Protein AF-A0A9Q5I0D0-F1 (afdb_monomer)

pLDDT: mean 75.19, std 29.39, range [21.3, 98.81]

Secondary structure (DSSP, 8-state):
---HHHHHGGGHHHHHHHHTTSEEEEPPHHHHHHHHHHHTSTTTT--EEPPHHHHHHHHHHSB-TTS-B--S---EEE-HHHHHHTT--TT-EEEEE-TTT--EEEEEEEEEEE---HHHHHHHHHSS--TTSHHHHHHHHTS-SEEEEEEEEE--PPP--SSGGGB--HHHHHHHHHHTT---EEEEEESS---HHHHHHHHHHHHHHT-EEEEEEB-SS--TTS--HHHHHHHHHTTGGGSPTTSEEE-BB-------HHHHHHHHHHHHHHTT-SEEEE-TTTT---B-TTS-BSS-SSHHHHHHHHTHHHHTSEEEE---EEEETTTTEEEETTTS-TT---B---HHHHHHHHHHTPPPPTTTS-HHHHHHHHHHS--TTTS-EEEEEEE-TTSSHHHHHHHHHHHHHHH-SS-EEEEEHHHHHHHT-SS--SSHHHHHHHHHHHHHHHHHHHHTTPEEEEE-----HHHHHHHHHHHHHHSGGG-EEEEEEE---HHHHHHT-TT-HHHHHHTTSSSS-BTTTB--PPPTT-SEEE-TTTS-HHHHHHHHS---TTSSS--S-------PPPP---------------------------------------------------------------------------------------------------------------------------------------------------------PPPP--------------------------------------PPPPP---------------------------------------------PPPPP--PPPGGGTTT-S---PPPS-------------SS-TTHHHHHHHHHHHHHHHHHHHTSS-SPBPTTS-B--SSPSPPGGGTTPPEEEE--BTTTEEEESSPPTT-SEEEEEEETTEEEEEEEEEPTTHHHHHHHHHHHSEEEEE-SS-HHHHHHHHHHH-TT--EEEEE-GGGSEEETTEEE--GGGGSS-GGGEEEEES-TTTTTT-GGGEEE-PPPSS-TT--HHHHHHHHHHHHTT-S-THHHH----

Solvent-accessible surface area (backbone atoms only — not comparable to full-atom values): 67623 Å² total; per-residue (Å²): 123,39,35,30,46,79,68,26,56,94,48,19,71,60,48,51,71,43,40,84,74,43,40,69,45,71,42,51,77,55,49,46,24,51,45,46,35,23,33,44,11,30,46,48,85,40,56,46,31,39,31,71,63,31,38,52,30,13,46,76,71,31,14,37,72,89,66,52,82,39,36,68,82,54,61,44,64,38,43,69,68,49,37,63,74,49,63,63,47,66,73,37,59,32,20,35,22,43,75,86,78,67,47,68,31,28,37,34,39,28,64,39,77,47,71,72,62,64,63,59,42,22,34,59,48,56,70,42,80,41,66,59,36,70,46,37,39,37,60,73,74,69,56,50,68,28,36,36,7,21,43,56,45,32,49,48,77,82,86,71,92,69,63,55,96,32,54,56,49,26,64,54,43,38,48,52,30,58,70,70,67,55,87,37,29,36,32,38,76,41,70,64,72,70,38,42,58,53,52,54,51,49,53,49,54,18,63,78,64,73,28,33,32,34,46,41,35,46,59,34,51,68,65,91,90,58,72,56,46,72,55,34,47,51,18,49,62,50,46,54,79,72,53,65,55,93,40,65,48,71,38,44,36,55,42,48,59,59,51,29,16,34,39,43,42,42,39,51,47,50,32,39,38,48,35,58,27,47,27,36,54,40,46,63,46,35,52,47,75,50,51,39,90,86,68,46,59,72,64,62,55,50,50,24,50,54,50,36,60,75,42,36,87,79,63,70,40,46,76,42,77,45,64,62,61,36,35,28,83,90,76,81,41,76,45,37,60,87,76,55,62,93,84,66,66,71,52,85,74,55,72,68,56,49,54,47,24,38,44,65,58,46,87,75,58,63,88,55,32,52,64,60,30,53,46,42,49,37,74,70,36,42,24,59,84,59,32,12,24,33,43,39,34,31,31,53,70,71,26,47,49,63,61,44,49,54,51,40,48,52,56,49,54,74,63,63,69,50,58,73,49,77,44,38,44,74,54,41,35,65,78,77,36,65,86,51,66,75,49,75,64,35,50,36,54,48,40,43,52,50,22,49,58,41,10,55,44,5,46,75,30,19,39,28,37,36,30,40,49,68,37,46,55,71,42,52,49,55,21,52,50,46,19,49,67,65,3,58,75,8,32,51,70,42,38,34,32,30,68,32,54,66,70,58,20,52,77,65,43,87,83,44,56,59,64,35,32,77,69,61,77,40,77,58,35,67,76,78,72,25,74,63,51,77,71,90,78,47,78,39,77,45,36,65,91,82,40,53,62,70,59,50,38,66,68,69,52,88,75,70,81,87,48,100,68,89,70,72,89,76,79,80,75,83,81,80,82,84,83,80,89,84,84,82,89,77,90,79,84,85,83,88,78,90,80,86,85,82,88,81,86,87,87,80,88,80,90,83,91,87,82,89,81,90,80,89,83,88,83,90,82,89,83,88,89,80,92,85,85,89,87,87,89,86,87,86,84,87,83,88,88,85,90,84,90,86,80,91,83,90,79,90,77,90,79,90,85,86,89,87,89,84,90,85,87,84,87,86,85,88,89,87,91,83,83,89,88,89,84,91,82,89,81,92,85,93,89,87,87,85,84,91,80,89,91,81,87,88,88,80,91,79,90,89,90,87,81,89,87,91,86,88,81,89,84,84,92,77,83,91,82,79,93,91,86,84,91,86,81,81,90,81,84,84,82,79,90,85,89,83,82,88,88,85,86,92,78,80,92,87,81,90,81,87,81,89,87,87,85,88,82,91,85,84,87,90,89,87,86,90,83,84,87,82,85,84,89,84,87,88,87,86,91,82,89,87,84,91,87,85,87,90,91,88,87,90,85,90,87,92,88,81,90,90,92,90,87,84,88,89,89,88,88,85,90,85,91,82,89,86,88,89,85,84,82,82,81,85,74,98,72,81,81,64,77,81,76,58,77,64,87,71,69,82,80,74,79,77,95,78,69,84,62,64,85,82,85,89,82,88,87,88,92,78,65,87,61,63,60,60,54,46,52,50,54,58,51,49,48,52,54,47,30,40,75,65,48,26,92,42,52,43,67,42,101,83,74,45,75,48,39,80,42,75,83,84,53,80,93,43,67,94,40,35,40,36,35,28,38,46,72,28,58,42,26,23,69,33,81,55,92,51,99,76,41,78,45,75,38,81,30,79,50,90,93,37,82,42,62,33,25,29,35,70,40,47,56,42,65,63,38,49,50,54,44,39,75,61,34,38,26,30,40,49,28,73,45,47,55,80,55,49,50,65,47,45,76,67,62,49,84,74,75,39,66,77,42,82,43,26,36,94,70,35,48,78,54,79,89,36,56,21,58,53,63,39,23,37,66,60,60,70,47,39,38,38,35,41,38,54,45,70,71,34,35,60,45,46,59,39,34,41,46,81,47,73,74,45,73,84,59,88,82,52,46,66,58,55,69,41,49,61,60,59,56,54,52,69,73,46,85,47,43,38,85,74,38,55,79,88,124

Nearest PDB structures (foldseek):
  1m8p-assembly1_A  TM=8.744E-01  e=9.575E-79  Penicillium chrysogenum
  2ght-assembly2_B  TM=9.875E-01  e=1.213E-23  Homo sapiens
  3pgl-assembly2_B  TM=9.900E-01  e=1.904E-23  Homo sapiens
  1t9z-assembly1_A  TM=9.852E-01  e=1.436E-23  Homo sapiens
  3l0y-assembly2_B  TM=9.892E-01  e=2.988E-23  Homo sapiens

Sequence (1081 aa):
MSDLLARDEPIRERLAAEAHKLKEIILTERQLCDLELTINGGFSPLEGFMNEKDYNSVVETLRLADGTLFPIPVTLDVSREDIERSAIAPGARLALRDPRDDEALAILTVEDIYQPDLVKEAIHVLGADDPAHPSVAYLRNRVKEFYIGGKFQAIQAPMYFDYVALRYTPAELRSHFKKLAWRKVVAFQTRNPMHRAHRELTVRAARQRQANVLIHPVVGLTKPGDVDHYTRVRVYEAIMPKYPNGMAHLALLPLAMRMAGPREAVWHAIIRKNYGATYFIIGRDHAGPGKNSQGKDFYGPYDAQELVKKYHDELNIEMVPFQQMTYLPSTDEYQPIDEVPKGVQTLDISGTELRRRLRTGAAIPEWFSYDTVVKALRESYPPRNKQGFVLFLTGLYNSGADRIAKALQVTLNQQGGRSVSLLLGETVRSELSAELGFSSEDRHKNVLRIAFVAGELARAGAAVIAAPIAPYEHSRQAAREHILHSAGSGGNTFTIHVATPLEHAEATDRKGRYAAARRGEIKGFTGIDDVYETPERADITVDITKQSVPEIVHTATPKDASSKRPLLFKGTARRLSKKGKEGANGLEQRAAVDAGVTSTDQGDSGAAAATPSTSEAGPGAWQDPSTSPSVNVHLASPPMREGDSGHSHSAEQATMTSDTHKEKSSLSTTLVSTTASKHRKEKTSETTHSVISEEKKPGTRAKTRKDRERSGGKRPKKKSIWSKLASVVFKCTWPTESTHPVDVDEGAKTGVSDPSSSRAGLKELPVSEKTKEVEPPKEPEAPVPAAPSVESVPKPTSTNGEVPPIKPAPDIVPSESEDANLVVPPSPTTHVLPEDETAGVTSGAVVPPGSTGVEGGEESEESSMLGEEEERKMEEEDEEERLILNGGAGIPIGPDGVPRPLLPPLAPQHAGRKCLVLDLDETLVHSSFKSIQHADYVVPVEIEYHWHNVYVIKRPGVDTFLKRMGEIYEVVVFTASLSKYADPVLDKLDIHNVVAHRLFRESCYNHKGNYVKDLSQLGRPIEDTIILDNSPASYIFHPNNAVPVSSWFNDPHDTELTDLCPFLSDLATVDDVRGILDGGL

Mean predicted aligned error: 20.76 Å

Radius of gyration: 44.14 Å; Cα contacts (8 Å, |Δi|>4): 1512; chains: 1; bounding box: 138×127×128 Å

InterPro domains:
  IPR002650 Sulphate adenylyltransferase [TIGR00339] (3-379)
  IPR002650 Sulphate adenylyltransferase [cd00517] (22-380)
  IPR002891 APS kinase [TIGR00455] (384-553)
  IPR004274 FCP1 homology domain [PF03031] (914-1074)
  IPR004274 FCP1 homology domain [PS50969] (909-1067)
  IPR004274 FCP1 homology domain [SM00577] (912-1055)
  IPR011948 Dullard phosphatase domain, eukaryotic [TIGR02251] (913-1077)
  IPR014729 Rossmann-like alpha/beta/alpha sandwich fold [G3DSA:3.40.50.620] (182-381)
  IPR015947 PUA-like superfamily [SSF88697] (3-161)
  IPR023214 HAD superfamily [G3DSA:3.40.50.1000] (899-1079)
  IPR024951 Sulphate adenylyltransferase catalytic domain [PF01747] (166-379)
  IPR025980 ATP-sulfurylase PUA-like domain [PF14306] (3-156)
  IPR027417 P-loop containing nucleoside triphosphate hydrolase [G3DSA:3.40.50.300] (382-559)
  IPR027417 P-loop containing nucleoside triphosphate hydrolase [SSF52540] (383-555)
  IPR027535 Sulfate adenylyltransferase [MF_03106] (1-566)
  IPR036412 HAD-like superfamily [SSF56784] (902-1077)
  IPR050512 Sulfate Adenylyltransferase/APS Kinase [PTHR42700] (9-555)
  IPR059117 APS kinase domain [PF01583] (387-543)

Foldseek 3Di:
DQQLCVVQVVPQVVQQVVQVVAAEDEADLQLLLLVQCQNLCLQPPHQWAADPQQQVCLLAPCGGNVRAHHNAHRWGFDAPCSCVVRVDDQQGKYFYAYPPPRDGWKIWHFHDKAFDPLQSSCCRQQVHCFCLQVLNVCSVPPGYGMTTTTGINGNHRDDDPPPPVQADRLVVLVVVCVLLVFPAEEEEEDQAQDFPQNQCQQLVVCVVVVGAYEDEYEQGADGPPGDHVVLRVLRVVLCPLVDFPSRYDGHYRNHRQSLRFQSVLLSVLSSVVSSPHQEYEDEFCRSHSAAGPVRDGSDHRCSNVVSCVVCVVSSNHHYDYAARWWAQPVVLDIDRPVPDPPPGDTDDQPPVNVLVCLQQVNDDDCSTGNVSSVVSSCVQQPHPLQAAEEEAEAEAAQLCLLVLQVVLQVVVVVVVSAAEAEAEQVNLCVPPLVPADLDPVSLLVSLLSVLVVSLCCRLVRYYYYHHDNSQDQVSVVVSLVSSCPRNRSSSHYFYEYSYEDPVVSCVPPPVCVVVCVVVVVDPCHDPRRPDRDGHPDGLHYHGVVVDPSVRVSVVSDDDRPPDPDDDPDDDDPDPDDDDDDDDDDDDDDDDDDDDDDDDDDDDDDDDDDDDDYDDDDDDYDDDDDDDDDDDDDDDDDDDDDDDDDDDDDDDDDDDDDDDDDDDDDDDDDDDDDDDDDDDDDDDDDDDDDDDDDDDDDDDDDDDDDDDDDDDDDDDDDDDDDDDDDDDDDDDDDDDDDDDDDDDDDDDDDDDDDDDDDDDDDDDDDDDDDDDDDDDDDDDDDDDDDDDDDDDDDDDDDDDDDDDDDDDDDDDDDDDDDDDDDDDDDDDDDDDDDDPVVQSAADAPDDDPPDHDDDDDDDDDDDDDCVPVVVVVVVVLVVVLVVCLVVQHPAFDADPVRHGDFPADPDDPVQPLWFEEEEEDDLGFKDKDLDDDPDFPDWFFFAGPNDTTIIGMDGDPCSQVLLVLCLVGHQYAYAYQHDPRNVVSVCVVSPPPPSHPYYHYNVQFDQDSNDRAPRPNRNPGDLLRYAYEDCDCSNHVSNQLRYDHDHRHHDDNPDCGSVVCSVVSVVCRPDRGSSVVSPPPD

Organism: Sanghuangporus baumii (NCBI:txid108892)

Structure (mmCIF, N/CA/C/O backbone):
data_AF-A0A9Q5I0D0-F1
#
_entry.id   AF-A0A9Q5I0D0-F1
#
loop_
_atom_site.group_PDB
_atom_site.id
_atom_site.type_symbol
_atom_site.label_atom_id
_atom_site.label_alt_id
_atom_site.label_comp_id
_atom_site.label_asym_id
_atom_site.label_entity_id
_atom_site.label_seq_id
_atom_site.pdbx_PDB_ins_code
_atom_site.Cartn_x
_atom_site.Cartn_y
_atom_site.Cartn_z
_atom_site.occupancy
_atom_site.B_iso_or_equiv
_atom_site.auth_seq_id
_atom_site.auth_comp_id
_atom_site.auth_asym_id
_atom_site.auth_atom_id
_atom_site.pdbx_PDB_model_num
ATOM 1 N N . MET A 1 1 ? -22.016 7.123 14.496 1.00 81.12 1 MET A N 1
ATOM 2 C CA . MET A 1 1 ? -20.965 6.649 13.576 1.00 81.12 1 MET A CA 1
ATOM 3 C C . MET A 1 1 ? -21.669 6.352 12.275 1.00 81.12 1 MET A C 1
ATOM 5 O O . MET A 1 1 ? -22.661 5.636 12.320 1.00 81.12 1 MET A O 1
ATOM 9 N N . SER A 1 2 ? -21.234 6.964 11.182 1.00 88.75 2 SER A N 1
ATOM 10 C CA . SER A 1 2 ? -21.874 6.845 9.871 1.00 88.75 2 SER A CA 1
ATOM 11 C C . SER A 1 2 ? -21.300 5.646 9.123 1.00 88.75 2 SER A C 1
ATOM 13 O O . SER A 1 2 ? -20.576 5.791 8.148 1.00 88.75 2 SER A O 1
ATOM 15 N N . ASP A 1 3 ? -21.567 4.451 9.647 1.00 96.25 3 ASP A N 1
ATOM 16 C CA . ASP A 1 3 ? -21.248 3.191 8.976 1.00 96.25 3 ASP A CA 1
ATOM 17 C C . ASP A 1 3 ? -22.293 2.961 7.875 1.00 96.25 3 ASP A C 1
ATOM 19 O O . ASP A 1 3 ? -23.427 2.556 8.141 1.00 96.25 3 ASP A O 1
ATOM 23 N N . LEU A 1 4 ? -21.944 3.340 6.645 1.00 98.19 4 LEU A N 1
ATOM 24 C CA . LEU A 1 4 ? -22.864 3.320 5.509 1.00 98.19 4 LEU A CA 1
ATOM 25 C C . LEU A 1 4 ? -23.057 1.897 4.980 1.00 98.19 4 LEU A C 1
ATOM 27 O O . LEU A 1 4 ? -24.140 1.575 4.504 1.00 98.19 4 LEU A O 1
ATOM 31 N N . LEU A 1 5 ? -22.045 1.036 5.124 1.00 96.19 5 LEU A N 1
ATOM 32 C CA . LEU A 1 5 ? -22.153 -0.395 4.841 1.00 96.19 5 LEU A CA 1
ATOM 33 C C . LEU A 1 5 ? -23.213 -1.036 5.749 1.00 96.19 5 LEU A C 1
ATOM 35 O O . LEU A 1 5 ? -24.155 -1.646 5.251 1.00 96.19 5 LEU A O 1
ATOM 39 N N . ALA A 1 6 ? -23.140 -0.813 7.066 1.00 95.94 6 ALA A N 1
ATOM 40 C CA . ALA A 1 6 ? -24.155 -1.300 8.001 1.00 95.94 6 ALA A CA 1
ATOM 41 C C . ALA A 1 6 ? -25.539 -0.644 7.798 1.00 95.94 6 ALA A C 1
ATOM 43 O O . ALA A 1 6 ? -26.563 -1.288 8.027 1.00 95.94 6 ALA A O 1
ATOM 44 N N . ARG A 1 7 ? -25.587 0.625 7.359 1.00 97.94 7 ARG A N 1
ATOM 45 C CA . ARG A 1 7 ? -26.835 1.348 7.043 1.00 97.94 7 ARG A CA 1
ATOM 46 C C . ARG A 1 7 ? -27.546 0.782 5.810 1.00 97.94 7 ARG A C 1
ATOM 48 O O . ARG A 1 7 ? -28.770 0.666 5.818 1.00 97.94 7 ARG A O 1
ATOM 55 N N . ASP A 1 8 ? -26.790 0.481 4.755 1.00 98.12 8 ASP A N 1
ATOM 56 C CA . ASP A 1 8 ? -27.325 0.183 3.424 1.00 98.12 8 ASP A CA 1
ATOM 57 C C . ASP A 1 8 ? -27.364 -1.321 3.091 1.00 98.12 8 ASP A C 1
ATOM 59 O O . ASP A 1 8 ? -28.007 -1.700 2.113 1.00 98.12 8 ASP A O 1
ATOM 63 N N . GLU A 1 9 ? -26.782 -2.196 3.921 1.00 97.25 9 GLU A N 1
ATOM 64 C CA . GLU A 1 9 ? -26.877 -3.663 3.795 1.00 97.25 9 GLU A CA 1
ATOM 65 C C . GLU A 1 9 ? -28.313 -4.173 3.498 1.00 97.25 9 GLU A C 1
ATOM 67 O O . GLU A 1 9 ?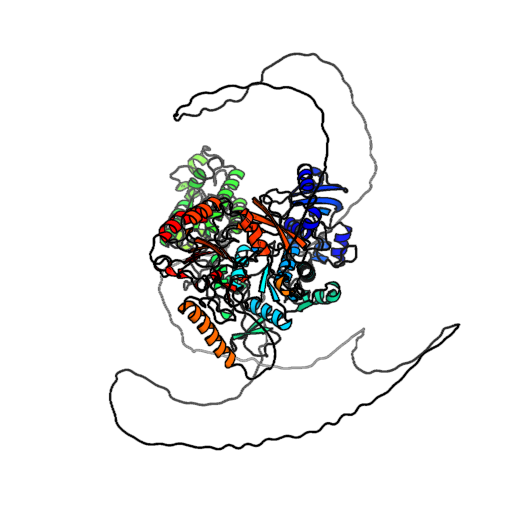 -28.473 -4.940 2.544 1.00 97.25 9 GLU A O 1
ATOM 72 N N . PRO A 1 10 ? -29.396 -3.699 4.165 1.00 98.06 10 PRO A N 1
ATOM 73 C CA . PRO A 1 10 ? -30.771 -4.133 3.866 1.00 98.06 10 PRO A CA 1
ATOM 74 C C . PRO A 1 10 ? -31.292 -3.745 2.471 1.00 98.06 10 PRO A C 1
ATOM 76 O O . PRO A 1 10 ? -32.384 -4.158 2.081 1.00 98.06 10 PRO A O 1
ATOM 79 N N . ILE A 1 11 ? -30.558 -2.913 1.726 1.00 97.69 11 ILE A N 1
ATOM 80 C CA . ILE A 1 11 ? -30.874 -2.490 0.356 1.00 97.69 11 ILE A CA 1
ATOM 81 C C . ILE A 1 11 ? -29.744 -2.794 -0.644 1.00 97.69 11 ILE A C 1
ATOM 83 O O . ILE A 1 11 ? -29.879 -2.423 -1.814 1.00 97.69 11 ILE A O 1
ATOM 87 N N . ARG A 1 12 ? -28.673 -3.493 -0.230 1.00 97.25 12 ARG A N 1
ATOM 88 C CA . ARG A 1 12 ? -27.465 -3.762 -1.032 1.00 97.25 12 ARG A CA 1
ATOM 89 C C . ARG A 1 12 ? -27.774 -4.336 -2.409 1.00 97.25 12 ARG A C 1
ATOM 91 O O . ARG A 1 12 ? -27.344 -3.783 -3.415 1.00 97.25 12 ARG A O 1
ATOM 98 N N . GLU A 1 13 ? -28.553 -5.415 -2.473 1.00 96.81 13 GLU A N 1
ATOM 99 C CA . GLU A 1 13 ? -28.880 -6.102 -3.735 1.00 96.81 13 GLU A CA 1
ATOM 100 C C . GLU A 1 13 ? -29.618 -5.184 -4.718 1.00 96.81 13 GLU A C 1
ATOM 102 O O . GLU A 1 13 ? -29.368 -5.211 -5.924 1.00 96.81 13 GLU A O 1
ATOM 107 N N . ARG A 1 14 ? -30.486 -4.306 -4.199 1.00 98.31 14 ARG A N 1
ATOM 108 C CA . ARG A 1 14 ? -31.180 -3.294 -5.000 1.00 98.31 14 ARG A CA 1
ATOM 109 C C . ARG A 1 14 ? -30.208 -2.234 -5.519 1.00 98.31 14 ARG A C 1
ATOM 111 O O . ARG A 1 14 ? -30.353 -1.827 -6.666 1.00 98.31 14 ARG A O 1
ATOM 118 N N . LEU A 1 15 ? -29.243 -1.797 -4.705 1.00 98.31 15 LEU A N 1
ATOM 119 C CA . LEU A 1 15 ? -28.219 -0.829 -5.114 1.00 98.31 15 LEU A CA 1
ATOM 120 C C . LEU A 1 15 ? -27.260 -1.432 -6.154 1.00 98.31 15 LEU A C 1
ATOM 122 O O . LEU A 1 15 ? -26.985 -0.781 -7.154 1.00 98.31 15 LEU A O 1
ATOM 126 N N . ALA A 1 16 ? -26.840 -2.692 -6.007 1.00 97.50 16 ALA A N 1
ATOM 127 C CA . ALA A 1 16 ? -26.062 -3.403 -7.026 1.00 97.50 16 ALA A CA 1
ATOM 128 C C . ALA A 1 16 ? -26.842 -3.526 -8.354 1.00 97.50 16 ALA A C 1
ATOM 130 O O . ALA A 1 16 ? -26.369 -3.113 -9.415 1.00 97.50 16 ALA A O 1
ATOM 131 N N . ALA A 1 17 ? -28.098 -3.988 -8.296 1.00 97.69 17 ALA A N 1
ATOM 132 C CA . ALA A 1 17 ? -28.981 -4.098 -9.460 1.00 97.69 17 ALA A CA 1
ATOM 133 C C . ALA A 1 17 ? -29.395 -2.740 -10.076 1.00 97.69 17 ALA A C 1
ATOM 135 O O . ALA A 1 17 ? -29.910 -2.702 -11.203 1.00 97.69 17 ALA A O 1
ATOM 136 N N . GLU A 1 18 ? -29.208 -1.633 -9.353 1.00 98.19 18 GLU A N 1
ATOM 137 C CA . GLU A 1 18 ? -29.317 -0.263 -9.859 1.00 98.19 18 GLU A CA 1
ATOM 138 C C . GLU A 1 18 ? -28.007 0.182 -10.525 1.00 98.19 18 GLU A C 1
ATOM 140 O O . GLU A 1 18 ? -28.049 0.670 -11.652 1.00 98.19 18 GLU A O 1
ATOM 145 N N . ALA A 1 19 ? -26.852 -0.046 -9.889 1.00 97.56 19 ALA A N 1
ATOM 146 C CA . ALA A 1 19 ? -25.536 0.392 -10.354 1.00 97.56 19 ALA A CA 1
ATOM 147 C C . ALA A 1 19 ? -25.203 -0.089 -11.776 1.00 97.56 19 ALA A C 1
ATOM 149 O O . ALA A 1 19 ? -24.719 0.705 -12.578 1.00 97.56 19 ALA A O 1
ATOM 150 N N . HIS A 1 20 ? -25.573 -1.324 -12.143 1.00 95.12 20 HIS A N 1
ATOM 151 C CA . HIS A 1 20 ? -25.445 -1.847 -13.518 1.00 95.12 20 HIS A CA 1
ATOM 152 C C . HIS A 1 20 ? -26.211 -1.048 -14.600 1.00 95.12 20 HIS A C 1
ATOM 154 O O . HIS A 1 20 ? -26.055 -1.327 -15.788 1.00 95.12 20 HIS A O 1
ATOM 160 N N . LYS A 1 21 ? -27.077 -0.100 -14.218 1.00 96.69 21 LYS A N 1
ATOM 161 C CA . LYS A 1 21 ? -27.898 0.735 -15.118 1.00 96.69 21 LYS A CA 1
ATOM 162 C C . LYS A 1 21 ? -27.549 2.224 -15.038 1.00 96.69 21 LYS A C 1
ATOM 164 O O . LYS A 1 21 ? -28.081 3.006 -15.826 1.00 96.69 21 LYS A O 1
ATOM 169 N N . LEU A 1 22 ? -26.721 2.627 -14.073 1.00 97.06 22 LEU A N 1
ATOM 170 C CA . LEU A 1 22 ? -26.313 4.017 -13.889 1.00 97.06 22 LEU A CA 1
ATOM 171 C C . LEU A 1 22 ? -25.158 4.386 -14.825 1.00 97.06 22 LEU A C 1
ATOM 173 O O . LEU A 1 22 ? -24.543 3.542 -15.473 1.00 97.06 22 LEU A O 1
ATOM 177 N N . LYS A 1 23 ? -24.855 5.684 -14.883 1.00 97.00 23 LYS A N 1
ATOM 178 C CA . LYS A 1 23 ? -23.566 6.158 -15.389 1.00 97.00 23 LYS A CA 1
ATOM 179 C C . LYS A 1 23 ? -22.505 5.947 -14.316 1.00 97.00 23 LYS A C 1
ATOM 181 O O . LYS A 1 23 ? -22.806 6.012 -13.127 1.00 97.00 23 LYS A O 1
ATOM 186 N N . GLU A 1 24 ? -21.278 5.690 -14.738 1.00 95.38 24 GLU A N 1
ATOM 187 C CA . GLU A 1 24 ? -20.200 5.250 -13.855 1.00 95.38 24 GLU A CA 1
ATOM 188 C C . GLU A 1 24 ? -19.010 6.214 -13.858 1.00 95.38 24 GLU A C 1
ATOM 190 O O . GLU A 1 24 ? -18.754 6.919 -14.840 1.00 95.38 24 GLU A O 1
ATOM 195 N N . ILE A 1 25 ? -18.297 6.234 -12.732 1.00 97.19 25 ILE A N 1
ATOM 196 C CA . ILE A 1 25 ? -16.998 6.879 -12.549 1.00 97.19 25 ILE A CA 1
ATOM 197 C C . ILE A 1 25 ? -16.062 5.837 -11.937 1.00 97.19 25 ILE A C 1
ATOM 199 O O . ILE A 1 25 ? -16.307 5.346 -10.834 1.00 97.19 25 ILE A O 1
ATOM 203 N N . ILE A 1 26 ? -14.996 5.501 -12.662 1.00 97.00 26 ILE A N 1
ATOM 204 C CA . ILE A 1 26 ? -13.898 4.678 -12.148 1.00 97.00 26 ILE A CA 1
ATOM 205 C C . ILE A 1 26 ? -13.030 5.581 -11.269 1.00 97.00 26 ILE A C 1
ATOM 207 O O . ILE A 1 26 ? -12.571 6.632 -11.722 1.00 97.00 26 ILE A O 1
ATOM 211 N N . LEU A 1 27 ? -12.847 5.198 -10.007 1.00 98.12 27 LEU A N 1
ATOM 212 C CA . LEU A 1 27 ? -12.152 6.016 -9.016 1.00 98.12 27 LEU A CA 1
ATOM 213 C C . LEU A 1 27 ? -10.633 6.024 -9.224 1.00 98.12 27 LEU A C 1
ATOM 215 O O . LEU A 1 27 ? -10.038 5.074 -9.725 1.00 98.12 27 LEU A O 1
ATOM 219 N N . THR A 1 28 ? -9.971 7.079 -8.752 1.00 97.81 28 THR A N 1
ATOM 220 C CA . THR A 1 28 ? -8.519 7.040 -8.513 1.00 97.81 28 THR A CA 1
ATOM 221 C C . THR A 1 28 ? -8.202 6.326 -7.196 1.00 97.81 28 THR A C 1
ATOM 223 O O . THR A 1 28 ? -9.009 6.327 -6.272 1.00 97.81 28 THR A O 1
ATOM 226 N N . GLU A 1 29 ? -6.987 5.792 -7.048 1.00 96.00 29 GLU A N 1
ATOM 227 C CA . GLU A 1 29 ? -6.505 5.146 -5.810 1.00 96.00 29 GLU A CA 1
ATOM 228 C C . GLU A 1 29 ? -6.687 6.021 -4.548 1.00 96.00 29 GLU A C 1
ATOM 230 O O . GLU A 1 29 ? -6.986 5.514 -3.467 1.00 96.00 29 GLU A O 1
ATOM 235 N N . ARG A 1 30 ? -6.577 7.354 -4.680 1.00 98.06 30 ARG A N 1
ATOM 236 C CA . ARG A 1 30 ? -6.873 8.302 -3.592 1.00 98.06 30 ARG A CA 1
ATOM 237 C C . ARG A 1 30 ? -8.364 8.323 -3.255 1.00 98.06 30 ARG A C 1
ATOM 239 O O . ARG A 1 30 ? -8.717 8.162 -2.092 1.00 98.06 30 ARG A O 1
ATOM 246 N N . GLN A 1 31 ? -9.214 8.500 -4.266 1.00 98.56 31 GLN A N 1
ATOM 247 C CA . GLN A 1 31 ? -10.670 8.533 -4.103 1.00 98.56 31 GLN A CA 1
ATOM 248 C C . GLN A 1 31 ? -11.216 7.191 -3.587 1.00 98.56 31 GLN A C 1
ATOM 250 O O . GLN A 1 31 ? -12.203 7.187 -2.864 1.00 98.56 31 GLN A O 1
ATOM 255 N N . LEU A 1 32 ? -10.561 6.070 -3.906 1.00 98.56 32 LEU A N 1
ATOM 256 C CA . LEU A 1 32 ? -10.881 4.740 -3.386 1.00 98.56 32 LEU A CA 1
ATOM 257 C C . LEU A 1 32 ? -10.638 4.645 -1.870 1.00 98.56 32 LEU A C 1
ATOM 259 O O . LEU A 1 32 ? -11.547 4.280 -1.127 1.00 98.56 32 LEU A O 1
ATOM 263 N N . CYS A 1 33 ? -9.447 5.047 -1.406 1.00 98.56 33 CYS A N 1
ATOM 264 C CA . CYS A 1 33 ? -9.122 5.139 0.026 1.00 98.56 33 CYS A CA 1
ATOM 265 C C . CYS A 1 33 ? -10.098 6.065 0.776 1.00 98.56 33 CYS A C 1
ATOM 267 O O . CYS A 1 33 ? -10.507 5.792 1.905 1.00 98.56 33 CYS A O 1
ATOM 269 N N . ASP A 1 34 ? -10.461 7.184 0.142 1.00 98.75 34 ASP A N 1
ATOM 270 C CA . ASP A 1 34 ? -11.376 8.167 0.714 1.00 98.75 34 ASP A CA 1
ATOM 271 C C . ASP A 1 34 ? -12.829 7.658 0.754 1.00 98.75 34 ASP A C 1
ATOM 273 O O . ASP A 1 34 ? -13.527 7.883 1.745 1.00 98.75 34 ASP A O 1
ATOM 277 N N . LEU A 1 35 ? -13.278 6.932 -0.279 1.00 98.69 35 LEU A N 1
ATOM 278 C CA . LEU A 1 35 ? -14.580 6.265 -0.302 1.00 98.69 35 LEU A CA 1
ATOM 279 C C . LEU A 1 35 ? -14.653 5.221 0.813 1.00 98.69 35 LEU A C 1
ATOM 281 O O . LEU A 1 35 ? -15.602 5.256 1.590 1.00 98.69 35 LEU A O 1
ATOM 285 N N . GLU A 1 36 ? -13.651 4.344 0.928 1.00 98.62 36 GLU A N 1
ATOM 286 C CA . GLU A 1 36 ? -13.600 3.272 1.929 1.00 98.62 36 GLU A CA 1
ATOM 287 C C . GLU A 1 36 ? -13.764 3.810 3.355 1.00 98.62 36 GLU A C 1
ATOM 289 O O . GLU A 1 36 ? -14.652 3.377 4.094 1.00 98.62 36 GLU A O 1
ATOM 294 N N . LEU A 1 37 ? -12.957 4.811 3.721 1.00 98.75 37 LEU A N 1
ATOM 295 C CA . LEU A 1 37 ? -13.027 5.450 5.034 1.00 98.75 37 LEU A CA 1
ATOM 296 C C . LEU A 1 37 ? -14.293 6.291 5.239 1.00 98.75 37 LEU A C 1
ATOM 298 O O . LEU A 1 37 ? -14.633 6.589 6.383 1.00 98.75 37 LEU A O 1
ATOM 302 N N . THR A 1 38 ? -15.026 6.641 4.182 1.00 98.69 38 THR A N 1
ATOM 303 C CA . THR A 1 38 ? -16.356 7.242 4.330 1.00 98.69 38 THR A CA 1
ATOM 304 C C . THR A 1 38 ? -17.422 6.167 4.551 1.00 98.69 38 THR A C 1
ATOM 306 O O . THR A 1 38 ? -18.166 6.248 5.524 1.00 98.69 38 THR A O 1
ATOM 309 N N . ILE A 1 39 ? -17.477 5.120 3.716 1.00 98.50 39 ILE A N 1
ATOM 310 C CA . ILE A 1 39 ? -18.527 4.088 3.792 1.00 98.50 39 ILE A CA 1
ATOM 311 C C . ILE A 1 39 ? -18.406 3.182 5.023 1.00 98.50 39 ILE A C 1
ATOM 313 O O . ILE A 1 39 ? -19.427 2.707 5.510 1.00 98.50 39 ILE A O 1
ATOM 317 N N . ASN A 1 40 ? -17.201 2.989 5.572 1.00 98.12 40 ASN A N 1
ATOM 318 C CA . ASN A 1 40 ? -17.000 2.282 6.845 1.00 98.12 40 ASN A CA 1
ATOM 319 C C . ASN A 1 40 ? -17.125 3.192 8.089 1.00 98.12 40 ASN A C 1
ATOM 321 O O . ASN A 1 40 ? -16.951 2.739 9.220 1.00 98.12 40 ASN A O 1
ATOM 325 N N . GLY A 1 41 ? -17.409 4.487 7.905 1.00 98.25 41 GLY A N 1
ATOM 326 C CA . GLY A 1 41 ? -17.576 5.456 8.988 1.00 98.25 41 GLY A CA 1
ATOM 327 C C . GLY A 1 41 ? -16.282 5.979 9.623 1.00 98.25 41 GLY A C 1
ATOM 328 O O . GLY A 1 41 ? -16.362 6.738 10.595 1.00 98.25 41 GLY A O 1
ATOM 329 N N . GLY A 1 42 ? -15.098 5.651 9.097 1.00 98.31 42 GLY A N 1
ATOM 330 C CA . GLY A 1 42 ? -13.807 6.184 9.552 1.00 98.31 42 GLY A CA 1
ATOM 331 C C . GLY A 1 42 ? -13.716 7.717 9.493 1.00 98.31 42 GLY A C 1
ATOM 332 O O . GLY A 1 42 ? -13.092 8.334 10.359 1.00 98.31 42 GLY A O 1
ATOM 333 N N . PHE A 1 43 ? -14.417 8.344 8.545 1.00 98.69 43 PHE A N 1
ATOM 334 C CA . PHE A 1 43 ? -14.583 9.794 8.394 1.00 98.69 43 PHE A CA 1
ATOM 335 C C . PHE A 1 43 ? -15.880 10.351 9.019 1.00 98.69 43 PHE A C 1
ATOM 337 O O . PHE A 1 43 ? -16.226 11.496 8.739 1.00 98.69 43 PHE A O 1
ATOM 344 N N . SER A 1 44 ? -16.582 9.610 9.895 1.00 98.12 44 SER A N 1
ATOM 345 C CA . SER A 1 44 ? -17.774 10.119 10.612 1.00 98.12 44 SER A CA 1
ATOM 346 C C . SER A 1 44 ? -17.544 11.548 11.151 1.00 98.12 44 SER A C 1
ATOM 348 O O . SER A 1 44 ? -16.535 11.760 11.835 1.00 98.12 44 SER A O 1
ATOM 350 N N . PRO A 1 45 ? -18.454 12.512 10.899 1.00 97.44 45 PRO A N 1
ATOM 351 C CA . PRO A 1 45 ? -19.818 12.342 10.374 1.00 97.44 45 PRO A CA 1
ATOM 352 C C . PRO A 1 45 ? -19.965 12.451 8.841 1.00 97.44 45 PRO A C 1
ATOM 354 O O . PRO A 1 45 ? -21.085 12.583 8.362 1.00 97.44 45 PRO A O 1
ATOM 357 N N . LEU A 1 46 ? -18.877 12.455 8.064 1.00 97.88 46 LEU A N 1
ATOM 358 C CA . LEU A 1 46 ? -18.957 12.557 6.603 1.00 97.88 46 LEU A CA 1
ATOM 359 C C . LEU A 1 46 ? -19.650 11.316 6.000 1.00 97.88 46 LEU A C 1
ATOM 361 O O . LEU A 1 46 ? -19.305 10.191 6.355 1.00 97.88 46 LEU A O 1
ATOM 365 N N . GLU A 1 47 ? -20.600 11.524 5.079 1.00 97.88 47 GLU A N 1
ATOM 366 C CA . GLU A 1 47 ? -21.397 10.456 4.430 1.00 97.88 47 GLU A CA 1
ATOM 367 C C . GLU A 1 47 ? -21.351 10.500 2.886 1.00 97.88 47 GLU A C 1
ATOM 369 O O . GLU A 1 47 ? -22.229 9.972 2.197 1.00 97.88 47 GLU A O 1
ATOM 374 N N . GLY A 1 48 ? -20.363 11.193 2.323 1.00 98.38 48 GLY A N 1
ATOM 375 C CA . GLY A 1 48 ? -20.264 11.495 0.898 1.00 98.38 48 GLY A CA 1
ATOM 376 C C . GLY A 1 48 ? -18.976 12.233 0.551 1.00 98.38 48 GLY A C 1
ATOM 377 O O . GLY A 1 48 ? -18.185 12.557 1.437 1.00 98.38 48 GLY A O 1
ATOM 378 N N . PHE A 1 49 ? -18.794 12.561 -0.725 1.00 98.81 49 PHE A N 1
ATOM 379 C CA . PHE A 1 49 ? -17.819 13.579 -1.117 1.00 98.81 49 PHE A CA 1
ATOM 380 C C . PHE A 1 49 ? -18.400 14.976 -0.858 1.00 98.81 49 PHE A C 1
ATOM 382 O O . PHE A 1 49 ? -19.598 15.204 -1.047 1.00 98.81 49 PHE A O 1
ATOM 389 N N . MET A 1 50 ? -17.560 15.900 -0.385 1.00 98.81 50 MET A N 1
ATOM 390 C CA . MET A 1 50 ? -17.989 17.234 0.045 1.00 98.81 50 MET A CA 1
ATOM 391 C C . MET A 1 50 ? -18.594 18.044 -1.105 1.00 98.81 50 MET A C 1
ATOM 393 O O . MET A 1 50 ? -17.985 18.169 -2.164 1.00 98.81 50 MET A O 1
ATOM 397 N N . ASN A 1 51 ? -19.760 18.637 -0.850 1.00 98.69 51 ASN A N 1
ATOM 398 C CA . ASN A 1 51 ? -20.336 19.709 -1.665 1.00 98.69 51 ASN A CA 1
ATOM 399 C C . ASN A 1 51 ? -19.545 21.021 -1.504 1.00 98.69 51 ASN A C 1
ATOM 401 O O . ASN A 1 51 ? -18.709 21.153 -0.603 1.00 98.69 51 ASN A O 1
ATOM 405 N N . GLU A 1 52 ? -19.813 22.013 -2.355 1.00 98.62 52 GLU A N 1
ATOM 406 C CA . GLU A 1 52 ? -19.083 23.287 -2.391 1.00 98.62 52 GLU A CA 1
ATOM 407 C C . GLU A 1 52 ? -19.116 24.019 -1.040 1.00 98.62 52 GLU A C 1
ATOM 409 O O . GLU A 1 52 ? -18.138 24.669 -0.645 1.00 98.62 52 GLU A O 1
ATOM 414 N N . LYS A 1 53 ? -20.233 23.899 -0.311 1.00 98.56 53 LYS A N 1
ATOM 415 C CA . LYS A 1 53 ? -20.456 24.548 0.985 1.00 98.56 53 LYS A CA 1
ATOM 416 C C . LYS A 1 53 ? -19.576 23.927 2.074 1.00 98.56 53 LYS A C 1
ATOM 418 O O . LYS A 1 53 ? -18.891 24.660 2.789 1.00 98.56 53 LYS A O 1
ATOM 423 N N . ASP A 1 54 ? -19.574 22.599 2.184 1.00 98.75 54 ASP A N 1
ATOM 424 C CA . ASP A 1 54 ? -18.722 21.856 3.116 1.00 98.75 54 ASP A CA 1
ATOM 425 C C . ASP A 1 54 ? -17.242 22.032 2.760 1.00 98.75 54 ASP A C 1
ATOM 427 O O . ASP A 1 54 ? -16.442 22.400 3.619 1.00 98.75 54 ASP A O 1
ATOM 431 N N . TYR A 1 55 ? -16.881 21.889 1.482 1.00 98.81 55 TYR A N 1
ATOM 432 C CA . TYR A 1 55 ? -15.514 22.076 0.995 1.00 98.81 55 TYR A CA 1
ATOM 433 C C . TYR A 1 55 ? -14.948 23.464 1.330 1.00 98.81 55 TYR A C 1
ATOM 435 O O . TYR A 1 55 ? -13.872 23.555 1.926 1.00 98.81 55 TYR A O 1
ATOM 443 N N . ASN A 1 56 ? -15.656 24.554 1.002 1.00 98.69 56 ASN A N 1
ATOM 444 C CA . ASN A 1 56 ? -15.163 25.901 1.304 1.00 98.69 56 ASN A CA 1
ATOM 445 C C . ASN A 1 56 ? -15.044 26.131 2.819 1.00 98.69 56 ASN A C 1
ATOM 447 O O . ASN A 1 56 ? -14.053 26.709 3.269 1.00 98.69 56 ASN A O 1
ATOM 451 N N . SER A 1 57 ? -15.995 25.626 3.614 1.00 98.62 57 SER A N 1
ATOM 452 C CA . SER A 1 57 ? -15.938 25.725 5.077 1.00 98.62 57 SER A CA 1
ATOM 453 C C . SER A 1 57 ? -14.739 24.963 5.663 1.00 98.62 57 SER A C 1
ATOM 455 O O . SER A 1 57 ? -14.051 25.485 6.549 1.00 98.62 57 SER A O 1
ATOM 457 N N . VAL A 1 58 ? -14.400 23.792 5.112 1.00 98.75 58 VAL A N 1
ATOM 458 C CA . VAL A 1 58 ? -13.236 22.986 5.513 1.00 98.75 58 VAL A CA 1
ATOM 459 C C . VAL A 1 58 ? -11.931 23.683 5.127 1.00 98.75 58 VAL A C 1
ATOM 461 O O . VAL A 1 58 ? -11.019 23.796 5.957 1.00 98.75 58 VAL A O 1
ATOM 464 N N . VAL A 1 59 ? -11.838 24.202 3.899 1.00 98.50 59 VAL A N 1
ATOM 465 C CA . VAL A 1 59 ? -10.671 24.952 3.408 1.00 98.50 59 VAL A CA 1
ATOM 466 C C . VAL A 1 59 ? -10.420 26.197 4.258 1.00 98.50 59 VAL A C 1
ATOM 468 O O . VAL A 1 59 ? -9.281 26.420 4.662 1.00 98.50 59 VAL A O 1
ATOM 471 N N . GLU A 1 60 ? -11.445 26.974 4.603 1.00 97.69 60 GLU A N 1
ATOM 472 C CA . GLU A 1 60 ? -11.274 28.230 5.347 1.00 97.69 60 GLU A CA 1
ATOM 473 C C . GLU A 1 60 ? -11.172 28.044 6.868 1.00 97.69 60 GLU A C 1
ATOM 475 O O . GLU A 1 60 ? -10.343 28.689 7.511 1.00 97.69 60 GLU A O 1
ATOM 480 N N . THR A 1 61 ? -11.992 27.169 7.462 1.00 97.44 61 THR A N 1
ATOM 481 C CA . THR A 1 61 ? -12.239 27.160 8.921 1.00 97.44 61 THR A CA 1
ATOM 482 C C . THR A 1 61 ? -11.905 25.852 9.645 1.00 97.44 61 THR A C 1
ATOM 484 O O . THR A 1 61 ? -11.929 25.830 10.878 1.00 97.44 61 THR A O 1
ATOM 487 N N . LEU A 1 62 ? -11.544 24.791 8.905 1.00 98.12 62 LEU A N 1
ATOM 488 C CA . LEU A 1 62 ? -11.367 23.416 9.402 1.00 98.12 62 LEU A CA 1
ATOM 489 C C . LEU A 1 62 ? -12.680 22.786 9.915 1.00 98.12 62 LEU A C 1
ATOM 491 O O . LEU A 1 62 ? -12.652 21.952 10.823 1.00 98.12 62 LEU A O 1
ATOM 495 N N . ARG A 1 63 ? -13.834 23.185 9.367 1.00 98.62 63 ARG A N 1
ATOM 496 C CA . ARG A 1 63 ? -15.158 22.675 9.755 1.00 98.62 63 ARG A CA 1
ATOM 497 C C . ARG A 1 63 ? -15.999 22.311 8.539 1.00 98.62 63 ARG A C 1
ATOM 499 O O . ARG A 1 63 ? -15.879 22.954 7.506 1.00 98.62 63 ARG A O 1
ATOM 506 N N . LEU A 1 64 ? -16.873 21.323 8.690 1.00 98.56 64 LEU A N 1
ATOM 507 C CA . LEU A 1 64 ? -18.031 21.136 7.819 1.00 98.56 64 LEU A CA 1
ATOM 508 C C . LEU A 1 64 ? -19.010 22.307 8.004 1.00 98.56 64 LEU A C 1
ATOM 510 O O . LEU A 1 64 ? -18.958 23.047 8.991 1.00 98.56 64 LEU A O 1
ATOM 514 N N . ALA A 1 65 ? -19.936 22.473 7.067 1.00 98.12 65 ALA A N 1
ATOM 515 C CA . ALA A 1 65 ? -20.839 23.615 7.016 1.00 98.12 65 ALA A CA 1
ATOM 516 C C . ALA A 1 65 ? -22.043 23.524 7.981 1.00 98.12 65 ALA A C 1
ATOM 518 O O . ALA A 1 65 ? -22.957 24.354 7.893 1.00 98.12 65 ALA A O 1
ATOM 519 N N . ASP A 1 66 ? -22.055 22.530 8.872 1.00 97.06 66 ASP A N 1
ATOM 520 C CA . ASP A 1 66 ? -22.856 22.441 10.102 1.00 97.06 66 ASP A CA 1
ATOM 521 C C . ASP A 1 66 ? -22.100 22.977 11.342 1.00 97.06 66 ASP A C 1
ATOM 523 O O . ASP A 1 66 ? -22.704 23.201 12.389 1.00 97.06 66 ASP A O 1
ATOM 527 N N . GLY A 1 67 ? -20.787 23.214 11.221 1.00 97.69 67 GLY A N 1
ATOM 528 C CA . GLY A 1 67 ? -19.878 23.612 12.294 1.00 97.69 67 GLY A CA 1
ATOM 529 C C . GLY A 1 67 ? -19.010 22.478 12.857 1.00 97.69 67 GLY A C 1
ATOM 530 O O . GLY A 1 67 ? -18.104 22.762 13.646 1.00 97.69 67 GLY A O 1
ATOM 531 N N . THR A 1 68 ? -19.213 21.219 12.463 1.00 98.06 68 THR A N 1
ATOM 532 C CA . THR A 1 68 ? -18.441 20.077 12.971 1.00 98.06 68 THR A CA 1
ATOM 533 C C . THR A 1 68 ? -16.985 20.140 12.505 1.00 98.06 68 THR A C 1
ATOM 535 O O . THR A 1 68 ? -16.705 20.348 11.329 1.00 98.06 68 THR A O 1
ATOM 538 N N . LEU A 1 69 ? -16.032 19.946 13.423 1.00 98.50 69 LEU A N 1
ATOM 539 C CA . LEU A 1 69 ? -14.596 19.974 13.132 1.00 98.50 69 LEU A CA 1
ATOM 540 C C . LEU A 1 69 ? -14.197 18.880 12.120 1.00 98.50 69 LEU A C 1
ATOM 542 O O . LEU A 1 69 ? -14.256 17.692 12.432 1.00 98.50 69 LEU A O 1
ATOM 546 N N . PHE A 1 70 ? -13.728 19.286 10.937 1.00 98.62 70 PHE A N 1
ATOM 547 C CA . PHE A 1 70 ? -13.177 18.404 9.907 1.00 98.62 70 PHE A CA 1
ATOM 548 C C . PHE A 1 70 ? -12.125 19.179 9.082 1.00 98.62 70 PHE A C 1
ATOM 550 O O . PHE A 1 70 ? -12.466 20.140 8.396 1.00 98.62 70 PHE A O 1
ATOM 557 N N . PRO A 1 71 ? -10.824 18.845 9.166 1.00 98.38 71 PRO A N 1
ATOM 558 C CA . PRO A 1 71 ? -9.756 19.771 8.763 1.00 98.38 71 PRO A CA 1
ATOM 559 C C . PRO A 1 71 ? -9.198 19.585 7.339 1.00 98.38 71 PRO A C 1
ATOM 561 O O . PRO A 1 71 ? -8.402 20.422 6.905 1.00 98.38 71 PRO A O 1
ATOM 564 N N . ILE A 1 72 ? -9.557 18.505 6.635 1.00 98.69 72 ILE A N 1
ATOM 565 C CA . ILE A 1 72 ? -9.001 18.095 5.331 1.00 98.69 72 ILE A CA 1
ATOM 566 C C . ILE A 1 72 ? -10.143 17.921 4.316 1.00 98.69 72 ILE A C 1
ATOM 568 O O . ILE A 1 72 ? -11.121 17.263 4.661 1.00 98.69 72 ILE A O 1
ATOM 572 N N . PRO A 1 73 ? -10.049 18.461 3.084 1.00 98.56 73 PRO A N 1
ATOM 573 C CA . PRO A 1 73 ? -11.062 18.249 2.056 1.00 98.56 73 PRO A CA 1
ATOM 574 C C . PRO A 1 73 ? -11.044 16.806 1.524 1.00 98.56 73 PRO A C 1
ATOM 576 O O . PRO A 1 73 ? -9.983 16.211 1.294 1.00 98.56 73 PRO A O 1
ATOM 579 N N . VAL A 1 74 ? -12.243 16.259 1.313 1.00 98.69 74 VAL A N 1
ATOM 580 C CA . VAL A 1 74 ? -12.496 14.923 0.757 1.00 98.69 74 VAL A CA 1
ATOM 581 C C . VAL A 1 74 ? -13.521 15.077 -0.368 1.00 98.69 74 VAL A C 1
ATOM 583 O O . VAL A 1 74 ? -14.703 15.306 -0.113 1.00 98.69 74 VAL A O 1
ATOM 586 N N . THR A 1 75 ? -13.054 15.018 -1.614 1.00 98.62 75 THR A N 1
ATOM 587 C CA . THR A 1 75 ? -13.803 15.414 -2.819 1.00 98.62 75 THR A CA 1
ATOM 588 C C . THR A 1 75 ? -13.604 14.411 -3.959 1.00 98.62 75 THR A C 1
ATOM 590 O O . THR A 1 75 ? -12.579 13.730 -4.023 1.00 98.62 75 THR A O 1
ATOM 593 N N . LEU A 1 76 ? -14.583 14.327 -4.867 1.00 98.62 76 LEU A N 1
ATOM 594 C CA . LEU A 1 76 ? -14.489 13.559 -6.111 1.00 98.62 76 LEU A CA 1
ATOM 595 C C . LEU A 1 76 ? -14.133 14.495 -7.258 1.00 98.62 76 LEU A C 1
ATOM 597 O O . LEU A 1 76 ? -14.966 15.303 -7.663 1.00 98.62 76 LEU A O 1
ATOM 601 N N . ASP A 1 77 ? -12.914 14.383 -7.778 1.00 98.44 77 ASP A N 1
ATOM 602 C CA . ASP A 1 77 ? -12.456 15.196 -8.899 1.00 98.44 77 ASP A CA 1
ATOM 603 C C . ASP A 1 77 ? -12.692 14.528 -10.263 1.00 98.44 77 ASP A C 1
ATOM 605 O O . ASP A 1 77 ? -12.366 13.357 -10.467 1.00 98.44 77 ASP A O 1
ATOM 609 N N . VAL A 1 78 ? -13.270 15.294 -11.197 1.00 98.00 78 VAL A N 1
ATOM 610 C CA . VAL A 1 78 ? -13.661 14.859 -12.549 1.00 98.00 78 VAL A CA 1
ATOM 611 C C . VAL A 1 78 ? -13.283 15.886 -13.620 1.00 98.00 78 VAL A C 1
ATOM 613 O O . VAL A 1 78 ? -13.195 17.090 -13.364 1.00 98.00 78 VAL A O 1
ATOM 616 N N . SER A 1 79 ? -13.035 15.416 -14.844 1.00 97.81 79 SER A N 1
ATOM 617 C CA . SER A 1 79 ? -12.804 16.284 -16.004 1.00 97.81 79 SER A CA 1
ATOM 618 C C . SER A 1 79 ? -14.114 16.768 -16.633 1.00 97.81 79 SER A C 1
ATOM 620 O O . SER A 1 79 ? -15.192 16.221 -16.381 1.00 97.81 79 SER A O 1
ATOM 622 N N . ARG A 1 80 ? -14.026 17.781 -17.500 1.00 96.56 80 ARG A N 1
ATOM 623 C CA . ARG A 1 80 ? -15.157 18.240 -18.317 1.00 96.56 80 ARG A CA 1
ATOM 624 C C . ARG A 1 80 ? -15.703 17.110 -19.192 1.00 96.56 80 ARG A C 1
ATOM 626 O O . ARG A 1 80 ? -16.912 16.925 -19.290 1.00 96.56 80 ARG A O 1
ATOM 633 N N . GLU A 1 81 ? -14.806 16.311 -19.754 1.00 96.00 81 GLU A N 1
ATOM 634 C CA . GLU A 1 81 ? -15.103 15.145 -20.576 1.00 96.00 81 GLU A CA 1
ATOM 635 C C . GLU A 1 81 ? -15.809 14.030 -19.787 1.00 96.00 81 GLU A C 1
ATOM 637 O O . GLU A 1 81 ? -16.554 13.247 -20.373 1.00 96.00 81 GLU A O 1
ATOM 642 N N . ASP A 1 82 ? -15.615 13.944 -18.467 1.00 95.25 82 ASP A N 1
ATOM 643 C CA . ASP A 1 82 ? -16.372 13.037 -17.590 1.00 95.25 82 ASP A CA 1
ATOM 644 C C . ASP A 1 82 ? -17.786 13.565 -17.325 1.00 95.25 82 ASP A C 1
ATOM 646 O O . ASP A 1 82 ? -18.752 12.808 -17.444 1.00 95.25 82 ASP A O 1
ATOM 650 N N . ILE A 1 83 ? -17.919 14.868 -17.045 1.00 96.19 83 ILE A N 1
ATOM 651 C CA . ILE A 1 83 ? -19.214 15.543 -16.857 1.00 96.19 83 ILE A CA 1
ATOM 652 C C . ILE A 1 83 ? -20.092 15.382 -18.104 1.00 96.19 83 ILE A C 1
ATOM 654 O O . ILE A 1 83 ? -21.252 14.983 -17.993 1.00 96.19 83 ILE A O 1
ATOM 658 N N . GLU A 1 84 ? -19.534 15.623 -19.291 1.00 94.50 84 GLU A N 1
ATOM 659 C CA . GLU A 1 84 ? -20.254 15.514 -20.563 1.00 94.50 84 GLU A CA 1
ATOM 660 C C . GLU A 1 84 ? -20.574 14.049 -20.928 1.00 94.50 84 GLU A C 1
ATOM 662 O O . GLU A 1 84 ? -21.709 13.739 -21.297 1.00 94.50 84 GLU A O 1
ATOM 667 N N . ARG A 1 85 ? -19.626 13.111 -20.764 1.00 93.06 85 ARG A N 1
ATOM 668 C CA . ARG A 1 85 ? -19.803 11.680 -21.110 1.00 93.06 85 ARG A CA 1
ATOM 669 C C . ARG A 1 85 ? -20.786 10.940 -20.196 1.00 93.06 85 ARG A C 1
ATOM 671 O O . ARG A 1 85 ? -21.547 10.080 -20.664 1.00 93.06 85 ARG A O 1
ATOM 678 N N . SER A 1 86 ? -20.768 11.259 -18.903 1.00 92.06 86 SER A N 1
ATOM 679 C CA . SER A 1 86 ? -21.659 10.672 -17.894 1.00 92.06 86 SER A CA 1
ATOM 680 C C . SER A 1 86 ? -22.896 11.531 -17.604 1.00 92.06 86 SER A C 1
ATOM 682 O O . SER A 1 86 ? -23.698 11.144 -16.759 1.00 92.06 86 SER A O 1
ATOM 684 N N . ALA A 1 87 ? -23.097 12.636 -18.338 1.00 92.25 87 ALA A N 1
ATOM 685 C CA . ALA A 1 87 ? -24.229 13.562 -18.202 1.00 92.25 87 ALA A CA 1
ATOM 686 C C . ALA A 1 87 ? -24.470 14.008 -16.745 1.00 92.25 87 ALA A C 1
ATOM 688 O O . ALA A 1 87 ? -25.591 13.970 -16.234 1.00 92.25 87 ALA A O 1
ATOM 689 N N . ILE A 1 88 ? -23.386 14.381 -16.061 1.00 95.69 88 ILE A N 1
ATOM 690 C CA . ILE A 1 88 ? -23.388 14.660 -14.624 1.00 95.69 88 ILE A CA 1
ATOM 691 C C . ILE A 1 88 ? -24.095 15.997 -14.361 1.00 95.69 88 ILE A C 1
ATOM 693 O O . ILE A 1 88 ? -23.731 17.028 -14.924 1.00 95.69 88 ILE A O 1
ATOM 697 N N . ALA A 1 89 ? -25.103 15.973 -13.490 1.00 96.38 89 ALA A N 1
ATOM 698 C CA . ALA A 1 89 ? -25.894 17.131 -13.074 1.00 96.38 89 ALA A CA 1
ATOM 699 C C . ALA A 1 89 ? -26.411 16.931 -11.633 1.00 96.38 89 ALA A C 1
ATOM 701 O O . ALA A 1 89 ? -26.517 15.783 -11.196 1.00 96.38 89 ALA A O 1
ATOM 702 N N . PRO A 1 90 ? -26.782 17.996 -10.897 1.00 97.88 90 PRO A N 1
ATOM 703 C CA . PRO A 1 90 ? -27.471 17.875 -9.610 1.00 97.88 90 PRO A CA 1
ATOM 704 C C . PRO A 1 90 ? -28.688 16.939 -9.675 1.00 97.88 90 PRO A C 1
ATOM 706 O O . PRO A 1 90 ? -29.506 17.023 -10.592 1.00 97.88 90 PRO A O 1
ATOM 709 N N . GLY A 1 91 ? -28.793 16.026 -8.709 1.00 97.19 91 GLY A N 1
ATOM 710 C CA . GLY A 1 91 ? -29.795 14.958 -8.671 1.00 97.19 91 GLY A CA 1
ATOM 711 C C . GLY A 1 91 ? -29.470 13.716 -9.515 1.00 97.19 91 GLY A C 1
ATOM 712 O O . GLY A 1 91 ? -30.186 12.719 -9.404 1.00 97.19 91 GLY A O 1
ATOM 713 N N . ALA A 1 92 ? -28.404 13.720 -10.326 1.00 97.25 92 ALA A N 1
ATOM 714 C CA . ALA A 1 92 ? -27.940 12.516 -11.014 1.00 97.25 92 ALA A CA 1
ATOM 715 C C . ALA A 1 92 ? -27.404 11.475 -10.015 1.00 97.25 92 ALA A C 1
ATOM 717 O O . ALA A 1 92 ? -26.895 11.813 -8.944 1.00 97.25 92 ALA A O 1
ATOM 718 N N . ARG A 1 93 ? -27.497 10.194 -10.387 1.00 98.25 93 ARG A N 1
ATOM 719 C CA . ARG A 1 93 ? -26.975 9.062 -9.612 1.00 98.25 93 ARG A CA 1
ATOM 720 C C . ARG A 1 93 ? -25.882 8.363 -10.407 1.00 98.25 93 ARG A C 1
ATOM 722 O O . ARG A 1 93 ? -26.096 8.013 -11.568 1.00 98.25 93 ARG A O 1
ATOM 729 N N . LEU A 1 94 ? -24.721 8.192 -9.783 1.00 98.25 94 LEU A N 1
ATOM 730 C CA . LEU A 1 94 ? -23.514 7.648 -10.397 1.00 98.25 94 LEU A CA 1
ATOM 731 C C . LEU A 1 94 ? -23.034 6.416 -9.633 1.00 98.25 94 LEU A C 1
ATOM 733 O O . LEU A 1 94 ? -22.898 6.472 -8.412 1.00 98.25 94 LEU A O 1
ATOM 737 N N . ALA A 1 95 ? -22.729 5.334 -10.344 1.00 98.25 95 ALA A N 1
ATOM 738 C CA . ALA A 1 95 ? -22.002 4.201 -9.784 1.00 98.25 95 ALA A CA 1
ATOM 739 C C . ALA A 1 95 ? -20.512 4.560 -9.647 1.00 98.25 95 ALA A C 1
ATOM 741 O O . ALA A 1 95 ? -19.881 4.995 -10.612 1.00 98.25 95 ALA A O 1
ATOM 742 N N . LEU A 1 96 ? -19.949 4.376 -8.456 1.00 98.50 96 LEU A N 1
ATOM 743 C CA . LEU A 1 96 ? -18.521 4.535 -8.198 1.00 98.50 96 LEU A CA 1
ATOM 744 C C . LEU A 1 96 ? -17.856 3.158 -8.263 1.00 98.50 96 LEU A C 1
ATOM 746 O O . LEU A 1 96 ? -18.224 2.265 -7.494 1.00 98.50 96 LEU A O 1
ATOM 750 N N . ARG A 1 97 ? -16.910 2.991 -9.193 1.00 97.94 97 ARG A N 1
ATOM 751 C CA . ARG A 1 97 ? -16.208 1.724 -9.436 1.00 97.94 97 ARG A CA 1
ATOM 752 C C . ARG A 1 97 ? -14.782 1.719 -8.918 1.00 97.94 97 ARG A C 1
ATOM 754 O O . ARG A 1 97 ? -14.080 2.731 -8.985 1.00 97.94 97 ARG A O 1
ATOM 761 N N . ASP A 1 98 ? -14.351 0.550 -8.474 1.00 97.56 98 ASP A N 1
ATOM 762 C CA . ASP A 1 98 ? -12.960 0.273 -8.155 1.00 97.56 98 ASP A CA 1
ATOM 763 C C . ASP A 1 98 ? -12.104 0.175 -9.440 1.00 97.56 98 ASP A C 1
ATOM 765 O O . ASP A 1 98 ? -12.477 -0.544 -10.365 1.00 97.56 98 ASP A O 1
ATOM 769 N N . PRO A 1 99 ? -10.947 0.857 -9.540 1.00 94.31 99 PRO A N 1
ATOM 770 C CA . PRO A 1 99 ? -10.046 0.752 -10.693 1.00 94.31 99 PRO A CA 1
ATOM 771 C C . PRO A 1 99 ? -9.270 -0.576 -10.802 1.00 94.31 99 PRO A C 1
ATOM 773 O O . PRO A 1 99 ? -8.417 -0.692 -11.685 1.00 94.31 99 PRO A O 1
ATOM 776 N N . ARG A 1 100 ? -9.462 -1.535 -9.884 1.00 91.50 100 ARG A N 1
ATOM 777 C CA . ARG A 1 100 ? -8.660 -2.774 -9.796 1.00 91.50 100 ARG A CA 1
ATOM 778 C C . ARG A 1 100 ? -9.373 -4.010 -10.345 1.00 91.50 100 ARG A C 1
ATOM 780 O O . ARG A 1 100 ? -8.705 -4.886 -10.889 1.00 91.50 100 ARG A O 1
ATOM 787 N N . ASP A 1 101 ? -10.691 -4.070 -10.194 1.00 92.81 101 ASP A N 1
ATOM 788 C CA . ASP A 1 101 ? -11.561 -5.198 -10.558 1.00 92.81 101 ASP A CA 1
ATOM 789 C C . ASP A 1 101 ? -12.889 -4.752 -11.219 1.00 92.81 101 ASP A C 1
ATOM 791 O O . ASP A 1 101 ? -13.739 -5.589 -11.516 1.00 92.81 101 ASP A O 1
ATOM 795 N N . ASP A 1 102 ? -13.047 -3.447 -11.491 1.00 93.06 102 ASP A N 1
ATOM 796 C CA . ASP A 1 102 ? -14.256 -2.791 -12.013 1.00 93.06 102 ASP A CA 1
ATOM 797 C C . ASP A 1 102 ? -15.518 -2.950 -11.128 1.00 93.06 102 ASP A C 1
ATOM 799 O O . ASP A 1 102 ? -16.622 -2.586 -11.553 1.00 93.06 102 ASP A O 1
ATOM 803 N N . GL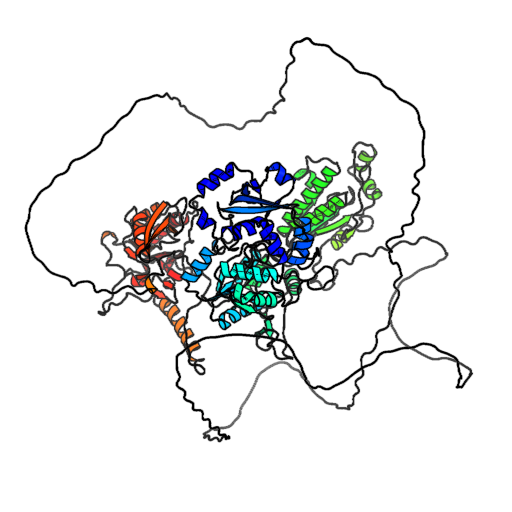U A 1 103 ? -15.407 -3.431 -9.883 1.00 96.06 103 GLU A N 1
ATOM 804 C CA . GLU A 1 103 ? -16.576 -3.661 -9.027 1.00 96.06 103 GLU A CA 1
ATOM 805 C C . GLU A 1 103 ? -17.273 -2.370 -8.578 1.00 96.06 103 GLU A C 1
ATOM 807 O O . GLU A 1 103 ? -16.659 -1.319 -8.377 1.00 96.06 103 GLU A O 1
ATOM 812 N N . ALA A 1 104 ? -18.598 -2.441 -8.417 1.00 97.62 104 ALA A N 1
ATOM 813 C CA . ALA A 1 104 ? -19.413 -1.295 -8.016 1.00 97.62 104 ALA A CA 1
ATOM 814 C C . ALA A 1 104 ? -19.453 -1.182 -6.485 1.00 97.62 104 ALA A C 1
ATOM 816 O O . ALA A 1 104 ? -20.059 -2.014 -5.812 1.00 97.62 104 ALA A O 1
ATOM 817 N N . LEU A 1 105 ? -18.826 -0.144 -5.927 1.00 98.50 105 LEU A N 1
ATOM 818 C CA . LEU A 1 105 ? -18.628 -0.003 -4.478 1.00 98.50 105 LEU A CA 1
ATOM 819 C C . LEU A 1 105 ? -19.723 0.827 -3.798 1.00 98.50 105 LEU A C 1
ATOM 821 O O . LEU A 1 105 ? -20.139 0.530 -2.677 1.00 98.50 105 LEU A O 1
ATOM 825 N N . ALA A 1 106 ? -20.201 1.874 -4.471 1.00 98.69 106 ALA A N 1
ATOM 826 C CA . ALA A 1 106 ? -21.225 2.780 -3.957 1.00 98.69 106 ALA A CA 1
ATOM 827 C C . ALA A 1 106 ? -21.987 3.480 -5.092 1.00 98.69 106 ALA A C 1
ATOM 829 O O . ALA A 1 106 ? -21.505 3.570 -6.221 1.00 98.69 106 ALA A O 1
ATOM 830 N N . ILE A 1 107 ? -23.154 4.042 -4.771 1.00 98.81 107 ILE A N 1
ATOM 831 C CA . ILE A 1 107 ? -23.857 5.013 -5.615 1.00 98.81 107 ILE A CA 1
ATOM 832 C C . ILE A 1 107 ? -23.743 6.394 -4.970 1.00 98.81 107 ILE A C 1
ATOM 834 O O . ILE A 1 107 ? -24.215 6.594 -3.852 1.00 98.81 107 ILE A O 1
ATOM 838 N N . LEU A 1 108 ? -23.161 7.361 -5.680 1.00 98.69 108 LEU A N 1
ATOM 839 C CA . LEU A 1 108 ? -23.209 8.775 -5.305 1.00 98.69 108 LEU A CA 1
ATOM 840 C C . LEU A 1 108 ? -24.458 9.426 -5.910 1.00 98.69 108 LEU A C 1
ATOM 842 O O . LEU A 1 108 ? -24.736 9.261 -7.097 1.00 98.69 108 LEU A O 1
ATOM 846 N N . THR A 1 109 ? -25.194 10.193 -5.105 1.00 98.69 109 THR A N 1
ATOM 847 C CA . THR A 1 109 ? -26.228 11.118 -5.600 1.00 98.69 109 THR A CA 1
ATOM 848 C C . THR A 1 109 ? -25.664 12.533 -5.584 1.00 98.69 109 THR A C 1
ATOM 850 O O . THR A 1 109 ? -25.296 13.022 -4.518 1.00 98.69 109 THR A O 1
ATOM 853 N N . VAL A 1 110 ? -25.573 13.164 -6.756 1.00 98.69 110 VAL A N 1
ATOM 854 C CA . VAL A 1 110 ? -24.943 14.481 -6.944 1.00 98.69 110 VAL A CA 1
ATOM 855 C C . VAL A 1 110 ? -25.768 15.568 -6.254 1.00 98.69 110 VAL A C 1
ATOM 857 O O . VAL A 1 110 ? -26.942 15.752 -6.577 1.00 98.69 110 VAL A O 1
ATOM 860 N N . GLU A 1 111 ? -25.146 16.312 -5.342 1.00 98.56 111 GLU A N 1
ATOM 861 C CA . GLU A 1 111 ? -25.704 17.536 -4.755 1.00 98.56 111 GLU A CA 1
ATOM 862 C C . GLU A 1 111 ? -25.314 18.755 -5.607 1.00 98.56 111 GLU A C 1
ATOM 864 O O . GLU A 1 111 ? -26.189 19.512 -6.029 1.00 98.56 111 GLU A O 1
ATOM 869 N N . ASP A 1 112 ? -24.026 18.901 -5.936 1.00 98.25 112 ASP A N 1
ATOM 870 C CA . ASP A 1 112 ? -23.494 19.980 -6.771 1.00 98.25 112 ASP A CA 1
ATOM 871 C C . ASP A 1 112 ? -22.269 19.561 -7.610 1.00 98.25 112 ASP A C 1
ATOM 873 O O . ASP A 1 112 ? -21.744 18.450 -7.506 1.00 98.25 112 ASP A O 1
ATOM 877 N N . ILE A 1 113 ? -21.857 20.461 -8.508 1.00 98.56 113 ILE A N 1
ATOM 878 C CA . ILE A 1 113 ? -20.653 20.350 -9.338 1.00 98.56 113 ILE A CA 1
ATOM 879 C C . ILE A 1 113 ? -20.032 21.743 -9.389 1.00 98.56 113 ILE A C 1
ATOM 881 O O . ILE A 1 113 ? -20.691 22.689 -9.825 1.00 98.56 113 ILE A O 1
ATOM 885 N N . TYR A 1 114 ? -18.786 21.883 -8.947 1.00 98.62 114 TYR A N 1
ATOM 886 C CA . TYR A 1 114 ? -18.149 23.187 -8.759 1.00 98.62 114 TYR A CA 1
ATOM 887 C C . TYR A 1 114 ? -16.669 23.167 -9.153 1.00 98.62 114 TYR A C 1
ATOM 889 O O . TYR A 1 114 ? -16.037 22.112 -9.222 1.00 98.62 114 TYR A O 1
ATOM 897 N N . GLN A 1 115 ? -16.110 24.342 -9.452 1.00 98.38 115 GLN A N 1
ATOM 898 C CA . GLN A 1 115 ? -14.707 24.496 -9.845 1.00 98.38 115 GLN A CA 1
ATOM 899 C C . GLN A 1 115 ? -13.890 25.060 -8.667 1.00 98.38 115 GLN A C 1
ATOM 901 O O . GLN A 1 115 ? -14.039 26.239 -8.339 1.00 98.38 115 GLN A O 1
ATOM 906 N N . PRO A 1 116 ? -13.038 24.254 -8.009 1.00 97.88 116 PRO A N 1
ATOM 907 C CA . PRO A 1 116 ? -12.277 24.686 -6.840 1.00 97.88 116 PRO A CA 1
ATOM 908 C C . PRO A 1 116 ? -11.127 25.640 -7.197 1.00 97.88 116 PRO A C 1
ATOM 910 O O . PRO A 1 116 ? -10.389 25.434 -8.162 1.00 97.88 116 PRO A O 1
ATOM 913 N N . ASP A 1 117 ? -10.879 26.635 -6.341 1.00 97.81 117 ASP A N 1
ATOM 914 C CA . ASP A 1 117 ? -9.608 27.366 -6.355 1.00 97.81 117 ASP A CA 1
ATOM 915 C C . ASP A 1 117 ? -8.500 26.504 -5.723 1.00 97.81 117 ASP A C 1
ATOM 917 O O . ASP A 1 117 ? -8.303 26.471 -4.505 1.00 97.81 117 ASP A O 1
ATOM 921 N N . LEU A 1 118 ? -7.754 25.814 -6.587 1.00 96.50 118 LEU A N 1
ATOM 922 C CA . LEU A 1 118 ? -6.620 24.966 -6.217 1.00 96.50 118 LEU A CA 1
ATOM 923 C C . LEU A 1 118 ? -5.436 25.759 -5.613 1.00 96.50 118 LEU A C 1
ATOM 925 O O . LEU A 1 118 ? -4.619 25.177 -4.903 1.00 96.50 118 LEU A O 1
ATOM 929 N N . VAL A 1 119 ? -5.321 27.076 -5.862 1.00 97.25 119 VAL A N 1
ATOM 930 C CA . VAL A 1 119 ? -4.321 27.943 -5.199 1.00 97.25 119 VAL A CA 1
ATOM 931 C C . VAL A 1 119 ? -4.735 28.168 -3.743 1.00 97.25 119 VAL A C 1
ATOM 933 O O . VAL A 1 119 ? -3.932 27.986 -2.825 1.00 97.25 119 VAL A O 1
ATOM 936 N N . LYS A 1 120 ? -6.008 28.521 -3.523 1.00 98.00 120 LYS A N 1
ATOM 937 C CA . LYS A 1 120 ? -6.602 28.697 -2.192 1.00 98.00 120 LYS A CA 1
ATOM 938 C C . LYS A 1 120 ? -6.525 27.403 -1.385 1.00 98.00 120 LYS A C 1
ATOM 940 O O . LYS A 1 120 ? -6.107 27.470 -0.229 1.00 98.00 120 LYS A O 1
ATOM 945 N N . GLU A 1 121 ? -6.846 26.249 -1.977 1.00 98.38 121 GLU A N 1
ATOM 946 C CA . GLU A 1 121 ? -6.723 24.944 -1.313 1.00 98.38 121 GLU A CA 1
ATOM 947 C C . GLU A 1 121 ? -5.268 24.667 -0.896 1.00 98.38 121 GLU A C 1
ATOM 949 O O . GLU A 1 121 ? -5.001 24.433 0.284 1.00 98.38 121 GLU A O 1
ATOM 954 N N . ALA A 1 122 ? -4.304 24.792 -1.819 1.00 97.88 122 ALA A N 1
ATOM 955 C CA . ALA A 1 122 ? -2.886 24.574 -1.527 1.00 97.88 122 ALA A CA 1
ATOM 956 C C . ALA A 1 122 ? -2.364 25.472 -0.391 1.00 97.88 122 ALA A C 1
ATOM 958 O O . ALA A 1 122 ? -1.683 24.996 0.517 1.00 97.88 122 ALA A O 1
ATOM 959 N N . ILE A 1 123 ? -2.714 26.761 -0.390 1.00 97.12 123 ILE A N 1
ATOM 960 C CA . ILE A 1 123 ? -2.269 27.702 0.648 1.00 97.12 123 ILE A CA 1
ATOM 961 C C . ILE A 1 123 ? -2.938 27.413 1.999 1.00 97.12 123 ILE A C 1
ATOM 963 O O . ILE A 1 123 ? -2.247 27.339 3.014 1.00 97.12 123 ILE A O 1
ATOM 967 N N . HIS A 1 124 ? -4.261 27.234 2.046 1.00 97.81 124 HIS A N 1
ATOM 968 C CA . HIS A 1 124 ? -4.984 27.136 3.321 1.00 97.81 124 HIS A CA 1
ATOM 969 C C . HIS A 1 124 ? -4.929 25.734 3.938 1.00 97.81 124 HIS A C 1
ATOM 971 O O . HIS A 1 124 ? -4.927 25.615 5.167 1.00 97.81 124 HIS A O 1
ATOM 977 N N . VAL A 1 125 ? -4.884 24.680 3.114 1.00 97.94 125 VAL A N 1
ATOM 978 C CA . VAL A 1 125 ? -4.867 23.273 3.550 1.00 97.94 125 VAL A CA 1
ATOM 979 C C . VAL A 1 125 ? -3.444 22.724 3.653 1.00 97.94 125 VAL A C 1
ATOM 981 O O . VAL A 1 125 ? -3.134 22.034 4.621 1.00 97.94 125 VAL A O 1
ATOM 984 N N . LEU A 1 126 ? -2.571 23.036 2.689 1.00 97.50 126 LEU A N 1
ATOM 985 C CA . LEU A 1 126 ? -1.201 22.498 2.607 1.00 97.50 126 LEU A CA 1
ATOM 986 C C . LEU A 1 126 ? -0.123 23.528 3.018 1.00 97.50 126 LEU A C 1
ATOM 988 O O . LEU A 1 126 ? 1.074 23.258 2.935 1.00 97.50 126 LEU A O 1
ATOM 992 N N . GLY A 1 127 ? -0.535 24.720 3.462 1.00 94.44 127 GLY A N 1
ATOM 993 C CA . GLY A 1 127 ? 0.324 25.782 3.999 1.00 94.44 127 GLY A CA 1
ATOM 994 C C . GLY A 1 127 ? 1.088 26.612 2.959 1.00 94.44 127 GLY A C 1
ATOM 995 O O . GLY A 1 127 ? 1.559 27.701 3.287 1.00 94.44 127 GLY A O 1
ATOM 996 N N . ALA A 1 128 ? 1.225 26.127 1.721 1.00 94.75 128 ALA A N 1
ATOM 997 C CA . ALA A 1 128 ? 1.849 26.838 0.606 1.00 94.75 128 ALA A CA 1
ATOM 998 C C . ALA A 1 128 ? 1.530 26.167 -0.740 1.00 94.75 128 ALA A C 1
ATOM 1000 O O . ALA A 1 128 ? 1.514 24.943 -0.834 1.00 94.75 128 ALA A O 1
ATOM 1001 N N . ASP A 1 129 ? 1.414 26.960 -1.806 1.00 96.25 129 ASP A N 1
ATOM 1002 C CA . ASP A 1 129 ? 1.408 26.480 -3.198 1.00 96.25 129 ASP A CA 1
ATOM 1003 C C . ASP A 1 129 ? 2.850 26.268 -3.711 1.00 96.25 129 ASP A C 1
ATOM 1005 O O . ASP A 1 129 ? 3.330 26.949 -4.614 1.00 96.25 129 ASP A O 1
ATOM 1009 N N . ASP A 1 130 ? 3.585 25.354 -3.066 1.00 96.38 130 ASP A N 1
ATOM 1010 C CA . ASP A 1 130 ? 4.941 24.946 -3.464 1.00 96.38 130 ASP A CA 1
ATOM 1011 C C . ASP A 1 130 ? 4.914 23.485 -3.961 1.00 96.38 130 ASP A C 1
ATOM 1013 O O . ASP A 1 130 ? 4.599 22.587 -3.174 1.00 96.38 130 ASP A O 1
ATOM 1017 N N . PRO A 1 131 ? 5.274 23.197 -5.229 1.00 94.06 131 PRO A N 1
ATOM 1018 C CA . PRO A 1 131 ? 5.234 21.844 -5.791 1.00 94.06 131 PRO A CA 1
ATOM 1019 C C . PRO A 1 131 ? 6.248 20.865 -5.168 1.00 94.06 131 PRO A C 1
ATOM 1021 O O . PRO A 1 131 ? 6.192 19.673 -5.460 1.00 94.06 131 PRO A O 1
ATOM 1024 N N . ALA A 1 132 ? 7.147 21.308 -4.280 1.00 94.62 132 ALA A N 1
ATOM 1025 C CA . ALA A 1 132 ? 7.912 20.408 -3.413 1.00 94.62 132 ALA A CA 1
ATOM 1026 C C . ALA A 1 132 ? 7.030 19.708 -2.352 1.00 94.62 132 ALA A C 1
ATOM 1028 O O . ALA A 1 132 ? 7.436 18.686 -1.790 1.00 94.62 132 ALA A O 1
ATOM 1029 N N . HIS A 1 133 ? 5.825 20.222 -2.076 1.00 97.19 133 HIS A N 1
ATOM 1030 C CA . HIS A 1 133 ? 4.831 19.552 -1.243 1.00 97.19 133 HIS A CA 1
ATOM 1031 C C . HIS A 1 133 ? 4.154 18.436 -2.060 1.00 97.19 133 HIS A C 1
ATOM 1033 O O . HIS A 1 133 ? 3.537 18.725 -3.089 1.00 97.19 133 HIS A O 1
ATOM 1039 N N . PRO A 1 134 ? 4.183 17.161 -1.624 1.00 95.38 134 PRO A N 1
ATOM 1040 C CA . PRO A 1 134 ? 3.724 16.042 -2.452 1.00 95.38 134 PRO A CA 1
ATOM 1041 C C . PRO A 1 134 ? 2.239 16.142 -2.830 1.00 95.38 134 PRO A C 1
ATOM 1043 O O . PRO A 1 134 ? 1.884 15.839 -3.965 1.00 95.38 134 PRO A O 1
ATOM 1046 N N . SER A 1 135 ? 1.374 16.640 -1.936 1.00 96.69 135 SER A N 1
ATOM 1047 C CA . SER A 1 135 ? -0.032 16.884 -2.296 1.00 96.69 135 SER A CA 1
ATOM 1048 C C . SER A 1 135 ? -0.280 18.151 -3.112 1.00 96.69 135 SER A C 1
ATOM 1050 O O . SER A 1 135 ? -1.291 18.175 -3.794 1.00 96.69 135 SER A O 1
ATOM 1052 N N . VAL A 1 136 ? 0.619 19.147 -3.142 1.00 97.62 136 VAL A N 1
ATOM 1053 C CA . VAL A 1 136 ? 0.500 20.255 -4.117 1.00 97.62 136 VAL A CA 1
ATOM 1054 C C . VAL A 1 136 ? 0.875 19.730 -5.499 1.00 97.62 136 VAL A C 1
ATOM 1056 O O . VAL A 1 136 ? 0.150 19.951 -6.460 1.00 97.62 136 VAL A O 1
ATOM 1059 N N . ALA A 1 137 ? 1.942 18.930 -5.601 1.00 96.19 137 ALA A N 1
ATOM 1060 C CA . ALA A 1 137 ? 2.267 18.228 -6.839 1.00 96.19 137 ALA A CA 1
ATOM 1061 C C . ALA A 1 137 ? 1.113 17.319 -7.315 1.00 96.19 137 ALA A C 1
ATOM 1063 O O . ALA A 1 137 ? 0.837 17.278 -8.511 1.00 96.19 137 ALA A O 1
ATOM 1064 N N . TYR A 1 138 ? 0.396 16.645 -6.409 1.00 96.31 138 TYR A N 1
ATOM 1065 C CA . TYR A 1 138 ? -0.818 15.892 -6.754 1.00 96.31 138 TYR A CA 1
ATOM 1066 C C . TYR A 1 138 ? -1.957 16.819 -7.224 1.00 96.31 138 TYR A C 1
ATOM 1068 O O . TYR A 1 138 ? -2.496 16.622 -8.312 1.00 96.31 138 TYR A O 1
ATOM 1076 N N . LEU A 1 139 ? -2.271 17.868 -6.456 1.00 96.25 139 LEU A N 1
ATOM 1077 C CA . LEU A 1 139 ? -3.324 18.849 -6.747 1.00 96.25 139 LEU A CA 1
ATOM 1078 C C . LEU A 1 139 ? -3.108 19.589 -8.080 1.00 96.25 139 LEU A C 1
ATOM 1080 O O . LEU A 1 139 ? -4.064 19.954 -8.750 1.00 96.25 139 LEU A O 1
ATOM 1084 N N . ARG A 1 140 ? -1.849 19.791 -8.491 1.00 94.12 140 ARG A N 1
ATOM 1085 C CA . ARG A 1 140 ? -1.488 20.473 -9.745 1.00 94.12 140 ARG A CA 1
ATOM 1086 C C . ARG A 1 140 ? -1.344 19.555 -10.962 1.00 94.12 140 ARG A C 1
ATOM 1088 O O . ARG A 1 140 ? -1.462 20.050 -12.075 1.00 94.12 140 ARG A O 1
ATOM 1095 N N . ASN A 1 141 ? -1.046 18.262 -10.782 1.00 94.62 141 ASN A N 1
ATOM 1096 C CA . ASN A 1 141 ? -0.677 17.361 -11.893 1.00 94.62 141 ASN A CA 1
ATOM 1097 C C . ASN A 1 141 ? -1.532 16.084 -12.004 1.00 94.62 141 ASN A C 1
ATOM 1099 O O . ASN A 1 141 ? -1.310 15.285 -12.916 1.00 94.62 141 ASN A O 1
ATOM 1103 N N . ARG A 1 142 ? -2.458 15.836 -11.069 1.00 95.00 142 ARG A N 1
ATOM 1104 C CA . ARG A 1 142 ? -3.335 14.648 -11.056 1.00 95.00 142 ARG A CA 1
ATOM 1105 C C . ARG A 1 142 ? -4.812 15.002 -10.926 1.00 95.00 142 ARG A C 1
ATOM 1107 O O . ARG A 1 142 ? -5.611 14.409 -11.647 1.00 95.00 142 ARG A O 1
ATOM 1114 N N . VAL A 1 143 ? -5.131 15.944 -10.038 1.00 96.75 143 VAL A N 1
ATOM 1115 C CA . VAL A 1 143 ? -6.504 16.402 -9.786 1.00 96.75 143 VAL A CA 1
ATOM 1116 C C . VAL A 1 143 ? -7.097 17.085 -11.022 1.00 96.75 143 VAL A C 1
ATOM 1118 O O . VAL A 1 143 ? -6.382 17.756 -11.770 1.00 96.75 143 VAL A O 1
ATOM 1121 N N . LYS A 1 144 ? -8.392 16.866 -11.259 1.00 97.56 144 LYS A N 1
ATOM 1122 C CA . LYS A 1 144 ? -9.148 17.401 -12.403 1.00 97.56 144 LYS A CA 1
ATOM 1123 C C . LYS A 1 144 ? -9.749 18.797 -12.156 1.00 97.56 144 LYS A C 1
ATOM 1125 O O . LYS A 1 144 ? -9.588 19.387 -11.094 1.00 97.56 144 LYS A O 1
ATOM 1130 N N . GLU A 1 145 ? -10.427 19.339 -13.174 1.00 97.69 145 GLU A N 1
ATOM 1131 C CA . GLU A 1 145 ? -10.953 20.716 -13.191 1.00 97.69 145 GLU A CA 1
ATOM 1132 C C . GLU A 1 145 ? -12.136 20.975 -12.243 1.00 97.69 145 GLU A C 1
ATOM 1134 O O . GLU A 1 145 ? -12.330 22.124 -11.842 1.00 97.69 145 GLU A O 1
ATOM 1139 N N . PHE A 1 146 ? -12.932 19.949 -11.924 1.00 98.56 146 PHE A N 1
ATOM 1140 C CA . PHE A 1 146 ? -14.184 20.073 -11.173 1.00 98.56 146 PHE A CA 1
ATOM 1141 C C . PHE A 1 146 ? -14.243 19.086 -10.013 1.00 98.56 146 PHE A C 1
ATOM 1143 O O . PHE A 1 146 ? -13.775 17.955 -10.137 1.00 98.56 146 PHE A O 1
ATOM 1150 N N . TYR A 1 147 ? -14.879 19.498 -8.918 1.00 98.75 147 TYR A N 1
ATOM 1151 C CA . TYR A 1 147 ? -15.282 18.625 -7.819 1.00 98.75 147 TYR A CA 1
ATOM 1152 C C . TYR A 1 147 ? -16.794 18.353 -7.888 1.00 98.75 147 TYR A C 1
ATOM 1154 O O . TYR A 1 147 ? -17.576 19.225 -8.275 1.00 98.75 147 TYR A O 1
ATOM 1162 N N . ILE A 1 148 ? -17.196 17.138 -7.509 1.00 98.38 148 ILE A N 1
ATOM 1163 C CA . ILE A 1 148 ? -18.592 16.721 -7.327 1.00 98.38 148 ILE A CA 1
ATOM 1164 C C . ILE A 1 148 ? -18.867 16.549 -5.831 1.00 98.38 148 ILE A C 1
ATOM 1166 O O . ILE A 1 148 ? -18.226 15.718 -5.178 1.00 98.38 148 ILE A O 1
ATOM 1170 N N . GLY A 1 149 ? -19.868 17.265 -5.322 1.00 98.50 149 GLY A N 1
ATOM 1171 C CA . GLY A 1 149 ? -20.486 16.976 -4.033 1.00 98.50 149 GLY A CA 1
ATOM 1172 C C . GLY A 1 149 ? -21.570 15.916 -4.154 1.00 98.50 149 GLY A C 1
ATOM 1173 O O . GLY A 1 149 ? -22.346 15.914 -5.113 1.00 98.50 149 GLY A O 1
ATOM 1174 N N . GLY A 1 150 ? -21.674 15.018 -3.178 1.00 98.25 150 GLY A N 1
ATOM 1175 C CA . GLY A 1 150 ? -22.765 14.049 -3.169 1.00 98.25 150 GLY A CA 1
ATOM 1176 C C . GLY A 1 150 ? -22.657 12.960 -2.114 1.00 98.25 150 GLY A C 1
ATOM 1177 O O . GLY A 1 150 ? -21.573 12.463 -1.805 1.00 98.25 150 GLY A O 1
ATOM 1178 N N . LYS A 1 151 ? -23.815 12.555 -1.586 1.00 98.31 151 LYS A N 1
ATOM 1179 C CA . LYS A 1 151 ? -23.934 11.507 -0.562 1.00 98.31 151 LYS A CA 1
ATOM 1180 C C . LYS A 1 151 ? -23.877 10.115 -1.171 1.00 98.31 151 LYS A C 1
ATOM 1182 O O . LYS A 1 151 ? -24.429 9.879 -2.250 1.00 98.31 151 LYS A O 1
ATOM 1187 N N . PHE A 1 152 ? -23.250 9.194 -0.447 1.00 98.50 152 PHE A N 1
ATOM 1188 C CA . PHE A 1 152 ? -23.153 7.795 -0.837 1.00 98.50 152 PHE A CA 1
ATOM 1189 C C . PHE A 1 152 ? -24.355 6.979 -0.369 1.00 98.50 152 PHE A C 1
ATOM 1191 O O . PHE A 1 152 ? -24.918 7.207 0.707 1.00 98.50 152 PHE A O 1
ATOM 1198 N N . GLN A 1 153 ? -24.663 5.947 -1.147 1.00 98.69 153 GLN A N 1
ATOM 1199 C CA . GLN A 1 153 ? -25.261 4.709 -0.670 1.00 98.69 153 GLN A CA 1
ATOM 1200 C C . GLN A 1 153 ? -24.273 3.574 -0.947 1.00 98.69 153 GLN A C 1
ATOM 1202 O O . GLN A 1 153 ? -23.831 3.425 -2.087 1.00 98.69 153 GLN A O 1
ATOM 1207 N N . ALA A 1 154 ? -23.879 2.825 0.077 1.00 98.50 154 ALA A N 1
ATOM 1208 C CA . ALA A 1 154 ? -22.852 1.797 -0.040 1.00 98.50 154 ALA A CA 1
ATOM 1209 C C . ALA A 1 154 ? -23.412 0.504 -0.657 1.00 98.50 154 ALA A C 1
ATOM 1211 O O . ALA A 1 154 ? -24.554 0.125 -0.405 1.00 98.50 154 ALA A O 1
ATOM 1212 N N . ILE A 1 155 ? -22.593 -0.177 -1.459 1.00 98.44 155 ILE A N 1
ATOM 1213 C CA . ILE A 1 155 ? -22.865 -1.522 -1.983 1.00 98.44 155 ILE A CA 1
ATOM 1214 C C . ILE A 1 155 ? -21.930 -2.515 -1.288 1.00 98.44 155 ILE A C 1
ATOM 1216 O O . ILE A 1 155 ? -22.385 -3.498 -0.712 1.00 98.44 155 ILE A O 1
ATOM 1220 N N . GLN A 1 156 ? -20.623 -2.251 -1.316 1.00 97.00 156 GLN A N 1
ATOM 1221 C CA . GLN A 1 156 ? -19.601 -3.133 -0.754 1.00 97.00 156 GLN A CA 1
ATOM 1222 C C . GLN A 1 156 ? -18.313 -2.358 -0.445 1.00 97.00 156 GLN A C 1
ATOM 1224 O O . GLN A 1 156 ? -18.081 -1.271 -0.975 1.00 97.00 156 GLN A O 1
ATOM 1229 N N . ALA A 1 157 ? -17.482 -2.913 0.437 1.00 95.44 157 ALA A N 1
ATOM 1230 C CA . ALA A 1 157 ? -16.132 -2.409 0.670 1.00 95.44 157 ALA A CA 1
ATOM 1231 C C . ALA A 1 157 ? -15.204 -2.782 -0.508 1.00 95.44 157 ALA A C 1
ATOM 1233 O O . ALA A 1 157 ? -15.469 -3.784 -1.176 1.00 95.44 157 ALA A O 1
ATOM 1234 N N . PRO A 1 158 ? -14.107 -2.039 -0.753 1.00 95.38 158 PRO A N 1
ATOM 1235 C CA . PRO A 1 158 ? -13.096 -2.447 -1.725 1.00 95.38 158 PRO A CA 1
ATOM 1236 C C . PRO A 1 158 ? -12.512 -3.815 -1.358 1.00 95.38 158 PRO A C 1
ATOM 1238 O O . PRO A 1 158 ? -12.174 -4.055 -0.195 1.00 95.38 158 PRO A O 1
ATOM 1241 N N . MET A 1 159 ? -12.340 -4.707 -2.335 1.00 93.06 159 MET A N 1
ATOM 1242 C CA . MET A 1 159 ? -11.740 -6.016 -2.066 1.00 93.06 159 MET A CA 1
ATOM 1243 C C . MET A 1 159 ? -10.236 -5.878 -1.782 1.00 93.06 159 MET A C 1
ATOM 1245 O O . MET A 1 159 ? -9.543 -5.073 -2.406 1.00 93.06 159 MET A O 1
ATOM 1249 N N . TYR A 1 160 ? -9.701 -6.668 -0.853 1.00 92.50 160 TYR A N 1
ATOM 1250 C CA . TYR A 1 160 ? -8.263 -6.751 -0.598 1.00 92.50 160 TYR A CA 1
ATOM 1251 C C . TYR A 1 160 ? -7.841 -8.206 -0.442 1.00 92.50 160 TYR A C 1
ATOM 1253 O O . TYR A 1 160 ? -8.496 -8.976 0.254 1.00 92.50 160 TYR A O 1
ATOM 1261 N N . PHE A 1 161 ? -6.714 -8.551 -1.060 1.00 90.00 161 PHE A N 1
ATOM 1262 C CA . PHE A 1 161 ? -6.094 -9.876 -0.968 1.00 90.00 161 PHE A CA 1
ATOM 1263 C C . PHE A 1 161 ? -4.895 -9.884 -0.005 1.00 90.00 161 PHE A C 1
ATOM 1265 O O . PHE A 1 161 ? -4.362 -10.940 0.322 1.00 90.00 161 PHE A O 1
ATOM 1272 N N . ASP A 1 162 ? -4.455 -8.709 0.455 1.00 89.75 162 ASP A N 1
ATOM 1273 C CA . ASP A 1 162 ? -3.305 -8.536 1.333 1.00 89.75 162 ASP A CA 1
ATOM 1274 C C . ASP A 1 162 ? -3.735 -8.247 2.779 1.00 89.75 162 ASP A C 1
ATOM 1276 O O . ASP A 1 162 ? -4.462 -7.291 3.058 1.00 89.75 162 ASP A O 1
ATOM 1280 N N . TYR A 1 163 ? -3.235 -9.059 3.715 1.00 95.19 163 TYR A N 1
ATOM 1281 C CA . TYR A 1 163 ? -3.354 -8.837 5.161 1.00 95.19 163 TYR A CA 1
ATOM 1282 C C . TYR A 1 163 ? -4.793 -8.648 5.677 1.00 95.19 163 TYR A C 1
ATOM 1284 O O . TYR A 1 163 ? -5.029 -7.834 6.569 1.00 95.19 163 TYR A O 1
ATOM 1292 N N . VAL A 1 164 ? -5.761 -9.396 5.135 1.00 93.94 164 VAL A N 1
ATOM 1293 C CA . VAL A 1 164 ? -7.199 -9.232 5.438 1.00 93.94 164 VAL A CA 1
ATOM 1294 C C . VAL A 1 164 ? -7.491 -9.289 6.945 1.00 93.94 164 VAL A C 1
ATOM 1296 O O . VAL A 1 164 ? -8.166 -8.407 7.459 1.00 93.94 164 VAL A O 1
ATOM 1299 N N . ALA A 1 165 ? -6.888 -10.228 7.685 1.00 93.69 165 ALA A N 1
ATOM 1300 C CA . ALA A 1 165 ? -7.030 -10.343 9.147 1.00 93.69 165 ALA A CA 1
ATOM 1301 C C . ALA A 1 165 ? -6.445 -9.159 9.959 1.00 93.69 165 ALA A C 1
ATOM 1303 O O . ALA A 1 165 ? -6.710 -9.027 11.155 1.00 93.69 165 ALA A O 1
ATOM 1304 N N . LEU A 1 166 ? -5.649 -8.290 9.321 1.00 97.44 166 LEU A N 1
ATOM 1305 C CA . LEU A 1 166 ? -5.124 -7.051 9.901 1.00 97.44 166 LEU A CA 1
ATOM 1306 C C . LEU A 1 166 ? -5.885 -5.802 9.415 1.00 97.44 166 LEU A C 1
ATOM 1308 O O . LEU A 1 166 ? -5.625 -4.706 9.912 1.00 97.44 166 LEU A O 1
ATOM 1312 N N . ARG A 1 167 ? -6.813 -5.918 8.457 1.00 97.50 167 ARG A N 1
ATOM 1313 C CA . ARG A 1 167 ? -7.648 -4.810 7.967 1.00 97.50 167 ARG A CA 1
ATOM 1314 C C . ARG A 1 167 ? -8.946 -4.769 8.773 1.00 97.50 167 ARG A C 1
ATOM 1316 O O . ARG A 1 167 ? -9.743 -5.694 8.709 1.00 97.50 167 ARG A O 1
ATOM 1323 N N . TYR A 1 168 ? -9.153 -3.688 9.523 1.00 98.00 168 TYR A N 1
ATOM 1324 C CA . TYR A 1 168 ? -10.339 -3.503 10.364 1.00 98.00 168 TYR A CA 1
ATOM 1325 C C . TYR A 1 168 ? -11.149 -2.291 9.899 1.00 98.00 168 TYR A C 1
ATOM 1327 O O . TYR A 1 168 ? -10.596 -1.233 9.589 1.00 98.00 168 TYR A O 1
ATOM 1335 N N . THR A 1 169 ? -12.472 -2.408 9.946 1.00 98.31 169 THR A N 1
ATOM 1336 C CA . THR A 1 169 ? -13.387 -1.262 10.005 1.00 98.31 169 THR A CA 1
ATOM 1337 C C . THR A 1 169 ? -13.425 -0.659 11.421 1.00 98.31 169 THR A C 1
ATOM 1339 O O . THR A 1 169 ? -13.059 -1.319 12.404 1.00 98.31 169 THR A O 1
ATOM 1342 N N . PRO A 1 170 ? -13.926 0.581 11.581 1.00 98.62 170 PRO A N 1
ATOM 1343 C CA . PRO A 1 170 ? -14.222 1.160 12.891 1.00 98.62 170 PRO A CA 1
ATOM 1344 C C . PRO A 1 170 ? -15.139 0.297 13.770 1.00 98.62 170 PRO A C 1
ATOM 1346 O O . PRO A 1 170 ? -14.948 0.254 14.986 1.00 98.62 170 PRO A O 1
ATOM 1349 N N . ALA A 1 171 ? -16.120 -0.395 13.179 1.00 97.38 171 ALA A N 1
ATOM 1350 C CA . ALA A 1 171 ? -17.047 -1.265 13.901 1.00 97.38 171 ALA A CA 1
ATOM 1351 C C . ALA A 1 171 ? -16.340 -2.504 14.475 1.00 97.38 171 ALA A C 1
ATOM 1353 O O . ALA A 1 171 ? -16.474 -2.811 15.663 1.00 97.38 171 ALA A O 1
ATOM 1354 N N . GLU A 1 172 ? -15.536 -3.185 13.656 1.00 96.94 172 GLU A N 1
ATOM 1355 C CA . GLU A 1 172 ? -14.799 -4.384 14.065 1.00 96.94 172 GLU A CA 1
ATOM 1356 C C . GLU A 1 172 ? -13.743 -4.075 15.116 1.00 96.94 172 GLU A C 1
ATOM 1358 O O . GLU A 1 172 ? -13.640 -4.804 16.100 1.00 96.94 172 GLU A O 1
ATOM 1363 N N . LEU A 1 173 ? -12.990 -2.981 14.960 1.00 97.62 173 LEU A N 1
ATOM 1364 C CA . LEU A 1 173 ? -11.936 -2.648 15.915 1.00 97.62 173 LEU A CA 1
ATOM 1365 C C . LEU A 1 173 ? -12.512 -2.268 17.290 1.00 97.62 173 LEU A C 1
ATOM 1367 O O . LEU A 1 173 ? -11.979 -2.677 18.319 1.00 97.62 173 LEU A O 1
ATOM 1371 N N . ARG A 1 174 ? -13.661 -1.578 17.324 1.00 98.12 174 ARG A N 1
ATOM 1372 C CA . ARG A 1 174 ? -14.424 -1.343 18.563 1.00 98.12 174 ARG A CA 1
ATOM 1373 C C . ARG A 1 174 ? -14.947 -2.637 19.184 1.00 98.12 174 ARG A C 1
ATOM 1375 O O . ARG A 1 174 ? -14.895 -2.780 20.403 1.00 98.12 174 ARG A O 1
ATOM 1382 N N . SER A 1 175 ? -15.441 -3.572 18.368 1.00 96.44 175 SER A N 1
ATOM 1383 C CA . SER A 1 175 ? -15.870 -4.895 18.840 1.00 96.44 175 SER A CA 1
ATOM 1384 C C . SER A 1 175 ? -14.694 -5.662 19.452 1.00 96.44 175 SER A C 1
ATOM 1386 O O . SER A 1 175 ? -14.803 -6.154 20.571 1.00 96.44 175 SER A O 1
ATOM 1388 N N . HIS A 1 176 ? -13.544 -5.676 18.777 1.00 95.44 176 HIS A N 1
ATOM 1389 C CA . HIS A 1 176 ? -12.301 -6.278 19.255 1.00 95.44 176 HIS A CA 1
ATOM 1390 C C . HIS A 1 176 ? -11.837 -5.659 20.588 1.00 95.44 176 HIS A C 1
ATOM 1392 O O . HIS A 1 176 ? -11.559 -6.395 21.533 1.00 95.44 176 HIS A O 1
ATOM 1398 N N . PHE A 1 177 ? -11.869 -4.328 20.733 1.00 97.56 177 PHE A N 1
ATOM 1399 C CA . PHE A 1 177 ? -11.592 -3.677 22.020 1.00 97.56 177 PHE A CA 1
ATOM 1400 C C . PHE A 1 177 ? -12.598 -4.061 23.119 1.00 97.56 177 PHE A C 1
ATOM 1402 O O . PHE A 1 177 ? -12.170 -4.276 24.251 1.00 97.56 177 PHE A O 1
ATOM 1409 N N . LYS A 1 178 ? -13.904 -4.214 22.819 1.00 94.69 178 LYS A N 1
ATOM 1410 C CA . LYS A 1 178 ? -14.880 -4.740 23.803 1.00 94.69 178 LYS A CA 1
ATOM 1411 C C . LYS A 1 178 ? -14.504 -6.165 24.228 1.00 94.69 178 LYS A C 1
ATOM 1413 O O . LYS A 1 178 ? -14.488 -6.433 25.424 1.00 94.69 178 LYS A O 1
ATOM 1418 N N . LYS A 1 179 ? -14.179 -7.052 23.276 1.00 93.31 179 LYS A N 1
ATOM 1419 C CA . LYS A 1 179 ? -13.820 -8.460 23.543 1.00 93.31 179 LYS A CA 1
ATOM 1420 C C . LYS A 1 179 ? -12.587 -8.597 24.437 1.00 93.31 179 LYS A C 1
ATOM 1422 O O . LYS A 1 179 ? -12.600 -9.412 25.345 1.00 93.31 179 LYS A O 1
ATOM 1427 N N . LEU A 1 180 ? -11.559 -7.774 24.223 1.00 92.44 180 LEU A N 1
ATOM 1428 C CA . LEU A 1 180 ? -10.359 -7.753 25.071 1.00 92.44 180 LEU A CA 1
ATOM 1429 C C . LEU A 1 180 ? -10.522 -6.916 26.360 1.00 92.44 180 LEU A C 1
ATOM 1431 O O . LEU A 1 180 ? -9.540 -6.673 27.054 1.00 92.44 180 LEU A O 1
ATOM 1435 N N . ALA A 1 181 ? -11.722 -6.404 26.662 1.00 95.00 181 ALA A N 1
ATOM 1436 C CA . ALA A 1 181 ? -11.992 -5.459 27.755 1.00 95.00 181 ALA A CA 1
ATOM 1437 C C . ALA A 1 181 ? -11.142 -4.159 27.735 1.00 95.00 181 ALA A C 1
ATOM 1439 O O . ALA A 1 181 ? -11.000 -3.470 28.749 1.00 95.00 181 ALA A O 1
ATOM 1440 N N . TRP A 1 182 ? -10.604 -3.763 26.575 1.00 97.12 182 TRP A N 1
ATOM 1441 C CA . TRP A 1 182 ? -9.753 -2.580 26.405 1.00 97.12 182 TRP A CA 1
ATOM 1442 C C . TRP A 1 182 ? -10.548 -1.269 26.540 1.00 97.12 182 TRP A C 1
ATOM 1444 O O . TRP A 1 182 ? -11.072 -0.725 25.569 1.00 97.12 182 TRP A O 1
ATOM 1454 N N . ARG A 1 183 ? -10.594 -0.715 27.758 1.00 94.56 183 ARG A N 1
ATOM 1455 C CA . ARG A 1 183 ? -11.287 0.556 28.069 1.00 94.56 183 ARG A CA 1
ATOM 1456 C C . ARG A 1 183 ? -10.514 1.815 27.656 1.00 94.56 183 ARG A C 1
ATOM 1458 O O . ARG A 1 183 ? -11.124 2.854 27.418 1.00 94.56 183 ARG A O 1
ATOM 1465 N N . LYS A 1 184 ? -9.181 1.741 27.594 1.00 98.25 184 LYS A N 1
ATOM 1466 C CA . LYS A 1 184 ? -8.282 2.840 27.208 1.00 98.25 184 LYS A CA 1
ATOM 1467 C C . LYS A 1 184 ? -7.315 2.350 26.136 1.00 98.25 184 LYS A C 1
ATOM 1469 O O . LYS A 1 184 ? -6.630 1.350 26.347 1.00 98.25 184 LYS A O 1
ATOM 1474 N N . VAL A 1 185 ? -7.218 3.075 25.022 1.00 98.62 185 VAL A N 1
ATOM 1475 C CA . VAL A 1 185 ? -6.388 2.681 23.872 1.00 98.62 185 VAL A CA 1
ATOM 1476 C C . VAL A 1 185 ? -5.618 3.874 23.310 1.00 98.62 185 VAL A C 1
ATOM 1478 O O . VAL A 1 185 ? -6.211 4.890 22.948 1.00 98.62 185 VAL A O 1
ATOM 1481 N N . VAL A 1 186 ? -4.296 3.725 23.212 1.00 98.62 186 VAL A N 1
ATOM 1482 C CA . VAL A 1 186 ? -3.338 4.680 22.645 1.00 98.62 186 VAL A CA 1
ATOM 1483 C C . VAL A 1 186 ? -3.014 4.298 21.207 1.00 98.62 186 VAL A C 1
ATOM 1485 O O . VAL A 1 186 ? -2.272 3.351 20.953 1.00 98.62 186 VAL A O 1
ATOM 1488 N N . ALA A 1 187 ? -3.536 5.063 20.250 1.00 98.62 187 ALA A N 1
ATOM 1489 C CA . ALA A 1 187 ? -3.253 4.849 18.838 1.00 98.62 187 ALA A CA 1
ATOM 1490 C C . ALA A 1 187 ? -1.945 5.519 18.386 1.00 98.62 187 ALA A C 1
ATOM 1492 O O . ALA A 1 187 ? -1.708 6.707 18.629 1.00 98.62 187 ALA A O 1
ATOM 1493 N N . PHE A 1 188 ? -1.126 4.761 17.654 1.00 98.50 188 PHE A N 1
ATOM 1494 C CA . PHE A 1 188 ? 0.119 5.211 17.037 1.00 98.50 188 PHE A CA 1
ATOM 1495 C C . PHE A 1 188 ? -0.011 5.268 15.507 1.00 98.50 188 PHE A C 1
ATOM 1497 O O . PHE A 1 188 ? -0.168 4.246 14.838 1.00 98.50 188 PHE A O 1
ATOM 1504 N N . GLN A 1 189 ? 0.082 6.479 14.949 1.00 98.00 189 GLN A N 1
ATOM 1505 C CA . GLN A 1 189 ? 0.166 6.725 13.505 1.00 98.00 189 GLN A CA 1
ATOM 1506 C C . GLN A 1 189 ? 1.580 6.436 12.994 1.00 98.00 189 GLN A C 1
ATOM 1508 O O . GLN A 1 189 ? 2.542 7.046 13.459 1.00 98.00 189 GLN A O 1
ATOM 1513 N N . THR A 1 190 ? 1.708 5.626 11.940 1.00 96.69 190 THR A N 1
ATOM 1514 C CA . THR A 1 190 ? 2.954 5.559 11.165 1.00 96.69 190 THR A CA 1
ATOM 1515 C C . THR A 1 190 ? 2.726 5.274 9.680 1.00 96.69 190 THR A C 1
ATOM 1517 O O . THR A 1 190 ? 1.781 4.601 9.281 1.00 96.69 190 THR A O 1
ATOM 1520 N N . ARG A 1 191 ? 3.648 5.788 8.863 1.00 95.12 191 ARG A N 1
ATOM 1521 C CA . ARG A 1 191 ? 3.851 5.464 7.438 1.00 95.12 191 ARG A CA 1
ATOM 1522 C C . ARG A 1 191 ? 5.279 4.962 7.160 1.00 95.12 191 ARG A C 1
ATOM 1524 O O . ARG A 1 191 ? 5.695 4.845 6.016 1.00 95.12 191 ARG A O 1
ATOM 1531 N N . ASN A 1 192 ? 6.056 4.716 8.217 1.00 93.81 192 ASN A N 1
ATOM 1532 C CA . ASN A 1 192 ? 7.462 4.313 8.172 1.00 93.81 192 ASN A CA 1
ATOM 1533 C C . ASN A 1 192 ? 7.651 2.951 8.867 1.00 93.81 192 ASN A C 1
ATOM 1535 O O . ASN A 1 192 ? 6.845 2.607 9.738 1.00 93.81 192 ASN A O 1
ATOM 1539 N N . PRO A 1 193 ? 8.727 2.207 8.549 1.00 95.62 193 PRO A N 1
ATOM 1540 C CA . PRO A 1 193 ? 9.210 1.098 9.373 1.00 95.62 193 PRO A CA 1
ATOM 1541 C C . PRO A 1 193 ? 9.333 1.489 10.855 1.00 95.62 193 PRO A C 1
ATOM 1543 O O . PRO A 1 193 ? 9.821 2.574 11.178 1.00 95.62 193 PRO A O 1
ATOM 1546 N N . MET A 1 194 ? 8.903 0.606 11.757 1.00 96.38 194 MET A N 1
ATOM 1547 C CA . MET A 1 194 ? 9.120 0.772 13.197 1.00 96.38 194 MET A CA 1
ATOM 1548 C C . MET A 1 194 ? 10.484 0.212 13.621 1.00 96.38 194 MET A C 1
ATOM 1550 O O . MET A 1 194 ? 11.074 -0.616 12.939 1.00 96.38 194 MET A O 1
ATOM 1554 N N . HIS A 1 195 ? 11.002 0.716 14.741 1.00 95.81 195 HIS A N 1
ATOM 1555 C CA . HIS A 1 195 ? 12.351 0.475 15.275 1.00 95.81 195 HIS A CA 1
ATOM 1556 C C . HIS A 1 195 ? 12.284 0.536 16.813 1.00 95.81 195 HIS A C 1
ATOM 1558 O O . HIS A 1 195 ? 11.234 0.912 17.340 1.00 95.81 195 HIS A O 1
ATOM 1564 N N . ARG A 1 196 ? 13.370 0.234 17.546 1.00 95.44 196 ARG A N 1
ATOM 1565 C CA . ARG A 1 196 ? 13.349 0.216 19.029 1.00 95.44 196 ARG A CA 1
ATOM 1566 C C . ARG A 1 196 ? 12.834 1.533 19.620 1.00 95.44 196 ARG A C 1
ATOM 1568 O O . ARG A 1 196 ? 11.897 1.512 20.407 1.00 95.44 196 ARG A O 1
ATOM 1575 N N . ALA A 1 197 ? 13.322 2.672 19.124 1.00 92.56 197 ALA A N 1
ATOM 1576 C CA . ALA A 1 197 ? 12.839 4.005 19.505 1.00 92.56 197 ALA A CA 1
ATOM 1577 C C . ALA A 1 197 ? 11.306 4.178 19.403 1.00 92.56 197 ALA A C 1
ATOM 1579 O O . ALA A 1 197 ? 10.712 4.860 20.232 1.00 92.56 197 ALA A O 1
ATOM 1580 N N . HIS A 1 198 ? 10.664 3.559 18.403 1.00 94.75 198 HIS A N 1
ATOM 1581 C CA . HIS A 1 198 ? 9.208 3.596 18.216 1.00 94.75 198 HIS A CA 1
ATOM 1582 C C . HIS A 1 198 ? 8.476 2.646 19.176 1.00 94.75 198 HIS A C 1
ATOM 1584 O O . HIS A 1 198 ? 7.413 3.000 19.683 1.00 94.75 198 HIS A O 1
ATOM 1590 N N . ARG A 1 199 ? 9.055 1.472 19.469 1.00 95.94 199 ARG A N 1
ATOM 1591 C CA . ARG A 1 199 ? 8.524 0.531 20.466 1.00 95.94 199 ARG A CA 1
ATOM 1592 C C . ARG A 1 199 ? 8.538 1.160 21.857 1.00 95.94 199 ARG A C 1
ATOM 1594 O O . ARG A 1 199 ? 7.481 1.256 22.476 1.00 95.94 199 ARG A O 1
ATOM 1601 N N . GLU A 1 200 ? 9.683 1.679 22.305 1.00 94.19 200 GLU A N 1
ATOM 1602 C CA . GLU A 1 200 ? 9.810 2.312 23.630 1.00 94.19 200 GLU A CA 1
ATOM 1603 C C . GLU A 1 200 ? 8.903 3.541 23.785 1.00 94.19 200 GLU A C 1
ATOM 1605 O O . GLU A 1 200 ? 8.257 3.704 24.817 1.00 94.19 200 GLU A O 1
ATOM 1610 N N . LEU A 1 201 ? 8.773 4.357 22.732 1.00 93.38 201 LEU A N 1
ATOM 1611 C CA . LEU A 1 201 ? 7.797 5.450 22.628 1.00 93.38 201 LEU A CA 1
ATOM 1612 C C . LEU A 1 201 ? 6.370 4.960 22.934 1.00 93.38 201 LEU A C 1
ATOM 1614 O O . LEU A 1 201 ? 5.698 5.525 23.797 1.00 93.38 201 LEU A O 1
ATOM 1618 N N . THR A 1 202 ? 5.905 3.902 22.261 1.00 96.44 202 THR A N 1
ATOM 1619 C CA . THR A 1 202 ? 4.536 3.388 22.451 1.00 96.44 202 THR A CA 1
ATOM 1620 C C . THR A 1 202 ? 4.327 2.689 23.796 1.00 96.44 202 THR A C 1
ATOM 1622 O O . THR A 1 202 ? 3.301 2.916 24.430 1.00 96.44 202 THR A O 1
ATOM 1625 N N . VAL A 1 203 ? 5.299 1.905 24.279 1.00 95.88 203 VAL A N 1
ATOM 1626 C CA . VAL A 1 203 ? 5.228 1.235 25.593 1.00 95.88 203 VAL A CA 1
ATOM 1627 C C . VAL A 1 203 ? 5.245 2.262 26.730 1.00 95.88 203 VAL A C 1
ATOM 1629 O O . VAL A 1 203 ? 4.504 2.125 27.703 1.00 95.88 203 VAL A O 1
ATOM 1632 N N . ARG A 1 204 ? 6.024 3.344 26.598 1.00 93.44 204 ARG A N 1
ATOM 1633 C CA . ARG A 1 204 ? 5.996 4.462 27.548 1.00 93.44 204 ARG A CA 1
ATOM 1634 C C . ARG A 1 204 ? 4.651 5.190 27.527 1.00 93.44 204 ARG A C 1
ATOM 1636 O O . ARG A 1 204 ? 4.121 5.473 28.597 1.00 93.44 204 ARG A O 1
ATOM 1643 N N . ALA A 1 205 ? 4.081 5.452 26.349 1.00 93.94 205 ALA A N 1
ATOM 1644 C CA . ALA A 1 205 ? 2.767 6.085 26.225 1.00 93.94 205 ALA A CA 1
ATOM 1645 C C . ALA A 1 205 ? 1.638 5.235 26.844 1.00 93.94 205 ALA A C 1
ATOM 1647 O O . ALA A 1 205 ? 0.784 5.780 27.541 1.00 93.94 205 ALA A O 1
ATOM 1648 N N . ALA A 1 206 ? 1.675 3.912 26.649 1.00 95.50 206 ALA A N 1
ATOM 1649 C CA . ALA A 1 206 ? 0.780 2.948 27.290 1.00 95.50 206 ALA A CA 1
ATOM 1650 C C . ALA A 1 206 ? 0.866 3.007 28.821 1.00 95.50 206 ALA A C 1
ATOM 1652 O O . ALA A 1 206 ? -0.125 3.295 29.495 1.00 95.50 206 ALA A O 1
ATOM 1653 N N . ARG A 1 207 ? 2.077 2.825 29.371 1.00 95.06 207 ARG A N 1
ATOM 1654 C CA . ARG A 1 207 ? 2.338 2.858 30.821 1.00 95.06 207 ARG A CA 1
ATOM 1655 C C . ARG A 1 207 ? 1.922 4.186 31.457 1.00 95.06 207 ARG A C 1
ATOM 1657 O O . ARG A 1 207 ? 1.225 4.185 32.462 1.00 95.06 207 ARG A O 1
ATOM 1664 N N . GLN A 1 208 ? 2.267 5.319 30.839 1.00 93.25 208 GLN A N 1
ATOM 1665 C CA . GLN A 1 208 ? 1.911 6.655 31.341 1.00 93.25 208 GLN A CA 1
ATOM 1666 C C . GLN A 1 208 ? 0.402 6.949 31.352 1.00 93.25 208 GLN A C 1
ATOM 1668 O O . GLN A 1 208 ? -0.011 7.908 32.003 1.00 93.25 208 GLN A O 1
ATOM 1673 N N . ARG A 1 209 ? -0.421 6.183 30.624 1.00 95.81 209 ARG A N 1
ATOM 1674 C CA . ARG A 1 209 ? -1.879 6.383 30.541 1.00 95.81 209 ARG A CA 1
ATOM 1675 C C . ARG A 1 209 ? -2.701 5.225 31.117 1.00 95.81 209 ARG A C 1
ATOM 1677 O O . ARG A 1 209 ? -3.927 5.353 31.185 1.00 95.81 209 ARG A O 1
ATOM 1684 N N . GLN A 1 210 ? -2.046 4.146 31.564 1.00 96.75 210 GLN A N 1
ATOM 1685 C CA . GLN A 1 210 ? -2.661 2.858 31.923 1.00 96.75 210 GLN A CA 1
ATOM 1686 C C . GLN A 1 210 ? -3.604 2.392 30.802 1.00 96.75 210 GLN A C 1
ATOM 1688 O O . GLN A 1 210 ? -4.820 2.337 30.971 1.00 96.75 210 GLN A O 1
ATOM 1693 N N . ALA A 1 211 ? -3.045 2.210 29.606 1.00 97.44 211 ALA A N 1
ATOM 1694 C CA . ALA A 1 211 ? -3.797 2.039 28.368 1.00 97.44 211 ALA A CA 1
ATOM 1695 C C . ALA A 1 211 ? -3.071 1.101 27.398 1.00 97.44 211 ALA A C 1
ATOM 1697 O O . ALA A 1 211 ? -1.844 1.127 27.327 1.00 97.44 211 ALA A O 1
ATOM 1698 N N . ASN A 1 212 ? -3.820 0.338 26.605 1.00 98.44 212 ASN A N 1
ATOM 1699 C CA . ASN A 1 212 ? -3.249 -0.581 25.618 1.00 98.44 212 ASN A CA 1
ATOM 1700 C C . ASN A 1 212 ? -2.890 0.143 24.313 1.00 98.44 212 ASN A C 1
ATOM 1702 O O . ASN A 1 212 ? -3.351 1.255 24.049 1.00 98.44 212 ASN A O 1
ATOM 1706 N N . VAL A 1 213 ? -2.030 -0.457 23.495 1.00 98.62 213 VAL A N 1
ATOM 1707 C CA . VAL A 1 213 ? -1.477 0.148 22.279 1.00 98.62 213 VAL A CA 1
ATOM 1708 C C . VAL A 1 213 ? -2.232 -0.337 21.047 1.00 98.62 213 VAL A C 1
ATOM 1710 O O . VAL A 1 213 ? -2.324 -1.533 20.789 1.00 98.62 213 VAL A O 1
ATOM 1713 N N . LEU A 1 214 ? -2.671 0.599 20.211 1.00 98.81 214 LEU A N 1
ATOM 1714 C CA . LEU A 1 214 ? -3.063 0.309 18.837 1.00 98.81 214 LEU A CA 1
ATOM 1715 C C . LEU A 1 214 ? -1.966 0.793 17.884 1.00 98.81 214 LEU A C 1
ATOM 1717 O O . LEU A 1 214 ? -1.832 1.992 17.619 1.00 98.81 214 LEU A O 1
ATOM 1721 N N . ILE A 1 215 ? -1.202 -0.144 17.330 1.00 98.81 215 ILE A N 1
ATOM 1722 C CA . ILE A 1 215 ? -0.291 0.117 16.218 1.00 98.81 215 ILE A CA 1
ATOM 1723 C C . ILE A 1 215 ? -1.147 0.221 14.959 1.00 98.81 215 ILE A C 1
ATOM 1725 O O . ILE A 1 215 ? -1.679 -0.774 14.475 1.00 98.81 215 ILE A O 1
ATOM 1729 N N . HIS A 1 216 ? -1.324 1.452 14.466 1.00 98.75 216 HIS A N 1
ATOM 1730 C CA . HIS A 1 216 ? -2.312 1.775 13.435 1.00 98.75 216 HIS A CA 1
ATOM 1731 C C . HIS A 1 216 ? -1.652 2.328 12.154 1.00 98.75 216 HIS A C 1
ATOM 1733 O O . HIS A 1 216 ? -1.873 3.491 11.803 1.00 98.75 216 HIS A O 1
ATOM 1739 N N . PRO A 1 217 ? -0.774 1.573 11.469 1.00 98.50 217 PRO A N 1
ATOM 1740 C CA . PRO A 1 217 ? -0.061 2.048 10.290 1.00 98.50 217 PRO A CA 1
ATOM 1741 C C . PRO A 1 217 ? -0.984 2.324 9.100 1.00 98.50 217 PRO A C 1
ATOM 1743 O O . PRO A 1 217 ? -1.986 1.647 8.893 1.00 98.50 217 PRO A O 1
ATOM 1746 N N . VAL A 1 218 ? -0.592 3.281 8.261 1.00 98.50 218 VAL A N 1
ATOM 1747 C CA . VAL A 1 218 ? -1.268 3.551 6.985 1.00 98.50 218 VAL A CA 1
ATOM 1748 C C . VAL A 1 218 ? -0.786 2.586 5.902 1.00 98.50 218 VAL A C 1
ATOM 1750 O O . VAL A 1 218 ? 0.423 2.456 5.691 1.00 98.50 218 VAL A O 1
ATOM 1753 N N . VAL A 1 219 ? -1.715 1.955 5.185 1.00 97.44 219 VAL A N 1
ATOM 1754 C CA . VAL A 1 219 ? -1.440 1.078 4.028 1.00 97.44 219 VAL A CA 1
ATOM 1755 C C . VAL A 1 219 ? -2.020 1.582 2.704 1.00 97.44 219 VAL A C 1
ATOM 1757 O O . VAL A 1 219 ? -1.649 1.054 1.665 1.00 97.44 219 VAL A O 1
ATOM 1760 N N . GLY A 1 220 ? -2.848 2.633 2.729 1.00 93.81 220 GLY A N 1
ATOM 1761 C CA . GLY A 1 220 ? -3.139 3.440 1.539 1.00 93.81 220 GLY A CA 1
ATOM 1762 C C . GLY A 1 220 ? -1.962 4.349 1.151 1.00 93.81 220 GLY A C 1
ATOM 1763 O O . GLY A 1 220 ? -0.838 4.192 1.640 1.00 93.81 220 GLY A O 1
ATOM 1764 N N . LEU A 1 221 ? -2.218 5.332 0.282 1.00 92.31 221 LEU A N 1
ATOM 1765 C CA . LEU A 1 221 ? -1.195 6.254 -0.231 1.00 92.31 221 LEU A CA 1
ATOM 1766 C C . LEU A 1 221 ? -0.431 6.989 0.890 1.00 92.31 221 LEU A C 1
ATOM 1768 O O . LEU A 1 221 ? -1.019 7.714 1.693 1.00 92.31 221 LEU A O 1
ATOM 1772 N N . THR A 1 222 ? 0.902 6.872 0.901 1.00 93.12 222 THR A N 1
ATOM 1773 C CA . THR A 1 222 ? 1.801 7.611 1.811 1.00 93.12 222 THR A CA 1
ATOM 1774 C C . THR A 1 222 ? 2.657 8.639 1.050 1.00 93.12 222 THR A C 1
ATOM 1776 O O . THR A 1 222 ? 2.262 9.127 -0.011 1.00 93.12 222 THR A O 1
ATOM 1779 N N . LYS A 1 223 ? 3.826 9.044 1.576 1.00 89.25 223 LYS A N 1
ATOM 1780 C CA . LYS A 1 223 ? 4.697 9.995 0.876 1.00 89.25 223 LYS A CA 1
ATOM 1781 C C . LYS A 1 223 ? 5.451 9.283 -0.266 1.00 89.25 223 LYS A C 1
ATOM 1783 O O . LYS A 1 223 ? 6.054 8.238 -0.023 1.00 89.25 223 LYS A O 1
ATOM 1788 N N . PRO A 1 224 ? 5.537 9.868 -1.479 1.00 84.62 224 PRO A N 1
ATOM 1789 C CA . PRO A 1 224 ? 6.366 9.329 -2.558 1.00 84.62 224 PRO A CA 1
ATOM 1790 C C . PRO A 1 224 ? 7.820 9.081 -2.122 1.00 84.62 224 PRO A C 1
ATOM 1792 O O . PRO A 1 224 ? 8.484 9.980 -1.595 1.00 84.62 224 PRO A O 1
ATOM 1795 N N . GLY A 1 225 ? 8.313 7.860 -2.351 1.00 83.06 225 GLY A N 1
ATOM 1796 C CA . GLY A 1 225 ? 9.651 7.420 -1.932 1.00 83.06 225 GLY A CA 1
ATOM 1797 C C . GLY A 1 225 ? 9.761 6.917 -0.483 1.00 83.06 225 GLY A C 1
ATOM 1798 O O . GLY A 1 225 ? 10.882 6.724 0.000 1.00 83.06 225 GLY A O 1
ATOM 1799 N N . ASP A 1 226 ? 8.635 6.716 0.209 1.00 86.94 226 ASP A N 1
ATOM 1800 C CA . ASP A 1 226 ? 8.559 5.876 1.411 1.00 86.94 226 ASP A CA 1
ATOM 1801 C C . ASP A 1 226 ? 8.796 4.385 1.081 1.00 86.94 226 ASP A C 1
ATOM 1803 O O . ASP A 1 226 ? 8.966 3.996 -0.076 1.00 86.94 226 ASP A O 1
ATOM 1807 N N . VAL A 1 227 ? 8.824 3.546 2.120 1.00 87.44 227 VAL A N 1
ATOM 1808 C CA . VAL A 1 227 ? 8.834 2.084 1.971 1.00 87.44 227 VAL A CA 1
ATOM 1809 C C . VAL A 1 227 ? 7.433 1.587 1.604 1.00 87.44 227 VAL A C 1
ATOM 1811 O O . VAL A 1 227 ? 6.445 2.079 2.160 1.00 87.44 227 VAL A O 1
ATOM 1814 N N . ASP A 1 228 ? 7.350 0.614 0.695 1.00 89.12 228 ASP A N 1
ATOM 1815 C CA . ASP A 1 228 ? 6.092 -0.010 0.271 1.00 89.12 228 ASP A CA 1
ATOM 1816 C C . ASP A 1 228 ? 5.343 -0.642 1.454 1.00 89.12 228 ASP A C 1
ATOM 1818 O O . ASP A 1 228 ? 5.938 -1.002 2.477 1.00 89.12 228 ASP A O 1
ATOM 1822 N N . HIS A 1 229 ? 4.014 -0.733 1.361 1.00 93.81 229 HIS A N 1
ATOM 1823 C CA . HIS A 1 229 ? 3.227 -1.150 2.517 1.00 93.81 229 HIS A CA 1
ATOM 1824 C C . HIS A 1 229 ? 3.450 -2.620 2.870 1.00 93.81 229 HIS A C 1
ATOM 1826 O O . HIS A 1 229 ? 3.566 -2.898 4.056 1.00 93.81 229 HIS A O 1
ATOM 1832 N N . TYR A 1 230 ? 3.642 -3.527 1.906 1.00 94.50 230 TYR A N 1
ATOM 1833 C CA . TYR A 1 230 ? 3.957 -4.936 2.180 1.00 94.50 230 TYR A CA 1
ATOM 1834 C C . TYR A 1 230 ? 5.224 -5.089 3.042 1.00 94.50 230 TYR A C 1
ATOM 1836 O O . TYR A 1 230 ? 5.221 -5.784 4.058 1.00 94.50 230 TYR A O 1
ATOM 1844 N N . THR A 1 231 ? 6.315 -4.403 2.692 1.00 94.31 231 THR A N 1
ATOM 1845 C CA . THR A 1 231 ? 7.542 -4.388 3.502 1.00 94.31 231 THR A CA 1
ATOM 1846 C C . THR A 1 231 ? 7.334 -3.726 4.858 1.00 94.31 231 THR A C 1
ATOM 1848 O O . THR A 1 231 ? 7.929 -4.164 5.845 1.00 94.31 231 THR A O 1
ATOM 1851 N N . ARG A 1 232 ? 6.494 -2.689 4.945 1.00 96.62 232 ARG A N 1
ATOM 1852 C CA . ARG A 1 232 ? 6.158 -2.067 6.232 1.00 96.62 232 ARG A CA 1
ATOM 1853 C C . ARG A 1 232 ? 5.322 -2.988 7.120 1.00 96.62 232 ARG A C 1
ATOM 1855 O O . ARG A 1 232 ? 5.645 -3.073 8.299 1.00 96.62 232 ARG A O 1
ATOM 1862 N N . VAL A 1 233 ? 4.338 -3.711 6.584 1.00 97.88 233 VAL A N 1
ATOM 1863 C CA . VAL A 1 233 ? 3.525 -4.672 7.347 1.00 97.88 233 VAL A CA 1
ATOM 1864 C C . VAL A 1 233 ? 4.388 -5.820 7.859 1.00 97.88 233 VAL A C 1
ATOM 1866 O O . VAL A 1 233 ? 4.403 -6.019 9.069 1.00 97.88 233 VAL A O 1
ATOM 1869 N N . ARG A 1 234 ? 5.263 -6.409 7.026 1.00 98.00 234 ARG A N 1
ATOM 1870 C CA . ARG A 1 234 ? 6.273 -7.385 7.495 1.00 98.00 234 ARG A CA 1
ATOM 1871 C C . ARG A 1 234 ? 7.163 -6.850 8.620 1.00 98.00 234 ARG A C 1
ATOM 1873 O O . ARG A 1 234 ? 7.578 -7.607 9.490 1.00 98.00 234 ARG A O 1
ATOM 1880 N N . VAL A 1 235 ? 7.465 -5.549 8.633 1.00 97.88 235 VAL A N 1
ATOM 1881 C CA . VAL A 1 235 ? 8.193 -4.898 9.737 1.00 97.88 235 VAL A CA 1
ATOM 1882 C C . VAL A 1 235 ? 7.329 -4.709 10.988 1.00 97.88 235 VAL A C 1
ATOM 1884 O O . VAL A 1 235 ? 7.860 -4.821 12.092 1.00 97.88 235 VAL A O 1
ATOM 1887 N N . TYR A 1 236 ? 6.036 -4.415 10.850 1.00 98.25 236 TYR A N 1
ATOM 1888 C CA . TYR A 1 236 ? 5.122 -4.306 11.989 1.00 98.25 236 TYR A CA 1
ATOM 1889 C C . TYR A 1 236 ? 4.876 -5.687 12.612 1.00 98.25 236 TYR A C 1
ATOM 1891 O O . TYR A 1 236 ? 5.090 -5.851 13.807 1.00 98.25 236 TYR A O 1
ATOM 1899 N N . GLU A 1 237 ? 4.579 -6.708 11.811 1.00 97.75 237 GLU A N 1
ATOM 1900 C CA . GLU A 1 237 ? 4.499 -8.111 12.244 1.00 97.75 237 GLU A CA 1
ATOM 1901 C C . GLU A 1 237 ? 5.795 -8.534 12.967 1.00 97.75 237 GLU A C 1
ATOM 1903 O O . GLU A 1 237 ? 5.758 -8.994 14.107 1.00 97.75 237 GLU A O 1
ATOM 1908 N N . ALA A 1 238 ? 6.966 -8.243 12.386 1.00 97.44 238 ALA A N 1
ATOM 1909 C CA . ALA A 1 238 ? 8.275 -8.534 12.981 1.00 97.44 238 ALA A CA 1
ATOM 1910 C C . ALA A 1 238 ? 8.635 -7.724 14.250 1.00 97.44 238 ALA A C 1
ATOM 1912 O O . ALA A 1 238 ? 9.676 -8.013 14.858 1.00 97.44 238 ALA A O 1
ATOM 1913 N N . ILE A 1 239 ? 7.832 -6.722 14.645 1.00 97.50 239 ILE A N 1
ATOM 1914 C CA . ILE A 1 239 ? 8.002 -5.948 15.888 1.00 97.50 239 ILE A CA 1
ATOM 1915 C C . ILE A 1 239 ? 6.907 -6.218 16.935 1.00 97.50 239 ILE A C 1
ATOM 1917 O O . ILE A 1 239 ? 7.136 -5.902 18.103 1.00 97.50 239 ILE A O 1
ATOM 1921 N N . MET A 1 240 ? 5.771 -6.836 16.576 1.00 97.50 240 MET A N 1
ATOM 1922 C CA . MET A 1 240 ? 4.711 -7.162 17.546 1.00 97.50 240 MET A CA 1
ATOM 1923 C C . MET A 1 240 ? 5.208 -8.087 18.679 1.00 97.50 240 MET A C 1
ATOM 1925 O O . MET A 1 240 ? 5.029 -7.698 19.834 1.00 97.50 240 MET A O 1
ATOM 1929 N N . PRO A 1 241 ? 5.981 -9.174 18.433 1.00 96.62 241 PRO A N 1
ATOM 1930 C CA . PRO A 1 241 ? 6.600 -10.006 19.484 1.00 96.62 241 PRO A CA 1
ATOM 1931 C C . PRO A 1 241 ? 7.745 -9.328 20.267 1.00 96.62 241 PRO A C 1
ATOM 1933 O O . PRO A 1 241 ? 8.674 -9.989 20.745 1.00 96.62 241 PRO A O 1
ATOM 1936 N N . LYS A 1 242 ? 7.768 -7.992 20.319 1.00 96.75 242 LYS A N 1
ATOM 1937 C CA . LYS A 1 242 ? 8.644 -7.178 21.174 1.00 96.75 242 LYS A CA 1
ATOM 1938 C C . LYS A 1 242 ? 7.845 -6.266 22.108 1.00 96.75 242 LYS A C 1
ATOM 1940 O O . LYS A 1 242 ? 8.448 -5.591 22.943 1.00 96.75 242 LYS A O 1
ATOM 1945 N N . TYR A 1 243 ? 6.519 -6.246 22.017 1.00 96.50 243 TYR A N 1
ATOM 1946 C CA . TYR A 1 243 ? 5.647 -5.737 23.074 1.00 96.50 243 TYR A CA 1
ATOM 1947 C C . TYR A 1 243 ? 5.457 -6.817 24.150 1.00 96.50 243 TYR A C 1
ATOM 1949 O O . TYR A 1 243 ? 5.637 -7.993 23.846 1.00 96.50 243 TYR A O 1
ATOM 1957 N N . PRO A 1 244 ? 5.119 -6.452 25.399 1.00 93.38 244 PRO A N 1
ATOM 1958 C CA . PRO A 1 244 ? 4.510 -7.399 26.329 1.00 93.38 244 PRO A CA 1
ATOM 1959 C C . PRO A 1 244 ? 3.219 -7.962 25.719 1.00 93.38 244 PRO A C 1
ATOM 1961 O O . PRO A 1 244 ? 2.486 -7.220 25.055 1.00 93.38 244 PRO A O 1
ATOM 1964 N N . ASN A 1 245 ? 2.935 -9.245 25.936 1.00 89.50 245 ASN A N 1
ATOM 1965 C CA . ASN A 1 245 ? 1.719 -9.863 25.412 1.00 89.50 245 ASN A CA 1
ATOM 1966 C C . ASN A 1 245 ? 0.460 -9.194 25.991 1.00 89.50 245 ASN A C 1
ATOM 1968 O O . ASN A 1 245 ? 0.494 -8.570 27.051 1.00 89.50 245 ASN A O 1
ATOM 1972 N N . GLY A 1 246 ? -0.630 -9.206 25.220 1.00 89.62 246 GLY A N 1
ATOM 1973 C CA . GLY A 1 246 ? -1.871 -8.486 25.541 1.00 89.62 246 GLY A CA 1
ATOM 1974 C C . GLY A 1 246 ? -1.794 -6.947 25.495 1.00 89.62 246 GLY A C 1
ATOM 1975 O O . GLY A 1 246 ? -2.835 -6.301 25.439 1.00 89.62 246 GLY A O 1
ATOM 1976 N N . MET A 1 247 ? -0.603 -6.329 25.464 1.00 94.50 247 MET A N 1
ATOM 1977 C CA . MET A 1 247 ? -0.458 -4.864 25.520 1.00 94.50 247 MET A CA 1
ATOM 1978 C C . MET A 1 247 ? -0.726 -4.156 24.185 1.00 94.50 247 MET A C 1
ATOM 1980 O O . MET A 1 247 ? -1.043 -2.966 24.192 1.00 94.50 247 MET A O 1
ATOM 1984 N N . ALA A 1 248 ? -0.536 -4.819 23.040 1.00 97.88 248 ALA A N 1
ATOM 1985 C CA . ALA A 1 248 ? -0.514 -4.155 21.735 1.00 97.88 248 ALA A CA 1
ATOM 1986 C C . ALA A 1 248 ? -1.202 -4.956 20.623 1.00 97.88 248 ALA A C 1
ATOM 1988 O O . ALA A 1 248 ? -0.957 -6.149 20.477 1.00 97.88 248 ALA A O 1
ATOM 1989 N N . HIS A 1 249 ? -1.986 -4.265 19.788 1.00 98.38 249 HIS A N 1
ATOM 1990 C CA . HIS A 1 249 ? -2.662 -4.826 18.613 1.00 98.38 249 HIS A CA 1
ATOM 1991 C C . HIS A 1 249 ? -2.271 -4.079 17.334 1.00 98.38 249 HIS A C 1
ATOM 1993 O O . HIS A 1 249 ? -1.937 -2.890 17.378 1.00 98.38 249 HIS A O 1
ATOM 1999 N N . LEU A 1 250 ? -2.322 -4.774 16.196 1.00 98.69 250 LEU A N 1
ATOM 2000 C CA . LEU A 1 250 ? -1.963 -4.267 14.871 1.00 98.69 250 LEU A CA 1
ATOM 2001 C C . LEU A 1 250 ? -3.207 -4.197 13.974 1.00 98.69 250 LEU A C 1
ATOM 2003 O O . LEU A 1 250 ? -3.810 -5.221 13.670 1.00 98.69 250 LEU A O 1
ATOM 2007 N N . ALA A 1 251 ? -3.552 -2.993 13.510 1.00 98.62 251 ALA A N 1
ATOM 2008 C CA . ALA A 1 251 ? -4.634 -2.775 12.547 1.00 98.62 251 ALA A CA 1
ATOM 2009 C C . ALA A 1 251 ? -4.187 -1.831 11.422 1.00 98.62 251 ALA A C 1
ATOM 2011 O O . ALA A 1 251 ? -3.577 -0.792 11.672 1.00 98.62 251 ALA A O 1
ATOM 2012 N N . LEU A 1 252 ? -4.483 -2.176 10.173 1.00 98.69 252 LEU A N 1
ATOM 2013 C CA . LEU A 1 252 ? -4.057 -1.441 8.985 1.00 98.69 252 LEU A CA 1
ATOM 2014 C C . LEU A 1 252 ? -5.108 -0.398 8.582 1.00 98.69 252 LEU A C 1
ATOM 2016 O O . LEU A 1 252 ? -6.279 -0.730 8.417 1.00 98.69 252 LEU A O 1
ATOM 2020 N N . LEU A 1 253 ? -4.682 0.855 8.382 1.00 98.69 253 LEU A N 1
ATOM 2021 C CA . LEU A 1 253 ? -5.554 1.956 7.965 1.00 98.69 253 LEU A CA 1
ATOM 2022 C C . LEU A 1 253 ? -5.446 2.212 6.447 1.00 98.69 253 LEU A C 1
ATOM 2024 O O . LEU A 1 253 ? -4.371 2.621 5.988 1.00 98.69 253 LEU A O 1
ATOM 2028 N N . PRO A 1 254 ? -6.529 2.081 5.662 1.00 97.88 254 PRO A N 1
ATOM 2029 C CA . PRO A 1 254 ? -6.556 2.374 4.223 1.00 97.88 254 PRO A CA 1
ATOM 2030 C C . PRO A 1 254 ? -6.633 3.890 3.929 1.00 97.88 254 PRO A C 1
ATOM 2032 O O . PRO A 1 254 ? -7.425 4.356 3.122 1.00 97.88 254 PRO A O 1
ATOM 2035 N N . LEU A 1 255 ? -5.823 4.704 4.613 1.00 98.56 255 LEU A N 1
ATOM 2036 C CA . LEU A 1 255 ? -5.823 6.163 4.460 1.00 98.56 255 LEU A CA 1
ATOM 2037 C C . LEU A 1 255 ? -4.946 6.616 3.289 1.00 98.56 255 LEU A C 1
ATOM 2039 O O . LEU A 1 255 ? -3.766 6.279 3.234 1.00 98.56 255 LEU A O 1
ATOM 2043 N N . ALA A 1 256 ? -5.471 7.487 2.426 1.00 98.19 256 ALA A N 1
ATOM 2044 C CA . ALA A 1 256 ? -4.648 8.275 1.515 1.00 98.19 256 ALA A CA 1
ATOM 2045 C C . ALA A 1 256 ? -4.154 9.552 2.219 1.00 98.19 256 ALA A C 1
ATOM 2047 O O . ALA A 1 256 ? -4.878 10.547 2.326 1.00 98.19 256 ALA A O 1
ATOM 2048 N N . MET A 1 257 ? -2.908 9.534 2.697 1.00 98.25 257 MET A N 1
ATOM 2049 C CA . MET A 1 257 ? -2.305 10.670 3.394 1.00 98.25 257 MET A CA 1
ATOM 2050 C C . MET A 1 257 ? -2.162 11.896 2.488 1.00 98.25 257 MET A C 1
ATOM 2052 O O . MET A 1 257 ? -1.807 11.807 1.308 1.00 98.25 257 MET A O 1
ATOM 2056 N N . ARG A 1 258 ? -2.381 13.078 3.067 1.00 98.00 258 ARG A N 1
ATOM 2057 C CA . ARG A 1 258 ? -2.202 14.372 2.391 1.00 98.00 258 ARG A CA 1
ATOM 2058 C C . ARG A 1 258 ? -0.811 14.970 2.621 1.00 98.00 258 ARG A C 1
ATOM 2060 O O . ARG A 1 258 ? -0.399 15.841 1.854 1.00 98.00 258 ARG A O 1
ATOM 2067 N N . MET A 1 259 ? -0.068 14.492 3.615 1.00 97.62 259 MET A N 1
ATOM 2068 C CA . MET A 1 259 ? 1.139 15.128 4.156 1.00 97.62 259 MET A CA 1
ATOM 2069 C C . MET A 1 259 ? 0.902 16.586 4.601 1.00 97.62 259 MET A C 1
ATOM 2071 O O . MET A 1 259 ? 1.790 17.426 4.488 1.00 97.62 259 MET A O 1
ATOM 2075 N N . ALA A 1 260 ? -0.302 16.890 5.090 1.00 97.94 260 ALA A N 1
ATOM 2076 C CA . ALA A 1 260 ? -0.779 18.226 5.460 1.00 97.94 260 ALA A CA 1
ATOM 2077 C C . ALA A 1 260 ? -0.537 18.571 6.946 1.00 97.94 260 ALA A C 1
ATOM 2079 O O . ALA A 1 260 ? -1.270 19.365 7.544 1.00 97.94 260 ALA A O 1
ATOM 2080 N N . GLY A 1 261 ? 0.472 17.937 7.558 1.00 97.38 261 GLY A N 1
ATOM 2081 C CA . GLY A 1 261 ? 1.029 18.303 8.860 1.00 97.38 261 GLY A CA 1
ATOM 2082 C C . GLY A 1 261 ? -0.028 18.557 9.946 1.00 97.38 261 GLY A C 1
ATOM 2083 O O . GLY A 1 261 ? -0.738 17.622 10.320 1.00 97.38 261 GLY A O 1
ATOM 2084 N N . PRO A 1 262 ? -0.174 19.797 10.458 1.00 98.31 262 PRO A N 1
ATOM 2085 C CA . PRO A 1 262 ? -1.115 20.105 11.533 1.00 98.31 262 PRO A CA 1
ATOM 2086 C C . PRO A 1 262 ? -2.580 19.758 11.245 1.00 98.31 262 PRO A C 1
ATOM 2088 O O . PRO A 1 262 ? -3.238 19.173 12.106 1.00 98.31 262 PRO A O 1
ATOM 2091 N N . ARG A 1 263 ? -3.104 20.068 10.049 1.00 98.62 263 ARG A N 1
ATOM 2092 C CA . ARG A 1 263 ? -4.498 19.730 9.694 1.00 98.62 263 ARG A CA 1
ATOM 2093 C C . ARG A 1 263 ? -4.701 18.221 9.652 1.00 98.62 263 ARG A C 1
ATOM 2095 O O . ARG A 1 263 ? -5.696 17.714 10.158 1.00 98.62 263 ARG A O 1
ATOM 2102 N N . GLU A 1 264 ? -3.732 17.496 9.107 1.00 98.75 264 GLU A N 1
ATOM 2103 C CA . GLU A 1 264 ? -3.767 16.036 9.057 1.00 98.75 264 GLU A CA 1
ATOM 2104 C C . GLU A 1 264 ? -3.558 15.389 10.437 1.00 98.75 264 GLU A C 1
ATOM 2106 O O . GLU A 1 264 ? -4.096 14.319 10.688 1.00 98.75 264 GLU A O 1
ATOM 2111 N N . ALA A 1 265 ? -2.880 16.046 11.382 1.00 98.56 265 ALA A N 1
ATOM 2112 C CA . ALA A 1 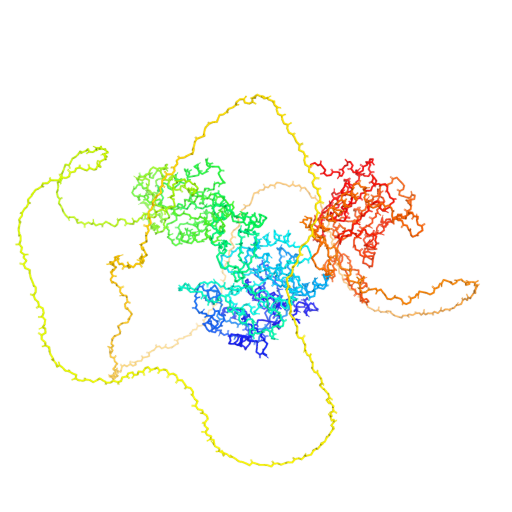265 ? -2.821 15.594 12.774 1.00 98.56 265 ALA A CA 1
ATOM 2113 C C . ALA A 1 265 ? -4.194 15.672 13.472 1.00 98.56 265 ALA A C 1
ATOM 2115 O O . ALA A 1 265 ? -4.587 14.726 14.156 1.00 98.56 265 ALA A O 1
ATOM 2116 N N . VAL A 1 266 ? -4.959 16.749 13.239 1.00 98.69 266 VAL A N 1
ATOM 2117 C CA . VAL A 1 266 ? -6.366 16.863 13.677 1.00 98.69 266 VAL A CA 1
ATOM 2118 C C . VAL A 1 266 ? -7.234 15.803 12.980 1.00 98.69 266 VAL A C 1
ATOM 2120 O O . VAL A 1 266 ? -8.053 15.157 13.630 1.00 98.69 266 VAL A O 1
ATOM 2123 N N . TRP A 1 267 ? -7.013 15.551 11.685 1.00 98.81 267 TRP A N 1
ATOM 2124 C CA . TRP A 1 267 ? -7.737 14.524 10.923 1.00 98.81 267 TRP A CA 1
ATOM 2125 C C . TRP A 1 267 ? -7.477 13.116 11.465 1.00 98.81 267 TRP A C 1
ATOM 2127 O O . TRP A 1 267 ? -8.415 12.372 11.740 1.00 98.81 267 TRP A O 1
ATOM 2137 N N . HIS A 1 268 ? -6.211 12.766 11.711 1.00 98.81 268 HIS A N 1
ATOM 2138 C CA . HIS A 1 268 ? -5.835 11.493 12.317 1.00 98.81 268 HIS A CA 1
ATOM 2139 C C . HIS A 1 268 ? -6.458 11.291 13.702 1.00 98.81 268 HIS A C 1
ATOM 2141 O O . HIS A 1 268 ? -6.796 10.153 14.025 1.00 98.81 268 HIS A O 1
ATOM 2147 N N . ALA A 1 269 ? -6.616 12.351 14.502 1.00 98.75 269 ALA A N 1
ATOM 2148 C CA . ALA A 1 269 ? -7.289 12.276 15.796 1.00 98.75 269 ALA A CA 1
ATOM 2149 C C . ALA A 1 269 ? -8.786 11.946 15.632 1.00 98.75 269 ALA A C 1
ATOM 2151 O O . ALA A 1 269 ? -9.273 11.026 16.288 1.00 98.75 269 ALA A O 1
ATOM 2152 N N . ILE A 1 270 ? -9.489 12.606 14.699 1.00 98.69 270 ILE A N 1
ATOM 2153 C CA . ILE A 1 270 ? -10.889 12.293 14.345 1.00 98.69 270 ILE A CA 1
ATOM 2154 C C . ILE A 1 270 ? -11.016 10.832 13.887 1.00 98.69 270 ILE A C 1
ATOM 2156 O O . ILE A 1 270 ? -11.833 10.088 14.426 1.00 98.69 270 ILE A O 1
ATOM 2160 N N . ILE A 1 271 ? -10.159 10.389 12.961 1.00 98.81 271 ILE A N 1
ATOM 2161 C CA . ILE A 1 271 ? -10.157 9.009 12.456 1.00 98.81 271 ILE A CA 1
ATOM 2162 C C . ILE A 1 271 ? -9.921 8.018 13.605 1.00 98.81 271 ILE A C 1
ATOM 2164 O O . ILE A 1 271 ? -10.664 7.053 13.755 1.00 98.81 271 ILE A O 1
ATOM 2168 N N . ARG A 1 272 ? -8.926 8.246 14.473 1.00 98.75 272 ARG A N 1
ATOM 2169 C CA . ARG A 1 272 ? -8.610 7.313 15.573 1.00 98.75 272 ARG A CA 1
ATOM 2170 C C . ARG A 1 272 ? -9.693 7.278 16.647 1.00 98.75 272 ARG A C 1
ATOM 2172 O O . ARG A 1 272 ? -9.993 6.191 17.132 1.00 98.75 272 ARG A O 1
ATOM 2179 N N . LYS A 1 273 ? -10.359 8.402 16.921 1.00 98.50 273 LYS A N 1
ATOM 2180 C CA . LYS A 1 273 ? -11.597 8.443 17.713 1.00 98.50 273 LYS A CA 1
ATOM 2181 C C . LYS A 1 273 ? -12.712 7.626 17.066 1.00 98.50 273 LYS A C 1
ATOM 2183 O O . LYS A 1 273 ? -13.363 6.851 17.765 1.00 98.50 273 LYS A O 1
ATOM 2188 N N . ASN A 1 274 ? -12.930 7.759 15.756 1.00 98.56 274 ASN A N 1
ATOM 2189 C CA . ASN A 1 274 ? -13.951 6.998 15.026 1.00 98.56 274 ASN A CA 1
ATOM 2190 C C . ASN A 1 274 ? -13.676 5.487 15.090 1.00 98.56 274 ASN A C 1
ATOM 2192 O O . ASN A 1 274 ? -14.598 4.726 15.372 1.00 98.56 274 ASN A O 1
ATOM 2196 N N . TYR A 1 275 ? -12.407 5.085 15.003 1.00 98.69 275 TYR A N 1
ATOM 2197 C CA . TYR A 1 275 ? -11.909 3.722 15.226 1.00 98.69 275 TYR A CA 1
ATOM 2198 C C . TYR A 1 275 ? -11.864 3.260 16.703 1.00 98.69 275 TYR A C 1
ATOM 2200 O O . TYR A 1 275 ? -11.491 2.123 16.973 1.00 98.69 275 TYR A O 1
ATOM 2208 N N . GLY A 1 276 ? -12.255 4.100 17.669 1.00 98.00 276 GLY A N 1
ATOM 2209 C CA . GLY A 1 276 ? -12.409 3.717 19.080 1.00 98.00 276 GLY A CA 1
ATOM 2210 C C . GLY A 1 276 ? -11.205 3.954 19.997 1.00 98.00 276 GLY A C 1
ATOM 2211 O O . GLY A 1 276 ? -11.267 3.567 21.160 1.00 98.00 276 GLY A O 1
ATOM 2212 N N . ALA A 1 277 ? -10.135 4.604 19.533 1.00 98.56 277 ALA A N 1
ATOM 2213 C CA . ALA A 1 277 ? -9.024 4.986 20.404 1.00 98.56 277 ALA A CA 1
ATOM 2214 C C . ALA A 1 277 ? -9.404 6.153 21.335 1.00 98.56 277 ALA A C 1
ATOM 2216 O O . ALA A 1 277 ? -10.048 7.113 20.909 1.00 98.56 277 ALA A O 1
ATOM 2217 N N . THR A 1 278 ? -8.960 6.093 22.593 1.00 98.31 278 THR A N 1
ATOM 2218 C CA . THR A 1 278 ? -9.188 7.142 23.610 1.00 98.31 278 THR A CA 1
ATOM 2219 C C . THR A 1 278 ? -8.021 8.126 23.708 1.00 98.31 278 THR A C 1
ATOM 2221 O O . THR A 1 278 ? -8.196 9.254 24.165 1.00 98.31 278 THR A O 1
ATOM 2224 N N . TYR A 1 279 ? -6.839 7.709 23.248 1.00 98.56 279 TYR A N 1
ATOM 2225 C CA . TYR A 1 279 ? -5.601 8.479 23.207 1.00 98.56 279 TYR A CA 1
ATOM 2226 C C . TYR A 1 279 ? -4.985 8.425 21.802 1.00 98.56 279 TYR A C 1
ATOM 2228 O O . TYR A 1 279 ? -5.034 7.389 21.134 1.00 98.56 279 TYR A O 1
ATOM 2236 N N . PHE A 1 280 ? -4.329 9.501 21.363 1.00 98.44 280 PHE A N 1
ATOM 2237 C CA . PHE A 1 280 ? -3.596 9.529 20.091 1.00 98.44 280 PHE A CA 1
ATOM 2238 C C . PHE A 1 280 ? -2.203 10.153 20.233 1.00 98.44 280 PHE A C 1
ATOM 2240 O O . PHE A 1 280 ? -2.055 11.253 20.769 1.00 98.44 280 PHE A O 1
ATOM 2247 N N . ILE A 1 281 ? -1.170 9.455 19.745 1.00 97.50 281 ILE A N 1
ATOM 2248 C CA . ILE A 1 281 ? 0.219 9.923 19.831 1.00 97.50 281 ILE A CA 1
ATOM 2249 C C . ILE A 1 281 ? 0.537 10.905 18.703 1.00 97.50 281 ILE A C 1
ATOM 2251 O O . ILE A 1 281 ? 0.449 10.569 17.519 1.00 97.50 281 ILE A O 1
ATOM 2255 N N . ILE A 1 282 ? 1.025 12.091 19.074 1.00 96.44 282 ILE A N 1
ATOM 2256 C CA . ILE A 1 282 ? 1.480 13.117 18.131 1.00 96.44 282 ILE A CA 1
ATOM 2257 C C . ILE A 1 282 ? 2.942 13.451 18.415 1.00 96.44 282 ILE A C 1
ATOM 2259 O O . ILE A 1 282 ? 3.274 14.135 19.381 1.00 96.44 282 ILE A O 1
ATOM 2263 N N . GLY A 1 283 ? 3.835 12.941 17.566 1.00 91.00 283 GLY A N 1
ATOM 2264 C CA . GLY A 1 283 ? 5.270 13.218 17.626 1.00 91.00 283 GLY A CA 1
ATOM 2265 C C . GLY A 1 283 ? 5.687 14.534 16.961 1.00 91.00 283 GLY A C 1
ATOM 2266 O O . GLY A 1 283 ? 4.865 15.306 16.467 1.00 91.00 283 GLY A O 1
ATOM 2267 N N . ARG A 1 284 ? 7.003 14.750 16.910 1.00 88.81 284 ARG A N 1
ATOM 2268 C CA . ARG A 1 284 ? 7.650 15.823 16.145 1.00 88.81 284 ARG A CA 1
ATOM 2269 C C . ARG A 1 284 ? 7.391 15.665 14.636 1.00 88.81 284 ARG A C 1
ATOM 2271 O O . ARG A 1 284 ? 7.553 14.564 14.118 1.00 88.81 284 ARG A O 1
ATOM 2278 N N . ASP A 1 285 ? 7.091 16.760 13.928 1.00 91.06 285 ASP A N 1
ATOM 2279 C CA . ASP A 1 285 ? 6.888 16.795 12.459 1.00 91.06 285 ASP A CA 1
ATOM 2280 C C . ASP A 1 285 ? 5.798 15.799 11.987 1.00 91.06 285 ASP A C 1
ATOM 2282 O O . ASP A 1 285 ? 5.901 15.133 10.952 1.00 91.06 285 ASP A O 1
ATOM 2286 N N . HIS A 1 286 ? 4.749 15.643 12.807 1.00 95.56 286 HIS A N 1
ATOM 2287 C CA . HIS A 1 286 ? 3.665 14.691 12.572 1.00 95.56 286 HIS A CA 1
ATOM 2288 C C . HIS A 1 286 ? 2.934 15.001 11.262 1.00 95.56 286 HIS A C 1
ATOM 2290 O O . HIS A 1 286 ? 2.495 16.126 11.043 1.00 95.56 286 HIS A O 1
ATOM 2296 N N . ALA A 1 287 ? 2.808 13.988 10.397 1.00 95.38 287 ALA A N 1
ATOM 2297 C CA . ALA A 1 287 ? 2.295 14.118 9.029 1.00 95.38 287 ALA A CA 1
ATOM 2298 C C . ALA A 1 287 ? 3.035 15.160 8.152 1.00 95.38 287 ALA A C 1
ATOM 2300 O O . ALA A 1 287 ? 2.519 15.588 7.122 1.00 95.38 287 ALA A O 1
ATOM 2301 N N . GLY A 1 288 ? 4.262 15.544 8.516 1.00 94.19 288 GLY A N 1
ATOM 2302 C CA . GLY A 1 288 ? 5.050 16.527 7.782 1.00 94.19 288 GLY A CA 1
ATOM 2303 C C . GLY A 1 288 ? 5.698 15.981 6.496 1.00 94.19 288 GLY A C 1
ATOM 2304 O O . GLY A 1 288 ? 6.214 14.852 6.472 1.00 94.19 288 GLY A O 1
ATOM 2305 N N . PRO A 1 289 ? 5.727 16.768 5.403 1.00 92.88 289 PRO A N 1
ATOM 2306 C CA . PRO A 1 289 ? 6.422 16.427 4.165 1.00 92.88 289 PRO A CA 1
ATOM 2307 C C . PRO A 1 289 ? 7.930 16.715 4.252 1.00 92.88 289 PRO A C 1
ATOM 2309 O O . PRO A 1 289 ? 8.684 16.258 3.388 1.00 92.88 289 PRO A O 1
ATOM 2312 N N . GLY A 1 290 ? 8.395 17.437 5.277 1.00 91.62 290 GLY A N 1
ATOM 2313 C CA . GLY A 1 290 ? 9.770 17.907 5.416 1.00 91.62 290 GLY A CA 1
ATOM 2314 C C . GLY A 1 290 ? 9.969 19.290 4.792 1.00 91.62 290 GLY A C 1
ATOM 2315 O O . GLY A 1 290 ? 9.348 20.255 5.227 1.00 91.62 290 GLY A O 1
ATOM 2316 N N . LYS A 1 291 ? 10.856 19.397 3.793 1.00 92.38 291 LYS A N 1
ATOM 2317 C CA . LYS A 1 291 ? 11.372 20.677 3.275 1.00 92.38 291 LYS A CA 1
ATOM 2318 C C . LYS A 1 291 ? 10.768 21.112 1.941 1.00 92.38 291 LYS A C 1
ATOM 2320 O O . LYS A 1 291 ? 10.547 20.281 1.065 1.00 92.38 291 LYS A O 1
ATOM 2325 N N . ASN A 1 292 ? 10.576 22.421 1.808 1.00 92.38 292 ASN A N 1
ATOM 2326 C CA . ASN A 1 292 ? 10.079 23.112 0.623 1.00 92.38 292 ASN A CA 1
ATOM 2327 C C . ASN A 1 292 ? 11.184 23.392 -0.414 1.00 92.38 292 ASN A C 1
ATOM 2329 O O . ASN A 1 292 ? 12.357 23.082 -0.185 1.00 92.38 292 ASN A O 1
ATOM 2333 N N . SER A 1 293 ? 10.824 24.013 -1.542 1.00 92.31 293 SER A N 1
ATOM 2334 C CA . SER A 1 293 ? 11.752 24.368 -2.633 1.00 92.31 293 SER A CA 1
ATOM 2335 C C . SER A 1 293 ? 12.943 25.239 -2.196 1.00 92.31 293 SER A C 1
ATOM 2337 O O . SER A 1 293 ? 14.007 25.194 -2.813 1.00 92.31 293 SER A O 1
ATOM 2339 N N . GLN A 1 294 ? 12.795 25.992 -1.102 1.00 92.81 294 GLN A N 1
ATOM 2340 C CA . GLN A 1 294 ? 13.813 26.874 -0.522 1.00 92.81 294 GLN A CA 1
ATOM 2341 C C . GLN A 1 294 ? 14.640 26.197 0.594 1.00 92.81 294 GLN A C 1
ATOM 2343 O O . GLN A 1 294 ? 15.514 26.826 1.189 1.00 92.81 294 GLN A O 1
ATOM 2348 N N . GLY A 1 295 ? 14.376 24.923 0.912 1.00 91.38 295 GLY A N 1
ATOM 2349 C CA . GLY A 1 295 ? 15.057 24.168 1.972 1.00 91.38 295 GLY A CA 1
ATOM 2350 C C . GLY A 1 295 ? 14.579 24.469 3.403 1.00 91.38 295 GLY A C 1
ATOM 2351 O O . GLY A 1 295 ? 15.121 23.907 4.366 1.00 91.38 295 GLY A O 1
ATOM 2352 N N . LYS A 1 296 ? 13.555 25.316 3.562 1.00 93.38 296 LYS A N 1
ATOM 2353 C CA . LYS A 1 296 ? 12.854 25.544 4.834 1.00 93.38 296 LYS A CA 1
ATOM 2354 C C . LYS A 1 296 ? 11.892 24.380 5.088 1.00 93.38 296 LYS A C 1
ATOM 2356 O O . LYS A 1 296 ? 11.345 23.819 4.144 1.00 93.38 296 LYS A O 1
ATOM 2361 N N . ASP A 1 297 ? 11.691 24.001 6.344 1.00 92.94 297 ASP A N 1
ATOM 2362 C CA . ASP A 1 297 ? 10.651 23.032 6.706 1.00 92.94 297 ASP A CA 1
ATOM 2363 C C . ASP A 1 297 ? 9.252 23.642 6.455 1.00 92.94 297 ASP A C 1
ATOM 2365 O O . ASP A 1 297 ? 9.052 24.840 6.686 1.00 92.94 297 ASP A O 1
ATOM 2369 N N . PHE A 1 298 ? 8.318 22.847 5.918 1.00 94.75 298 PHE A N 1
ATOM 2370 C CA . PHE A 1 298 ? 6.962 23.288 5.545 1.00 94.75 298 PHE A CA 1
ATOM 2371 C C . PHE A 1 298 ? 6.131 23.708 6.761 1.00 94.75 298 PHE A C 1
ATOM 2373 O O . PHE A 1 298 ? 5.486 24.754 6.743 1.00 94.75 298 PHE A O 1
ATOM 2380 N N . TYR A 1 299 ? 6.212 22.909 7.822 1.00 96.06 299 TYR A N 1
ATOM 2381 C CA . TYR A 1 299 ? 5.627 23.171 9.131 1.00 96.06 299 TYR A CA 1
ATOM 2382 C C . TYR A 1 299 ? 6.759 23.192 10.163 1.00 96.06 299 TYR A C 1
ATOM 2384 O O . TYR A 1 299 ? 7.818 22.589 9.952 1.00 96.06 299 TYR A O 1
ATOM 2392 N N . GLY A 1 300 ? 6.565 23.891 11.275 1.00 93.62 300 GLY A N 1
ATOM 2393 C CA . GLY A 1 300 ? 7.451 23.766 12.421 1.00 93.62 300 GLY A CA 1
ATOM 2394 C C . GLY A 1 300 ? 7.306 22.397 13.107 1.00 93.62 300 GLY A C 1
ATOM 2395 O O . GLY A 1 300 ? 6.360 21.641 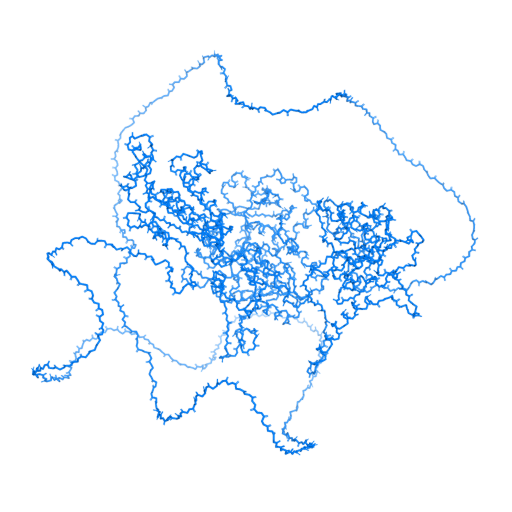12.868 1.00 93.62 300 GLY A O 1
ATOM 2396 N N . PRO A 1 301 ? 8.277 22.025 13.959 1.00 89.81 301 PRO A N 1
ATOM 2397 C CA . PRO A 1 301 ? 8.383 20.671 14.498 1.00 89.81 301 PRO A CA 1
ATOM 2398 C C . PRO A 1 301 ? 7.237 20.255 15.432 1.00 89.81 301 PRO A C 1
ATOM 2400 O O . PRO A 1 301 ? 7.089 19.054 15.653 1.00 89.81 301 PRO A O 1
ATOM 2403 N N . TYR A 1 302 ? 6.454 21.198 15.970 1.00 92.69 302 TYR A N 1
ATOM 2404 C CA . TYR A 1 302 ? 5.402 20.933 16.965 1.00 92.69 302 TYR A CA 1
ATOM 2405 C C . TYR A 1 302 ? 4.042 21.566 16.631 1.00 92.69 302 TYR A C 1
ATOM 2407 O O . TYR A 1 302 ? 3.084 21.338 17.362 1.00 92.69 302 TYR A O 1
ATOM 2415 N N . ASP A 1 303 ? 3.909 22.258 15.497 1.00 96.25 303 ASP A N 1
ATOM 2416 C CA . ASP A 1 303 ? 2.684 22.926 15.024 1.00 96.25 303 ASP A CA 1
ATOM 2417 C C . ASP A 1 303 ? 1.463 21.980 15.019 1.00 96.25 303 ASP A C 1
ATOM 2419 O O . ASP A 1 303 ? 0.328 22.382 15.267 1.00 96.25 303 ASP A O 1
ATOM 2423 N N . ALA A 1 304 ? 1.702 20.685 14.781 1.00 97.19 304 ALA A N 1
ATOM 2424 C CA . ALA A 1 304 ? 0.695 19.629 14.852 1.00 97.19 304 ALA A CA 1
ATOM 2425 C C . ALA A 1 304 ? 0.193 19.341 16.279 1.00 97.19 304 ALA A C 1
ATOM 2427 O O . ALA A 1 304 ? -1.001 19.114 16.473 1.00 97.19 304 ALA A O 1
ATOM 2428 N N . GLN A 1 305 ? 1.080 19.381 17.280 1.00 96.38 305 GLN A N 1
ATOM 2429 C CA . GLN A 1 305 ? 0.701 19.280 18.693 1.00 96.38 305 GLN A CA 1
ATOM 2430 C C . GLN A 1 305 ? -0.040 20.546 19.142 1.00 96.38 305 GLN A C 1
ATOM 2432 O O . GLN A 1 305 ? -1.019 20.453 19.878 1.00 96.38 305 GLN A O 1
ATOM 2437 N N . GLU A 1 306 ? 0.383 21.725 18.672 1.00 97.38 306 GLU A N 1
ATOM 2438 C CA . GLU A 1 306 ? -0.285 22.998 18.967 1.00 97.38 306 GLU A CA 1
ATOM 2439 C C . GLU A 1 306 ? -1.713 23.040 18.405 1.00 97.38 306 GLU A C 1
ATOM 2441 O O . GLU A 1 306 ? -2.650 23.378 19.133 1.00 97.38 306 GLU A O 1
ATOM 2446 N N . LEU A 1 307 ? -1.911 22.634 17.144 1.00 97.88 307 LEU A N 1
ATOM 2447 C CA . LEU A 1 307 ? -3.235 22.653 16.521 1.00 97.88 307 LEU A CA 1
ATOM 2448 C C . LEU A 1 307 ? -4.179 21.594 17.107 1.00 97.88 307 LEU A C 1
ATOM 2450 O O . LEU A 1 307 ? -5.347 21.898 17.333 1.00 97.88 307 LEU A O 1
ATOM 2454 N N . VAL A 1 308 ? -3.702 20.384 17.416 1.00 97.81 308 VAL A N 1
ATOM 2455 C CA . VAL A 1 308 ? -4.545 19.384 18.098 1.00 97.81 308 VAL A CA 1
ATOM 2456 C C . VAL A 1 308 ? -4.875 19.816 19.526 1.00 97.81 308 VAL A C 1
ATOM 2458 O O . VAL A 1 308 ? -6.025 19.694 19.941 1.00 97.81 308 VAL A O 1
ATOM 2461 N N . LYS A 1 309 ? -3.928 20.423 20.254 1.00 97.00 309 LYS A N 1
ATOM 2462 C CA . LYS A 1 309 ? -4.199 21.005 21.577 1.00 97.00 309 LYS A CA 1
ATOM 2463 C C . LYS A 1 309 ? -5.249 22.122 21.523 1.00 97.00 309 LYS A C 1
ATOM 2465 O O . LYS A 1 309 ? -6.061 22.210 22.437 1.00 97.00 309 LYS A O 1
ATOM 2470 N N . LYS A 1 310 ? -5.272 22.943 20.464 1.00 97.75 310 LYS A N 1
ATOM 2471 C CA . LYS A 1 310 ? -6.294 23.990 20.255 1.00 97.75 310 LYS A CA 1
ATOM 2472 C C . LYS A 1 310 ? -7.719 23.420 20.169 1.00 97.75 310 LYS A C 1
ATOM 2474 O O . LYS A 1 310 ? -8.648 24.081 20.613 1.00 97.75 310 LYS A O 1
ATOM 2479 N N . TYR A 1 311 ? -7.885 22.222 19.605 1.00 97.62 311 TYR A N 1
ATOM 2480 C CA . TYR A 1 311 ? -9.190 21.585 19.377 1.00 97.62 311 TYR A CA 1
ATOM 2481 C C . TYR A 1 311 ? -9.487 20.411 20.327 1.00 97.62 311 TYR A C 1
ATOM 2483 O O . TYR A 1 311 ? -10.414 19.645 20.077 1.00 97.62 311 TYR A O 1
ATOM 2491 N N . HIS A 1 312 ? -8.719 20.263 21.411 1.00 94.25 312 HIS A N 1
ATOM 2492 C CA . HIS A 1 312 ? -8.810 19.159 22.376 1.00 94.25 312 HIS A CA 1
ATOM 2493 C C . HIS A 1 312 ? -10.253 18.841 22.818 1.00 94.25 312 HIS A C 1
ATOM 2495 O O . HIS A 1 312 ? -10.706 17.699 22.705 1.00 94.25 312 HIS A O 1
ATOM 2501 N N . ASP A 1 313 ? -10.986 19.869 23.249 1.00 94.25 313 ASP A N 1
ATOM 2502 C CA . ASP A 1 313 ? -12.312 19.731 23.868 1.00 94.25 313 ASP A CA 1
ATOM 2503 C C . ASP A 1 313 ? -13.412 19.369 22.849 1.00 94.25 313 ASP A C 1
ATOM 2505 O O . ASP A 1 313 ? -14.406 18.728 23.187 1.00 94.25 313 ASP A O 1
ATOM 2509 N N . GLU A 1 314 ? -13.219 19.720 21.574 1.00 95.44 314 GLU A N 1
ATOM 2510 C CA . GLU A 1 314 ? -14.090 19.298 20.468 1.00 95.44 314 GLU A CA 1
ATOM 2511 C C . GLU A 1 314 ? -13.727 17.887 19.985 1.00 95.44 314 GLU A C 1
ATOM 2513 O O . GLU A 1 314 ? -14.595 17.053 19.698 1.00 95.44 314 GLU A O 1
ATOM 2518 N N . LEU A 1 315 ? -12.426 17.591 19.933 1.00 95.06 315 LEU A N 1
ATOM 2519 C CA . LEU A 1 315 ? -11.904 16.320 19.456 1.00 95.06 315 LEU A CA 1
ATOM 2520 C C . LEU A 1 315 ? -12.385 15.151 20.312 1.00 95.06 315 LEU A C 1
ATOM 2522 O O . LEU A 1 315 ? -12.773 14.147 19.727 1.00 95.06 315 LEU A O 1
ATOM 2526 N N . ASN A 1 316 ? -12.463 15.275 21.642 1.00 93.62 316 ASN A N 1
ATOM 2527 C CA . ASN A 1 316 ? -12.853 14.176 22.547 1.00 93.62 316 ASN A CA 1
ATOM 2528 C C . ASN A 1 316 ? -11.983 12.909 22.357 1.00 93.62 316 ASN A C 1
ATOM 2530 O O . ASN A 1 316 ? -12.483 11.787 22.289 1.00 93.62 316 ASN A O 1
ATOM 2534 N N . ILE A 1 317 ? -10.672 13.118 22.222 1.00 96.81 317 ILE A N 1
ATOM 2535 C CA . ILE A 1 317 ? -9.615 12.098 22.225 1.00 96.81 317 ILE A CA 1
ATOM 2536 C C . ILE A 1 317 ? -8.348 12.759 22.782 1.00 96.81 317 ILE A C 1
ATOM 2538 O O . ILE A 1 317 ? -7.947 13.827 22.317 1.00 96.81 317 ILE A O 1
ATOM 2542 N N . GLU A 1 318 ? -7.732 12.169 23.807 1.00 97.69 318 GLU A N 1
ATOM 2543 C CA . GLU A 1 318 ? -6.605 12.800 24.500 1.00 97.69 318 GLU A CA 1
ATOM 2544 C C . GLU A 1 318 ? -5.319 12.725 23.661 1.00 97.69 318 GLU A C 1
ATOM 2546 O O . GLU A 1 318 ? -4.854 11.649 23.269 1.00 97.69 318 GLU A O 1
ATOM 2551 N N . MET A 1 319 ? -4.677 13.872 23.427 1.00 96.88 319 MET A N 1
ATOM 2552 C CA . MET A 1 319 ? -3.355 13.893 22.801 1.00 96.88 319 MET A CA 1
ATOM 2553 C C . MET A 1 319 ? -2.292 13.373 23.777 1.00 96.88 319 MET A C 1
ATOM 2555 O O . MET A 1 319 ? -2.130 13.887 24.885 1.00 96.88 319 MET A O 1
ATOM 2559 N N . VAL A 1 320 ? -1.478 12.425 23.315 1.00 95.75 320 VAL A N 1
ATOM 2560 C CA . VAL A 1 320 ? -0.187 12.091 23.924 1.00 95.75 320 VAL A CA 1
ATOM 2561 C C . VAL A 1 320 ? 0.907 12.794 23.105 1.00 95.75 320 VAL A C 1
ATOM 2563 O O . VAL A 1 320 ? 1.317 12.276 22.061 1.00 95.75 320 VAL A O 1
ATOM 2566 N N . PRO A 1 321 ? 1.354 14.003 23.505 1.00 92.50 321 PRO A N 1
ATOM 2567 C CA . PRO A 1 321 ? 2.453 14.679 22.827 1.00 92.50 321 PRO A CA 1
ATOM 2568 C C . PRO A 1 321 ? 3.749 13.910 23.087 1.00 92.50 321 PRO A C 1
ATOM 2570 O O . PRO A 1 321 ? 4.005 13.480 24.211 1.00 92.50 321 PRO A O 1
ATOM 2573 N N . PHE A 1 322 ? 4.576 13.744 22.057 1.00 82.56 322 PHE A N 1
ATOM 2574 C CA . PHE A 1 322 ? 5.817 12.983 22.169 1.00 82.56 322 PHE A CA 1
ATOM 2575 C C . PHE A 1 322 ? 7.038 13.747 21.639 1.00 82.56 322 PHE A C 1
ATOM 2577 O O . PHE A 1 322 ? 7.017 14.297 20.533 1.00 82.56 322 PHE A O 1
ATOM 2584 N N . GLN A 1 323 ? 8.110 13.742 22.435 1.00 75.38 323 GLN A N 1
ATOM 2585 C CA . GLN A 1 323 ? 9.414 14.344 22.146 1.00 75.38 323 GLN A CA 1
ATOM 2586 C C . GLN A 1 323 ? 10.410 13.271 21.705 1.00 75.38 323 GLN A C 1
ATOM 2588 O O . GLN A 1 323 ? 10.405 12.173 22.246 1.00 75.38 323 GLN A O 1
ATOM 2593 N N . GLN A 1 324 ? 11.258 13.573 20.716 1.00 81.19 324 GLN A N 1
ATOM 2594 C CA . GLN A 1 324 ? 12.111 12.583 20.041 1.00 81.19 324 GLN A CA 1
ATOM 2595 C C . GLN A 1 324 ? 12.890 11.681 21.025 1.00 81.19 324 GLN A C 1
ATOM 2597 O O . GLN A 1 324 ? 13.780 12.152 21.730 1.00 81.19 324 GLN A O 1
ATOM 2602 N N . MET A 1 325 ? 12.590 10.376 21.004 1.00 87.81 325 MET A N 1
ATOM 2603 C CA . MET A 1 325 ? 13.388 9.330 21.656 1.00 87.81 325 MET A CA 1
ATOM 2604 C C . MET A 1 325 ? 14.817 9.348 21.103 1.00 87.81 325 MET A C 1
ATOM 2606 O O . MET A 1 325 ? 15.018 9.416 19.889 1.00 87.81 325 MET A O 1
ATOM 2610 N N . THR A 1 326 ? 15.801 9.204 21.983 1.00 91.25 326 THR A N 1
ATOM 2611 C CA . THR A 1 326 ? 17.203 8.990 21.617 1.00 91.25 326 THR A CA 1
ATOM 2612 C C . THR A 1 326 ? 17.808 7.883 22.480 1.00 91.25 326 THR A C 1
ATOM 2614 O O . THR A 1 326 ? 17.368 7.666 23.608 1.00 91.25 326 THR A O 1
ATOM 2617 N N . TYR A 1 327 ? 18.801 7.171 21.945 1.00 94.94 327 TYR A N 1
ATOM 2618 C CA . TYR A 1 327 ? 19.473 6.070 22.642 1.00 94.94 327 TYR A CA 1
ATOM 2619 C C . TYR A 1 327 ? 20.661 6.575 23.477 1.00 94.94 327 TYR A C 1
ATOM 2621 O O . TYR A 1 327 ? 21.424 7.422 22.997 1.00 94.94 327 TYR A O 1
ATOM 2629 N N . LEU A 1 328 ? 20.825 6.056 24.699 1.00 94.88 328 LEU A N 1
ATOM 2630 C CA . LEU A 1 328 ? 21.863 6.428 25.669 1.00 94.88 328 LEU A CA 1
ATOM 2631 C C . LEU A 1 328 ? 22.860 5.262 25.856 1.00 94.88 328 LEU A C 1
ATOM 2633 O O . LEU A 1 328 ? 22.609 4.356 26.651 1.00 94.88 328 LEU A O 1
ATOM 2637 N N . PRO A 1 329 ? 24.043 5.275 25.204 1.00 93.06 329 PRO A N 1
ATOM 2638 C CA . PRO A 1 329 ? 24.984 4.146 25.245 1.00 93.06 329 PRO A CA 1
ATOM 2639 C C . PRO A 1 329 ? 25.624 3.878 26.614 1.00 93.06 329 PRO A C 1
ATOM 2641 O O . PRO A 1 329 ? 26.356 2.905 26.761 1.00 93.06 329 PRO A O 1
ATOM 2644 N N . SER A 1 330 ? 25.422 4.768 27.588 1.00 92.88 330 SER A N 1
ATOM 2645 C CA . SER A 1 330 ? 25.892 4.616 28.968 1.00 92.88 330 SER A CA 1
ATOM 2646 C C . SER A 1 330 ? 24.957 3.789 29.854 1.00 92.88 330 SER A C 1
ATOM 2648 O O . SER A 1 330 ? 25.389 3.378 30.927 1.00 92.88 330 SER A O 1
ATOM 2650 N N . THR A 1 331 ? 23.702 3.590 29.439 1.00 91.62 331 THR A N 1
ATOM 2651 C CA . THR A 1 331 ? 22.670 2.853 30.194 1.00 91.62 331 THR A CA 1
ATOM 2652 C C . THR A 1 331 ? 21.935 1.792 29.362 1.00 91.62 331 THR A C 1
ATOM 2654 O O . THR A 1 331 ? 21.189 1.016 29.939 1.00 91.62 331 THR A O 1
ATOM 2657 N N . ASP A 1 332 ? 22.160 1.725 28.041 1.00 91.62 332 ASP A N 1
ATOM 2658 C CA . ASP A 1 332 ? 21.399 0.892 27.078 1.00 91.62 332 ASP A CA 1
ATOM 2659 C C . ASP A 1 332 ? 19.894 1.255 27.009 1.00 91.62 332 ASP A C 1
ATOM 2661 O O . ASP A 1 332 ? 19.036 0.473 26.607 1.00 91.62 332 ASP A O 1
ATOM 2665 N N . GLU A 1 333 ? 19.561 2.495 27.386 1.00 92.06 333 GLU A N 1
ATOM 2666 C CA . GLU A 1 333 ? 18.186 2.990 27.496 1.00 92.06 333 GLU A CA 1
ATOM 2667 C C . GLU A 1 333 ? 17.766 3.912 26.343 1.00 92.06 333 GLU A C 1
ATOM 2669 O O . GLU A 1 333 ? 18.582 4.499 25.624 1.00 92.06 333 GLU A O 1
ATOM 2674 N N . TYR A 1 334 ? 16.451 4.117 26.244 1.00 92.75 334 TYR A N 1
ATOM 2675 C CA . TYR A 1 334 ? 15.817 5.136 25.416 1.00 92.75 334 TYR A CA 1
ATOM 2676 C C . TYR A 1 334 ? 15.110 6.184 26.274 1.00 92.75 334 TYR A C 1
ATOM 2678 O O . TYR A 1 334 ? 14.222 5.853 27.058 1.00 92.75 334 TYR A O 1
ATOM 2686 N N . GLN A 1 335 ? 15.451 7.457 26.072 1.00 90.62 335 GLN A N 1
ATOM 2687 C CA . GLN A 1 335 ? 14.836 8.581 26.784 1.00 90.62 335 GLN A CA 1
ATOM 2688 C C . GLN A 1 335 ? 14.442 9.706 25.802 1.00 90.62 335 GLN A C 1
ATOM 2690 O O . GLN A 1 335 ? 15.099 9.866 24.765 1.00 90.62 335 GLN A O 1
ATOM 2695 N N . PRO A 1 336 ? 13.384 10.492 26.090 1.00 89.38 336 PRO A N 1
ATOM 2696 C CA . PRO A 1 336 ? 13.069 11.723 25.368 1.00 89.38 336 PRO A CA 1
ATOM 2697 C C . PRO A 1 336 ? 14.231 12.716 25.446 1.00 89.38 336 PRO A C 1
ATOM 2699 O O . PRO A 1 336 ? 14.811 12.926 26.510 1.00 89.38 336 PRO A O 1
ATOM 2702 N N . ILE A 1 337 ? 14.585 13.335 24.319 1.00 86.12 337 ILE A N 1
ATOM 2703 C CA . ILE A 1 337 ? 15.781 14.186 24.185 1.00 86.12 337 ILE A CA 1
ATOM 2704 C C . ILE A 1 337 ? 15.827 15.400 25.138 1.00 86.12 337 ILE A C 1
ATOM 2706 O O . ILE A 1 337 ? 16.903 15.939 25.394 1.00 86.12 337 ILE A O 1
ATOM 2710 N N . ASP A 1 338 ? 14.682 15.831 25.662 1.00 85.25 338 ASP A N 1
ATOM 2711 C CA . ASP A 1 338 ? 14.520 16.906 26.642 1.00 85.25 338 ASP A CA 1
ATOM 2712 C C . ASP A 1 338 ? 14.679 16.454 28.107 1.00 85.25 338 ASP A C 1
ATOM 2714 O O . ASP A 1 338 ? 15.019 17.277 28.959 1.00 85.25 338 ASP A O 1
ATOM 2718 N N . GLU A 1 339 ? 14.528 15.157 28.391 1.00 89.00 339 GLU A N 1
ATOM 2719 C CA . GLU A 1 339 ? 14.801 14.554 29.706 1.00 89.00 339 GLU A CA 1
ATOM 2720 C C . GLU A 1 339 ? 16.290 14.195 29.886 1.00 89.00 339 GLU A C 1
ATOM 2722 O O . GLU A 1 339 ? 16.785 14.139 31.014 1.00 89.00 339 GLU A O 1
ATOM 2727 N N . VAL A 1 340 ? 17.035 14.013 28.786 1.00 90.44 340 VAL A N 1
ATOM 2728 C CA . VAL A 1 340 ? 18.454 13.618 28.815 1.00 90.44 340 VAL A CA 1
ATOM 2729 C C . VAL A 1 340 ? 19.344 14.691 29.477 1.00 90.44 340 VAL A C 1
ATOM 2731 O O . VAL A 1 340 ? 19.424 15.827 28.991 1.00 90.44 340 VAL A O 1
ATOM 2734 N N . PRO A 1 341 ? 20.115 14.354 30.534 1.00 91.56 341 PRO A N 1
ATOM 2735 C CA . PRO A 1 341 ? 20.998 15.311 31.196 1.00 91.56 341 PRO A CA 1
ATOM 2736 C C . PRO A 1 341 ? 22.089 15.882 30.275 1.00 91.56 341 PRO A C 1
ATOM 2738 O O . PRO A 1 341 ? 22.785 15.168 29.550 1.00 91.56 341 PRO A O 1
ATOM 2741 N N . LYS A 1 342 ? 22.293 17.205 30.339 1.00 90.06 342 LYS A N 1
ATOM 2742 C CA . LYS A 1 342 ? 23.231 17.936 29.468 1.00 90.06 342 LYS A CA 1
ATOM 2743 C C . LYS A 1 342 ? 24.665 17.406 29.588 1.00 90.06 342 LYS A C 1
ATOM 2745 O O . LYS A 1 342 ? 25.331 17.631 30.595 1.00 90.06 342 LYS A O 1
ATOM 2750 N N . GLY A 1 343 ? 25.156 16.793 28.512 1.00 89.75 343 GLY A N 1
ATOM 2751 C CA . GLY A 1 343 ? 26.507 16.228 28.419 1.00 89.75 343 GLY A CA 1
ATOM 2752 C C . GLY A 1 343 ? 26.560 14.698 28.446 1.00 89.75 343 GLY A C 1
ATOM 2753 O O . GLY A 1 343 ? 27.629 14.147 28.196 1.00 89.75 343 GLY A O 1
ATOM 2754 N N . VAL A 1 344 ? 25.433 14.017 28.685 1.00 92.62 344 VAL A N 1
ATOM 2755 C CA . VAL A 1 344 ? 25.289 12.580 28.405 1.00 92.62 344 VAL A CA 1
ATOM 2756 C C . VAL A 1 344 ? 25.438 12.343 26.899 1.00 92.62 344 VAL A C 1
ATOM 2758 O O . VAL A 1 344 ? 24.994 13.153 26.082 1.00 92.62 344 VAL A O 1
ATOM 2761 N N . GLN A 1 345 ? 26.102 11.249 26.522 1.00 92.50 345 GLN A N 1
ATOM 2762 C CA . GLN A 1 345 ? 26.227 10.859 25.122 1.00 92.50 345 GLN A CA 1
ATOM 2763 C C . GLN A 1 345 ? 24.914 10.247 24.633 1.00 92.50 345 GLN A C 1
ATOM 2765 O O . GLN A 1 345 ? 24.382 9.336 25.260 1.00 92.50 345 GLN A O 1
ATOM 2770 N N . THR A 1 346 ? 24.452 10.689 23.469 1.00 92.69 346 THR A N 1
ATOM 2771 C CA . THR A 1 346 ? 23.306 10.109 22.769 1.00 92.69 346 THR A CA 1
ATOM 2772 C C . THR A 1 346 ? 23.715 9.605 21.386 1.00 92.69 346 THR A C 1
ATOM 2774 O O . THR A 1 346 ? 24.689 10.092 20.802 1.00 92.69 346 THR A O 1
ATOM 2777 N N . LEU A 1 347 ? 22.991 8.617 20.854 1.00 91.75 347 LEU A N 1
ATOM 2778 C CA . LEU A 1 347 ? 23.092 8.186 19.457 1.00 91.75 347 LEU A CA 1
ATOM 2779 C C . LEU A 1 347 ? 21.709 8.144 18.793 1.00 91.75 347 LEU A C 1
ATOM 2781 O O . LEU A 1 347 ? 20.696 7.859 19.431 1.00 91.75 347 LEU A O 1
ATOM 2785 N N . ASP A 1 348 ? 21.714 8.379 17.483 1.00 90.31 348 ASP A N 1
ATOM 2786 C CA . ASP A 1 348 ? 20.571 8.288 16.575 1.00 90.31 348 ASP A CA 1
ATOM 2787 C C . ASP A 1 348 ? 21.062 7.828 15.186 1.00 90.31 348 ASP A C 1
ATOM 2789 O O . ASP A 1 348 ? 22.242 7.982 14.844 1.00 90.31 348 ASP A O 1
ATOM 2793 N N . ILE A 1 349 ? 20.169 7.261 14.372 1.00 90.62 349 ILE A N 1
ATOM 2794 C CA . ILE A 1 349 ? 20.416 6.915 12.970 1.00 90.62 349 ILE A CA 1
ATOM 2795 C C . ILE A 1 349 ? 19.304 7.516 12.110 1.00 90.62 349 ILE A C 1
ATOM 2797 O O . ILE A 1 349 ? 18.242 6.927 11.914 1.00 90.62 349 ILE A O 1
ATOM 2801 N N . SER A 1 350 ? 19.597 8.671 11.506 1.00 87.38 350 SER A N 1
ATOM 2802 C CA . SER A 1 350 ? 18.703 9.286 10.520 1.00 87.38 350 SER A CA 1
ATOM 2803 C C . SER A 1 350 ? 18.325 8.310 9.394 1.00 87.38 350 SER A C 1
ATOM 2805 O O . SER A 1 350 ? 19.153 7.522 8.926 1.00 87.38 350 SER A O 1
ATOM 2807 N N . GLY A 1 351 ? 17.106 8.429 8.857 1.00 85.81 351 GLY A N 1
ATOM 2808 C CA . GLY A 1 351 ? 16.629 7.580 7.754 1.00 85.81 351 GLY A CA 1
ATOM 2809 C C . GLY A 1 351 ? 17.518 7.604 6.495 1.00 85.81 351 GLY A C 1
ATOM 2810 O O . GLY A 1 351 ? 17.511 6.670 5.695 1.00 85.81 351 GLY A O 1
ATOM 2811 N N . THR A 1 352 ? 18.337 8.642 6.304 1.00 85.06 352 THR A N 1
ATOM 2812 C CA . THR A 1 352 ? 19.336 8.701 5.222 1.00 85.06 352 THR A CA 1
ATOM 2813 C C . THR A 1 352 ? 20.560 7.824 5.505 1.00 85.06 352 THR A C 1
ATOM 2815 O O . THR A 1 352 ? 21.044 7.156 4.590 1.00 85.06 352 THR A O 1
ATOM 2818 N N . GLU A 1 353 ? 21.018 7.742 6.756 1.00 90.56 353 GLU A N 1
ATOM 2819 C CA . GLU A 1 353 ? 22.061 6.795 7.171 1.00 90.56 353 GLU A CA 1
ATOM 2820 C C . GLU A 1 353 ? 21.532 5.351 7.193 1.00 90.56 353 GLU A C 1
ATOM 2822 O O . GLU A 1 353 ? 22.226 4.448 6.725 1.00 90.56 353 GLU A O 1
ATOM 2827 N N . LEU A 1 354 ? 20.282 5.124 7.617 1.00 91.31 354 LEU A N 1
ATOM 2828 C CA . LEU A 1 354 ? 19.627 3.812 7.521 1.00 91.31 354 LEU A CA 1
ATOM 2829 C C . LEU A 1 354 ? 19.567 3.318 6.065 1.00 91.31 354 LEU A C 1
ATOM 2831 O O . LEU A 1 354 ? 20.067 2.235 5.755 1.00 91.31 354 LEU A O 1
ATOM 2835 N N . ARG A 1 355 ? 19.056 4.146 5.139 1.00 88.19 355 ARG A N 1
ATOM 2836 C CA . ARG A 1 355 ? 19.048 3.841 3.694 1.00 88.19 355 ARG A CA 1
ATOM 2837 C C . ARG A 1 355 ? 20.457 3.624 3.135 1.00 88.19 355 ARG A C 1
ATOM 2839 O O . ARG A 1 355 ? 20.640 2.771 2.266 1.00 88.19 355 ARG A O 1
ATOM 2846 N N . ARG A 1 356 ? 21.478 4.336 3.636 1.00 90.50 356 ARG A N 1
ATOM 2847 C CA . ARG A 1 356 ? 22.881 4.072 3.269 1.00 90.50 356 ARG A CA 1
ATOM 2848 C C . ARG A 1 356 ? 23.330 2.687 3.746 1.00 90.50 356 ARG A C 1
ATOM 2850 O O . ARG A 1 356 ? 23.962 1.974 2.964 1.00 90.50 356 ARG A O 1
ATOM 2857 N N . ARG A 1 357 ? 23.022 2.301 4.988 1.00 93.56 357 ARG A N 1
ATOM 2858 C CA . ARG A 1 357 ? 23.399 0.999 5.568 1.00 93.56 357 ARG A CA 1
ATOM 2859 C C . ARG A 1 357 ? 22.726 -0.166 4.853 1.00 93.56 357 ARG A C 1
ATOM 2861 O O . ARG A 1 357 ? 23.445 -1.063 4.433 1.00 93.56 357 ARG A O 1
ATOM 2868 N N . LEU A 1 358 ? 21.418 -0.094 4.590 1.00 90.69 358 LEU A N 1
ATOM 2869 C CA . LEU A 1 358 ? 20.699 -1.074 3.759 1.00 90.69 358 LEU A CA 1
ATOM 2870 C C . LEU A 1 358 ? 21.369 -1.221 2.378 1.00 90.69 358 LEU A C 1
ATOM 2872 O O . LEU A 1 358 ? 21.891 -2.283 2.042 1.00 90.69 358 LEU A O 1
ATOM 2876 N N . ARG A 1 359 ? 21.499 -0.117 1.626 1.00 86.75 359 ARG A N 1
ATOM 2877 C CA . ARG A 1 359 ? 22.072 -0.106 0.265 1.00 86.75 359 ARG A CA 1
ATOM 2878 C C . ARG A 1 359 ? 23.525 -0.599 0.179 1.00 86.75 359 ARG A C 1
ATOM 2880 O O . ARG A 1 359 ? 23.921 -1.135 -0.854 1.00 86.75 359 ARG A O 1
ATOM 2887 N N . THR A 1 360 ? 24.332 -0.389 1.221 1.00 87.88 360 THR A N 1
ATOM 2888 C CA . THR A 1 360 ? 25.739 -0.847 1.286 1.00 87.88 360 THR A CA 1
ATOM 2889 C C . THR A 1 360 ? 25.919 -2.168 2.034 1.00 87.88 360 THR A C 1
ATOM 2891 O O . THR A 1 360 ? 27.047 -2.620 2.192 1.00 87.88 360 THR A O 1
ATOM 2894 N N . GLY A 1 361 ? 24.841 -2.774 2.538 1.00 90.25 361 GLY A N 1
ATOM 2895 C CA . GLY A 1 361 ? 24.882 -3.976 3.372 1.00 90.25 361 GLY A CA 1
ATOM 2896 C C . GLY A 1 361 ? 25.494 -3.786 4.765 1.00 90.25 361 GLY A C 1
ATOM 2897 O O . GLY A 1 361 ? 25.446 -4.720 5.563 1.00 90.25 361 GLY A O 1
ATOM 2898 N N . ALA A 1 362 ? 26.030 -2.604 5.088 1.00 92.81 362 ALA A N 1
ATOM 2899 C CA . ALA A 1 362 ? 26.707 -2.324 6.351 1.00 92.81 362 ALA A CA 1
ATOM 2900 C C . ALA A 1 362 ? 25.806 -2.597 7.567 1.00 92.81 362 ALA A C 1
ATOM 2902 O O . ALA A 1 362 ? 24.587 -2.417 7.500 1.00 92.81 362 ALA A O 1
ATOM 2903 N N . ALA A 1 363 ? 26.406 -3.023 8.681 1.00 94.19 363 ALA A N 1
ATOM 2904 C CA . ALA A 1 363 ? 25.681 -3.375 9.899 1.00 94.19 363 ALA A CA 1
ATOM 2905 C C . ALA A 1 363 ? 24.778 -2.225 10.381 1.00 94.19 363 ALA A C 1
ATOM 2907 O O . ALA A 1 363 ? 25.200 -1.065 10.466 1.00 94.19 363 ALA A O 1
ATOM 2908 N N . ILE A 1 364 ? 23.529 -2.559 10.695 1.00 96.12 364 ILE A N 1
ATOM 2909 C CA . ILE A 1 364 ? 22.602 -1.696 11.431 1.00 96.12 364 ILE A CA 1
ATOM 2910 C C . ILE A 1 364 ? 22.714 -2.164 12.887 1.00 96.12 364 ILE A C 1
ATOM 2912 O O . ILE A 1 364 ? 22.671 -3.373 13.085 1.00 96.12 364 ILE A O 1
ATOM 2916 N N . PRO A 1 365 ? 22.951 -1.287 13.877 1.00 95.62 365 PRO A N 1
ATOM 2917 C CA . PRO A 1 365 ? 23.174 -1.741 15.244 1.00 95.62 365 PRO A CA 1
ATOM 2918 C C . PRO A 1 365 ? 21.880 -2.269 15.857 1.00 95.62 365 PRO A C 1
ATOM 2920 O O . PRO A 1 365 ? 20.836 -1.632 15.706 1.00 95.62 365 PRO A O 1
ATOM 2923 N N . GLU A 1 366 ? 21.974 -3.357 16.616 1.00 94.25 366 GLU A N 1
ATOM 2924 C CA . GLU A 1 366 ? 20.840 -3.938 17.341 1.00 94.25 366 GLU A CA 1
ATOM 2925 C C . GLU A 1 366 ? 20.147 -2.911 18.244 1.00 94.25 366 GLU A C 1
ATOM 2927 O O . GLU A 1 366 ? 18.919 -2.883 18.282 1.00 94.25 366 GLU A O 1
ATOM 2932 N N . TRP A 1 367 ? 20.904 -2.011 18.896 1.00 94.50 367 TRP A N 1
ATOM 2933 C CA . TRP A 1 367 ? 20.352 -0.939 19.740 1.00 94.50 367 TRP A CA 1
ATOM 2934 C C . TRP A 1 367 ? 19.397 -0.004 18.991 1.00 94.50 367 TRP A C 1
ATOM 2936 O O . TRP A 1 367 ? 18.505 0.572 19.606 1.00 94.50 367 TRP A O 1
ATOM 2946 N N . PHE A 1 368 ? 19.534 0.143 17.668 1.00 95.75 368 PHE A N 1
ATOM 2947 C CA . PHE A 1 368 ? 18.639 0.966 16.851 1.00 95.75 368 PHE A CA 1
ATOM 2948 C C . PHE A 1 368 ? 17.374 0.198 16.440 1.00 95.75 368 PHE A C 1
ATOM 2950 O O . PHE A 1 368 ? 16.264 0.728 16.502 1.00 95.75 368 PHE A O 1
ATOM 2957 N N . SER A 1 369 ? 17.517 -1.059 16.016 1.00 96.69 369 SER A N 1
ATOM 2958 C CA . SER A 1 369 ? 16.414 -1.868 15.495 1.00 96.69 369 SER A CA 1
ATOM 2959 C C . SER A 1 369 ? 16.680 -3.354 15.696 1.00 96.69 369 SER A C 1
ATOM 2961 O O . SER A 1 369 ? 17.798 -3.808 15.489 1.00 96.69 369 SER A O 1
ATOM 2963 N N . TYR A 1 370 ? 15.632 -4.110 16.029 1.00 96.38 370 TYR A N 1
ATOM 2964 C CA . TYR A 1 370 ? 15.682 -5.569 16.147 1.00 96.38 370 TYR A CA 1
ATOM 2965 C C . TYR A 1 370 ? 16.064 -6.242 14.820 1.00 96.38 370 TYR A C 1
ATOM 2967 O O . TYR A 1 370 ? 15.693 -5.758 13.744 1.00 96.38 370 TYR A O 1
ATOM 2975 N N . ASP A 1 371 ? 16.741 -7.388 14.895 1.00 95.62 371 ASP A N 1
ATOM 2976 C CA . ASP A 1 371 ? 17.230 -8.101 13.711 1.00 95.62 371 ASP A CA 1
ATOM 2977 C C . ASP A 1 371 ? 16.117 -8.668 12.826 1.00 95.62 371 ASP A C 1
ATOM 2979 O O . ASP A 1 371 ? 16.264 -8.675 11.607 1.00 95.62 371 ASP A O 1
ATOM 2983 N N . THR A 1 372 ? 14.971 -9.054 13.397 1.00 96.12 372 THR A N 1
ATOM 2984 C CA . THR A 1 372 ? 13.771 -9.466 12.641 1.00 96.12 372 THR A CA 1
ATOM 2985 C C . THR A 1 372 ? 13.298 -8.355 11.696 1.00 96.12 372 THR A C 1
ATOM 2987 O O . THR A 1 372 ? 13.113 -8.572 10.498 1.00 96.12 372 THR A O 1
ATOM 2990 N N . VAL A 1 373 ? 13.212 -7.125 12.209 1.00 96.69 373 VAL A N 1
ATOM 2991 C CA . VAL A 1 373 ? 12.891 -5.914 11.440 1.00 96.69 373 VAL A CA 1
ATOM 2992 C C . VAL A 1 373 ? 13.984 -5.598 10.411 1.00 96.69 373 VAL A C 1
ATOM 2994 O O . VAL A 1 373 ? 13.688 -5.258 9.264 1.00 96.69 373 VAL A O 1
ATOM 2997 N N . VAL A 1 374 ? 15.262 -5.721 10.785 1.00 96.25 374 VAL A N 1
ATOM 2998 C CA . VAL A 1 374 ? 16.389 -5.479 9.867 1.00 96.25 374 VAL A CA 1
ATOM 2999 C C . VAL A 1 374 ? 16.439 -6.520 8.740 1.00 96.25 374 VAL A C 1
ATOM 3001 O O . VAL A 1 374 ? 16.805 -6.164 7.618 1.00 96.25 374 VAL A O 1
ATOM 3004 N N . LYS A 1 375 ? 16.039 -7.770 8.997 1.00 95.19 375 LYS A N 1
ATOM 3005 C CA . LYS A 1 375 ? 15.899 -8.848 8.008 1.00 95.19 375 LYS A CA 1
ATOM 3006 C C . LYS A 1 375 ? 14.814 -8.505 6.980 1.00 95.19 375 LYS A C 1
ATOM 3008 O O . LYS A 1 375 ? 15.154 -8.365 5.806 1.00 95.19 375 LYS A O 1
ATOM 3013 N N . ALA A 1 376 ? 13.584 -8.222 7.421 1.00 94.69 376 ALA A N 1
ATOM 3014 C CA . ALA A 1 376 ? 12.466 -7.846 6.541 1.00 94.69 376 ALA A CA 1
ATOM 3015 C C . ALA A 1 376 ? 12.786 -6.625 5.645 1.00 94.69 376 ALA A C 1
ATOM 3017 O O . ALA A 1 376 ? 12.460 -6.585 4.450 1.00 94.69 376 ALA A O 1
ATOM 3018 N N . LEU A 1 377 ? 13.509 -5.640 6.196 1.00 93.94 377 LEU A N 1
ATOM 3019 C CA . LEU A 1 377 ? 14.006 -4.485 5.440 1.00 93.94 377 LEU A CA 1
ATOM 3020 C C . LEU A 1 377 ? 15.104 -4.842 4.426 1.00 93.94 377 LEU A C 1
ATOM 3022 O O . LEU A 1 377 ? 15.160 -4.220 3.369 1.00 93.94 377 LEU A O 1
ATOM 3026 N N . ARG A 1 378 ? 15.984 -5.810 4.711 1.00 93.00 378 ARG A N 1
ATOM 3027 C CA . ARG A 1 378 ? 17.078 -6.232 3.809 1.00 93.00 378 ARG A CA 1
ATOM 3028 C C . ARG A 1 378 ? 16.636 -7.183 2.704 1.00 93.00 378 ARG A C 1
ATOM 3030 O O . ARG A 1 378 ? 17.285 -7.212 1.664 1.00 93.00 378 ARG A O 1
ATOM 3037 N N . GLU A 1 379 ? 15.572 -7.944 2.921 1.00 90.69 379 GLU A N 1
ATOM 3038 C CA . GLU A 1 379 ? 14.942 -8.773 1.887 1.00 90.69 379 GLU A CA 1
ATOM 3039 C C . GLU A 1 379 ? 14.332 -7.888 0.794 1.00 90.69 379 GLU A C 1
ATOM 3041 O O . GLU A 1 379 ? 14.525 -8.136 -0.392 1.00 90.69 379 GLU A O 1
ATOM 3046 N N . SER A 1 380 ? 13.698 -6.789 1.211 1.00 87.88 380 SER A N 1
ATOM 3047 C CA . SER A 1 380 ? 13.014 -5.841 0.324 1.00 87.88 380 SER A CA 1
ATOM 3048 C C . SER A 1 380 ? 13.949 -4.755 -0.241 1.00 87.88 380 SER A C 1
ATOM 3050 O O . SER A 1 380 ? 13.809 -4.333 -1.387 1.00 87.88 380 SER A O 1
ATOM 3052 N N . TYR A 1 381 ? 14.956 -4.330 0.534 1.00 87.75 381 TYR A N 1
ATOM 3053 C CA . TYR A 1 381 ? 16.039 -3.438 0.097 1.00 87.75 381 TYR A CA 1
ATOM 3054 C C . TYR A 1 381 ? 17.396 -4.145 0.175 1.00 87.75 381 TYR A C 1
ATOM 3056 O O . TYR A 1 381 ? 18.218 -3.824 1.045 1.00 87.75 381 TYR A O 1
ATOM 3064 N N . PRO A 1 382 ? 17.666 -5.091 -0.744 1.00 89.56 382 PRO A N 1
ATOM 3065 C CA . PRO A 1 382 ? 18.932 -5.799 -0.771 1.00 89.56 382 PRO A CA 1
ATOM 3066 C C . PRO A 1 382 ? 20.116 -4.838 -0.979 1.00 89.56 382 PRO A C 1
ATOM 3068 O O . PRO A 1 382 ? 19.972 -3.781 -1.607 1.00 89.56 382 PRO A O 1
ATOM 3071 N N . PRO A 1 383 ? 21.315 -5.192 -0.484 1.00 90.06 383 PRO A N 1
ATOM 3072 C CA . PRO A 1 383 ? 22.534 -4.432 -0.740 1.00 90.06 383 PRO A CA 1
ATOM 3073 C C . PRO A 1 383 ? 22.897 -4.437 -2.230 1.00 90.06 383 PRO A C 1
ATOM 3075 O O . PRO A 1 383 ? 22.527 -5.345 -2.973 1.00 90.06 383 PRO A O 1
ATOM 3078 N N . ARG A 1 384 ? 23.662 -3.441 -2.693 1.00 86.94 384 ARG A N 1
ATOM 3079 C CA . ARG A 1 384 ? 23.970 -3.251 -4.127 1.00 86.94 384 ARG A CA 1
ATOM 3080 C C . ARG A 1 384 ? 24.617 -4.441 -4.841 1.00 86.94 384 ARG A C 1
ATOM 3082 O O . ARG A 1 384 ? 24.386 -4.619 -6.031 1.00 86.94 384 ARG A O 1
ATOM 3089 N N . ASN A 1 385 ? 25.375 -5.278 -4.136 1.00 85.94 385 ASN A N 1
ATOM 3090 C CA . ASN A 1 385 ? 25.920 -6.520 -4.693 1.00 85.94 385 ASN A CA 1
ATOM 3091 C C . ASN A 1 385 ? 24.846 -7.598 -4.967 1.00 85.94 385 ASN A C 1
ATOM 3093 O O . ASN A 1 385 ? 25.100 -8.499 -5.762 1.00 85.94 385 ASN A O 1
ATOM 3097 N N . LYS A 1 386 ? 23.639 -7.468 -4.397 1.00 87.88 386 LYS A N 1
ATOM 3098 C CA . LYS A 1 386 ? 22.445 -8.290 -4.669 1.00 87.88 386 LYS A CA 1
ATOM 3099 C C . LYS A 1 386 ? 21.350 -7.579 -5.494 1.00 87.88 386 LYS A C 1
ATOM 3101 O O . LYS A 1 386 ? 20.507 -8.257 -6.061 1.00 87.88 386 LYS A O 1
ATOM 3106 N N . GLN A 1 387 ? 21.350 -6.244 -5.594 1.00 90.31 387 GLN A N 1
ATOM 3107 C CA . GLN A 1 387 ? 20.407 -5.489 -6.447 1.00 90.31 387 GLN A CA 1
ATOM 3108 C C . GLN A 1 387 ? 20.670 -5.712 -7.937 1.00 90.31 387 GLN A C 1
ATOM 3110 O O . GLN A 1 387 ? 21.830 -5.648 -8.348 1.00 90.31 387 GLN A O 1
ATOM 3115 N N . GLY A 1 388 ? 19.618 -5.844 -8.750 1.00 92.44 388 GLY A N 1
ATOM 3116 C CA . GLY A 1 388 ? 19.718 -5.845 -10.213 1.00 92.44 388 GLY A CA 1
ATOM 3117 C C . GLY A 1 388 ? 20.208 -4.516 -10.806 1.00 92.44 388 GLY A C 1
ATOM 3118 O O . GLY A 1 388 ? 20.313 -3.497 -10.111 1.00 92.44 388 GLY A O 1
ATOM 3119 N N . PHE A 1 389 ? 20.557 -4.547 -12.095 1.00 94.38 389 PHE A N 1
ATOM 3120 C CA . PHE A 1 389 ? 20.918 -3.356 -12.873 1.00 94.38 389 PHE A CA 1
ATOM 3121 C C . PHE A 1 389 ? 20.675 -3.541 -14.375 1.00 94.38 389 PHE A C 1
ATOM 3123 O O . PHE A 1 389 ? 20.667 -4.666 -14.876 1.00 94.38 389 PHE A O 1
ATOM 3130 N N . VAL A 1 390 ? 20.584 -2.426 -15.106 1.00 96.38 390 VAL A N 1
ATOM 3131 C CA . VAL A 1 390 ? 20.552 -2.398 -16.577 1.00 96.38 390 VAL A CA 1
ATOM 3132 C C . VAL A 1 390 ? 21.765 -1.637 -17.117 1.00 96.38 390 VAL A C 1
ATOM 3134 O O . VAL A 1 390 ? 21.973 -0.470 -16.789 1.00 96.38 390 VAL A O 1
ATOM 3137 N N . LEU A 1 391 ? 22.556 -2.281 -17.976 1.00 97.12 391 LEU A N 1
ATOM 3138 C CA . LEU A 1 391 ? 23.563 -1.641 -18.823 1.00 97.12 391 LEU A CA 1
ATOM 3139 C C . LEU A 1 391 ? 22.940 -1.415 -20.204 1.00 97.12 391 LEU A C 1
ATOM 3141 O O . LEU A 1 391 ? 22.774 -2.360 -20.973 1.00 97.12 391 LEU A O 1
ATOM 3145 N N . PHE A 1 392 ? 22.565 -0.174 -20.506 1.00 97.25 392 PHE A N 1
ATOM 3146 C CA . PHE A 1 392 ? 21.903 0.207 -21.752 1.00 97.25 392 PHE A CA 1
ATOM 3147 C C . PHE A 1 392 ? 22.929 0.814 -22.715 1.00 97.25 392 PHE A C 1
ATOM 3149 O O . PHE A 1 392 ? 23.282 1.992 -22.613 1.00 97.25 392 PHE A O 1
ATOM 3156 N N . LEU A 1 393 ? 23.442 -0.000 -23.635 1.00 98.00 393 LEU A N 1
ATOM 3157 C CA . LEU A 1 393 ? 24.342 0.437 -24.695 1.00 98.00 393 LEU A CA 1
ATOM 3158 C C . LEU A 1 393 ? 23.538 1.108 -25.817 1.00 98.00 393 LEU A C 1
ATOM 3160 O O . LEU A 1 393 ? 22.465 0.643 -26.188 1.00 98.00 393 LEU A O 1
ATOM 3164 N N . THR A 1 394 ? 24.084 2.188 -26.371 1.00 97.69 394 THR A N 1
ATOM 3165 C CA . THR A 1 394 ? 23.524 2.935 -27.508 1.00 97.69 394 THR A CA 1
ATOM 3166 C C . THR A 1 394 ? 24.653 3.356 -28.445 1.00 97.69 394 THR A C 1
ATOM 3168 O O . THR A 1 394 ? 25.743 3.709 -27.985 1.00 97.69 394 THR A O 1
ATOM 3171 N N . GLY A 1 395 ? 24.422 3.313 -29.755 1.00 96.50 395 GLY A N 1
ATOM 3172 C CA . GLY A 1 395 ? 25.439 3.616 -30.761 1.00 96.50 395 GLY A CA 1
ATOM 3173 C C . GLY A 1 395 ? 24.973 3.300 -32.179 1.00 96.50 395 GLY A C 1
ATOM 3174 O O . GLY A 1 395 ? 23.945 2.657 -32.383 1.00 96.50 395 GLY A O 1
ATOM 3175 N N . LEU A 1 396 ? 25.757 3.730 -33.167 1.00 96.56 396 LEU A N 1
ATOM 3176 C CA . LEU A 1 396 ? 25.513 3.434 -34.582 1.00 96.56 396 LEU A CA 1
ATOM 3177 C C . LEU A 1 396 ? 25.487 1.919 -34.867 1.00 96.56 396 LEU A C 1
ATOM 3179 O O . LEU A 1 396 ? 26.074 1.118 -34.129 1.00 96.56 396 LEU A O 1
ATOM 3183 N N . TYR A 1 397 ? 24.860 1.516 -35.976 1.00 95.19 397 TYR A N 1
ATOM 3184 C CA . TYR A 1 397 ? 24.994 0.146 -36.480 1.00 95.19 397 TYR A CA 1
ATOM 3185 C C . TYR A 1 397 ? 26.481 -0.197 -36.688 1.00 95.19 397 TYR A C 1
ATOM 3187 O O . TYR A 1 397 ? 27.267 0.653 -37.085 1.00 95.19 397 TYR A O 1
ATOM 3195 N N . ASN A 1 398 ? 26.899 -1.423 -36.365 1.00 94.56 398 ASN A N 1
ATOM 3196 C CA . ASN A 1 398 ? 28.307 -1.850 -36.402 1.00 94.56 398 ASN A CA 1
ATOM 3197 C C . ASN A 1 398 ? 29.304 -0.979 -35.578 1.00 94.56 398 ASN A C 1
ATOM 3199 O O . ASN A 1 398 ? 30.516 -1.144 -35.689 1.00 94.56 398 ASN A O 1
ATOM 3203 N N . SER A 1 399 ? 28.833 -0.128 -34.654 1.00 95.94 399 SER A N 1
ATOM 3204 C CA . SER A 1 399 ? 29.681 0.622 -33.698 1.00 95.94 399 SER A CA 1
ATOM 3205 C C . SER A 1 399 ? 30.511 -0.261 -32.753 1.00 95.94 399 SER A C 1
ATOM 3207 O O . SER A 1 399 ? 31.392 0.232 -32.048 1.00 95.94 399 SER A O 1
ATOM 3209 N N . GLY A 1 400 ? 30.227 -1.565 -32.707 1.00 94.88 400 GLY A N 1
ATOM 3210 C CA . GLY A 1 400 ? 30.829 -2.529 -31.790 1.00 94.88 400 GLY A CA 1
ATOM 3211 C C . GLY A 1 400 ? 30.042 -2.758 -30.496 1.00 94.88 400 GLY A C 1
ATOM 3212 O O . GLY A 1 400 ? 30.502 -3.560 -29.682 1.00 94.88 400 GLY A O 1
ATOM 3213 N N . ALA A 1 401 ? 28.873 -2.126 -30.318 1.00 95.69 401 ALA A N 1
ATOM 3214 C CA . ALA A 1 401 ? 28.006 -2.308 -29.148 1.00 95.69 401 ALA A CA 1
ATOM 3215 C C . ALA A 1 401 ? 27.727 -3.791 -28.836 1.00 95.69 401 ALA A C 1
ATOM 3217 O O . ALA A 1 401 ? 28.047 -4.241 -27.739 1.00 95.69 401 ALA A O 1
ATOM 3218 N N . ASP A 1 402 ? 27.274 -4.588 -29.808 1.00 95.25 402 ASP A N 1
ATOM 3219 C CA . ASP A 1 402 ? 27.006 -6.029 -29.645 1.00 95.25 402 ASP A CA 1
ATOM 3220 C C . ASP A 1 402 ? 28.220 -6.823 -29.139 1.00 95.25 402 ASP A C 1
ATOM 3222 O O . ASP A 1 402 ? 28.094 -7.764 -28.353 1.00 95.25 402 ASP A O 1
ATOM 3226 N N . ARG A 1 403 ? 29.422 -6.450 -29.596 1.00 95.31 403 ARG A N 1
ATOM 3227 C CA . ARG A 1 403 ? 30.687 -7.095 -29.219 1.00 95.31 403 ARG A CA 1
ATOM 3228 C C . ARG A 1 403 ? 31.078 -6.741 -27.784 1.00 95.31 403 ARG A C 1
ATOM 3230 O O . ARG A 1 403 ? 31.572 -7.604 -27.063 1.00 95.31 403 ARG A O 1
ATOM 3237 N N . ILE A 1 404 ? 30.827 -5.500 -27.367 1.00 97.62 404 ILE A N 1
ATOM 3238 C CA . ILE A 1 404 ? 30.995 -5.050 -25.980 1.00 97.62 404 ILE A CA 1
ATOM 3239 C C . ILE A 1 404 ? 29.958 -5.735 -25.079 1.00 97.62 404 ILE A C 1
ATOM 3241 O O . ILE A 1 404 ? 30.318 -6.237 -24.020 1.00 97.62 404 ILE A O 1
ATOM 3245 N N . ALA A 1 405 ? 28.701 -5.829 -25.518 1.00 97.44 405 ALA A N 1
ATOM 3246 C CA . ALA A 1 405 ? 27.605 -6.448 -24.777 1.00 97.44 405 ALA A CA 1
ATOM 3247 C C . ALA A 1 405 ? 27.838 -7.950 -24.527 1.00 97.44 405 ALA A C 1
ATOM 3249 O O . ALA A 1 405 ? 27.717 -8.412 -23.394 1.00 97.44 405 ALA A O 1
ATOM 3250 N N . LYS A 1 406 ? 28.267 -8.703 -25.550 1.00 97.50 406 LYS A N 1
ATOM 3251 C CA . LYS A 1 406 ? 28.662 -10.119 -25.409 1.00 97.50 406 LYS A CA 1
ATOM 3252 C C . LYS A 1 406 ? 29.864 -10.295 -24.473 1.00 97.50 406 LYS A C 1
ATOM 3254 O O . LYS A 1 406 ? 29.874 -11.210 -23.655 1.00 97.50 406 LYS A O 1
ATOM 3259 N N . ALA A 1 407 ? 30.860 -9.410 -24.542 1.00 97.25 407 ALA A N 1
ATOM 3260 C CA . ALA A 1 407 ? 32.016 -9.469 -23.647 1.00 97.25 407 ALA A CA 1
ATOM 3261 C C . ALA A 1 407 ? 31.653 -9.119 -22.187 1.00 97.25 407 ALA A C 1
ATOM 3263 O O . ALA A 1 407 ? 32.100 -9.806 -21.270 1.00 97.25 407 ALA A O 1
ATOM 3264 N N . LEU A 1 408 ? 30.777 -8.128 -21.968 1.00 96.12 408 LEU A N 1
ATOM 3265 C CA . LEU A 1 408 ? 30.180 -7.833 -20.660 1.00 96.12 408 LEU A CA 1
ATOM 3266 C C . LEU A 1 408 ? 29.407 -9.039 -20.110 1.00 96.12 408 LEU A C 1
ATOM 3268 O O . LEU A 1 408 ? 29.567 -9.358 -18.935 1.00 96.12 408 LEU A O 1
ATOM 3272 N N . GLN A 1 409 ? 28.624 -9.739 -20.940 1.00 96.81 409 GLN A N 1
ATOM 3273 C CA . GLN A 1 409 ? 27.885 -10.933 -20.516 1.00 96.81 409 GLN A CA 1
ATOM 3274 C C . GLN A 1 409 ? 28.833 -12.014 -19.980 1.00 96.81 409 GLN A C 1
ATOM 3276 O O . GLN A 1 409 ? 28.619 -12.528 -18.884 1.00 96.81 409 GLN A O 1
ATOM 3281 N N . VAL A 1 410 ? 29.916 -12.312 -20.708 1.00 97.00 410 VAL A N 1
ATOM 3282 C CA . VAL A 1 410 ? 30.936 -13.280 -20.272 1.00 97.00 410 VAL A CA 1
ATOM 3283 C C . VAL A 1 410 ? 31.605 -12.833 -18.968 1.00 97.00 410 VAL A C 1
ATOM 3285 O O . VAL A 1 410 ? 31.726 -13.636 -18.046 1.00 97.00 410 VAL A O 1
ATOM 3288 N N . THR A 1 411 ? 31.989 -11.559 -18.841 1.00 95.06 411 THR A N 1
ATOM 3289 C CA . THR A 1 411 ? 32.621 -11.030 -17.620 1.00 95.06 411 THR A CA 1
ATOM 3290 C C . THR A 1 411 ? 31.689 -11.033 -16.404 1.00 95.06 411 THR A C 1
ATOM 3292 O O . THR A 1 411 ? 32.153 -11.314 -15.301 1.00 95.06 411 THR A O 1
ATOM 3295 N N . LEU A 1 412 ? 30.393 -10.755 -16.569 1.00 93.19 412 LEU A N 1
ATOM 3296 C CA . LEU A 1 412 ? 29.426 -10.808 -15.467 1.00 93.19 412 LEU A CA 1
ATOM 3297 C C . LEU A 1 412 ? 29.066 -12.254 -15.086 1.00 93.19 412 LEU A C 1
ATOM 3299 O O . LEU A 1 412 ? 29.019 -12.562 -13.898 1.00 93.19 412 LEU A O 1
ATOM 3303 N N . ASN A 1 413 ? 28.928 -13.163 -16.059 1.00 93.69 413 ASN A N 1
ATOM 3304 C CA . ASN A 1 413 ? 28.771 -14.597 -15.786 1.00 93.69 413 ASN A CA 1
ATOM 3305 C C . ASN A 1 413 ? 29.993 -15.166 -15.042 1.00 93.69 413 ASN A C 1
ATOM 3307 O O . ASN A 1 413 ? 29.833 -15.915 -14.084 1.00 93.69 413 ASN A O 1
ATOM 3311 N N . GLN A 1 414 ? 31.212 -14.754 -15.413 1.00 92.62 414 GLN A N 1
ATOM 3312 C CA . GLN A 1 414 ? 32.448 -15.149 -14.724 1.00 92.62 414 GLN A CA 1
ATOM 3313 C C . GLN A 1 414 ? 32.512 -14.661 -13.262 1.00 92.62 414 GLN A C 1
ATOM 3315 O O . GLN A 1 414 ? 33.207 -15.264 -12.448 1.00 92.62 414 GLN A O 1
ATOM 3320 N N . GLN A 1 415 ? 31.792 -13.591 -12.906 1.00 90.12 415 GLN A N 1
ATOM 3321 C CA . GLN A 1 415 ? 31.683 -13.117 -11.519 1.00 90.12 415 GLN A CA 1
ATOM 3322 C C . GLN A 1 415 ? 30.668 -13.917 -10.685 1.00 90.12 415 GLN A C 1
ATOM 3324 O O . GLN A 1 415 ? 30.686 -13.804 -9.462 1.00 90.12 415 GLN A O 1
ATOM 3329 N N . GLY A 1 416 ? 29.772 -14.689 -11.314 1.00 86.75 416 GLY A N 1
ATOM 3330 C CA . GLY A 1 416 ? 28.837 -15.614 -10.655 1.00 86.75 416 GLY A CA 1
ATOM 3331 C C . GLY A 1 416 ? 27.773 -14.992 -9.736 1.00 86.75 416 GLY A C 1
ATOM 3332 O O . GLY A 1 416 ? 26.967 -15.716 -9.164 1.00 86.75 416 GLY A O 1
ATOM 3333 N N . GLY A 1 417 ? 27.744 -13.667 -9.567 1.00 85.56 417 GLY A N 1
ATOM 3334 C CA . GLY A 1 417 ? 26.943 -13.007 -8.528 1.00 85.56 417 GLY A CA 1
ATOM 3335 C C . GLY A 1 417 ? 25.446 -12.825 -8.820 1.00 85.56 417 GLY A C 1
ATOM 3336 O O . GLY A 1 417 ? 24.774 -12.192 -8.008 1.00 85.56 417 GLY A O 1
ATOM 3337 N N . ARG A 1 418 ? 24.950 -13.262 -9.988 1.00 90.12 418 ARG A N 1
ATOM 3338 C CA . ARG A 1 418 ? 23.559 -13.119 -10.482 1.00 90.12 418 ARG A CA 1
ATOM 3339 C C . ARG A 1 418 ? 23.391 -13.749 -11.869 1.00 90.12 418 ARG A C 1
ATOM 3341 O O . ARG A 1 418 ? 24.379 -13.978 -12.562 1.00 90.12 418 ARG A O 1
ATOM 3348 N N . SER A 1 419 ? 22.145 -13.923 -12.307 1.00 95.12 419 SER A N 1
ATOM 3349 C CA . SER A 1 419 ? 21.805 -14.178 -13.712 1.00 95.12 419 SER A CA 1
ATOM 3350 C C . SER A 1 419 ? 22.098 -12.956 -14.601 1.00 95.12 419 SER A C 1
ATOM 3352 O O . SER A 1 419 ? 21.995 -11.805 -14.159 1.00 95.12 419 SER A O 1
ATOM 3354 N N . VAL A 1 420 ? 22.461 -13.200 -15.868 1.00 96.94 420 VAL A N 1
ATOM 3355 C CA . VAL A 1 420 ? 22.790 -12.145 -16.844 1.00 96.94 420 VAL A CA 1
ATOM 3356 C C . VAL A 1 420 ? 21.979 -12.314 -18.129 1.00 96.94 420 VAL A C 1
ATOM 3358 O O . VAL A 1 420 ? 22.205 -13.242 -18.906 1.00 96.94 420 VAL A O 1
ATOM 3361 N N . SER A 1 421 ? 21.058 -11.383 -18.370 1.00 97.19 421 SER A N 1
ATOM 3362 C CA . SER A 1 421 ? 20.205 -11.341 -19.565 1.00 97.19 421 SER A CA 1
ATOM 3363 C C . SER A 1 421 ? 20.792 -10.406 -20.622 1.00 97.19 421 SER A C 1
ATOM 3365 O O . SER A 1 421 ? 21.206 -9.292 -20.302 1.00 97.19 421 SER A O 1
ATOM 3367 N N . LEU A 1 422 ? 20.821 -10.838 -21.885 1.00 97.50 422 LEU A N 1
ATOM 3368 C CA . LEU A 1 422 ? 21.437 -10.099 -22.991 1.00 97.50 422 LEU A CA 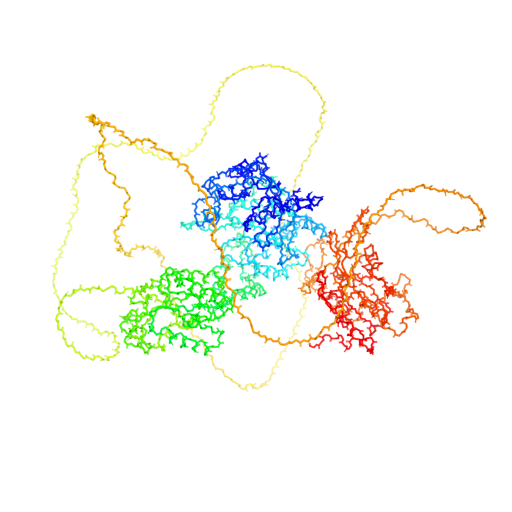1
ATOM 3369 C C . LEU A 1 422 ? 20.402 -9.797 -24.089 1.00 97.50 422 LEU A C 1
ATOM 3371 O O . LEU A 1 422 ? 19.983 -10.688 -24.820 1.00 97.50 422 LEU A O 1
ATOM 3375 N N . LEU A 1 423 ? 20.030 -8.523 -24.222 1.00 96.69 423 LEU A N 1
ATOM 3376 C CA . LEU A 1 423 ? 19.032 -8.005 -25.160 1.00 96.69 423 LEU A CA 1
ATOM 3377 C C . LEU A 1 423 ? 19.729 -7.256 -26.313 1.00 96.69 423 LEU A C 1
ATOM 3379 O O . LEU A 1 423 ? 19.805 -6.025 -26.330 1.00 96.69 423 LEU A O 1
ATOM 3383 N N . LEU A 1 424 ? 20.293 -8.004 -27.267 1.00 93.50 424 LEU A N 1
ATOM 3384 C CA . LEU A 1 424 ? 20.903 -7.442 -28.484 1.00 93.50 424 LEU A CA 1
ATOM 3385 C C . LEU A 1 424 ? 19.837 -6.916 -29.447 1.00 93.50 424 LEU A C 1
ATOM 3387 O O . LEU A 1 424 ? 18.775 -7.520 -29.566 1.00 93.50 424 LEU A O 1
ATOM 3391 N N . GLY A 1 425 ? 20.146 -5.866 -30.213 1.00 81.88 425 GLY A N 1
ATOM 3392 C CA . GLY A 1 425 ? 19.213 -5.303 -31.194 1.00 81.88 425 GLY A CA 1
ATOM 3393 C C . GLY A 1 425 ? 18.699 -6.303 -32.243 1.00 81.88 425 GLY A C 1
ATOM 3394 O O . GLY A 1 425 ? 17.527 -6.241 -32.595 1.00 81.88 425 GLY A O 1
ATOM 3395 N N . GLU A 1 426 ? 19.535 -7.243 -32.706 1.00 79.75 426 GLU A N 1
ATOM 3396 C CA . GLU A 1 426 ? 19.135 -8.285 -33.676 1.00 79.75 426 GLU A CA 1
ATOM 3397 C C . GLU A 1 426 ? 18.188 -9.325 -33.030 1.00 79.75 426 GLU A C 1
ATOM 3399 O O . GLU A 1 426 ? 17.193 -9.692 -33.642 1.00 79.75 426 GLU A O 1
ATOM 3404 N N . THR A 1 427 ? 18.417 -9.708 -31.765 1.00 83.69 427 THR A N 1
ATOM 3405 C CA . THR A 1 427 ? 17.570 -10.655 -31.003 1.00 83.69 427 THR A CA 1
ATOM 3406 C C . THR A 1 427 ? 16.255 -10.032 -30.532 1.00 83.69 427 THR A C 1
ATOM 3408 O O . THR A 1 427 ? 15.200 -10.633 -30.660 1.00 83.69 427 THR A O 1
ATOM 3411 N N . VAL A 1 428 ? 16.268 -8.793 -30.032 1.00 86.75 428 VAL A N 1
ATOM 3412 C CA . VAL A 1 428 ? 15.026 -8.080 -29.675 1.00 86.75 428 VAL A CA 1
ATOM 3413 C C . VAL A 1 428 ? 14.112 -7.944 -30.897 1.00 86.75 428 VAL A C 1
ATOM 3415 O O . VAL A 1 428 ? 12.893 -8.029 -30.773 1.00 86.75 428 VAL A O 1
ATOM 3418 N N . ARG A 1 429 ? 14.694 -7.759 -32.088 1.00 85.50 429 ARG A N 1
ATOM 3419 C CA . ARG A 1 429 ? 13.940 -7.672 -33.340 1.00 85.50 429 ARG A CA 1
ATOM 3420 C C . ARG A 1 429 ? 13.342 -8.999 -33.807 1.00 85.50 429 ARG A C 1
ATOM 3422 O O . ARG A 1 429 ? 12.349 -8.927 -34.515 1.00 85.50 429 ARG A O 1
ATOM 3429 N N . SER A 1 430 ? 13.870 -10.161 -33.414 1.00 87.00 430 SER A N 1
ATOM 3430 C CA . SER A 1 430 ? 13.199 -11.446 -33.665 1.00 87.00 430 SER A CA 1
ATOM 3431 C C . SER A 1 430 ? 12.152 -11.773 -32.597 1.00 87.00 430 SER A C 1
ATOM 3433 O O . SER A 1 430 ? 11.029 -12.111 -32.951 1.00 87.00 430 SER A O 1
ATOM 3435 N N . GLU A 1 431 ? 12.476 -11.610 -31.310 1.00 88.81 431 GLU A N 1
ATOM 3436 C CA . GLU A 1 431 ? 11.616 -12.111 -30.222 1.00 88.81 431 GLU A CA 1
ATOM 3437 C C . GLU A 1 431 ? 10.512 -11.135 -29.769 1.00 88.81 431 GLU A C 1
ATOM 3439 O O . GLU A 1 431 ? 9.484 -11.570 -29.261 1.00 88.81 431 GLU A O 1
ATOM 3444 N N . LEU A 1 432 ? 10.725 -9.814 -29.883 1.00 88.19 432 LEU A N 1
ATOM 3445 C CA . LEU A 1 432 ? 9.879 -8.796 -29.227 1.00 88.19 432 LEU A CA 1
ATOM 3446 C C . LEU A 1 432 ? 9.340 -7.701 -30.162 1.00 88.19 432 LEU A C 1
ATOM 3448 O O . LEU A 1 432 ? 8.513 -6.900 -29.727 1.00 88.19 432 LEU A O 1
ATOM 3452 N N . SER A 1 433 ? 9.834 -7.611 -31.400 1.00 90.38 433 SER A N 1
ATOM 3453 C CA . SER A 1 433 ? 9.600 -6.471 -32.308 1.00 90.38 433 SER A CA 1
ATOM 3454 C C . SER A 1 433 ? 9.689 -6.857 -33.796 1.00 90.38 433 SER A C 1
ATOM 3456 O O . SER A 1 433 ? 10.198 -6.073 -34.608 1.00 90.38 433 SER A O 1
ATOM 3458 N N . ALA A 1 434 ? 9.267 -8.076 -34.146 1.00 90.25 434 ALA A N 1
ATOM 3459 C CA . ALA A 1 434 ? 9.349 -8.614 -35.509 1.00 90.25 434 ALA A CA 1
ATOM 3460 C C . ALA A 1 434 ? 8.350 -7.964 -36.484 1.00 90.25 434 ALA A C 1
ATOM 3462 O O . ALA A 1 434 ? 8.588 -7.938 -37.689 1.00 90.25 434 ALA A O 1
ATOM 3463 N N . GLU A 1 435 ? 7.255 -7.416 -35.959 1.00 93.44 435 GLU A N 1
ATOM 3464 C CA . GLU A 1 435 ? 6.209 -6.714 -36.702 1.00 93.44 435 GLU A CA 1
ATOM 3465 C C . GLU A 1 435 ? 6.470 -5.203 -36.831 1.00 93.44 435 GLU A C 1
ATOM 3467 O O . GLU A 1 435 ? 5.918 -4.549 -37.714 1.00 93.44 435 GLU A O 1
ATOM 3472 N N . LEU A 1 436 ? 7.304 -4.636 -35.951 1.00 91.81 436 LEU A N 1
ATOM 3473 C CA . LEU A 1 436 ? 7.591 -3.201 -35.930 1.00 91.81 436 LEU A CA 1
ATOM 3474 C C . LEU A 1 436 ? 8.472 -2.772 -37.110 1.00 91.81 436 LEU A C 1
ATOM 3476 O O . LEU A 1 436 ? 9.481 -3.400 -37.433 1.00 91.81 436 LEU A O 1
ATOM 3480 N N . GLY A 1 437 ? 8.151 -1.626 -37.705 1.00 89.62 437 GLY A N 1
ATOM 3481 C CA . GLY A 1 437 ? 8.925 -1.044 -38.799 1.00 89.62 437 GLY A CA 1
ATOM 3482 C C . GLY A 1 437 ? 10.222 -0.351 -38.358 1.00 89.62 437 GLY A C 1
ATOM 3483 O O . GLY A 1 437 ? 10.835 -0.651 -37.326 1.00 89.62 437 GLY A O 1
ATOM 3484 N N . PHE A 1 438 ? 10.653 0.613 -39.172 1.00 89.44 438 PHE A N 1
ATOM 3485 C CA . PHE A 1 438 ? 11.807 1.482 -38.912 1.00 89.44 438 PHE A CA 1
ATOM 3486 C C . PHE A 1 438 ? 11.426 2.972 -38.891 1.00 89.44 438 PHE A C 1
ATOM 3488 O O . PHE A 1 438 ? 12.312 3.821 -39.010 1.00 89.44 438 PHE A O 1
ATOM 3495 N N . SER A 1 439 ? 10.139 3.303 -38.719 1.00 91.44 439 SER A N 1
ATOM 3496 C CA . SER A 1 439 ? 9.712 4.683 -38.462 1.00 91.44 439 SER A CA 1
ATOM 3497 C C . SER A 1 439 ? 10.218 5.175 -37.099 1.00 91.44 439 SER A C 1
ATOM 3499 O O . SER A 1 439 ? 10.663 4.382 -36.262 1.00 91.44 439 SER A O 1
ATOM 3501 N N . SER A 1 440 ? 10.142 6.487 -36.852 1.00 91.38 440 SER A N 1
ATOM 3502 C CA . SER A 1 440 ? 10.533 7.047 -35.551 1.00 91.38 440 SER A CA 1
ATOM 3503 C C . SER A 1 440 ? 9.697 6.458 -34.403 1.00 91.38 440 SER A C 1
ATOM 3505 O O . SER A 1 440 ? 10.242 6.063 -33.372 1.00 91.38 440 SER A O 1
ATOM 3507 N N . GLU A 1 441 ? 8.394 6.278 -34.635 1.00 93.50 441 GLU A N 1
ATOM 3508 C CA . GLU A 1 441 ? 7.446 5.707 -33.677 1.00 93.50 441 GLU A CA 1
ATOM 3509 C C . GLU A 1 441 ? 7.687 4.207 -33.427 1.00 93.50 441 GLU A C 1
ATOM 3511 O O . GLU A 1 441 ? 7.702 3.772 -32.277 1.00 93.50 441 GLU A O 1
ATOM 3516 N N . ASP A 1 442 ? 7.968 3.414 -34.470 1.00 94.81 442 ASP A N 1
ATOM 3517 C CA . ASP A 1 442 ? 8.331 1.991 -34.325 1.00 94.81 442 ASP A CA 1
ATOM 3518 C C . ASP A 1 442 ? 9.606 1.818 -33.496 1.00 94.81 442 ASP A C 1
ATOM 3520 O O . ASP A 1 442 ? 9.711 0.941 -32.637 1.00 94.81 442 ASP A O 1
ATOM 3524 N N . ARG A 1 443 ? 10.602 2.674 -33.752 1.00 93.94 443 ARG A N 1
ATOM 3525 C CA . ARG A 1 443 ? 11.875 2.690 -33.024 1.00 93.94 443 ARG A CA 1
ATOM 3526 C C . ARG A 1 443 ? 11.662 3.077 -31.562 1.00 93.94 443 ARG A C 1
ATOM 3528 O O . ARG A 1 443 ? 12.277 2.453 -30.697 1.00 93.94 443 ARG A O 1
ATOM 3535 N N . HIS A 1 444 ? 10.774 4.034 -31.287 1.00 95.50 444 HIS A N 1
ATOM 3536 C CA . HIS A 1 444 ? 10.364 4.408 -29.935 1.00 95.50 444 HIS A CA 1
ATOM 3537 C C . HIS A 1 444 ? 9.668 3.243 -29.212 1.00 95.50 444 HIS A C 1
ATOM 3539 O O . HIS A 1 444 ? 10.142 2.805 -28.164 1.00 95.50 444 HIS A O 1
ATOM 3545 N N . LYS A 1 445 ? 8.627 2.654 -29.820 1.00 95.62 445 LYS A N 1
ATOM 3546 C CA . LYS A 1 445 ? 7.903 1.472 -29.314 1.00 95.62 445 LYS A CA 1
ATOM 3547 C C . LYS A 1 445 ? 8.845 0.300 -29.016 1.00 95.62 445 LYS A C 1
ATOM 3549 O O . LYS A 1 445 ? 8.800 -0.263 -27.925 1.00 95.62 445 LYS A O 1
ATOM 3554 N N . ASN A 1 446 ? 9.762 -0.017 -29.931 1.00 95.56 446 ASN A N 1
ATOM 3555 C CA . ASN A 1 446 ? 10.789 -1.041 -29.730 1.00 95.56 446 ASN A CA 1
ATOM 3556 C C . ASN A 1 446 ? 11.702 -0.725 -28.527 1.00 95.56 446 ASN A C 1
ATOM 3558 O O . ASN A 1 446 ? 12.033 -1.619 -27.753 1.00 95.56 446 ASN A O 1
ATOM 3562 N N . VAL A 1 447 ? 12.132 0.530 -28.360 1.00 96.19 447 VAL A N 1
ATOM 3563 C CA . VAL A 1 447 ? 12.974 0.943 -27.222 1.00 96.19 447 VAL A CA 1
ATOM 3564 C C . VAL A 1 447 ? 12.208 0.871 -25.893 1.00 96.19 447 VAL A C 1
ATOM 3566 O O . VAL A 1 447 ? 12.784 0.430 -24.899 1.00 96.19 447 VAL A O 1
ATOM 3569 N N . LEU A 1 448 ? 10.910 1.194 -25.875 1.00 95.88 448 LEU A N 1
ATOM 3570 C CA . LEU A 1 448 ? 10.055 1.001 -24.699 1.00 95.88 448 LEU A CA 1
ATOM 3571 C C . LEU A 1 448 ? 9.842 -0.484 -24.359 1.00 95.88 448 LEU A C 1
ATOM 3573 O O . LEU A 1 448 ? 9.943 -0.844 -23.189 1.00 95.88 448 LEU A O 1
ATOM 3577 N N . ARG A 1 449 ? 9.651 -1.373 -25.347 1.00 96.00 449 ARG A N 1
ATOM 3578 C CA . ARG A 1 449 ? 9.584 -2.833 -25.108 1.00 96.00 449 ARG A CA 1
ATOM 3579 C C . ARG A 1 449 ? 10.862 -3.375 -24.459 1.00 96.00 449 ARG A C 1
ATOM 3581 O O . ARG A 1 449 ? 10.783 -4.164 -23.520 1.00 96.00 449 ARG A O 1
ATOM 3588 N N . ILE A 1 450 ? 12.037 -2.904 -24.894 1.00 96.00 450 ILE A N 1
ATOM 3589 C CA . ILE A 1 450 ? 13.316 -3.218 -24.227 1.00 96.00 450 ILE A CA 1
ATOM 3590 C C . ILE A 1 450 ? 13.315 -2.700 -22.786 1.00 96.00 450 ILE A C 1
ATOM 3592 O O . ILE A 1 450 ? 13.729 -3.424 -21.887 1.00 96.00 450 ILE A O 1
ATOM 3596 N N . ALA A 1 451 ? 12.864 -1.465 -22.554 1.00 95.56 451 ALA A N 1
ATOM 3597 C CA . ALA A 1 451 ? 12.840 -0.850 -21.227 1.00 95.56 451 ALA A CA 1
ATOM 3598 C C . ALA A 1 451 ? 11.883 -1.549 -20.248 1.00 95.56 451 ALA A C 1
ATOM 3600 O O . ALA A 1 451 ? 12.185 -1.630 -19.057 1.00 95.56 451 ALA A O 1
ATOM 3601 N N . PHE A 1 452 ? 10.774 -2.094 -20.752 1.00 95.00 452 PHE A N 1
ATOM 3602 C CA . PHE A 1 452 ? 9.859 -2.944 -19.997 1.00 95.00 452 PHE A CA 1
ATOM 3603 C C . PHE A 1 452 ? 10.547 -4.244 -19.569 1.00 95.00 452 PHE A C 1
ATOM 3605 O O . PHE A 1 452 ? 10.785 -4.443 -18.380 1.00 95.00 452 PHE A O 1
ATOM 3612 N N . VAL A 1 453 ? 10.984 -5.071 -20.526 1.00 95.62 453 VAL A N 1
ATOM 3613 C CA . VAL A 1 453 ? 11.625 -6.370 -20.238 1.00 95.62 453 VAL A CA 1
ATOM 3614 C C . VAL A 1 453 ? 12.890 -6.205 -19.384 1.00 95.62 453 VAL A C 1
ATOM 3616 O O . VAL A 1 453 ? 13.118 -6.972 -18.450 1.00 95.62 453 VAL A O 1
ATOM 3619 N N . ALA A 1 454 ? 13.698 -5.172 -19.642 1.00 95.69 454 ALA A N 1
ATOM 3620 C CA . ALA A 1 454 ? 14.872 -4.863 -18.830 1.00 95.69 454 ALA A CA 1
ATOM 3621 C C . ALA A 1 454 ? 14.518 -4.394 -17.409 1.00 95.69 454 ALA A C 1
ATOM 3623 O O . ALA A 1 454 ? 15.265 -4.688 -16.476 1.00 95.69 454 ALA A O 1
ATOM 3624 N N . GLY A 1 455 ? 13.400 -3.685 -17.235 1.00 94.88 455 GLY A N 1
ATOM 3625 C CA . GLY A 1 455 ? 12.902 -3.260 -15.931 1.00 94.88 455 GLY A CA 1
ATOM 3626 C C . GLY A 1 455 ? 12.460 -4.441 -15.067 1.00 94.88 455 GLY A C 1
ATOM 3627 O O . GLY A 1 455 ? 12.913 -4.567 -13.931 1.00 94.88 455 GLY A O 1
ATOM 3628 N N . GLU A 1 456 ? 11.659 -5.350 -15.626 1.00 94.50 456 GLU A N 1
ATOM 3629 C CA . GLU A 1 456 ? 11.173 -6.545 -14.920 1.00 94.50 456 GLU A CA 1
ATOM 3630 C C . GLU A 1 456 ? 12.323 -7.482 -14.516 1.00 94.50 456 GLU A C 1
ATOM 3632 O O . GLU A 1 456 ? 12.439 -7.877 -13.354 1.00 94.50 456 GLU A O 1
ATOM 3637 N N . LEU A 1 457 ? 13.247 -7.766 -15.441 1.00 95.00 457 LEU A N 1
ATOM 3638 C CA . LEU A 1 457 ? 14.426 -8.595 -15.164 1.00 95.00 457 LEU A CA 1
ATOM 3639 C C . LEU A 1 457 ? 15.357 -7.957 -14.117 1.00 95.00 457 LEU A C 1
ATOM 3641 O O . LEU A 1 457 ? 15.911 -8.661 -13.270 1.00 95.00 457 LEU A O 1
ATOM 3645 N N . ALA A 1 458 ? 15.518 -6.630 -14.133 1.00 94.06 458 ALA A N 1
ATOM 3646 C CA . ALA A 1 458 ? 16.287 -5.927 -13.109 1.00 94.06 458 ALA A CA 1
ATOM 3647 C C . ALA A 1 458 ? 15.574 -5.925 -11.743 1.00 94.06 458 ALA A C 1
ATOM 3649 O O . ALA A 1 458 ? 16.254 -6.068 -10.722 1.00 94.06 458 ALA A O 1
ATOM 3650 N N . ARG A 1 459 ? 14.231 -5.844 -11.701 1.00 90.94 459 ARG A N 1
ATOM 3651 C CA . ARG A 1 459 ? 13.434 -6.016 -10.469 1.00 90.94 459 ARG A CA 1
ATOM 3652 C C . ARG A 1 459 ? 13.687 -7.388 -9.839 1.00 90.94 459 ARG A C 1
ATOM 3654 O O . ARG A 1 459 ? 13.932 -7.464 -8.640 1.00 90.94 459 ARG A O 1
ATOM 3661 N N . ALA A 1 460 ? 13.752 -8.436 -10.662 1.00 91.62 460 ALA A N 1
ATOM 3662 C CA . ALA A 1 460 ? 14.115 -9.801 -10.266 1.00 91.62 460 ALA A CA 1
ATOM 3663 C C . ALA A 1 460 ? 15.611 -9.998 -9.904 1.00 91.62 460 ALA A C 1
ATOM 3665 O O . ALA A 1 460 ? 16.062 -11.125 -9.705 1.00 91.62 460 ALA A O 1
ATOM 3666 N N . GLY A 1 461 ? 16.409 -8.926 -9.817 1.00 91.81 461 GLY A N 1
ATOM 3667 C CA . GLY A 1 461 ? 17.808 -8.969 -9.373 1.00 91.81 461 GLY A CA 1
ATOM 3668 C C . GLY A 1 461 ? 18.846 -9.272 -10.463 1.00 91.81 461 GLY A C 1
ATOM 3669 O O . GLY A 1 461 ? 20.047 -9.274 -10.174 1.00 91.81 461 GLY A O 1
ATOM 3670 N N . ALA A 1 462 ? 18.430 -9.488 -11.714 1.00 94.56 462 ALA A N 1
ATOM 3671 C CA . ALA A 1 462 ? 19.348 -9.811 -12.803 1.00 94.56 462 ALA A CA 1
ATOM 3672 C C . ALA A 1 462 ? 20.256 -8.626 -13.189 1.00 94.56 462 ALA A C 1
ATOM 3674 O O . ALA A 1 462 ? 19.957 -7.451 -12.946 1.00 94.56 462 ALA A O 1
ATOM 3675 N N . ALA A 1 463 ? 21.372 -8.933 -13.850 1.00 95.88 463 ALA A N 1
ATOM 3676 C CA . ALA A 1 463 ? 22.056 -7.963 -14.699 1.00 95.88 463 ALA A CA 1
ATOM 3677 C C . ALA A 1 463 ? 21.477 -8.040 -16.113 1.00 95.88 463 ALA A C 1
ATOM 3679 O O . ALA A 1 463 ? 21.579 -9.075 -16.770 1.00 95.88 463 ALA A O 1
ATOM 3680 N N . VAL A 1 464 ? 20.908 -6.945 -16.605 1.00 97.25 464 VAL A N 1
ATOM 3681 C CA . VAL A 1 464 ? 20.451 -6.839 -17.993 1.00 97.25 464 VAL A CA 1
ATOM 3682 C C . VAL A 1 464 ? 21.469 -6.045 -18.798 1.00 97.25 464 VAL A C 1
ATOM 3684 O O . VAL A 1 464 ? 21.913 -4.980 -18.373 1.00 97.25 464 VAL A O 1
ATOM 3687 N N . ILE A 1 465 ? 21.829 -6.543 -19.975 1.00 98.00 465 ILE A N 1
ATOM 3688 C CA . ILE A 1 465 ? 22.665 -5.842 -20.949 1.00 98.00 465 ILE A CA 1
ATOM 3689 C C . ILE A 1 465 ? 21.814 -5.626 -22.197 1.00 98.00 465 ILE A C 1
ATOM 3691 O O . ILE A 1 465 ? 21.564 -6.569 -22.943 1.00 98.00 465 ILE A O 1
ATOM 3695 N N . ALA A 1 466 ? 21.361 -4.398 -22.427 1.00 97.56 466 ALA A N 1
ATOM 3696 C CA . ALA A 1 466 ? 20.630 -4.023 -23.631 1.00 97.56 466 ALA A CA 1
ATOM 3697 C C . ALA A 1 466 ? 21.580 -3.361 -24.636 1.00 97.56 466 ALA A C 1
ATOM 3699 O O . ALA A 1 466 ? 22.384 -2.517 -24.249 1.00 97.56 466 ALA A O 1
ATOM 3700 N N . ALA A 1 467 ? 21.488 -3.723 -25.916 1.00 97.50 467 ALA A N 1
ATOM 3701 C CA . ALA A 1 467 ? 22.260 -3.100 -26.997 1.00 97.50 467 ALA A CA 1
ATOM 3702 C C . ALA A 1 467 ? 21.410 -2.811 -28.258 1.00 97.50 467 ALA A C 1
ATOM 3704 O O . ALA A 1 467 ? 21.664 -3.379 -29.323 1.00 97.50 467 ALA A O 1
ATOM 3705 N N . PRO A 1 468 ? 20.372 -1.959 -28.165 1.00 96.12 468 PRO A N 1
ATOM 3706 C CA . PRO A 1 468 ? 19.736 -1.354 -29.333 1.00 96.12 468 PRO A CA 1
ATOM 3707 C C . PRO A 1 468 ? 20.587 -0.225 -29.942 1.00 96.12 468 PRO A C 1
ATOM 3709 O O . PRO A 1 468 ? 21.470 0.337 -29.300 1.00 96.12 468 PRO A O 1
ATOM 3712 N N . ILE A 1 469 ? 20.241 0.189 -31.166 1.00 95.69 469 ILE A N 1
ATOM 3713 C CA . ILE A 1 469 ? 20.760 1.438 -31.758 1.00 95.69 469 ILE A CA 1
ATOM 3714 C C . ILE A 1 469 ? 20.225 2.666 -30.998 1.00 95.69 469 ILE A C 1
ATOM 3716 O O . ILE A 1 469 ? 20.965 3.621 -30.802 1.00 95.69 469 ILE A O 1
ATOM 3720 N N . ALA A 1 470 ? 18.949 2.628 -30.578 1.00 95.31 470 ALA A N 1
ATOM 3721 C CA . ALA A 1 470 ? 18.245 3.673 -29.816 1.00 95.31 470 ALA A CA 1
ATOM 3722 C C . ALA A 1 470 ? 18.576 5.119 -30.268 1.00 95.31 470 ALA A C 1
ATOM 3724 O O . ALA A 1 470 ? 19.129 5.894 -29.485 1.00 95.31 470 ALA A O 1
ATOM 3725 N N . PRO A 1 471 ? 18.266 5.490 -31.530 1.00 96.06 471 PRO A N 1
ATOM 3726 C CA . PRO A 1 471 ? 18.812 6.693 -32.163 1.00 96.06 471 PRO A CA 1
ATOM 3727 C C . PRO A 1 471 ? 18.389 8.013 -31.512 1.00 96.06 471 PRO A C 1
ATOM 3729 O O . PRO A 1 471 ? 19.209 8.926 -31.468 1.00 96.06 471 PRO A O 1
ATOM 3732 N N . TYR A 1 472 ? 17.162 8.107 -30.994 1.00 96.44 472 TYR A N 1
ATOM 3733 C CA . TYR A 1 472 ? 16.591 9.358 -30.484 1.00 96.44 472 TYR A CA 1
ATOM 3734 C C . TYR A 1 472 ? 16.721 9.481 -28.961 1.00 96.44 472 TYR A C 1
ATOM 3736 O O . TYR A 1 472 ? 16.473 8.527 -28.218 1.00 96.44 472 TYR A O 1
ATOM 3744 N N . GLU A 1 473 ? 17.049 10.676 -28.478 1.00 95.50 473 GLU A N 1
ATOM 3745 C CA . GLU A 1 473 ? 17.249 10.978 -27.063 1.00 95.50 473 GLU A CA 1
ATOM 3746 C C . GLU A 1 473 ? 15.950 10.849 -26.264 1.00 95.50 473 GLU A C 1
ATOM 3748 O O . GLU A 1 473 ? 15.969 10.221 -25.208 1.00 95.50 473 GLU A O 1
ATOM 3753 N N . HIS A 1 474 ? 14.811 11.315 -26.792 1.00 95.00 474 HIS A N 1
ATOM 3754 C CA . HIS A 1 474 ? 13.507 11.159 -26.127 1.00 95.00 474 HIS A CA 1
ATOM 3755 C C . HIS A 1 474 ? 13.188 9.678 -25.832 1.00 95.00 474 HIS A C 1
ATOM 3757 O O . HIS A 1 474 ? 12.658 9.341 -24.776 1.00 95.00 474 HIS A O 1
ATOM 3763 N N . SER A 1 475 ? 13.571 8.770 -26.740 1.00 96.38 475 SER A N 1
ATOM 3764 C CA . SER A 1 475 ? 13.372 7.328 -26.577 1.00 96.38 475 SER A CA 1
ATOM 3765 C C . SER A 1 475 ? 14.292 6.748 -25.501 1.00 96.38 475 SER A C 1
ATOM 3767 O O . SER A 1 475 ? 13.867 5.898 -24.722 1.00 96.38 475 SER A O 1
ATOM 3769 N N . ARG A 1 476 ? 15.542 7.224 -25.416 1.00 96.19 476 ARG A N 1
ATOM 3770 C CA . ARG A 1 476 ? 16.490 6.829 -24.360 1.00 96.19 476 ARG A CA 1
ATOM 3771 C C . ARG A 1 476 ? 16.083 7.369 -22.989 1.00 96.19 476 ARG A C 1
ATOM 3773 O O . ARG A 1 476 ? 16.234 6.655 -22.001 1.00 96.19 476 ARG A O 1
ATOM 3780 N N . GLN A 1 477 ? 15.553 8.590 -22.927 1.00 94.50 477 GLN A N 1
ATOM 3781 C CA . GLN A 1 477 ? 15.053 9.208 -21.698 1.00 94.50 477 GLN A CA 1
ATOM 3782 C C . GLN A 1 477 ? 13.815 8.466 -21.185 1.00 94.50 477 GLN A C 1
ATOM 3784 O O . GLN A 1 477 ? 13.861 7.952 -20.070 1.00 94.50 477 GLN A O 1
ATOM 3789 N N . ALA A 1 478 ? 12.799 8.253 -22.028 1.00 94.56 478 ALA A N 1
ATOM 3790 C CA . ALA A 1 478 ? 11.614 7.471 -21.670 1.00 94.56 478 ALA A CA 1
ATOM 3791 C C . ALA A 1 478 ? 11.959 6.027 -21.244 1.00 94.56 478 ALA A C 1
ATOM 3793 O O . ALA A 1 478 ? 11.407 5.519 -20.272 1.00 94.56 478 ALA A O 1
ATOM 3794 N N . ALA A 1 479 ? 12.928 5.374 -21.900 1.00 94.81 479 ALA A N 1
ATOM 3795 C CA . ALA A 1 479 ? 13.423 4.062 -21.474 1.00 94.81 479 ALA A CA 1
ATOM 3796 C C . ALA A 1 479 ? 14.123 4.097 -20.103 1.00 94.81 479 ALA A C 1
ATOM 3798 O O . ALA A 1 479 ? 13.899 3.220 -19.267 1.00 94.81 479 ALA A O 1
ATOM 3799 N N . ARG A 1 480 ? 14.968 5.107 -19.854 1.00 94.00 480 ARG A N 1
ATOM 3800 C CA . ARG A 1 480 ? 15.653 5.291 -18.566 1.00 94.00 480 ARG A CA 1
ATOM 3801 C C . ARG A 1 480 ? 14.646 5.541 -17.445 1.00 94.00 480 ARG A C 1
ATOM 3803 O O . ARG A 1 480 ? 14.771 4.943 -16.381 1.00 94.00 480 ARG A O 1
ATOM 3810 N N . GLU A 1 481 ? 13.653 6.386 -17.696 1.00 91.50 481 GLU A N 1
ATOM 3811 C CA . GLU A 1 481 ? 12.568 6.701 -16.770 1.00 91.50 481 GLU A CA 1
ATOM 3812 C C . GLU A 1 481 ? 11.682 5.483 -16.507 1.00 91.50 481 GLU A C 1
ATOM 3814 O O . GLU A 1 481 ? 11.420 5.191 -15.343 1.00 91.50 481 GLU A O 1
ATOM 3819 N N . HIS A 1 482 ? 11.305 4.714 -17.533 1.00 91.69 482 HIS A N 1
ATOM 3820 C CA . HIS A 1 482 ? 10.561 3.467 -17.349 1.00 91.69 482 HIS A CA 1
ATOM 3821 C C . HIS A 1 482 ? 11.308 2.508 -16.414 1.00 91.69 482 HIS A C 1
ATOM 3823 O O . HIS A 1 482 ? 10.742 2.059 -15.423 1.00 91.69 482 HIS A O 1
ATOM 3829 N N . ILE A 1 483 ? 12.598 2.246 -16.667 1.00 92.50 483 ILE A N 1
ATOM 3830 C CA . ILE A 1 483 ? 13.413 1.353 -15.823 1.00 92.50 483 ILE A CA 1
ATOM 3831 C C . ILE A 1 483 ? 13.549 1.900 -14.390 1.00 92.50 483 ILE A C 1
ATOM 3833 O O . ILE A 1 483 ? 13.497 1.125 -13.436 1.00 92.50 483 ILE A O 1
ATOM 3837 N N . LEU A 1 484 ? 13.712 3.217 -14.216 1.00 87.56 484 LEU A N 1
ATOM 3838 C CA . LEU A 1 484 ? 13.824 3.850 -12.895 1.00 87.56 484 LEU A CA 1
ATOM 3839 C C . LEU A 1 484 ? 12.545 3.719 -12.055 1.00 87.56 484 LEU A C 1
ATOM 3841 O O . LEU A 1 484 ? 12.650 3.583 -10.838 1.00 87.56 484 LEU A O 1
ATOM 3845 N N . HIS A 1 485 ? 11.366 3.748 -12.683 1.00 82.06 485 HIS A N 1
ATOM 3846 C CA . HIS A 1 485 ? 10.087 3.591 -11.987 1.00 82.06 485 HIS A CA 1
ATOM 3847 C C . HIS A 1 485 ? 9.683 2.117 -11.822 1.00 82.06 485 HIS A C 1
ATOM 3849 O O . HIS A 1 485 ? 9.218 1.736 -10.751 1.00 82.06 485 HIS A O 1
ATOM 3855 N N . SER A 1 486 ? 9.880 1.268 -12.839 1.00 81.25 486 SER A N 1
ATOM 3856 C CA . SER A 1 486 ? 9.394 -0.117 -12.814 1.00 81.25 486 SER A CA 1
ATOM 3857 C C . SER A 1 486 ? 10.298 -1.076 -12.036 1.00 81.25 486 SER A C 1
ATOM 3859 O O . SER A 1 486 ? 9.791 -1.973 -11.364 1.00 81.25 486 SER A O 1
ATOM 3861 N N . ALA A 1 487 ? 11.624 -0.924 -12.086 1.00 79.06 487 ALA A N 1
ATOM 3862 C CA . ALA A 1 487 ? 12.546 -1.954 -11.595 1.00 79.06 487 ALA A CA 1
ATOM 3863 C C . ALA A 1 487 ? 12.755 -1.972 -10.064 1.00 79.06 487 ALA A C 1
ATOM 3865 O O . ALA A 1 487 ? 13.549 -2.771 -9.563 1.00 79.06 487 ALA A O 1
ATOM 3866 N N . GLY A 1 488 ? 12.082 -1.101 -9.302 1.00 80.12 488 GLY A N 1
ATOM 3867 C CA . GLY A 1 488 ? 12.160 -1.060 -7.835 1.00 80.12 488 GLY A CA 1
ATOM 3868 C C . GLY A 1 488 ? 13.600 -0.948 -7.311 1.00 80.12 488 GLY A C 1
ATOM 3869 O O . GLY A 1 488 ? 14.385 -0.114 -7.767 1.00 80.12 488 GLY A O 1
ATOM 3870 N N . SER A 1 489 ? 13.998 -1.831 -6.386 1.00 68.00 489 SER A N 1
ATOM 3871 C CA . SER A 1 489 ? 15.381 -1.900 -5.879 1.00 68.00 489 SER A CA 1
ATOM 3872 C C . SER A 1 489 ? 16.431 -2.263 -6.945 1.00 68.00 489 SER A C 1
ATOM 3874 O O . SER A 1 489 ? 17.627 -2.092 -6.705 1.00 68.00 489 SER A O 1
ATOM 3876 N N . GLY A 1 490 ? 16.001 -2.756 -8.110 1.00 66.62 490 GLY A N 1
ATOM 3877 C CA . GLY A 1 490 ? 16.818 -3.044 -9.289 1.00 66.62 490 GLY A CA 1
ATOM 3878 C C . GLY A 1 490 ? 17.001 -1.874 -10.265 1.00 66.62 490 GLY A C 1
ATOM 3879 O O . GLY A 1 490 ? 17.750 -2.019 -11.228 1.00 66.62 490 GLY A O 1
ATOM 3880 N N . GLY A 1 491 ? 16.392 -0.703 -10.022 1.00 75.25 491 GLY A N 1
ATOM 3881 C CA . GLY A 1 491 ? 16.423 0.490 -10.896 1.00 75.25 491 GLY A CA 1
ATOM 3882 C C . GLY A 1 491 ? 17.786 1.162 -11.127 1.00 75.25 491 GLY A C 1
ATOM 3883 O O . GLY A 1 491 ? 17.852 2.312 -11.555 1.00 75.25 491 GLY A O 1
ATOM 3884 N N . ASN A 1 492 ? 18.900 0.476 -10.866 1.00 86.44 492 ASN A N 1
ATOM 3885 C CA . ASN A 1 492 ? 20.239 0.944 -11.211 1.00 86.44 492 ASN A CA 1
ATOM 3886 C C . ASN A 1 492 ? 20.450 0.828 -12.740 1.00 86.44 492 ASN A C 1
ATOM 3888 O O . ASN A 1 492 ? 20.944 -0.187 -13.225 1.00 86.44 492 ASN A O 1
ATOM 3892 N N . THR A 1 493 ? 20.077 1.853 -13.509 1.00 93.50 493 THR A N 1
ATOM 3893 C CA . THR A 1 493 ? 20.274 1.902 -14.973 1.00 93.50 493 THR A CA 1
ATOM 3894 C C . THR A 1 493 ? 21.445 2.805 -15.377 1.00 93.50 493 THR A C 1
ATOM 3896 O O . THR A 1 493 ? 21.631 3.880 -14.803 1.00 93.50 493 THR A O 1
ATOM 3899 N N . PHE A 1 494 ? 22.242 2.360 -16.353 1.00 94.56 494 PHE A N 1
ATOM 3900 C CA . PHE A 1 494 ? 23.451 3.034 -16.833 1.00 94.56 494 PHE A CA 1
ATOM 3901 C C . PHE A 1 494 ? 23.469 3.095 -18.365 1.00 94.56 494 PHE A C 1
ATOM 3903 O O . PHE A 1 494 ? 23.480 2.065 -19.038 1.00 94.56 494 PHE A O 1
ATOM 3910 N N . THR A 1 495 ? 23.518 4.302 -18.923 1.00 96.31 495 THR A N 1
ATOM 3911 C CA . THR A 1 495 ? 23.576 4.560 -20.364 1.00 96.31 495 THR A CA 1
ATOM 3912 C C . THR A 1 495 ? 25.031 4.596 -20.836 1.00 96.31 495 THR A C 1
ATOM 3914 O O . THR A 1 495 ? 25.807 5.461 -20.428 1.00 96.31 495 THR A O 1
ATOM 3917 N N . ILE A 1 496 ? 25.400 3.667 -21.719 1.00 97.50 496 ILE A N 1
ATOM 3918 C CA . ILE A 1 496 ? 26.751 3.514 -22.270 1.00 97.50 496 ILE A CA 1
ATOM 3919 C C . ILE A 1 496 ? 26.727 3.921 -23.744 1.00 97.50 496 ILE A C 1
ATOM 3921 O O . ILE A 1 496 ? 26.228 3.191 -24.600 1.00 97.50 496 ILE A O 1
ATOM 3925 N N . HIS A 1 497 ? 27.291 5.084 -24.059 1.00 98.19 497 HIS A N 1
ATOM 3926 C CA . HIS A 1 497 ? 27.408 5.548 -25.435 1.00 98.19 497 HIS A CA 1
ATOM 3927 C C . HIS A 1 497 ? 28.642 4.941 -26.114 1.00 98.19 497 HIS A C 1
ATOM 3929 O O . HIS A 1 497 ? 29.777 5.242 -25.743 1.00 98.19 497 HIS A O 1
ATOM 3935 N N . VAL A 1 498 ? 28.420 4.114 -27.135 1.00 97.88 498 VAL A N 1
ATOM 3936 C CA . VAL A 1 498 ? 29.460 3.559 -28.009 1.00 97.88 498 VAL A CA 1
ATOM 3937 C C . VAL A 1 498 ? 29.687 4.531 -29.172 1.00 97.88 498 VAL A C 1
ATOM 3939 O O . VAL A 1 498 ? 29.165 4.362 -30.273 1.00 97.88 498 VAL A O 1
ATOM 3942 N N . ALA A 1 499 ? 30.456 5.584 -28.891 1.00 97.44 499 ALA A N 1
ATOM 3943 C CA . ALA A 1 499 ? 30.733 6.745 -29.741 1.00 97.44 499 ALA A CA 1
ATOM 3944 C C . ALA A 1 499 ? 31.739 6.459 -30.877 1.00 97.44 499 ALA A C 1
ATOM 3946 O O . ALA A 1 499 ? 32.600 7.282 -31.190 1.00 97.44 499 ALA A O 1
ATOM 3947 N N . THR A 1 500 ? 31.657 5.274 -31.477 1.00 97.31 500 THR A N 1
ATOM 3948 C CA . THR A 1 500 ? 32.482 4.867 -32.618 1.00 97.31 500 THR A CA 1
ATOM 3949 C C . THR A 1 500 ? 32.127 5.727 -33.842 1.00 97.31 500 THR A C 1
ATOM 3951 O O . THR A 1 500 ? 30.945 5.786 -34.187 1.00 97.31 500 THR A O 1
ATOM 3954 N N . PRO A 1 501 ? 33.098 6.370 -34.524 1.00 97.19 501 PRO A N 1
ATOM 3955 C CA . PRO A 1 501 ? 32.834 7.202 -35.701 1.00 97.19 501 PRO A CA 1
ATOM 3956 C C . PRO A 1 501 ? 32.118 6.447 -36.829 1.00 97.19 501 PRO A C 1
ATOM 3958 O O . PRO A 1 501 ? 32.413 5.273 -37.079 1.00 97.19 501 PRO A O 1
ATOM 3961 N N . LEU A 1 502 ? 31.214 7.135 -37.538 1.00 95.62 502 LEU A N 1
ATOM 3962 C CA . LEU A 1 502 ? 30.431 6.573 -38.646 1.00 95.62 502 LEU A CA 1
ATOM 3963 C C . LEU A 1 502 ? 31.339 5.987 -39.731 1.00 95.62 502 LEU A C 1
ATOM 3965 O O . LEU A 1 502 ? 31.087 4.894 -40.222 1.00 95.62 502 LEU A O 1
ATOM 3969 N N . GLU A 1 503 ? 32.434 6.672 -40.043 1.00 95.56 503 GLU A N 1
ATOM 3970 C CA . GLU A 1 503 ? 33.412 6.274 -41.052 1.00 95.56 503 GLU A CA 1
ATOM 3971 C C . GLU A 1 503 ? 34.073 4.935 -40.696 1.00 95.56 503 GLU A C 1
ATOM 3973 O O . GLU A 1 503 ? 34.361 4.128 -41.575 1.00 95.56 503 GLU A O 1
ATOM 3978 N N . HIS A 1 504 ? 34.283 4.663 -39.402 1.00 96.56 504 HIS A N 1
ATOM 3979 C CA . HIS A 1 504 ? 34.819 3.385 -38.931 1.00 96.56 504 HIS A CA 1
ATOM 3980 C C . HIS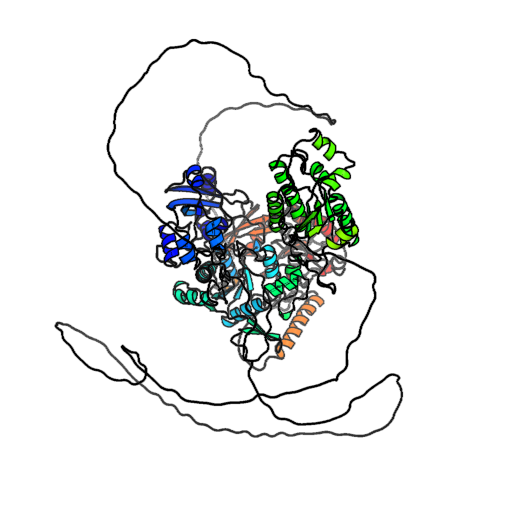 A 1 504 ? 33.747 2.288 -38.899 1.00 96.56 504 HIS A C 1
ATOM 3982 O O . HIS A 1 504 ? 34.030 1.141 -39.248 1.00 96.56 504 HIS A O 1
ATOM 3988 N N . ALA A 1 505 ? 32.518 2.629 -38.505 1.00 95.75 505 ALA A N 1
ATOM 3989 C CA . ALA A 1 505 ? 31.386 1.706 -38.514 1.00 95.75 505 ALA A CA 1
ATOM 3990 C C . ALA A 1 505 ? 31.032 1.246 -39.945 1.00 95.75 505 ALA A C 1
ATOM 3992 O O . ALA A 1 505 ? 30.795 0.059 -40.165 1.00 95.75 505 ALA A O 1
ATOM 3993 N N . GLU A 1 506 ? 31.086 2.158 -40.918 1.00 95.94 506 GLU A N 1
ATOM 3994 C CA . GLU A 1 506 ? 30.889 1.901 -42.348 1.00 95.94 506 GLU A CA 1
ATOM 3995 C C . GLU A 1 506 ? 32.075 1.134 -42.958 1.00 95.94 506 GLU A C 1
ATOM 3997 O O . GLU A 1 506 ? 31.875 0.076 -43.554 1.00 95.94 506 GLU A O 1
ATOM 4002 N N . ALA A 1 507 ? 33.322 1.569 -42.728 1.00 95.75 507 ALA A N 1
ATOM 4003 C CA . ALA A 1 507 ? 34.513 0.901 -43.272 1.00 95.75 507 ALA A CA 1
ATOM 4004 C C . ALA A 1 507 ? 34.774 -0.514 -42.713 1.00 95.75 507 ALA A C 1
ATOM 4006 O O . ALA A 1 507 ? 35.584 -1.255 -43.272 1.00 95.75 507 ALA A O 1
ATOM 4007 N N . THR A 1 508 ? 34.118 -0.906 -41.615 1.00 94.75 508 THR A N 1
ATOM 4008 C CA . THR A 1 508 ? 34.239 -2.252 -41.023 1.00 94.75 508 THR A CA 1
ATOM 4009 C C . THR A 1 508 ? 32.992 -3.128 -41.202 1.00 94.75 508 THR A C 1
ATOM 4011 O O . THR A 1 508 ? 32.975 -4.258 -40.704 1.00 94.75 508 THR A O 1
ATOM 4014 N N . ASP A 1 509 ? 31.963 -2.665 -41.923 1.00 95.44 509 ASP A N 1
ATOM 4015 C CA . ASP A 1 509 ? 30.697 -3.390 -42.092 1.00 95.44 509 ASP A CA 1
ATOM 4016 C C . ASP A 1 509 ? 30.799 -4.558 -43.084 1.00 95.44 509 ASP A C 1
ATOM 4018 O O . ASP A 1 509 ? 30.531 -4.449 -44.282 1.00 95.44 509 ASP A O 1
ATOM 4022 N N . ARG A 1 510 ? 31.115 -5.737 -42.543 1.00 93.50 510 ARG A N 1
ATOM 4023 C CA . ARG A 1 510 ? 31.161 -7.004 -43.289 1.00 93.50 510 ARG A CA 1
ATOM 4024 C C . ARG A 1 510 ? 29.786 -7.544 -43.707 1.00 93.50 510 ARG A C 1
ATOM 4026 O O . ARG A 1 510 ? 29.746 -8.463 -44.518 1.00 93.50 510 ARG A O 1
ATOM 4033 N N . LYS A 1 511 ? 28.675 -7.020 -43.165 1.00 92.12 511 LYS A N 1
ATOM 4034 C CA . LYS A 1 511 ? 27.302 -7.360 -43.599 1.00 92.12 511 LYS A CA 1
ATOM 4035 C C . LYS A 1 511 ? 26.830 -6.444 -44.749 1.00 92.12 511 LYS A C 1
ATOM 4037 O O . LYS A 1 511 ? 25.756 -6.686 -45.294 1.00 92.12 511 LYS A O 1
ATOM 4042 N N . GLY A 1 512 ? 27.601 -5.415 -45.128 1.00 93.50 512 GLY A N 1
ATOM 4043 C CA . GLY A 1 512 ? 27.343 -4.549 -46.288 1.00 93.50 512 GLY A CA 1
ATOM 4044 C C . GLY A 1 512 ? 26.073 -3.691 -46.200 1.00 93.50 512 GLY A C 1
ATOM 4045 O O . GLY A 1 512 ? 25.594 -3.203 -47.224 1.00 93.50 512 GLY A O 1
ATOM 4046 N N . ARG A 1 513 ? 25.512 -3.506 -44.999 1.00 93.44 513 ARG A N 1
ATOM 4047 C CA . ARG A 1 513 ? 24.256 -2.780 -44.757 1.00 93.44 513 ARG A CA 1
ATOM 4048 C C . ARG A 1 513 ? 24.404 -1.281 -44.988 1.00 93.44 513 ARG A C 1
ATOM 4050 O O . ARG A 1 513 ? 23.537 -0.704 -45.634 1.00 93.44 513 ARG A O 1
ATOM 4057 N N . TYR A 1 514 ? 25.516 -0.677 -44.565 1.00 95.19 514 TYR A N 1
ATOM 4058 C CA . TYR A 1 514 ? 25.819 0.714 -44.914 1.00 95.19 514 TYR A CA 1
ATOM 4059 C C . TYR A 1 514 ? 25.929 0.896 -46.432 1.00 95.19 514 TYR A C 1
ATOM 4061 O O . TYR A 1 514 ? 25.311 1.798 -46.989 1.00 95.19 514 TYR A O 1
ATOM 4069 N N . ALA A 1 515 ? 26.622 -0.011 -47.127 1.00 94.50 515 ALA A N 1
ATOM 4070 C CA . ALA A 1 515 ? 26.756 0.057 -48.581 1.00 94.50 515 ALA A CA 1
ATOM 4071 C C . ALA A 1 515 ? 25.404 -0.097 -49.309 1.00 94.50 515 ALA A C 1
ATOM 4073 O O . ALA A 1 515 ? 25.189 0.548 -50.331 1.00 94.50 515 ALA A O 1
ATOM 4074 N N . ALA A 1 516 ? 24.491 -0.923 -48.786 1.00 93.62 516 ALA A N 1
ATOM 4075 C CA . ALA A 1 516 ? 23.121 -1.057 -49.286 1.00 93.62 516 ALA A CA 1
ATOM 4076 C C . ALA A 1 516 ? 22.283 0.214 -49.037 1.00 93.62 516 ALA A C 1
ATOM 4078 O O . ALA A 1 516 ? 21.620 0.706 -49.951 1.00 93.62 516 ALA A O 1
ATOM 4079 N N . ALA A 1 517 ? 22.374 0.808 -47.842 1.00 93.94 517 ALA A N 1
ATOM 4080 C CA . ALA A 1 517 ? 21.729 2.083 -47.522 1.00 93.94 517 ALA A CA 1
ATOM 4081 C C . ALA A 1 517 ? 22.228 3.229 -48.423 1.00 93.94 517 ALA A C 1
ATOM 4083 O O . ALA A 1 517 ? 21.425 3.934 -49.025 1.00 93.94 517 ALA A O 1
ATOM 4084 N N . ARG A 1 518 ? 23.549 3.342 -48.642 1.00 93.69 518 ARG A N 1
ATOM 4085 C CA . ARG A 1 518 ? 24.159 4.302 -49.589 1.00 93.69 518 ARG A CA 1
ATOM 4086 C C . ARG A 1 518 ? 23.670 4.140 -51.039 1.00 93.69 518 ARG A C 1
ATOM 4088 O O . ARG A 1 518 ? 23.769 5.093 -51.806 1.00 93.69 518 ARG A O 1
ATOM 4095 N N . ARG A 1 519 ? 23.159 2.962 -51.424 1.00 94.94 519 ARG A N 1
ATOM 4096 C CA . ARG A 1 519 ? 22.530 2.694 -52.736 1.00 94.94 519 ARG A CA 1
ATOM 4097 C C . ARG A 1 519 ? 21.001 2.858 -52.736 1.00 94.94 519 ARG A C 1
ATOM 4099 O O . ARG A 1 519 ? 20.376 2.651 -53.770 1.00 94.94 519 ARG A O 1
ATOM 4106 N N . GLY A 1 520 ? 20.392 3.219 -51.605 1.00 90.94 520 GLY A N 1
ATOM 4107 C CA . GLY A 1 520 ? 18.940 3.359 -51.449 1.00 90.94 520 GLY A CA 1
ATOM 4108 C C . GLY A 1 520 ? 18.171 2.039 -51.300 1.00 90.94 520 GLY A C 1
ATOM 4109 O O . GLY A 1 520 ? 16.940 2.055 -51.290 1.00 90.94 520 GLY A O 1
ATOM 4110 N N . GLU A 1 521 ? 18.866 0.903 -51.164 1.00 93.56 521 GLU A N 1
ATOM 4111 C CA . GLU A 1 521 ? 18.258 -0.428 -50.983 1.00 93.56 521 GLU A CA 1
ATOM 4112 C C . GLU A 1 521 ? 17.645 -0.601 -49.585 1.00 93.56 521 GLU A C 1
ATOM 4114 O O . GLU A 1 521 ? 16.716 -1.385 -49.401 1.00 93.56 521 GLU A O 1
ATOM 4119 N N . ILE A 1 522 ? 18.157 0.139 -48.595 1.00 89.31 522 ILE A N 1
ATOM 4120 C CA . ILE A 1 522 ? 17.635 0.186 -47.226 1.00 89.31 522 ILE A CA 1
ATOM 4121 C C . ILE A 1 522 ? 17.383 1.652 -46.881 1.00 89.31 522 ILE A C 1
ATOM 4123 O O . ILE A 1 522 ? 18.333 2.400 -46.672 1.00 89.31 522 ILE A O 1
ATOM 4127 N N . LYS A 1 523 ? 16.111 2.057 -46.836 1.00 89.19 523 LYS A N 1
ATOM 4128 C CA . LYS A 1 523 ? 15.700 3.431 -46.508 1.00 89.19 523 LYS A CA 1
ATOM 4129 C C . LYS A 1 523 ? 15.617 3.648 -45.000 1.00 89.19 523 LYS A C 1
ATOM 4131 O O . LYS A 1 523 ? 15.215 2.746 -44.267 1.00 89.19 523 LYS A O 1
ATOM 4136 N N . GLY A 1 524 ? 15.905 4.869 -44.556 1.00 87.06 524 GLY A N 1
ATOM 4137 C CA . GLY A 1 524 ? 15.803 5.238 -43.144 1.00 87.06 524 GLY A CA 1
ATOM 4138 C C . GLY A 1 524 ? 16.901 4.586 -42.311 1.00 87.06 524 GLY A C 1
ATOM 4139 O O . GLY A 1 524 ? 16.662 4.224 -41.158 1.00 87.06 524 GLY A O 1
ATOM 4140 N N . PHE A 1 525 ? 18.085 4.362 -42.892 1.00 92.69 525 PHE A N 1
ATOM 4141 C CA . PHE A 1 525 ? 19.183 3.718 -42.179 1.00 92.69 525 PHE A CA 1
ATOM 4142 C C . PHE A 1 525 ? 19.898 4.721 -41.270 1.00 92.69 525 PHE A C 1
ATOM 4144 O O . PHE A 1 525 ? 20.281 5.812 -41.698 1.00 92.69 525 PHE A O 1
ATOM 4151 N N . THR A 1 526 ? 20.080 4.354 -40.001 1.00 92.69 526 THR A N 1
ATOM 4152 C CA . THR A 1 526 ? 20.605 5.261 -38.974 1.00 92.69 526 THR A CA 1
ATOM 4153 C C . THR A 1 526 ? 22.075 5.603 -39.232 1.00 92.69 526 THR A C 1
ATOM 4155 O O . THR A 1 526 ? 22.928 4.718 -39.319 1.00 92.69 526 THR A O 1
ATOM 4158 N N . GLY A 1 527 ? 22.371 6.899 -39.329 1.00 89.88 527 GLY A N 1
ATOM 4159 C CA . GLY A 1 527 ? 23.661 7.446 -39.751 1.00 89.88 527 GLY A CA 1
ATOM 4160 C C . GLY A 1 527 ? 23.765 7.733 -41.255 1.00 89.88 527 GLY A C 1
ATOM 4161 O O . GLY A 1 527 ? 24.787 8.266 -41.676 1.00 89.88 527 GLY A O 1
ATOM 4162 N N . ILE A 1 528 ? 22.741 7.403 -42.055 1.00 92.50 528 ILE A N 1
ATOM 4163 C CA . ILE A 1 528 ? 22.691 7.653 -43.506 1.00 92.50 528 ILE A CA 1
ATOM 4164 C C . ILE A 1 528 ? 21.492 8.542 -43.854 1.00 92.50 528 ILE A C 1
ATOM 4166 O O . ILE A 1 528 ? 21.699 9.709 -44.177 1.00 92.50 528 ILE A O 1
ATOM 4170 N N . ASP A 1 529 ? 20.265 8.024 -43.726 1.00 88.44 529 ASP A N 1
ATOM 4171 C CA . ASP A 1 529 ? 19.023 8.786 -43.963 1.00 88.44 529 ASP A CA 1
ATOM 4172 C C . ASP A 1 529 ? 18.295 9.144 -42.655 1.00 88.44 529 ASP A C 1
ATOM 4174 O O . ASP A 1 529 ? 17.530 10.103 -42.605 1.00 88.44 529 ASP A O 1
ATOM 4178 N N . ASP A 1 530 ? 18.510 8.350 -41.602 1.00 90.69 530 ASP A N 1
ATOM 4179 C CA . ASP A 1 530 ? 17.935 8.528 -40.264 1.00 90.69 530 ASP A CA 1
ATOM 4180 C C . ASP A 1 530 ? 19.010 9.045 -39.296 1.00 90.69 530 ASP A C 1
ATOM 4182 O O . ASP A 1 530 ? 20.166 8.614 -39.339 1.00 90.69 530 ASP A O 1
ATOM 4186 N N . VAL A 1 531 ? 18.653 9.984 -38.420 1.00 92.75 531 VAL A N 1
ATOM 4187 C CA . VAL A 1 531 ? 19.619 10.700 -37.575 1.00 92.75 531 VAL A CA 1
ATOM 4188 C C . VAL A 1 531 ? 19.910 9.915 -36.297 1.00 92.75 531 VAL A C 1
ATOM 4190 O O . VAL A 1 531 ? 19.002 9.514 -35.576 1.00 92.75 531 VAL A O 1
ATOM 4193 N N . TYR A 1 532 ? 21.194 9.745 -35.972 1.00 96.44 532 TYR A N 1
ATOM 4194 C CA . TYR A 1 532 ? 21.616 9.321 -34.638 1.00 96.44 532 TYR A CA 1
ATOM 4195 C C . TYR A 1 532 ? 21.848 10.555 -33.759 1.00 96.44 532 TYR A C 1
ATOM 4197 O O . TYR A 1 532 ? 22.866 11.240 -33.884 1.00 96.44 532 TYR A O 1
ATOM 4205 N N . GLU A 1 533 ? 20.909 10.846 -32.863 1.00 96.88 533 GLU A N 1
ATOM 4206 C CA . GLU A 1 533 ? 21.072 11.901 -31.866 1.00 96.88 533 GLU A CA 1
ATOM 4207 C C . GLU A 1 533 ? 22.113 11.435 -30.844 1.00 96.88 533 GLU A C 1
ATOM 4209 O O . GLU A 1 533 ? 21.940 10.403 -30.195 1.00 96.88 533 GLU A O 1
ATOM 4214 N N . THR A 1 534 ? 23.209 12.178 -30.681 1.00 95.62 534 THR A N 1
ATOM 4215 C CA . THR A 1 534 ? 24.258 11.821 -29.712 1.00 95.62 534 THR A CA 1
ATOM 4216 C C . THR A 1 534 ? 23.728 11.954 -28.276 1.00 95.62 534 THR A C 1
ATOM 4218 O O . THR A 1 534 ? 23.257 13.037 -27.933 1.00 95.62 534 THR A O 1
ATOM 4221 N N . PRO A 1 535 ? 23.827 10.916 -27.418 1.00 95.00 535 PRO A N 1
ATOM 4222 C CA . PRO A 1 535 ? 23.331 10.969 -26.042 1.00 95.00 535 PRO A CA 1
ATOM 4223 C C . PRO A 1 535 ? 23.914 12.132 -25.232 1.00 95.00 535 PRO A C 1
ATOM 4225 O O . PRO A 1 535 ? 25.133 12.235 -25.069 1.00 95.00 535 PRO A O 1
ATOM 4228 N N . GLU A 1 536 ? 23.051 12.981 -24.670 1.00 90.00 536 GLU A N 1
ATOM 4229 C CA . GLU A 1 536 ? 23.495 14.147 -23.894 1.00 90.00 536 GLU A CA 1
ATOM 4230 C C . GLU A 1 536 ? 24.067 13.765 -22.522 1.00 90.00 536 GLU A C 1
ATOM 4232 O O . GLU A 1 536 ? 24.982 14.418 -22.013 1.00 90.00 536 GLU A O 1
ATOM 4237 N N . ARG A 1 537 ? 23.494 12.717 -21.912 1.00 85.00 537 ARG A N 1
ATOM 4238 C CA . ARG A 1 537 ? 23.701 12.324 -20.508 1.00 85.00 537 ARG A CA 1
ATOM 4239 C C . ARG A 1 537 ? 24.068 10.843 -20.355 1.00 85.00 537 ARG A C 1
ATOM 4241 O O . ARG A 1 537 ? 23.547 10.155 -19.482 1.00 85.00 537 ARG A O 1
ATOM 4248 N N . ALA A 1 538 ? 24.964 10.340 -21.203 1.00 93.06 538 ALA A N 1
ATOM 4249 C CA . ALA A 1 538 ? 25.527 9.002 -21.023 1.00 93.06 538 ALA A CA 1
ATOM 4250 C C . ALA A 1 538 ? 26.396 8.931 -19.750 1.00 93.06 538 ALA A C 1
ATOM 4252 O O . ALA A 1 538 ? 27.293 9.754 -19.565 1.00 93.06 538 ALA A O 1
ATOM 4253 N N . ASP A 1 539 ? 26.169 7.926 -18.897 1.00 94.31 539 ASP A N 1
ATOM 4254 C CA . ASP A 1 539 ? 26.973 7.679 -17.691 1.00 94.31 539 ASP A CA 1
ATOM 4255 C C . ASP A 1 539 ? 28.409 7.248 -18.051 1.00 94.31 539 ASP A C 1
ATOM 4257 O O . ASP A 1 539 ? 29.353 7.515 -17.305 1.00 94.31 539 ASP A O 1
ATOM 4261 N N . ILE A 1 540 ? 28.583 6.608 -19.216 1.00 93.75 540 ILE A N 1
ATOM 4262 C CA . ILE A 1 540 ? 29.881 6.241 -19.796 1.00 93.75 540 ILE A CA 1
ATOM 4263 C C . ILE A 1 540 ? 29.855 6.528 -21.304 1.00 93.75 540 ILE A C 1
ATOM 4265 O O . ILE A 1 540 ? 28.881 6.214 -21.982 1.00 93.75 540 ILE A O 1
ATOM 4269 N N . THR A 1 541 ? 30.938 7.079 -21.854 1.00 96.75 541 THR A N 1
ATOM 4270 C CA . THR A 1 541 ? 31.176 7.146 -23.307 1.00 96.75 541 THR A CA 1
ATOM 4271 C C . THR A 1 541 ? 32.458 6.390 -23.643 1.00 96.75 541 THR A C 1
ATOM 4273 O O . THR A 1 541 ? 33.464 6.563 -22.955 1.00 96.75 541 THR A O 1
ATOM 4276 N N . VAL A 1 542 ? 32.415 5.546 -24.674 1.00 96.62 542 VAL A N 1
ATOM 4277 C CA . VAL A 1 542 ? 33.512 4.665 -25.109 1.00 96.62 542 VAL A CA 1
ATOM 4278 C C . VAL A 1 542 ? 33.625 4.631 -26.631 1.00 96.62 542 VAL A C 1
ATOM 4280 O O . VAL A 1 542 ? 32.645 4.881 -27.324 1.00 96.62 542 VAL A O 1
ATOM 4283 N N . ASP A 1 543 ? 34.804 4.311 -27.160 1.00 96.50 543 ASP A N 1
ATOM 4284 C CA . ASP A 1 543 ? 35.083 4.343 -28.603 1.00 96.50 543 ASP A CA 1
ATOM 4285 C C . ASP A 1 543 ? 36.065 3.228 -28.999 1.00 96.50 543 ASP A C 1
ATOM 4287 O O . ASP A 1 543 ? 37.217 3.215 -28.554 1.00 96.50 543 ASP A O 1
ATOM 4291 N N . ILE A 1 544 ? 35.632 2.305 -29.869 1.00 95.69 544 ILE A N 1
ATOM 4292 C CA . ILE A 1 544 ? 36.442 1.139 -30.271 1.00 95.69 544 ILE A CA 1
ATOM 4293 C C . ILE A 1 544 ? 37.661 1.495 -31.138 1.00 95.69 544 ILE A C 1
ATOM 4295 O O . ILE A 1 544 ? 38.519 0.643 -31.353 1.00 95.69 544 ILE A O 1
ATOM 4299 N N . THR A 1 545 ? 37.743 2.729 -31.649 1.00 95.94 545 THR A N 1
ATOM 4300 C CA . THR A 1 545 ? 38.915 3.241 -32.385 1.00 95.94 545 THR A CA 1
ATOM 4301 C C . THR A 1 545 ? 40.029 3.716 -31.453 1.00 95.94 545 THR A C 1
ATOM 4303 O O . THR A 1 545 ? 41.169 3.876 -31.888 1.00 95.94 545 THR A O 1
ATOM 4306 N N . LYS A 1 546 ? 39.707 3.940 -30.172 1.00 95.94 546 LYS A N 1
ATOM 4307 C CA . LYS A 1 546 ? 40.616 4.465 -29.140 1.00 95.94 546 LYS A CA 1
ATOM 4308 C C . LYS A 1 546 ? 40.850 3.491 -27.984 1.00 95.94 546 LYS A C 1
ATOM 4310 O O . LYS A 1 546 ? 41.785 3.694 -27.217 1.00 95.94 546 LYS A O 1
ATOM 4315 N N . GLN A 1 547 ? 39.992 2.482 -27.829 1.00 96.25 547 GLN A N 1
ATOM 4316 C CA . GLN A 1 547 ? 39.981 1.552 -26.699 1.00 96.25 547 GLN A CA 1
ATOM 4317 C C . GLN A 1 547 ? 39.690 0.126 -27.177 1.00 96.25 547 GLN A C 1
ATOM 4319 O O . GLN A 1 547 ? 38.805 -0.100 -28.005 1.00 96.25 547 GLN A O 1
ATOM 4324 N N . SER A 1 548 ? 40.384 -0.859 -26.613 1.00 96.12 548 SER A N 1
ATOM 4325 C CA . SER A 1 548 ? 40.075 -2.270 -26.841 1.00 96.12 548 SER A CA 1
ATOM 4326 C C . SER A 1 548 ? 38.800 -2.701 -26.099 1.00 96.12 548 SER A C 1
ATOM 4328 O O . SER A 1 548 ? 38.401 -2.108 -25.095 1.00 96.12 548 SER A O 1
ATOM 4330 N N . VAL A 1 549 ? 38.155 -3.780 -26.561 1.00 94.81 549 VAL A N 1
ATOM 4331 C CA . VAL A 1 549 ? 36.952 -4.316 -25.894 1.00 94.81 549 VAL A CA 1
ATOM 4332 C C . VAL A 1 549 ? 37.213 -4.690 -24.423 1.00 94.81 549 VAL A C 1
ATOM 4334 O O . VAL A 1 549 ? 36.381 -4.319 -23.600 1.00 94.81 549 VAL A O 1
ATOM 4337 N N . PRO A 1 550 ? 38.340 -5.328 -24.034 1.00 95.50 550 PRO A N 1
ATOM 4338 C CA . PRO A 1 550 ? 38.643 -5.580 -22.622 1.00 95.50 550 PRO A CA 1
ATOM 4339 C C . PRO A 1 550 ? 38.751 -4.312 -21.762 1.00 95.50 550 PRO A C 1
ATOM 4341 O O . PRO A 1 550 ? 38.268 -4.311 -20.633 1.00 95.50 550 PRO A O 1
ATOM 4344 N N . GLU A 1 551 ? 39.322 -3.219 -22.279 1.00 94.00 551 GLU A N 1
ATOM 4345 C CA . GLU A 1 551 ? 39.383 -1.936 -21.558 1.00 94.00 551 GLU A CA 1
ATOM 4346 C C . GLU A 1 551 ? 37.989 -1.325 -21.387 1.00 94.00 551 GLU A C 1
ATOM 4348 O O . GLU A 1 551 ? 37.628 -0.896 -20.292 1.00 94.00 551 GLU A O 1
ATOM 4353 N N . ILE A 1 552 ? 37.173 -1.352 -22.447 1.00 94.62 552 ILE A N 1
ATOM 4354 C CA . ILE A 1 552 ? 35.776 -0.903 -22.408 1.00 94.62 552 ILE A CA 1
ATOM 4355 C C . ILE A 1 552 ? 34.977 -1.713 -21.379 1.00 94.62 552 ILE A C 1
ATOM 4357 O O . ILE A 1 552 ? 34.307 -1.127 -20.532 1.00 94.62 552 ILE A O 1
ATOM 4361 N N . VAL A 1 553 ? 35.081 -3.045 -21.401 1.00 94.25 553 VAL A N 1
ATOM 4362 C CA . VAL A 1 553 ? 34.424 -3.950 -20.442 1.00 94.25 553 VAL A CA 1
ATOM 4363 C C . VAL A 1 553 ? 34.905 -3.678 -19.016 1.00 94.25 553 VAL A C 1
ATOM 4365 O O . VAL A 1 553 ? 34.086 -3.583 -18.101 1.00 94.25 553 VAL A O 1
AT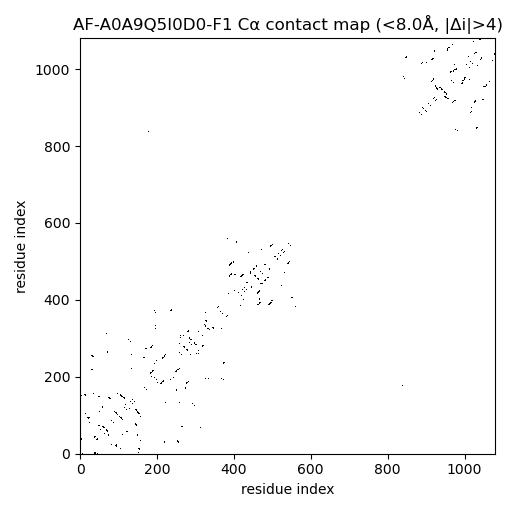OM 4368 N N . HIS A 1 554 ? 36.209 -3.469 -18.811 1.00 89.62 554 HIS A N 1
ATOM 4369 C CA . HIS A 1 554 ? 36.772 -3.123 -17.505 1.00 89.62 554 HIS A CA 1
ATOM 4370 C C . HIS A 1 554 ? 36.273 -1.765 -16.981 1.00 89.62 554 HIS A C 1
ATOM 4372 O O . HIS A 1 554 ? 36.180 -1.582 -15.765 1.00 89.62 554 HIS A O 1
ATOM 4378 N N . THR A 1 555 ? 35.944 -0.815 -17.857 1.00 88.81 555 THR A N 1
ATOM 4379 C CA . THR A 1 555 ? 35.346 0.479 -17.485 1.00 88.81 555 THR A CA 1
ATOM 4380 C C . THR A 1 555 ? 33.833 0.392 -17.269 1.00 88.81 555 THR A C 1
ATOM 4382 O O . THR A 1 555 ? 33.320 1.036 -16.358 1.00 88.81 555 THR A O 1
ATOM 4385 N N . ALA A 1 556 ? 33.129 -0.408 -18.072 1.00 86.19 556 ALA A N 1
ATOM 4386 C CA . ALA A 1 556 ? 31.673 -0.551 -18.044 1.00 86.19 556 ALA A CA 1
ATOM 4387 C C . ALA A 1 556 ? 31.148 -1.503 -16.956 1.00 86.19 556 ALA A C 1
ATOM 4389 O O . ALA A 1 556 ? 30.003 -1.370 -16.534 1.00 86.19 556 ALA A O 1
ATOM 4390 N N . THR A 1 557 ? 31.971 -2.440 -16.479 1.00 83.75 557 THR A N 1
ATOM 4391 C CA . THR A 1 557 ? 31.627 -3.336 -15.364 1.00 83.75 557 THR A CA 1
ATOM 4392 C C . THR A 1 557 ? 31.448 -2.529 -14.067 1.00 83.75 557 THR A C 1
ATOM 4394 O O . THR A 1 557 ? 32.422 -1.910 -13.619 1.00 83.75 557 THR A O 1
ATOM 4397 N N . PRO A 1 558 ? 30.265 -2.548 -13.417 1.00 74.94 558 PRO A N 1
ATOM 4398 C CA . PRO A 1 558 ? 30.066 -1.895 -12.124 1.00 74.94 558 PRO A CA 1
ATOM 4399 C C . PRO A 1 558 ? 30.994 -2.482 -11.052 1.00 74.94 558 PRO A C 1
ATOM 4401 O O . PRO A 1 558 ? 31.126 -3.697 -10.931 1.00 74.94 558 PRO A O 1
ATOM 4404 N N . LYS A 1 559 ? 31.643 -1.621 -10.259 1.00 67.25 559 LYS A N 1
ATOM 4405 C CA . LYS A 1 559 ? 32.597 -2.022 -9.208 1.00 67.25 559 LYS A CA 1
ATOM 4406 C C . LYS A 1 559 ? 32.047 -1.675 -7.835 1.00 67.25 559 LYS A C 1
ATOM 4408 O O . LYS A 1 559 ? 31.549 -0.569 -7.631 1.00 67.25 559 LYS A O 1
ATOM 4413 N N . ASP A 1 560 ? 32.162 -2.607 -6.893 1.00 51.97 560 ASP A N 1
ATOM 4414 C CA . ASP A 1 560 ? 31.689 -2.381 -5.531 1.00 51.97 560 ASP A CA 1
ATOM 4415 C C . ASP A 1 560 ? 32.622 -1.443 -4.741 1.00 51.97 560 ASP A C 1
ATOM 4417 O O . ASP A 1 560 ? 33.857 -1.508 -4.819 1.00 51.97 560 ASP A O 1
ATOM 4421 N N . ALA A 1 561 ? 32.001 -0.568 -3.951 1.00 41.34 561 ALA A N 1
ATOM 4422 C CA . ALA A 1 561 ? 32.652 0.469 -3.157 1.00 41.34 561 ALA A CA 1
ATOM 4423 C C . ALA A 1 561 ? 33.355 -0.078 -1.898 1.00 41.34 561 ALA A C 1
ATOM 4425 O O . ALA A 1 561 ? 34.030 0.678 -1.201 1.00 41.34 561 ALA A O 1
ATOM 4426 N N . SER A 1 562 ? 33.221 -1.378 -1.619 1.00 39.00 562 SER A N 1
ATOM 4427 C CA . SER A 1 562 ? 34.007 -2.115 -0.620 1.00 39.00 562 SER A CA 1
ATOM 4428 C C . SER A 1 562 ? 35.489 -2.266 -1.003 1.00 39.00 562 SER A C 1
ATOM 4430 O O . SER A 1 562 ? 36.346 -2.439 -0.134 1.00 39.00 562 SER A O 1
ATOM 4432 N N . SER A 1 563 ? 35.823 -2.168 -2.296 1.00 33.00 563 SER A N 1
ATOM 4433 C CA . SER A 1 563 ? 37.208 -2.227 -2.768 1.00 33.00 563 SER A CA 1
ATOM 4434 C C . SER A 1 563 ? 37.992 -0.954 -2.399 1.00 33.00 563 SER A C 1
ATOM 4436 O O . SER A 1 563 ? 37.492 0.166 -2.497 1.00 33.00 563 SER A O 1
ATOM 4438 N N . LYS A 1 564 ? 39.262 -1.099 -1.983 1.00 28.14 564 LYS A N 1
ATOM 4439 C CA . LYS A 1 564 ? 40.094 -0.020 -1.391 1.00 28.14 564 LYS A CA 1
ATOM 4440 C C . LYS A 1 564 ? 40.540 1.102 -2.364 1.00 28.14 564 LYS A C 1
ATOM 4442 O O . LYS A 1 564 ? 41.560 1.748 -2.126 1.00 28.14 564 LYS A O 1
ATOM 4447 N N . ARG A 1 565 ? 39.818 1.351 -3.462 1.00 29.69 565 ARG A N 1
ATOM 4448 C CA . ARG A 1 565 ? 40.024 2.490 -4.379 1.00 29.69 565 ARG A CA 1
ATOM 4449 C C . ARG A 1 565 ? 38.668 3.054 -4.836 1.00 29.69 565 ARG A C 1
ATOM 4451 O O . ARG A 1 565 ? 38.049 2.465 -5.719 1.00 29.69 565 ARG A O 1
ATOM 4458 N N . PRO A 1 566 ? 38.201 4.195 -4.295 1.00 25.45 566 PRO A N 1
ATOM 4459 C CA . PRO A 1 566 ? 36.898 4.745 -4.653 1.00 25.45 566 PRO A CA 1
ATOM 4460 C C . PRO A 1 566 ? 36.910 5.364 -6.059 1.00 25.45 566 PRO A C 1
ATOM 4462 O O . PRO A 1 566 ? 37.378 6.486 -6.262 1.00 25.45 566 PRO A O 1
ATOM 4465 N N . LEU A 1 567 ? 36.329 4.644 -7.019 1.00 31.38 567 LEU A N 1
ATOM 4466 C CA . LEU A 1 567 ? 35.885 5.177 -8.308 1.00 31.38 567 LEU A CA 1
ATOM 4467 C C . LEU A 1 567 ? 34.381 4.936 -8.490 1.00 31.38 567 LEU A C 1
ATOM 4469 O O . LEU A 1 567 ? 33.945 4.179 -9.351 1.00 31.38 567 LEU A O 1
ATOM 4473 N N . LEU A 1 568 ? 33.586 5.668 -7.703 1.00 36.12 568 LEU A N 1
ATOM 4474 C CA . LEU A 1 568 ? 32.327 6.197 -8.232 1.00 36.12 568 LEU A CA 1
ATOM 4475 C C . LEU A 1 568 ? 32.659 7.014 -9.492 1.00 36.12 568 LEU A C 1
ATOM 4477 O O . LEU A 1 568 ? 33.668 7.726 -9.500 1.00 36.12 568 LEU A O 1
ATOM 4481 N N . PHE A 1 569 ? 31.841 6.893 -10.541 1.00 43.38 569 PHE A N 1
ATOM 4482 C CA . PHE A 1 569 ? 32.102 7.495 -11.852 1.00 43.38 569 PHE A CA 1
ATOM 4483 C C . PHE A 1 569 ? 32.407 8.998 -11.743 1.00 43.38 569 PHE A C 1
ATOM 4485 O O . PHE A 1 569 ? 31.526 9.823 -11.502 1.00 43.38 569 PHE A O 1
ATOM 4492 N N . LYS A 1 570 ? 33.683 9.364 -11.924 1.00 27.66 570 LYS A N 1
ATOM 4493 C CA . LYS A 1 570 ? 34.105 10.762 -12.042 1.00 27.66 570 LYS A CA 1
ATOM 4494 C C . LYS A 1 570 ? 33.773 11.240 -13.449 1.00 27.66 570 LYS A C 1
ATOM 4496 O O . LYS A 1 570 ? 34.475 10.878 -14.390 1.00 27.66 570 LYS A O 1
ATOM 4501 N N . GLY A 1 571 ? 32.729 12.056 -13.575 1.00 26.47 571 GLY A N 1
ATOM 4502 C CA . GLY A 1 571 ? 32.345 12.658 -14.850 1.00 26.47 571 GLY A CA 1
ATOM 4503 C C . GLY A 1 571 ? 33.522 13.389 -15.503 1.00 26.47 571 GLY A C 1
ATOM 4504 O O . GLY A 1 571 ? 34.129 14.279 -14.904 1.00 26.47 571 GLY A O 1
ATOM 4505 N N . THR A 1 572 ? 33.859 13.005 -16.733 1.00 28.09 572 THR A N 1
ATOM 4506 C CA . THR A 1 572 ? 34.916 13.642 -17.524 1.00 28.09 572 THR A CA 1
ATOM 4507 C C . THR A 1 572 ? 34.489 15.044 -17.947 1.00 28.09 572 THR A C 1
ATOM 4509 O O . THR A 1 572 ? 33.6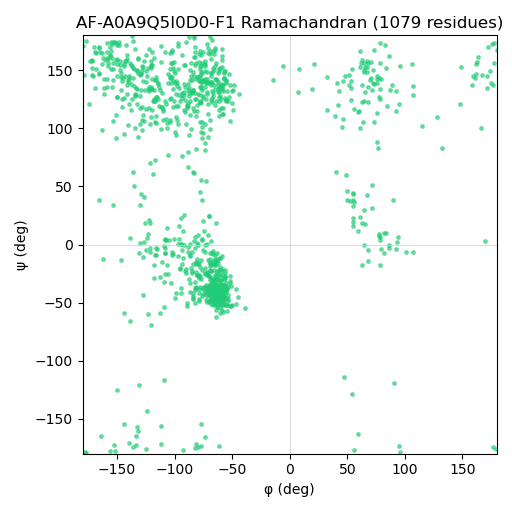52 15.208 -18.834 1.00 28.09 572 THR A O 1
ATOM 4512 N N . ALA A 1 573 ? 35.080 16.065 -17.324 1.00 27.70 573 ALA A N 1
ATOM 4513 C CA . ALA A 1 573 ? 34.832 17.460 -17.670 1.00 27.70 573 ALA A CA 1
ATOM 4514 C C . ALA A 1 573 ? 35.169 17.743 -19.149 1.00 27.70 573 ALA A C 1
ATOM 4516 O O . ALA A 1 573 ? 36.245 17.380 -19.632 1.00 27.70 573 ALA A O 1
ATOM 4517 N N . ARG A 1 574 ? 34.259 18.421 -19.866 1.00 28.00 574 ARG A N 1
ATOM 4518 C CA . ARG A 1 574 ? 34.436 18.790 -21.282 1.00 28.00 574 ARG A CA 1
ATOM 4519 C C . ARG A 1 574 ? 35.684 19.664 -21.464 1.00 28.00 574 ARG A C 1
ATOM 4521 O O . ARG A 1 574 ? 35.699 20.827 -21.065 1.00 28.00 574 ARG A O 1
ATOM 4528 N N . ARG A 1 575 ? 36.714 19.136 -22.132 1.00 24.89 575 ARG A N 1
ATOM 4529 C CA . ARG A 1 575 ? 37.914 19.899 -22.512 1.00 24.89 575 ARG A CA 1
ATOM 4530 C C . ARG A 1 575 ? 37.638 20.707 -23.786 1.00 24.89 575 ARG A C 1
ATOM 4532 O O . ARG A 1 575 ? 37.964 20.267 -24.884 1.00 24.89 575 ARG A O 1
ATOM 4539 N N . LEU A 1 576 ? 37.004 21.873 -23.635 1.00 27.66 576 LEU A N 1
ATOM 4540 C CA . LEU A 1 576 ? 36.727 22.794 -24.746 1.00 27.66 576 LEU A CA 1
ATOM 4541 C C . LEU A 1 576 ? 38.018 23.185 -25.485 1.00 27.66 576 LEU A C 1
ATOM 4543 O O . LEU A 1 576 ? 38.980 23.663 -24.882 1.00 27.66 576 LEU A O 1
ATOM 4547 N N . SER A 1 577 ? 38.030 22.994 -26.803 1.00 26.41 577 SER A N 1
ATOM 4548 C CA . SER A 1 577 ? 39.171 23.308 -27.660 1.00 26.41 577 SER A CA 1
ATOM 4549 C C . SER A 1 577 ? 39.235 24.800 -27.993 1.00 26.41 577 SER A C 1
ATOM 4551 O O . SER A 1 577 ? 38.350 25.315 -28.678 1.00 26.41 577 SER A O 1
ATOM 4553 N N . LYS A 1 578 ? 40.325 25.479 -27.618 1.00 27.84 578 LYS A N 1
ATOM 4554 C CA . LYS A 1 578 ? 40.728 26.728 -28.284 1.00 27.84 578 LYS A CA 1
ATOM 4555 C C . LYS A 1 578 ? 41.562 26.396 -29.528 1.00 27.84 578 LYS A C 1
ATOM 4557 O O . LYS A 1 578 ? 42.517 25.630 -29.437 1.00 27.84 578 LYS A O 1
ATOM 4562 N N . LYS A 1 579 ? 41.207 26.989 -30.673 1.00 28.38 579 LYS A N 1
ATOM 4563 C CA . LYS A 1 579 ? 42.062 27.109 -31.869 1.00 28.38 579 LYS A CA 1
ATOM 4564 C C . LYS A 1 579 ? 42.608 28.543 -31.962 1.00 28.38 579 LYS A C 1
ATOM 4566 O O . LYS A 1 579 ? 41.994 29.465 -31.433 1.00 28.38 579 LYS A O 1
ATOM 4571 N N . GLY A 1 580 ? 43.738 28.699 -32.654 1.00 26.30 580 GLY A N 1
ATOM 4572 C CA . GLY A 1 580 ? 44.592 29.898 -32.666 1.00 26.30 580 GLY A CA 1
ATOM 4573 C C . GLY A 1 580 ? 45.942 29.533 -32.038 1.00 26.30 580 GLY A C 1
ATOM 4574 O O . GLY A 1 580 ? 45.971 29.176 -30.866 1.00 26.30 580 GLY A O 1
ATOM 4575 N N . LYS A 1 581 ? 46.998 29.309 -32.836 1.00 26.78 581 LYS A N 1
ATOM 4576 C CA . LYS A 1 581 ? 47.910 30.329 -33.416 1.00 26.78 581 LYS A CA 1
ATOM 4577 C C . LYS A 1 581 ? 48.689 31.056 -32.306 1.00 26.78 581 LYS A C 1
ATOM 4579 O O . LYS A 1 581 ? 48.057 31.612 -31.420 1.00 26.78 581 LYS A O 1
ATOM 4584 N N . GLU A 1 582 ? 50.021 31.094 -32.281 1.00 27.80 582 GLU A N 1
ATOM 4585 C CA . GLU A 1 582 ? 51.087 30.654 -33.212 1.00 27.80 582 GLU A CA 1
ATOM 4586 C C . GLU A 1 582 ? 52.384 30.389 -32.399 1.00 27.80 582 GLU A C 1
ATOM 4588 O O . GLU A 1 582 ? 52.400 30.690 -31.209 1.00 27.80 582 GLU A O 1
ATOM 4593 N N . GLY A 1 583 ? 53.469 29.863 -33.000 1.00 26.11 583 GLY A N 1
ATOM 4594 C CA . GLY A 1 583 ? 54.808 29.884 -32.360 1.00 26.11 583 GLY A CA 1
ATOM 4595 C C . GLY A 1 583 ? 55.619 28.575 -32.348 1.00 26.11 583 GLY A C 1
ATOM 4596 O O . GLY A 1 583 ? 55.631 27.858 -31.360 1.00 26.11 583 GLY A O 1
ATOM 4597 N N . ALA A 1 584 ? 56.302 28.327 -33.468 1.00 26.92 584 ALA A N 1
ATOM 4598 C CA . ALA A 1 584 ? 57.497 27.507 -33.747 1.00 26.92 584 ALA A CA 1
ATOM 4599 C C . ALA A 1 584 ? 58.336 26.793 -32.638 1.00 26.92 584 ALA A C 1
ATOM 4601 O O . ALA A 1 584 ? 58.562 27.334 -31.564 1.00 26.92 584 ALA A O 1
ATOM 4602 N N . ASN A 1 585 ? 58.988 25.690 -33.072 1.00 28.95 585 ASN A N 1
ATOM 4603 C CA . ASN A 1 585 ? 60.242 25.057 -32.578 1.00 28.95 585 ASN A CA 1
ATOM 4604 C C . ASN A 1 585 ? 60.233 24.449 -31.151 1.00 28.95 585 ASN A C 1
ATOM 4606 O O . ASN A 1 585 ? 59.886 25.116 -30.195 1.00 28.95 585 ASN A O 1
ATOM 4610 N N . GLY A 1 586 ? 60.686 23.225 -30.864 1.00 26.41 586 GLY A N 1
ATOM 4611 C CA . GLY A 1 586 ? 61.560 22.269 -31.551 1.00 26.41 586 GLY A CA 1
ATOM 4612 C C . GLY A 1 586 ? 62.325 21.448 -30.484 1.00 26.41 586 GLY A C 1
ATOM 4613 O O . GLY A 1 586 ? 62.572 21.981 -29.407 1.00 26.41 586 GLY A O 1
ATOM 4614 N N . LEU A 1 587 ? 62.724 20.200 -30.798 1.00 28.88 587 LEU A N 1
ATOM 4615 C CA . LEU A 1 587 ? 63.556 19.296 -29.961 1.00 28.88 587 LEU A CA 1
ATOM 4616 C C . LEU A 1 587 ? 62.965 18.888 -28.579 1.00 28.88 587 LEU A C 1
ATOM 4618 O O . LEU A 1 587 ? 62.024 19.492 -28.082 1.00 28.88 587 LEU A O 1
ATOM 4622 N N . GLU A 1 588 ? 63.485 17.879 -27.870 1.00 28.27 588 GLU A N 1
ATOM 4623 C CA . GLU A 1 588 ? 63.812 16.490 -28.255 1.00 28.27 588 GLU A CA 1
ATOM 4624 C C . GLU A 1 588 ? 63.916 15.633 -26.965 1.00 28.27 588 GLU A C 1
ATOM 4626 O O . GLU A 1 588 ? 64.185 16.177 -25.904 1.00 28.27 588 GLU A O 1
ATOM 4631 N N . GLN A 1 589 ? 63.768 14.305 -27.082 1.00 29.36 589 GLN A N 1
ATOM 4632 C CA . GLN A 1 589 ? 64.288 13.248 -26.179 1.00 29.36 589 GLN A CA 1
ATOM 4633 C C . GLN A 1 589 ? 64.035 13.247 -24.642 1.00 29.36 589 GLN A C 1
ATOM 4635 O O . GLN A 1 589 ? 64.397 14.161 -23.922 1.00 29.36 589 GLN A O 1
ATOM 4640 N N . ARG A 1 590 ? 63.659 12.042 -24.158 1.00 28.72 590 ARG A N 1
ATOM 4641 C CA . ARG A 1 590 ? 64.025 11.377 -22.870 1.00 28.72 590 ARG A CA 1
ATOM 4642 C C . ARG A 1 590 ? 63.598 12.064 -21.544 1.00 28.72 590 ARG A C 1
ATOM 4644 O O . ARG A 1 590 ? 63.886 13.223 -21.318 1.00 28.72 590 ARG A O 1
ATOM 4651 N N . ALA A 1 591 ? 62.831 11.459 -20.626 1.00 27.45 591 ALA A N 1
ATOM 4652 C CA . ALA A 1 591 ? 62.801 10.113 -20.004 1.00 27.45 591 ALA A CA 1
ATOM 4653 C C . ALA A 1 591 ? 63.672 9.977 -18.732 1.00 27.45 591 ALA A C 1
ATOM 4655 O O . ALA A 1 591 ? 64.827 10.384 -18.748 1.00 27.45 591 ALA A O 1
ATOM 4656 N N . ALA A 1 592 ? 63.111 9.302 -17.708 1.00 27.00 592 ALA A N 1
ATOM 4657 C CA . ALA A 1 592 ? 63.674 9.018 -16.368 1.00 27.00 592 ALA A CA 1
ATOM 4658 C C . ALA A 1 592 ? 63.887 10.252 -15.447 1.00 27.00 592 ALA A C 1
ATOM 4660 O O . ALA A 1 592 ? 64.047 11.357 -15.948 1.00 27.00 592 ALA A O 1
ATOM 4661 N N . VAL A 1 593 ? 63.960 10.154 -14.108 1.00 28.22 593 VAL A N 1
ATOM 4662 C CA . VAL A 1 593 ? 63.233 9.386 -13.053 1.00 28.22 593 VAL A CA 1
ATOM 4663 C C . VAL A 1 593 ? 63.724 9.953 -11.701 1.00 28.22 593 VAL A C 1
ATOM 4665 O O . VAL A 1 593 ? 64.901 10.286 -11.611 1.00 28.22 593 VAL A O 1
ATOM 4668 N N . ASP A 1 594 ? 62.865 10.007 -10.670 1.00 26.91 594 ASP A N 1
ATOM 4669 C CA . ASP A 1 594 ? 63.211 10.365 -9.271 1.00 26.91 594 ASP A CA 1
ATOM 4670 C C . ASP A 1 594 ? 63.904 11.739 -9.049 1.00 26.91 594 ASP A C 1
ATOM 4672 O O . ASP A 1 594 ? 64.114 12.511 -9.979 1.00 26.91 594 ASP A O 1
ATOM 4676 N N . ALA A 1 595 ? 64.306 12.129 -7.832 1.00 25.44 595 ALA A N 1
ATOM 4677 C CA . ALA A 1 595 ? 63.583 12.275 -6.553 1.00 25.44 595 ALA A CA 1
ATOM 4678 C C . ALA A 1 595 ? 64.542 12.968 -5.550 1.00 25.44 595 ALA A C 1
ATOM 4680 O O . ALA A 1 595 ? 65.756 12.888 -5.708 1.00 25.44 595 ALA A O 1
ATOM 4681 N N . GLY A 1 596 ? 64.023 13.602 -4.490 1.00 24.62 596 GLY A N 1
ATOM 4682 C CA . GLY A 1 596 ? 64.845 14.314 -3.488 1.00 24.62 596 GLY A CA 1
ATOM 4683 C C . GLY A 1 596 ? 65.173 15.760 -3.923 1.00 24.62 596 GLY A C 1
ATOM 4684 O O . GLY A 1 596 ? 65.680 15.950 -5.017 1.00 24.62 596 GLY A O 1
ATOM 4685 N N . VAL A 1 597 ? 64.822 16.867 -3.252 1.00 25.39 597 VAL A N 1
ATOM 4686 C CA . VAL A 1 597 ? 64.630 17.253 -1.830 1.00 25.39 597 VAL A CA 1
ATOM 4687 C C . VAL A 1 597 ? 65.881 17.901 -1.198 1.00 25.39 597 VAL A C 1
ATOM 4689 O O . VAL A 1 597 ? 66.919 17.270 -1.050 1.00 25.39 597 VAL A O 1
ATOM 4692 N N . THR A 1 598 ? 65.678 19.148 -0.736 1.00 24.92 598 THR A N 1
ATOM 4693 C CA . THR A 1 598 ? 66.473 19.989 0.201 1.00 24.92 598 THR A CA 1
ATOM 4694 C C . THR A 1 598 ? 67.843 20.580 -0.185 1.00 24.92 598 THR A C 1
ATOM 4696 O O . THR A 1 598 ? 68.722 19.889 -0.678 1.00 24.92 598 THR A O 1
ATOM 4699 N N . SER A 1 599 ? 68.032 21.831 0.292 1.00 24.44 599 SER A N 1
ATOM 4700 C CA . SER A 1 599 ? 69.285 22.465 0.786 1.00 24.44 599 SER A CA 1
ATOM 4701 C C . SER A 1 599 ? 70.409 22.814 -0.221 1.00 24.44 599 SER A C 1
ATOM 4703 O O . SER A 1 599 ? 70.647 22.062 -1.152 1.00 24.44 599 SER A O 1
ATOM 4705 N N . THR A 1 600 ? 71.157 23.930 -0.098 1.00 24.06 600 THR A N 1
ATOM 4706 C CA . THR A 1 600 ? 71.078 25.094 0.830 1.00 24.06 600 THR A CA 1
ATOM 4707 C C . THR A 1 600 ? 71.848 26.317 0.294 1.00 24.06 600 THR A C 1
ATOM 4709 O O . THR A 1 600 ? 72.963 26.147 -0.174 1.00 24.06 600 THR A O 1
ATOM 4712 N N . ASP A 1 601 ? 71.284 27.509 0.535 1.00 25.03 601 ASP A N 1
ATOM 4713 C CA . ASP A 1 601 ? 71.925 28.724 1.101 1.00 25.03 601 ASP A CA 1
ATOM 4714 C C . ASP A 1 601 ? 73.030 29.546 0.364 1.00 25.03 601 ASP A C 1
ATOM 4716 O O . ASP A 1 601 ? 73.849 29.034 -0.386 1.00 25.03 601 ASP A O 1
ATOM 4720 N N . GLN A 1 602 ? 73.051 30.842 0.728 1.00 25.56 602 GLN A N 1
ATOM 4721 C CA . GLN A 1 602 ? 74.105 31.880 0.651 1.00 25.56 602 GLN A CA 1
ATOM 4722 C C . GLN A 1 602 ? 74.579 32.540 -0.674 1.00 25.56 602 GLN A C 1
ATOM 4724 O O . GLN A 1 602 ? 74.990 31.898 -1.634 1.00 25.56 602 GLN A O 1
ATOM 4729 N N . GLY A 1 603 ? 74.659 33.885 -0.601 1.00 24.22 603 GLY A N 1
ATOM 4730 C CA . GLY A 1 603 ? 75.466 34.800 -1.434 1.00 24.22 603 GLY A CA 1
ATOM 4731 C C . GLY A 1 603 ? 74.696 35.647 -2.472 1.00 24.22 603 GLY A C 1
ATOM 4732 O O . GLY A 1 603 ? 73.845 35.118 -3.176 1.00 24.22 603 GLY A O 1
ATOM 4733 N N . ASP A 1 604 ? 74.952 36.951 -2.665 1.00 26.12 604 ASP A N 1
ATOM 4734 C CA . ASP A 1 604 ? 75.652 37.960 -1.836 1.00 26.12 604 ASP A CA 1
ATOM 4735 C C . ASP A 1 604 ? 75.302 39.401 -2.318 1.00 26.12 604 ASP A C 1
ATOM 4737 O O . ASP A 1 604 ? 75.043 39.594 -3.504 1.00 26.12 604 ASP A O 1
ATOM 4741 N N . SER A 1 605 ? 75.399 40.412 -1.436 1.00 26.70 605 SER A N 1
ATOM 4742 C CA . SER A 1 605 ? 75.390 41.879 -1.697 1.00 26.70 605 SER A CA 1
ATOM 4743 C C . SER A 1 605 ? 74.136 42.526 -2.353 1.00 26.70 605 SER A C 1
ATOM 4745 O O . SER A 1 605 ? 73.396 41.894 -3.093 1.00 26.70 605 SER A O 1
ATOM 4747 N N . GLY A 1 606 ? 73.809 43.814 -2.146 1.00 24.47 606 GLY A N 1
ATOM 4748 C CA . GLY A 1 606 ? 74.305 44.804 -1.174 1.00 24.47 606 GLY A CA 1
ATOM 4749 C C . GLY A 1 606 ? 73.865 46.254 -1.507 1.00 24.47 606 GLY A C 1
ATOM 4750 O O . GLY A 1 606 ? 73.831 46.608 -2.678 1.00 24.47 606 GLY A O 1
ATOM 4751 N N . ALA A 1 607 ? 73.615 47.093 -0.480 1.00 25.80 607 ALA A N 1
ATOM 4752 C CA . ALA A 1 607 ? 73.411 48.569 -0.532 1.00 25.80 607 ALA A CA 1
ATOM 4753 C C . ALA A 1 607 ? 72.170 49.133 -1.301 1.00 25.80 607 ALA A C 1
ATOM 4755 O O . ALA A 1 607 ? 71.707 48.548 -2.267 1.00 25.80 607 ALA A O 1
ATOM 4756 N N . ALA A 1 608 ? 71.575 50.293 -0.955 1.00 26.55 608 ALA A N 1
ATOM 4757 C CA . ALA A 1 608 ? 71.613 51.087 0.287 1.00 26.55 608 ALA A CA 1
ATOM 4758 C C . ALA A 1 608 ? 70.390 52.042 0.445 1.00 26.55 608 ALA A C 1
ATOM 4760 O O . ALA A 1 608 ? 69.760 52.444 -0.525 1.00 26.55 608 ALA A O 1
ATOM 4761 N N . ALA A 1 609 ? 70.119 52.388 1.710 1.00 24.28 609 ALA A N 1
ATOM 4762 C CA . ALA A 1 609 ? 69.343 53.491 2.310 1.00 24.28 609 ALA A CA 1
ATOM 4763 C C . ALA A 1 609 ? 68.478 54.480 1.477 1.00 24.28 609 ALA A C 1
ATOM 4765 O O . ALA A 1 609 ? 68.993 55.242 0.664 1.00 24.28 609 ALA A O 1
ATOM 4766 N N . ALA A 1 610 ? 67.225 54.667 1.934 1.00 25.72 610 ALA A N 1
ATOM 4767 C CA . ALA A 1 610 ? 66.612 55.991 2.164 1.00 25.72 610 ALA A CA 1
ATOM 4768 C C . ALA A 1 610 ? 65.481 55.930 3.229 1.00 25.72 610 ALA A C 1
ATOM 4770 O O . ALA A 1 610 ? 64.641 55.035 3.196 1.00 25.72 610 ALA A O 1
ATOM 4771 N N . THR A 1 611 ? 65.456 56.892 4.161 1.00 23.00 611 THR A N 1
ATOM 4772 C CA . THR A 1 611 ? 64.450 57.123 5.238 1.00 23.00 611 THR A CA 1
ATOM 4773 C C . THR A 1 611 ? 64.472 58.616 5.632 1.00 23.00 611 THR A C 1
ATOM 4775 O O . THR A 1 611 ? 65.503 59.231 5.345 1.00 23.00 611 THR A O 1
ATOM 4778 N N . PRO A 1 612 ? 63.504 59.198 6.392 1.00 47.94 612 PRO A N 1
ATOM 4779 C CA . PRO A 1 612 ? 62.201 58.694 6.871 1.00 47.94 612 PRO A CA 1
ATOM 4780 C C . PRO A 1 612 ? 61.009 59.408 6.139 1.00 47.94 612 PRO A C 1
ATOM 4782 O O . PRO A 1 612 ? 60.943 59.184 4.938 1.00 47.94 612 PRO A O 1
ATOM 4785 N N . SER A 1 613 ? 60.036 60.212 6.639 1.00 23.52 613 SER A N 1
ATOM 4786 C CA . SER A 1 613 ? 59.623 60.727 7.972 1.00 23.52 613 SER A CA 1
ATOM 4787 C C . SER A 1 613 ? 58.197 61.358 8.005 1.00 23.52 613 SER A C 1
ATOM 4789 O O . SER A 1 613 ? 57.593 61.578 6.964 1.00 23.52 613 SER A O 1
ATOM 4791 N N . THR A 1 614 ? 57.698 61.618 9.230 1.00 25.08 614 THR A N 1
ATOM 4792 C CA . THR A 1 614 ? 56.842 62.732 9.769 1.00 25.08 614 THR A CA 1
ATOM 4793 C C . THR A 1 614 ? 56.208 63.789 8.823 1.00 25.08 614 THR A C 1
ATOM 4795 O O . THR A 1 614 ? 56.848 64.182 7.856 1.00 25.08 614 THR A O 1
ATOM 4798 N N . SER A 1 615 ? 55.044 64.421 9.094 1.00 24.34 615 SER A N 1
ATOM 4799 C CA . SER A 1 615 ? 54.170 64.486 10.303 1.00 24.34 615 SER A CA 1
ATOM 4800 C C . SER A 1 615 ? 52.830 65.234 10.053 1.00 24.34 615 SER A C 1
ATOM 4802 O O . SER A 1 615 ? 52.761 66.072 9.168 1.00 24.34 615 SER A O 1
ATOM 4804 N N . GLU A 1 616 ? 51.826 64.956 10.903 1.00 25.47 616 GLU A N 1
ATOM 4805 C CA . GLU A 1 616 ? 50.824 65.856 11.548 1.00 25.47 616 GLU A CA 1
ATOM 4806 C C . GLU A 1 616 ? 50.007 66.979 10.823 1.00 25.47 616 GLU A C 1
ATOM 4808 O O . GLU A 1 616 ? 50.524 67.826 10.110 1.00 25.47 616 GLU A O 1
ATOM 4813 N N . ALA A 1 617 ? 48.724 67.063 11.240 1.00 24.16 617 ALA A N 1
ATOM 4814 C CA . ALA A 1 617 ? 47.935 68.274 11.588 1.00 24.16 617 ALA A CA 1
ATOM 4815 C C . ALA A 1 617 ? 47.318 69.258 10.542 1.00 24.16 617 ALA A C 1
ATOM 4817 O O . ALA A 1 617 ? 47.750 70.399 10.432 1.00 24.16 617 ALA A O 1
ATOM 4818 N N . GLY A 1 618 ? 46.127 68.903 10.014 1.00 24.27 618 GLY A N 1
ATOM 4819 C CA . GLY A 1 618 ? 44.939 69.794 9.840 1.00 24.27 618 GLY A CA 1
ATOM 4820 C C . GLY A 1 618 ? 45.046 71.073 8.969 1.00 24.27 618 GLY A C 1
ATOM 4821 O O . GLY A 1 618 ? 45.991 71.203 8.198 1.00 24.27 618 GLY A O 1
ATOM 4822 N N . PRO A 1 619 ? 44.099 72.045 9.078 1.00 44.12 619 PRO A N 1
ATOM 4823 C CA . PRO A 1 619 ? 42.755 71.987 9.689 1.00 44.12 619 PRO A CA 1
ATOM 4824 C C . PRO A 1 619 ? 41.586 72.577 8.829 1.00 44.12 619 PRO A C 1
ATOM 4826 O O . PRO A 1 619 ? 41.787 73.473 8.016 1.00 44.12 619 PRO A O 1
ATOM 4829 N N . GLY A 1 620 ? 40.331 72.188 9.129 1.00 24.23 620 GLY A N 1
ATOM 4830 C CA . GLY A 1 620 ? 39.090 72.918 8.757 1.00 24.23 620 GLY A CA 1
ATOM 4831 C C . GLY A 1 620 ? 38.571 72.787 7.304 1.00 24.23 620 GLY A C 1
ATOM 4832 O O . GLY A 1 620 ? 39.243 72.204 6.465 1.00 24.23 620 GLY A O 1
ATOM 4833 N N . ALA A 1 621 ? 37.385 73.306 6.932 1.00 26.67 621 ALA A N 1
ATOM 4834 C CA . ALA A 1 621 ? 36.193 73.737 7.701 1.00 26.67 621 ALA A CA 1
ATOM 4835 C C . ALA A 1 621 ? 34.989 74.037 6.746 1.00 26.67 621 ALA A C 1
ATOM 4837 O O . ALA A 1 621 ? 35.211 74.182 5.549 1.00 26.67 621 ALA A O 1
ATOM 4838 N N . TRP A 1 622 ? 33.774 74.239 7.302 1.00 25.06 622 TRP A N 1
ATOM 4839 C CA . TRP A 1 622 ? 32.507 74.708 6.660 1.00 25.06 622 TRP A CA 1
ATOM 4840 C C . TRP A 1 622 ? 31.756 73.719 5.722 1.00 25.06 622 TRP A C 1
ATOM 4842 O O . TRP A 1 622 ? 32.386 73.063 4.904 1.00 25.06 622 TRP A O 1
ATOM 4852 N N . GLN A 1 623 ? 30.412 73.604 5.731 1.00 25.98 623 GLN A N 1
ATOM 4853 C CA . GLN A 1 623 ? 29.412 73.820 6.806 1.00 25.98 623 GLN A CA 1
ATOM 4854 C C . GLN A 1 623 ? 28.073 73.075 6.506 1.00 25.98 623 GLN A C 1
ATOM 4856 O O . GLN A 1 623 ? 27.854 72.635 5.381 1.00 25.98 623 GLN A O 1
ATOM 4861 N N . ASP A 1 624 ? 27.216 72.943 7.529 1.00 31.31 624 ASP A N 1
ATOM 4862 C CA . ASP A 1 624 ? 25.819 72.422 7.547 1.00 31.31 624 ASP A CA 1
ATOM 4863 C C . ASP A 1 624 ? 24.805 73.362 6.819 1.00 31.31 624 ASP A C 1
ATOM 4865 O O . ASP A 1 624 ? 25.256 74.431 6.390 1.00 31.31 624 ASP A O 1
ATOM 4869 N N . PRO A 1 625 ? 23.471 73.082 6.672 1.00 44.84 625 PRO A N 1
ATOM 4870 C CA . PRO A 1 625 ? 22.559 72.272 7.527 1.00 44.84 625 PRO A CA 1
ATOM 4871 C C . PRO A 1 625 ? 21.656 71.266 6.743 1.00 44.84 625 PRO A C 1
ATOM 4873 O O . PRO A 1 625 ? 21.832 71.110 5.539 1.00 44.84 625 PRO A O 1
ATOM 4876 N N . SER A 1 626 ? 20.653 70.537 7.277 1.00 27.91 626 SER A N 1
ATOM 4877 C CA . SER A 1 626 ? 19.944 70.429 8.585 1.00 27.91 626 SER A CA 1
ATOM 4878 C C . SER A 1 626 ? 19.446 68.968 8.761 1.00 27.91 626 SER A C 1
ATOM 4880 O O . SER A 1 626 ? 18.898 68.427 7.804 1.00 27.91 626 SER A O 1
ATOM 4882 N N . THR A 1 627 ? 19.722 68.216 9.843 1.00 30.89 627 THR A N 1
ATOM 4883 C CA . THR A 1 627 ? 18.981 68.118 11.142 1.00 30.89 627 THR A CA 1
ATOM 4884 C C . THR A 1 627 ? 17.464 67.798 11.027 1.00 30.89 627 THR A C 1
ATOM 4886 O O . THR A 1 627 ? 16.808 68.349 10.155 1.00 30.89 627 THR A O 1
ATOM 4889 N N . SER A 1 628 ? 16.780 66.978 11.861 1.00 30.41 628 SER A N 1
ATOM 4890 C CA . SER A 1 628 ? 17.088 66.102 13.036 1.00 30.41 628 SER A CA 1
ATOM 4891 C C . SER A 1 628 ? 15.766 65.427 13.553 1.00 30.41 628 SER A C 1
ATOM 4893 O O . SER A 1 628 ? 14.718 65.779 13.014 1.00 30.41 628 SER A O 1
ATOM 4895 N N . PRO A 1 629 ? 15.689 64.634 14.663 1.00 48.75 629 PRO A N 1
ATOM 4896 C CA . PRO A 1 629 ? 16.565 63.568 15.201 1.00 48.75 629 PRO A CA 1
ATOM 4897 C C . PRO A 1 629 ? 15.800 62.322 15.789 1.00 48.75 629 PRO A C 1
ATOM 4899 O O . PRO A 1 629 ? 14.584 62.196 15.691 1.00 48.75 629 PRO A O 1
ATOM 4902 N N . SER A 1 630 ? 16.534 61.420 16.466 1.00 28.83 630 SER A N 1
ATOM 4903 C CA . SER A 1 630 ? 16.087 60.319 17.368 1.00 28.83 630 SER A CA 1
ATOM 4904 C C . SER A 1 630 ? 15.750 60.791 18.825 1.00 28.83 630 SER A C 1
ATOM 4906 O O . SER A 1 630 ? 15.709 61.995 19.045 1.00 28.83 630 SER A O 1
ATOM 4908 N N . VAL A 1 631 ? 15.472 59.972 19.872 1.00 31.06 631 VAL A N 1
ATOM 4909 C CA . VAL A 1 631 ? 16.439 59.223 20.744 1.00 31.06 631 VAL A CA 1
ATOM 4910 C C . VAL A 1 631 ? 15.747 58.470 21.941 1.00 31.06 631 VAL A C 1
ATOM 4912 O O . VAL A 1 631 ? 14.892 59.033 22.607 1.00 31.06 631 VAL A O 1
ATOM 4915 N N . ASN A 1 632 ? 16.192 57.230 22.232 1.00 27.20 632 ASN A N 1
ATOM 4916 C CA . ASN A 1 632 ? 16.347 56.431 23.494 1.00 27.20 632 ASN A CA 1
ATOM 4917 C C . ASN A 1 632 ? 15.630 56.679 24.879 1.00 27.20 632 ASN A C 1
ATOM 4919 O O . ASN A 1 632 ? 15.852 57.699 25.517 1.00 27.20 632 ASN A O 1
ATOM 4923 N N . VAL A 1 633 ? 15.115 55.560 25.460 1.00 28.38 633 VAL A N 1
ATOM 4924 C CA . VAL A 1 633 ? 15.458 54.914 26.787 1.00 28.38 633 VAL A CA 1
ATOM 4925 C C . VAL A 1 633 ? 14.815 55.299 28.166 1.00 28.38 633 VAL A C 1
ATOM 4927 O O . VAL A 1 633 ? 14.868 56.433 28.614 1.00 28.38 633 VAL A O 1
ATOM 4930 N N . HIS A 1 634 ? 14.422 54.227 28.900 1.00 26.69 634 HIS A N 1
ATOM 4931 C CA . HIS A 1 634 ? 14.263 53.984 30.370 1.00 26.69 634 HIS A CA 1
ATOM 4932 C C . HIS A 1 634 ? 13.068 54.493 31.238 1.00 26.69 634 HIS A C 1
ATOM 4934 O O . HIS A 1 634 ? 12.899 55.679 31.467 1.00 26.69 634 HIS A O 1
ATOM 4940 N N . LEU A 1 635 ? 12.477 53.500 31.944 1.00 27.56 635 LEU A N 1
ATOM 4941 C CA . LEU A 1 635 ? 12.031 53.447 33.365 1.00 27.56 635 LEU A CA 1
ATOM 4942 C C . LEU A 1 635 ? 10.746 54.155 33.881 1.00 27.56 635 LEU A C 1
ATOM 4944 O O . LEU A 1 635 ? 10.445 55.291 33.556 1.00 27.56 635 LEU A O 1
ATOM 4948 N N . ALA A 1 636 ? 10.129 53.450 34.851 1.00 24.59 636 ALA A N 1
ATOM 4949 C CA . ALA A 1 636 ? 9.165 53.862 35.893 1.00 24.59 636 ALA A CA 1
ATOM 4950 C C . ALA A 1 636 ? 7.662 54.083 35.558 1.00 24.59 636 ALA A C 1
ATOM 4952 O O . ALA A 1 636 ? 7.284 54.770 34.618 1.00 24.59 636 ALA A O 1
ATOM 4953 N N . SER A 1 637 ? 6.813 53.519 36.432 1.00 30.69 637 SER A N 1
ATOM 4954 C CA . SER A 1 637 ? 5.387 53.848 36.689 1.00 30.69 637 SER A CA 1
ATOM 4955 C C . SER A 1 637 ? 5.296 54.887 37.840 1.00 30.69 637 SER A C 1
ATOM 4957 O O . SER A 1 637 ? 6.361 55.213 38.375 1.00 30.69 637 SER A O 1
ATOM 4959 N N . PRO A 1 638 ? 4.121 55.342 38.361 1.00 49.78 638 PRO A N 1
ATOM 4960 C CA . PRO A 1 638 ? 2.685 55.132 38.029 1.00 49.78 638 PRO A CA 1
ATOM 4961 C C . PRO A 1 638 ? 2.000 56.526 37.766 1.00 49.78 638 PRO A C 1
ATOM 4963 O O . PRO A 1 638 ? 2.725 57.371 37.242 1.00 49.78 638 PRO A O 1
ATOM 4966 N N . PRO A 1 639 ? 0.728 56.893 38.116 1.00 49.62 639 PRO A N 1
ATOM 4967 C CA . PRO A 1 639 ? -0.482 56.177 38.580 1.00 49.62 639 PRO A CA 1
ATOM 4968 C C . PRO A 1 639 ? -1.806 56.580 37.843 1.00 49.62 639 PRO A C 1
ATOM 4970 O O . PRO A 1 639 ? -1.792 57.053 36.713 1.00 49.62 639 PRO A O 1
ATOM 4973 N N . MET A 1 640 ? -2.955 56.355 38.506 1.00 26.47 640 MET A N 1
ATOM 4974 C CA . MET A 1 640 ? -4.342 56.786 38.187 1.00 26.47 640 MET A CA 1
ATOM 4975 C C . MET A 1 640 ? -4.463 58.336 38.088 1.00 26.47 640 MET A C 1
ATOM 4977 O O . MET A 1 640 ? -3.539 59.018 38.521 1.00 26.47 640 MET A O 1
ATOM 4981 N N . ARG A 1 641 ? -5.522 59.016 37.602 1.00 30.44 641 ARG A N 1
ATOM 4982 C CA . ARG A 1 641 ? -7.003 58.992 37.838 1.00 30.44 641 ARG A CA 1
ATOM 4983 C C . ARG A 1 641 ? -7.612 60.137 36.943 1.00 30.44 641 ARG A C 1
ATOM 4985 O O . ARG A 1 641 ? -6.816 60.912 36.427 1.00 30.44 641 ARG A O 1
ATOM 4992 N N . GLU A 1 642 ? -8.908 60.426 36.717 1.00 30.22 642 GLU A N 1
ATOM 4993 C CA . GLU A 1 642 ? -10.251 59.862 37.006 1.00 30.22 642 GLU A CA 1
ATOM 4994 C C . GLU A 1 642 ? -11.321 60.558 36.104 1.00 30.22 642 GLU A C 1
ATOM 4996 O O . GLU A 1 642 ? -11.060 61.656 35.618 1.00 30.22 642 GLU A O 1
ATOM 5001 N N . GLY A 1 643 ? -12.539 59.997 35.990 1.00 27.11 643 GLY A N 1
ATOM 5002 C CA . GLY A 1 643 ? -13.798 60.734 35.723 1.00 27.11 643 GLY A CA 1
ATOM 5003 C C . GLY A 1 643 ? -14.436 60.632 34.316 1.00 27.11 643 GLY A C 1
ATOM 5004 O O . GLY A 1 643 ? -13.705 60.480 33.343 1.00 27.11 643 GLY A O 1
ATOM 5005 N N . ASP A 1 644 ? -15.750 60.832 34.086 1.00 28.34 644 ASP A N 1
ATOM 5006 C CA . ASP A 1 644 ? -17.034 60.442 34.749 1.00 28.34 644 ASP A CA 1
ATOM 5007 C C . ASP A 1 644 ? -18.226 60.977 33.879 1.00 28.34 644 ASP A C 1
ATOM 5009 O O . ASP A 1 644 ? -17.997 61.716 32.920 1.00 28.34 644 ASP A O 1
ATOM 5013 N N . SER A 1 645 ? -19.485 60.658 34.233 1.00 29.47 645 SER A N 1
ATOM 5014 C CA . SER A 1 645 ? -20.786 60.973 33.592 1.00 29.47 645 SER A CA 1
ATOM 5015 C C . SER A 1 645 ? -21.117 60.156 32.327 1.00 29.47 645 SER A C 1
ATOM 5017 O O . SER A 1 645 ? -20.252 59.913 31.496 1.00 29.47 645 SER A O 1
ATOM 5019 N N . GLY A 1 646 ? -22.351 59.682 32.093 1.00 27.67 646 GLY A N 1
ATOM 5020 C CA . GLY A 1 646 ? -23.611 59.670 32.870 1.00 27.67 646 GLY A CA 1
ATOM 5021 C C . GLY A 1 646 ? -24.747 59.065 31.997 1.00 27.67 646 GLY A C 1
ATOM 5022 O O . GLY A 1 646 ? -24.522 58.841 30.815 1.00 27.67 646 GLY A O 1
ATOM 5023 N N . HIS A 1 647 ? -25.981 58.782 32.440 1.00 31.67 647 HIS A N 1
ATOM 5024 C CA . HIS A 1 647 ? -26.632 58.857 33.759 1.00 31.67 647 HIS A CA 1
ATOM 5025 C C . HIS A 1 647 ? -28.004 58.111 33.705 1.00 31.67 647 HIS A C 1
ATOM 5027 O O . HIS A 1 647 ? -28.543 57.951 32.614 1.00 31.67 647 HIS A O 1
ATOM 5033 N N . SER A 1 648 ? -28.625 57.789 34.858 1.00 27.23 648 SER A N 1
ATOM 5034 C CA . SER A 1 648 ? -30.061 57.408 35.049 1.00 27.23 648 SER A CA 1
ATOM 5035 C C . SER A 1 648 ? -30.603 56.062 34.489 1.00 27.23 648 SER A C 1
ATOM 5037 O O . SER A 1 648 ? -30.097 55.564 33.493 1.00 27.23 648 SER A O 1
ATOM 5039 N N . HIS A 1 649 ? -31.693 55.458 35.010 1.00 30.20 649 HIS A N 1
ATOM 5040 C CA . HIS A 1 649 ? -32.111 55.184 36.413 1.00 30.20 649 HIS A CA 1
ATOM 5041 C C . HIS A 1 649 ? -33.337 54.222 36.461 1.00 30.20 649 HIS A C 1
ATOM 5043 O O . HIS A 1 649 ? -34.075 54.129 35.487 1.00 30.20 649 HIS A O 1
ATOM 5049 N N . SER A 1 650 ? -33.624 53.661 37.654 1.00 26.42 650 SER A N 1
ATOM 5050 C CA . SER A 1 650 ? -34.909 53.059 38.118 1.00 26.42 650 SER A CA 1
ATOM 5051 C C . SER A 1 650 ? -35.345 51.691 37.537 1.00 26.42 650 SER A C 1
ATOM 5053 O O . SER A 1 650 ? -35.036 51.393 36.392 1.00 26.42 650 SER A O 1
ATOM 5055 N N . ALA A 1 651 ? -36.084 50.825 38.255 1.00 28.03 651 ALA A N 1
ATOM 5056 C CA . ALA A 1 651 ? -36.278 50.653 39.713 1.00 28.03 651 ALA A CA 1
ATOM 5057 C C . ALA A 1 651 ? -37.010 49.318 40.026 1.00 28.03 651 ALA A C 1
ATOM 5059 O O . ALA A 1 651 ? -37.866 48.921 39.246 1.00 28.03 651 ALA A O 1
ATOM 5060 N N . GLU A 1 652 ? -36.743 48.738 41.214 1.00 29.95 652 GLU A N 1
ATOM 5061 C CA . GLU A 1 652 ? -37.633 47.826 41.987 1.00 29.95 652 GLU A CA 1
ATOM 5062 C C . GLU A 1 652 ? -38.012 46.442 41.366 1.00 29.95 652 GLU A C 1
ATOM 5064 O O . GLU A 1 652 ? -37.897 46.234 40.167 1.00 29.95 652 GLU A O 1
ATOM 5069 N N . GLN A 1 653 ? -38.399 45.388 42.113 1.00 27.83 653 GLN A N 1
ATOM 5070 C CA . GLN A 1 653 ? -38.594 45.188 43.566 1.00 27.83 653 GLN A CA 1
ATOM 5071 C C . GLN A 1 653 ? -38.413 43.689 43.960 1.00 27.83 653 GLN A C 1
ATOM 5073 O O . GLN A 1 653 ? -38.647 42.831 43.122 1.00 27.83 653 GLN A O 1
ATOM 5078 N N . ALA A 1 654 ? -38.070 43.416 45.236 1.00 29.19 654 ALA A N 1
ATOM 5079 C CA . ALA A 1 654 ? -38.537 42.308 46.120 1.00 29.19 654 ALA A CA 1
ATOM 5080 C C . ALA A 1 654 ? -38.584 40.805 45.664 1.00 29.19 654 ALA A C 1
ATOM 5082 O O . ALA A 1 654 ? -38.972 40.491 44.551 1.00 29.19 654 ALA A O 1
ATOM 5083 N N . THR A 1 655 ? -38.329 39.772 46.499 1.00 28.91 655 THR A N 1
ATOM 5084 C CA . THR A 1 655 ? -37.834 39.652 47.903 1.00 28.91 655 THR A CA 1
ATOM 5085 C C . THR A 1 655 ? -37.544 38.178 48.283 1.00 28.91 655 THR A C 1
ATOM 5087 O O . THR A 1 655 ? -38.321 37.326 47.875 1.00 28.91 655 THR A O 1
ATOM 5090 N N . MET A 1 656 ? -36.592 37.950 49.216 1.00 28.03 656 MET A N 1
ATOM 5091 C CA . MET A 1 656 ? -36.544 36.851 50.233 1.00 28.03 656 MET A CA 1
ATOM 5092 C C . MET A 1 656 ? -36.457 35.369 49.765 1.00 28.03 656 MET A C 1
ATOM 5094 O O . MET A 1 656 ? -36.840 35.059 48.649 1.00 28.03 656 MET A O 1
ATOM 5098 N N . THR A 1 657 ? -36.011 34.357 50.535 1.00 29.48 657 THR A N 1
ATOM 5099 C CA . THR A 1 657 ? -35.093 34.125 51.702 1.00 29.48 657 THR A CA 1
ATOM 5100 C C . THR A 1 657 ? -34.859 32.592 51.763 1.00 29.48 657 THR A C 1
ATOM 5102 O O . THR A 1 657 ? -35.617 31.852 51.142 1.00 29.48 657 THR A O 1
ATOM 5105 N N . SER A 1 658 ? -33.952 31.984 52.537 1.00 30.59 658 SER A N 1
ATOM 5106 C CA . SER A 1 658 ? -32.545 32.225 52.940 1.00 30.59 658 SER A CA 1
ATOM 5107 C C . SER A 1 658 ? -32.050 30.857 53.530 1.00 30.59 658 SER A C 1
ATOM 5109 O O . SER A 1 658 ? -32.687 29.845 53.249 1.00 30.59 658 SER A O 1
ATOM 5111 N N . ASP A 1 659 ? -30.959 30.620 54.270 1.00 28.77 659 ASP A N 1
ATOM 5112 C CA . ASP A 1 659 ? -30.016 31.484 54.987 1.00 28.77 659 ASP A CA 1
ATOM 5113 C C . ASP A 1 659 ? -28.592 30.872 55.057 1.00 28.77 659 ASP A C 1
ATOM 5115 O O . ASP A 1 659 ? -27.999 30.582 54.019 1.00 28.77 659 ASP A O 1
ATOM 5119 N N . THR A 1 660 ? -28.005 30.716 56.251 1.00 31.69 660 THR A N 1
ATOM 5120 C CA . THR A 1 660 ? -26.584 30.426 56.471 1.00 31.69 660 THR A CA 1
ATOM 5121 C C . THR A 1 660 ? -26.335 29.473 57.643 1.00 31.69 660 THR A C 1
ATOM 5123 O O . THR A 1 660 ? -27.110 29.418 58.591 1.00 31.69 660 THR A O 1
ATOM 5126 N N . HIS A 1 661 ? -25.173 28.809 57.643 1.00 30.08 661 HIS A N 1
ATOM 5127 C CA . HIS A 1 661 ? -24.343 28.732 58.849 1.00 30.08 661 HIS A CA 1
ATOM 5128 C C . HIS A 1 661 ? -22.856 28.610 58.480 1.00 30.08 661 HIS A C 1
ATOM 5130 O O . HIS A 1 661 ? -22.493 28.016 57.467 1.00 30.08 661 HIS A O 1
ATOM 5136 N N . LYS A 1 662 ? -21.987 29.213 59.297 1.00 31.05 662 LYS A N 1
ATOM 5137 C CA . LYS A 1 662 ? -20.521 29.095 59.212 1.00 31.05 662 LYS A CA 1
ATOM 5138 C C . LYS A 1 662 ? -20.041 28.123 60.283 1.00 31.05 662 LYS A C 1
ATOM 5140 O O . LYS A 1 662 ? -20.607 28.147 61.371 1.00 31.05 662 LYS A O 1
ATOM 5145 N N . GLU A 1 663 ? -18.874 27.515 60.071 1.00 27.97 663 GLU A N 1
ATOM 5146 C CA . GLU A 1 663 ? -17.772 27.765 61.009 1.00 27.97 663 GLU A CA 1
ATOM 5147 C C . GLU A 1 663 ? -16.382 27.590 60.379 1.00 27.97 663 GLU A C 1
ATOM 5149 O O . GLU A 1 663 ? -16.249 27.262 59.202 1.00 27.97 663 GLU A O 1
ATOM 5154 N N . LYS A 1 664 ? -15.341 27.917 61.152 1.00 32.16 664 LYS A N 1
ATOM 5155 C CA . LYS A 1 664 ? -13.925 27.803 60.788 1.00 32.16 664 LYS A CA 1
ATOM 5156 C C . LYS A 1 664 ? -13.201 27.048 61.894 1.00 32.16 664 LYS A C 1
ATOM 5158 O O . LYS A 1 664 ? -13.418 27.362 63.058 1.00 32.16 664 LYS A O 1
ATOM 5163 N N . SER A 1 665 ? -12.179 26.273 61.550 1.00 25.69 665 SER A N 1
ATOM 5164 C CA . SER A 1 665 ? -10.907 26.387 62.273 1.00 25.69 665 SER A CA 1
ATOM 5165 C C . SER A 1 665 ? -9.740 25.866 61.439 1.00 25.69 665 SER A C 1
ATOM 5167 O O . SER A 1 665 ? -9.889 25.047 60.540 1.00 25.69 665 SER A O 1
ATOM 5169 N N . SER A 1 666 ? -8.569 26.408 61.740 1.00 28.84 666 SER A N 1
ATOM 5170 C CA . SER A 1 666 ? -7.264 26.013 61.223 1.00 28.84 666 SER A CA 1
ATOM 5171 C C . SER A 1 666 ? -6.336 25.879 62.418 1.00 28.84 666 SER A C 1
ATOM 5173 O O . SER A 1 666 ? -6.446 26.712 63.318 1.00 28.84 666 SER A O 1
ATOM 5175 N N . LEU A 1 667 ? -5.363 24.972 62.389 1.00 27.00 667 LEU A N 1
ATOM 5176 C CA . LEU A 1 667 ? -4.096 25.176 63.095 1.00 27.00 667 LEU A CA 1
ATOM 5177 C C . LEU A 1 667 ? -2.991 24.290 62.505 1.00 27.00 667 LEU A C 1
ATOM 5179 O O . LEU A 1 667 ? -3.258 23.336 61.781 1.00 27.00 667 LEU A O 1
ATOM 5183 N N . SER A 1 668 ? -1.746 24.666 62.781 1.00 25.56 668 SER A N 1
ATOM 5184 C CA . SER A 1 668 ? -0.521 24.085 62.230 1.00 25.56 668 SER A CA 1
ATOM 5185 C C . SER A 1 668 ? 0.568 24.153 63.293 1.00 25.56 668 SER A C 1
ATOM 5187 O O . SER A 1 668 ? 0.661 25.177 63.972 1.00 25.56 668 SER A O 1
ATOM 5189 N N . THR A 1 669 ? 1.446 23.148 63.362 1.00 26.98 669 THR A N 1
ATOM 5190 C CA . THR A 1 669 ? 2.716 23.260 64.097 1.00 26.98 669 THR A CA 1
ATOM 5191 C C . THR A 1 669 ? 3.829 22.467 63.409 1.00 26.98 669 THR A C 1
ATOM 5193 O O . THR A 1 669 ? 3.704 21.268 63.182 1.00 26.98 669 THR A O 1
ATOM 5196 N N . THR A 1 670 ? 4.938 23.143 63.115 1.00 28.50 670 THR A N 1
ATOM 5197 C CA . THR A 1 670 ? 6.198 22.574 62.602 1.00 28.50 670 THR A CA 1
ATOM 5198 C C . THR A 1 670 ? 7.131 22.214 63.761 1.00 28.50 670 THR A C 1
ATOM 5200 O O . THR A 1 670 ? 7.096 22.908 64.774 1.00 28.50 670 THR A O 1
ATOM 5203 N N . LEU A 1 671 ? 8.056 21.255 63.596 1.00 25.77 671 LEU A N 1
ATOM 5204 C CA . LEU A 1 671 ? 9.380 21.317 64.249 1.00 25.77 671 LEU A CA 1
ATOM 5205 C C . LEU A 1 671 ? 10.441 20.437 63.548 1.00 25.77 671 LEU A C 1
ATOM 5207 O O . LEU A 1 671 ? 10.145 19.758 62.570 1.00 25.77 671 LEU A O 1
ATOM 5211 N N . VAL A 1 672 ? 11.699 20.537 63.998 1.00 28.95 672 VAL A N 1
ATOM 5212 C CA . VAL A 1 672 ? 12.932 20.156 63.273 1.00 28.95 672 VAL A CA 1
ATOM 5213 C C . VAL A 1 672 ? 13.931 19.463 64.212 1.00 28.95 672 VAL A C 1
ATOM 5215 O O . VAL A 1 672 ? 14.055 19.894 65.355 1.00 28.95 672 VAL A O 1
ATOM 5218 N N . SER A 1 673 ? 14.700 18.466 63.741 1.00 24.12 673 SER A N 1
ATOM 5219 C CA . SER A 1 673 ? 16.111 18.204 64.144 1.00 24.12 673 SER A CA 1
ATOM 5220 C C . SER A 1 673 ? 16.733 17.012 63.377 1.00 24.12 673 SER A C 1
ATOM 5222 O O . SER A 1 673 ? 16.116 16.474 62.459 1.00 24.12 673 SER A O 1
ATOM 5224 N N . THR A 1 674 ? 17.996 16.665 63.670 1.00 27.08 674 THR A N 1
ATOM 5225 C CA . THR A 1 674 ? 18.894 15.856 62.817 1.00 27.08 674 THR A CA 1
ATOM 5226 C C . THR A 1 674 ? 19.709 14.794 63.589 1.00 27.08 674 THR A C 1
ATOM 5228 O O . THR A 1 674 ? 19.733 14.776 64.815 1.00 27.08 674 THR A O 1
ATOM 5231 N N . THR A 1 675 ? 20.524 14.024 62.845 1.00 27.23 675 THR A N 1
ATOM 5232 C CA . THR A 1 675 ? 21.804 13.380 63.261 1.00 27.23 675 THR A CA 1
ATOM 5233 C C . THR A 1 675 ? 21.806 12.113 64.149 1.00 27.23 675 THR A C 1
ATOM 5235 O O . THR A 1 675 ? 22.017 12.169 65.351 1.00 27.23 675 THR A O 1
ATOM 5238 N N . ALA A 1 676 ? 21.750 10.955 63.475 1.00 27.14 676 ALA A N 1
ATOM 5239 C CA . ALA A 1 676 ? 22.762 9.873 63.445 1.00 27.14 676 ALA A CA 1
ATOM 5240 C C . ALA A 1 676 ? 23.507 9.375 64.717 1.00 27.14 676 ALA A C 1
ATOM 5242 O O . ALA A 1 676 ? 24.256 10.117 65.350 1.00 27.14 676 ALA A O 1
ATOM 5243 N N . SER A 1 677 ? 23.552 8.038 64.893 1.00 24.12 677 SER A N 1
ATOM 5244 C CA . SER A 1 677 ? 24.770 7.287 65.294 1.00 24.12 677 SER A CA 1
ATOM 5245 C C . SER A 1 677 ? 24.692 5.768 65.025 1.00 24.12 677 SER A C 1
ATOM 5247 O O . SER A 1 677 ? 23.627 5.235 64.737 1.00 24.12 677 SER A O 1
ATOM 5249 N N . LYS A 1 678 ? 25.849 5.082 65.068 1.00 29.67 678 LYS A N 1
ATOM 5250 C CA . LYS A 1 678 ? 26.060 3.647 64.741 1.00 29.67 678 LYS A CA 1
ATOM 5251 C C . LYS A 1 678 ? 26.409 2.819 65.984 1.00 29.67 678 LYS A C 1
ATOM 5253 O O . LYS A 1 678 ? 27.072 3.377 66.847 1.00 29.67 678 LYS A O 1
ATOM 5258 N N . HIS A 1 679 ? 26.176 1.500 65.953 1.00 25.14 679 HIS A N 1
ATOM 5259 C CA . HIS A 1 679 ? 27.027 0.362 66.417 1.00 25.14 679 HIS A CA 1
ATOM 5260 C C . HIS A 1 679 ? 26.351 -0.923 65.858 1.00 25.14 679 HIS A C 1
ATOM 5262 O O . HIS A 1 679 ? 25.128 -0.962 65.863 1.00 25.14 679 HIS A O 1
ATOM 5268 N N . ARG A 1 680 ? 26.951 -1.962 65.246 1.00 26.89 680 ARG A N 1
ATOM 5269 C CA . ARG A 1 680 ? 28.295 -2.598 65.173 1.00 26.89 680 ARG A CA 1
ATOM 5270 C C . ARG A 1 680 ? 28.719 -3.449 66.384 1.00 26.89 680 ARG A C 1
ATOM 5272 O O . ARG A 1 680 ? 29.122 -2.879 67.389 1.00 26.89 680 ARG A O 1
ATOM 5279 N N . LYS A 1 681 ? 28.838 -4.772 66.155 1.00 27.64 681 LYS A N 1
ATOM 5280 C CA . LYS A 1 681 ? 29.990 -5.677 66.439 1.00 27.64 681 LYS A CA 1
ATOM 5281 C C . LYS A 1 681 ? 29.836 -6.968 65.583 1.00 27.64 681 LYS A C 1
ATOM 5283 O O . LYS A 1 681 ? 28.705 -7.356 65.348 1.00 27.64 681 LYS A O 1
ATOM 5288 N N . GLU A 1 682 ? 30.846 -7.443 64.828 1.00 30.92 682 GLU A N 1
ATOM 5289 C CA . GLU A 1 682 ? 32.026 -8.284 65.204 1.00 30.92 682 GLU A CA 1
ATOM 5290 C C . GLU A 1 682 ? 31.664 -9.775 65.431 1.00 30.92 682 GLU A C 1
ATOM 5292 O O . GLU A 1 682 ? 30.591 -10.040 65.949 1.00 30.92 682 GLU A O 1
ATOM 5297 N N . LYS A 1 683 ? 32.464 -10.797 65.060 1.00 27.86 683 LYS A N 1
ATOM 5298 C CA . LYS A 1 683 ? 33.944 -10.966 65.084 1.00 27.86 683 LYS A CA 1
ATOM 5299 C C . LYS A 1 683 ? 34.384 -12.125 64.120 1.00 27.86 683 LYS A C 1
ATOM 5301 O O . LYS A 1 683 ? 33.641 -13.086 64.014 1.00 27.86 683 LYS A O 1
ATOM 5306 N N . THR A 1 684 ? 35.421 -11.999 63.266 1.00 27.14 684 THR A N 1
ATOM 5307 C CA . THR A 1 684 ? 36.833 -12.523 63.371 1.00 27.14 684 THR A CA 1
ATOM 5308 C C . THR A 1 684 ? 37.072 -14.051 63.360 1.00 27.14 684 THR A C 1
ATOM 5310 O O . THR A 1 684 ? 36.281 -14.750 63.973 1.00 27.14 684 THR A O 1
ATOM 5313 N N . SER A 1 685 ? 38.214 -14.623 62.917 1.00 29.03 685 SER A N 1
ATOM 5314 C CA . SER A 1 685 ? 39.274 -14.300 61.912 1.00 29.03 685 SER A CA 1
ATOM 5315 C C . SER A 1 685 ? 40.400 -15.376 61.971 1.00 29.03 685 SER A C 1
ATOM 5317 O O . SER A 1 685 ? 40.315 -16.285 62.787 1.00 29.03 685 SER A O 1
ATOM 5319 N N . GLU A 1 686 ? 41.488 -15.171 61.205 1.00 29.58 686 GLU A N 1
ATOM 5320 C CA . GLU A 1 686 ? 42.833 -15.809 61.277 1.00 29.58 686 GLU A CA 1
ATOM 5321 C C . GLU A 1 686 ? 43.059 -17.149 60.541 1.00 29.58 686 GLU A C 1
ATOM 5323 O O . GLU A 1 686 ? 42.101 -17.859 60.265 1.00 29.58 686 GLU A O 1
ATOM 5328 N N . THR A 1 687 ? 44.284 -17.635 60.249 1.00 26.67 687 THR A N 1
ATOM 5329 C CA . THR A 1 687 ? 45.600 -17.097 59.764 1.00 26.67 687 THR A CA 1
ATOM 5330 C C . THR A 1 687 ? 46.577 -18.300 59.760 1.00 26.67 687 THR A C 1
ATOM 5332 O O . THR A 1 687 ? 46.574 -19.020 60.750 1.00 26.67 687 THR A O 1
ATOM 5335 N N . THR A 1 688 ? 47.439 -18.517 58.740 1.00 27.14 688 THR A N 1
ATOM 5336 C CA . THR A 1 688 ? 48.907 -18.839 58.854 1.00 27.14 688 THR A CA 1
ATOM 5337 C C . THR A 1 688 ? 49.566 -19.546 57.635 1.00 27.14 688 THR A C 1
ATOM 5339 O O . THR A 1 688 ? 49.043 -20.484 57.056 1.00 27.14 688 THR A O 1
ATOM 5342 N N . HIS A 1 689 ? 50.773 -19.064 57.297 1.00 28.05 689 HIS A N 1
ATOM 5343 C CA . HIS A 1 689 ? 52.008 -19.751 56.846 1.00 28.05 689 HIS A CA 1
ATOM 5344 C C . HIS A 1 689 ? 52.077 -20.940 55.831 1.00 28.05 689 HIS A C 1
ATOM 5346 O O . HIS A 1 689 ? 51.832 -22.089 56.169 1.00 28.05 689 HIS A O 1
ATOM 5352 N N . SER A 1 690 ? 52.816 -20.670 54.731 1.00 24.86 690 SER A N 1
ATOM 5353 C CA . SER A 1 690 ? 54.147 -21.256 54.362 1.00 24.86 690 SER A CA 1
ATOM 5354 C C . SER A 1 690 ? 54.338 -22.305 53.227 1.00 24.86 690 SER A C 1
ATOM 5356 O O . SER A 1 690 ? 53.799 -23.398 53.273 1.00 24.86 690 SER A O 1
ATOM 5358 N N . VAL A 1 691 ? 55.310 -21.977 52.340 1.00 24.88 691 VAL A N 1
ATOM 5359 C CA . VAL A 1 691 ? 56.409 -22.829 51.784 1.00 24.88 691 VAL A CA 1
ATOM 5360 C C . VAL A 1 691 ? 56.142 -23.846 50.634 1.00 24.88 691 VAL A C 1
ATOM 5362 O O . VAL A 1 691 ? 55.153 -24.560 50.635 1.00 24.88 691 VAL A O 1
ATOM 5365 N N . ILE A 1 692 ? 57.135 -23.952 49.713 1.00 26.19 692 ILE A N 1
ATOM 5366 C CA . ILE A 1 692 ? 57.354 -24.990 48.654 1.00 26.19 692 ILE A CA 1
ATOM 5367 C C . ILE A 1 692 ? 56.373 -24.997 47.441 1.00 26.19 692 ILE A C 1
ATOM 5369 O O . ILE A 1 692 ? 55.249 -24.529 47.555 1.00 26.19 692 ILE A O 1
ATOM 5373 N N . SER A 1 693 ? 56.709 -25.535 46.250 1.00 23.72 693 SER A N 1
ATOM 5374 C CA . SER A 1 693 ? 57.761 -25.139 45.269 1.00 23.72 693 SER A CA 1
ATOM 5375 C C . SER A 1 693 ? 57.557 -25.815 43.885 1.00 23.72 693 SER A C 1
ATOM 5377 O O . SER A 1 693 ? 57.200 -26.984 43.851 1.00 23.72 693 SER A O 1
ATOM 5379 N N . GLU A 1 694 ? 57.929 -25.121 42.791 1.00 26.33 694 GLU A N 1
ATOM 5380 C CA . GLU A 1 694 ? 58.270 -25.646 41.433 1.00 26.33 694 GLU A CA 1
ATOM 5381 C C . GLU A 1 694 ? 57.165 -26.310 40.549 1.00 26.33 694 GLU A C 1
ATOM 5383 O O . GLU A 1 694 ? 56.200 -26.867 41.047 1.00 26.33 694 GLU A O 1
ATOM 5388 N N . GLU A 1 695 ? 57.187 -26.231 39.196 1.00 26.66 695 GLU A N 1
ATOM 5389 C CA . GLU A 1 695 ? 58.319 -25.899 38.287 1.00 26.66 695 GLU A CA 1
ATOM 5390 C C . GLU A 1 695 ? 58.007 -25.071 36.989 1.00 26.66 695 GLU A C 1
ATOM 5392 O O . GLU A 1 695 ? 58.599 -24.004 36.785 1.00 26.66 695 GLU A O 1
ATOM 5397 N N . LYS A 1 696 ? 57.138 -25.544 36.067 1.00 25.28 696 LYS A N 1
ATOM 5398 C CA . LYS A 1 696 ? 57.217 -25.282 34.591 1.00 25.28 696 LYS A CA 1
ATOM 5399 C C . LYS A 1 696 ? 55.927 -24.720 33.940 1.00 25.28 696 LYS A C 1
ATOM 5401 O O . LYS A 1 696 ? 54.859 -24.967 34.481 1.00 25.28 696 LYS A O 1
ATOM 5406 N N . LYS A 1 697 ? 55.862 -23.941 32.830 1.00 25.86 697 LYS A N 1
ATOM 5407 C CA . LYS A 1 697 ? 56.791 -23.341 31.806 1.00 25.86 697 LYS A CA 1
ATOM 5408 C C . LYS A 1 697 ? 57.343 -24.228 30.670 1.00 25.86 697 LYS A C 1
ATOM 5410 O O . LYS A 1 697 ? 57.489 -25.423 30.892 1.00 25.86 697 LYS A O 1
ATOM 5415 N N . PRO A 1 698 ? 57.756 -23.654 29.502 1.00 43.41 698 PRO A N 1
ATOM 5416 C CA . PRO A 1 698 ? 57.807 -22.229 29.053 1.00 43.41 698 PRO A CA 1
ATOM 5417 C C . PRO A 1 698 ? 56.798 -21.915 27.908 1.00 43.41 698 PRO A C 1
ATOM 5419 O O . PRO A 1 698 ? 55.979 -22.771 27.615 1.00 43.41 698 PRO A O 1
ATOM 5422 N N . GLY A 1 699 ? 56.728 -20.765 27.205 1.00 30.08 699 GLY A N 1
ATOM 5423 C CA . GLY A 1 699 ? 57.422 -19.447 27.124 1.00 30.08 699 GLY A CA 1
ATOM 5424 C C . GLY A 1 699 ? 56.721 -18.599 26.015 1.00 30.08 699 GLY A C 1
ATOM 5425 O O . GLY A 1 699 ? 55.873 -19.151 25.329 1.00 30.08 699 GLY A O 1
ATOM 5426 N N . THR A 1 700 ? 56.916 -17.297 25.731 1.00 28.03 700 THR A N 1
ATOM 5427 C CA . THR A 1 700 ? 57.877 -16.215 26.090 1.00 28.03 700 THR A CA 1
ATOM 5428 C C . THR A 1 700 ? 57.176 -14.847 25.821 1.00 28.03 700 THR A C 1
ATOM 5430 O O . THR A 1 700 ? 56.412 -14.767 24.871 1.00 28.03 700 THR A O 1
ATOM 5433 N N . ARG A 1 701 ? 57.217 -13.802 26.682 1.00 31.02 701 ARG A N 1
ATOM 5434 C CA . ARG A 1 701 ? 58.254 -12.730 26.869 1.00 31.02 701 ARG A CA 1
ATOM 5435 C C . ARG A 1 701 ? 58.351 -11.748 25.660 1.00 31.02 701 ARG A C 1
ATOM 5437 O O . ARG A 1 701 ? 58.377 -12.235 24.545 1.00 31.02 701 ARG A O 1
ATOM 5444 N N . ALA A 1 702 ? 58.441 -10.404 25.758 1.00 27.50 702 ALA A N 1
ATOM 5445 C CA . ALA A 1 702 ? 58.803 -9.441 26.833 1.00 27.50 702 ALA A CA 1
ATOM 5446 C C . ALA A 1 702 ? 57.952 -8.124 26.768 1.00 27.50 702 ALA A C 1
ATOM 5448 O O . ALA A 1 702 ? 57.342 -7.871 25.741 1.00 27.50 702 ALA A O 1
ATOM 5449 N N . LYS A 1 703 ? 57.710 -7.354 27.856 1.00 29.38 703 LYS A N 1
ATOM 5450 C CA . LYS A 1 703 ? 58.442 -6.151 28.395 1.00 29.38 703 LYS A CA 1
ATOM 5451 C C . LYS A 1 703 ? 58.717 -5.003 27.378 1.00 29.38 703 LYS A C 1
ATOM 5453 O O . LYS A 1 703 ? 58.977 -5.286 26.223 1.00 29.38 703 LYS A O 1
ATOM 5458 N N . THR A 1 704 ? 58.719 -3.698 27.724 1.00 25.34 704 THR A N 1
ATOM 5459 C CA . THR A 1 704 ? 59.029 -3.016 29.018 1.00 25.34 704 THR A CA 1
ATOM 5460 C C . THR A 1 704 ? 58.328 -1.635 29.163 1.00 25.34 704 THR A C 1
ATOM 5462 O O . THR A 1 704 ? 57.750 -1.142 28.203 1.00 25.34 704 THR A O 1
ATOM 5465 N N . ARG A 1 705 ? 58.392 -0.980 30.344 1.00 28.88 705 ARG A N 1
ATOM 5466 C CA . ARG A 1 705 ? 57.818 0.359 30.648 1.00 28.88 705 ARG A CA 1
ATOM 5467 C C . ARG A 1 705 ? 58.716 1.159 31.615 1.00 28.88 705 ARG A C 1
ATOM 5469 O O . ARG A 1 705 ? 59.009 0.619 32.678 1.00 28.88 705 ARG A O 1
ATOM 5476 N N . LYS A 1 706 ? 59.108 2.400 31.260 1.00 27.69 706 LYS A N 1
ATOM 5477 C CA . LYS A 1 706 ? 59.729 3.509 32.058 1.00 27.69 706 LYS A CA 1
ATOM 5478 C C . LYS A 1 706 ? 60.365 4.530 31.072 1.00 27.69 706 LYS A C 1
ATOM 5480 O O . LYS A 1 706 ? 60.660 4.121 29.957 1.00 27.69 706 LYS A O 1
ATOM 5485 N N . ASP A 1 707 ? 60.599 5.815 31.365 1.00 26.70 707 ASP A N 1
ATOM 5486 C CA . ASP A 1 707 ? 60.240 6.645 32.531 1.00 26.70 707 ASP A CA 1
ATOM 5487 C C . ASP A 1 707 ? 60.072 8.145 32.149 1.00 26.70 707 ASP A C 1
ATOM 5489 O O . ASP A 1 707 ? 60.358 8.540 31.025 1.00 26.70 707 ASP A O 1
ATOM 5493 N N . ARG A 1 708 ? 59.604 8.945 33.119 1.00 26.91 708 ARG A N 1
ATOM 5494 C CA . ARG A 1 708 ? 59.543 10.429 33.225 1.00 26.91 708 ARG A CA 1
ATOM 5495 C C . ARG A 1 708 ? 60.364 11.315 32.255 1.00 26.91 708 ARG A C 1
ATOM 5497 O O . ARG A 1 708 ? 61.579 11.186 32.205 1.00 26.91 708 ARG A O 1
ATOM 5504 N N . GLU A 1 709 ? 59.754 12.438 31.845 1.00 26.05 709 GLU A N 1
ATOM 5505 C CA . GLU A 1 709 ? 60.204 13.776 32.303 1.00 26.05 709 GLU A CA 1
ATOM 5506 C C . GLU A 1 709 ? 59.050 14.812 32.356 1.00 26.05 709 GLU A C 1
ATOM 5508 O O . GLU A 1 709 ? 57.910 14.465 32.035 1.00 26.05 709 GLU A O 1
ATOM 5513 N N . ARG A 1 710 ? 59.272 16.025 32.906 1.00 29.84 710 ARG A N 1
ATOM 5514 C CA . ARG A 1 710 ? 58.183 16.898 33.418 1.00 29.84 710 ARG A CA 1
ATOM 5515 C C . ARG A 1 710 ? 58.489 18.412 33.404 1.00 29.84 710 ARG A C 1
ATOM 5517 O O . ARG A 1 710 ? 59.148 18.914 34.309 1.00 29.84 710 ARG A O 1
ATOM 5524 N N . SER A 1 711 ? 57.883 19.162 32.481 1.00 27.92 711 SER A N 1
ATOM 5525 C CA . SER A 1 711 ? 57.772 20.640 32.496 1.00 27.92 711 SER A CA 1
ATOM 5526 C C . SER A 1 711 ? 56.552 21.088 31.651 1.00 27.92 711 SER A C 1
ATOM 5528 O O . SER A 1 711 ? 55.926 20.255 31.003 1.00 27.92 711 SER A O 1
ATOM 5530 N N . GLY A 1 712 ? 56.075 22.341 31.632 1.00 25.31 712 GLY A N 1
ATOM 5531 C CA . GLY A 1 712 ? 56.545 23.556 32.322 1.00 25.31 712 GLY A CA 1
ATOM 5532 C C . GLY A 1 712 ? 55.521 24.717 32.406 1.00 25.31 712 GLY A C 1
ATOM 5533 O O . GLY A 1 712 ? 55.701 25.617 33.220 1.00 25.31 712 GLY A O 1
ATOM 5534 N N . GLY A 1 713 ? 54.406 24.675 31.659 1.00 23.89 713 GLY A N 1
ATOM 5535 C CA . GLY A 1 713 ? 53.194 25.477 31.916 1.00 23.89 713 GLY A CA 1
ATOM 5536 C C . GLY A 1 713 ? 53.000 26.806 31.155 1.00 23.89 713 GLY A C 1
ATOM 5537 O O . GLY A 1 713 ? 53.825 27.229 30.355 1.00 23.89 713 GLY A O 1
ATOM 5538 N N . LYS A 1 714 ? 51.875 27.464 31.496 1.00 24.72 714 LYS A N 1
ATOM 5539 C CA . LYS A 1 714 ? 51.301 28.746 31.004 1.00 24.72 714 LYS A CA 1
ATOM 5540 C C . LYS A 1 714 ? 50.580 28.734 29.634 1.00 24.72 714 LYS A C 1
ATOM 5542 O O . LYS A 1 714 ? 50.904 27.996 28.716 1.00 24.72 714 LYS A O 1
ATOM 5547 N N . ARG A 1 715 ? 49.508 29.543 29.573 1.00 29.33 715 ARG A N 1
ATOM 5548 C CA . ARG A 1 715 ? 48.530 29.714 28.469 1.00 29.33 715 ARG A CA 1
ATOM 5549 C C . ARG A 1 715 ? 48.836 31.012 27.688 1.00 29.33 715 ARG A C 1
ATOM 5551 O O . ARG A 1 715 ? 49.522 31.871 28.239 1.00 29.33 715 ARG A O 1
ATOM 5558 N N . PRO A 1 716 ? 48.240 31.233 26.498 1.00 25.80 716 PRO A N 1
ATOM 5559 C CA . PRO A 1 716 ? 46.980 32.003 26.487 1.00 25.80 716 PRO A CA 1
ATOM 5560 C C . PRO A 1 716 ? 45.915 31.507 25.480 1.00 25.80 716 PRO A C 1
ATOM 5562 O O . PRO A 1 716 ? 46.216 30.810 24.518 1.00 25.80 716 PRO A O 1
ATOM 5565 N N . LYS A 1 717 ? 44.650 31.923 25.669 1.00 37.59 717 LYS A N 1
ATOM 5566 C CA . LYS A 1 717 ? 43.574 31.766 24.666 1.00 37.59 717 LYS A CA 1
ATOM 5567 C C . LYS A 1 717 ? 43.549 32.966 23.701 1.00 37.59 717 LYS A C 1
ATOM 5569 O O . LYS A 1 717 ? 43.371 34.092 24.159 1.00 37.59 717 LYS A O 1
ATOM 5574 N N . LYS A 1 718 ? 43.571 32.722 22.387 1.00 25.25 718 LYS A N 1
ATOM 5575 C CA . LYS A 1 718 ? 42.987 33.587 21.333 1.00 25.25 718 LYS A CA 1
ATOM 5576 C C . LYS A 1 718 ? 42.294 32.653 20.325 1.00 25.25 718 LYS A C 1
ATOM 5578 O O . LYS A 1 718 ? 42.885 31.663 19.924 1.00 25.25 718 LYS A O 1
ATOM 5583 N N . LYS A 1 719 ? 40.965 32.731 20.187 1.00 22.81 719 LYS A N 1
ATOM 5584 C CA . LYS A 1 719 ? 40.222 33.556 19.206 1.00 22.81 719 LYS A CA 1
ATOM 5585 C C . LYS A 1 719 ? 40.548 33.173 17.753 1.00 22.81 719 LYS A C 1
ATOM 5587 O O . LYS A 1 719 ? 41.553 33.629 17.226 1.00 22.81 719 LYS A O 1
ATOM 5592 N N . SER A 1 720 ? 39.657 32.396 17.125 1.00 26.95 720 SER A N 1
ATOM 5593 C CA . SER A 1 720 ? 39.589 32.270 15.662 1.00 26.95 720 SER A CA 1
ATOM 5594 C C . SER A 1 720 ? 38.806 33.457 15.098 1.00 26.95 720 SER A C 1
ATOM 5596 O O . SER A 1 720 ? 37.721 33.770 15.588 1.00 26.95 720 SER A O 1
ATOM 5598 N N . ILE A 1 721 ? 39.432 34.173 14.166 1.00 24.47 721 ILE A N 1
ATOM 5599 C CA . ILE A 1 721 ? 39.036 35.472 13.602 1.00 24.47 721 ILE A CA 1
ATOM 5600 C C . ILE A 1 721 ? 40.081 35.705 12.479 1.00 24.47 721 ILE A C 1
ATOM 5602 O O . ILE A 1 721 ? 41.270 35.622 12.768 1.00 24.47 721 ILE A O 1
ATOM 5606 N N . TRP A 1 722 ? 39.797 35.872 11.182 1.00 22.89 722 TRP A N 1
ATOM 5607 C CA . TRP A 1 722 ? 38.559 36.076 10.411 1.00 22.89 722 TRP A CA 1
ATOM 5608 C C . TRP A 1 722 ? 38.533 35.217 9.125 1.00 22.89 722 TRP A C 1
ATOM 5610 O O . TRP A 1 722 ? 39.534 34.633 8.721 1.00 22.89 722 TRP A O 1
ATOM 5620 N N . SER A 1 723 ? 37.406 35.253 8.410 1.00 25.42 723 SER A N 1
ATOM 5621 C CA . SER A 1 723 ? 37.339 35.041 6.955 1.00 25.42 723 SER A CA 1
ATOM 5622 C C . SER A 1 723 ? 38.224 36.018 6.157 1.00 25.42 723 SER A C 1
ATOM 5624 O O . SER A 1 723 ? 38.205 37.207 6.483 1.00 25.42 723 SER A O 1
ATOM 5626 N N . LYS A 1 724 ? 38.852 35.565 5.054 1.00 22.83 724 LYS A N 1
ATOM 5627 C CA . LYS A 1 724 ? 38.932 36.244 3.726 1.00 22.83 724 LYS A CA 1
ATOM 5628 C C . LYS A 1 724 ? 39.994 35.611 2.804 1.00 22.83 724 LYS A C 1
ATOM 5630 O O . LYS A 1 724 ? 41.165 35.943 2.913 1.00 22.83 724 LYS A O 1
ATOM 5635 N N . LEU A 1 725 ? 39.555 34.766 1.868 1.00 23.36 725 LEU A N 1
ATOM 5636 C CA . LEU A 1 725 ? 39.991 34.650 0.458 1.00 23.36 725 LEU A CA 1
ATOM 5637 C C . LEU A 1 725 ? 39.131 33.533 -0.189 1.00 23.36 725 LEU A C 1
ATOM 5639 O O . LEU A 1 725 ? 38.763 32.593 0.505 1.00 23.36 725 LEU A O 1
ATOM 5643 N N . ALA A 1 726 ? 38.747 33.562 -1.466 1.00 24.08 726 ALA A N 1
ATOM 5644 C CA . ALA A 1 726 ? 38.971 34.573 -2.500 1.00 24.08 726 ALA A CA 1
ATOM 5645 C C . ALA A 1 726 ? 37.695 34.791 -3.336 1.00 24.08 726 ALA A C 1
ATOM 5647 O O . ALA A 1 726 ? 36.867 33.894 -3.476 1.00 24.08 726 ALA A O 1
ATOM 5648 N N . SER A 1 727 ? 37.560 35.980 -3.922 1.00 22.30 727 SER A N 1
ATOM 5649 C CA . SER A 1 727 ? 36.450 36.360 -4.798 1.00 22.30 727 SER A CA 1
ATOM 5650 C C . SER A 1 727 ? 36.896 36.439 -6.261 1.00 22.30 727 SER A C 1
ATOM 5652 O O . SER A 1 727 ? 37.560 37.404 -6.634 1.00 22.30 727 SER A O 1
ATOM 5654 N N . VAL A 1 728 ? 36.475 35.487 -7.101 1.00 24.69 728 VAL A N 1
ATOM 5655 C CA . VAL A 1 728 ? 36.345 35.686 -8.559 1.00 24.69 728 VAL A CA 1
ATOM 5656 C C . VAL A 1 728 ? 35.119 34.912 -9.053 1.00 24.69 728 VAL A C 1
ATOM 5658 O O . VAL A 1 728 ? 35.200 33.723 -9.346 1.00 24.69 728 VAL A O 1
ATOM 5661 N N . VAL A 1 729 ? 33.980 35.596 -9.157 1.00 26.48 729 VAL A N 1
ATOM 5662 C CA . VAL A 1 729 ? 32.804 35.141 -9.916 1.00 26.48 729 VAL A CA 1
ATOM 5663 C C . VAL A 1 729 ? 32.337 36.324 -10.758 1.00 26.48 729 VAL A C 1
ATOM 5665 O O . VAL A 1 729 ? 32.289 37.454 -10.271 1.00 26.48 729 VAL A O 1
ATOM 5668 N N . PHE A 1 730 ? 32.060 36.083 -12.038 1.00 22.78 730 PHE A N 1
ATOM 5669 C CA . PHE A 1 730 ? 31.642 37.127 -12.972 1.00 22.78 730 PHE A CA 1
ATOM 5670 C C . PHE A 1 730 ? 30.196 37.572 -12.723 1.00 22.78 730 PHE A C 1
ATOM 5672 O O . PHE A 1 730 ? 29.340 36.775 -12.342 1.00 22.78 730 PHE A O 1
ATOM 5679 N N . LYS A 1 731 ? 29.913 38.848 -13.009 1.00 21.30 731 LYS A N 1
ATOM 5680 C CA . LYS A 1 731 ? 28.539 39.349 -13.143 1.00 21.30 731 LYS A CA 1
ATOM 5681 C C . LYS A 1 731 ? 27.874 38.706 -14.364 1.00 21.30 731 LYS A C 1
ATOM 5683 O O . LYS A 1 731 ? 28.483 38.719 -15.430 1.00 21.30 731 LYS A O 1
ATOM 5688 N N . CYS A 1 732 ? 26.617 38.290 -14.228 1.00 23.89 732 CYS A N 1
ATOM 5689 C CA . CYS A 1 732 ? 25.573 38.435 -15.252 1.00 23.89 732 CYS A CA 1
ATOM 5690 C C . CYS A 1 732 ? 24.198 38.246 -14.595 1.00 23.89 732 CYS A C 1
ATOM 5692 O O . CYS A 1 732 ? 23.759 37.128 -14.346 1.00 23.89 732 CYS A O 1
ATOM 5694 N N . THR A 1 733 ? 23.540 39.360 -14.289 1.00 24.84 733 THR A N 1
ATOM 5695 C CA . THR A 1 733 ? 22.109 39.418 -13.971 1.00 24.84 733 THR A CA 1
ATOM 5696 C C . THR A 1 733 ? 21.299 39.330 -15.260 1.00 24.84 733 THR A C 1
ATOM 5698 O O . THR A 1 733 ? 21.620 40.046 -16.209 1.00 24.84 733 THR A O 1
ATOM 5701 N N . TRP A 1 734 ? 20.225 38.543 -15.275 1.00 24.97 734 TRP A N 1
ATOM 5702 C CA . TRP A 1 734 ? 19.171 38.681 -16.283 1.00 24.97 734 TRP A CA 1
ATOM 5703 C C . TRP A 1 734 ? 18.125 39.687 -15.778 1.00 24.97 734 TRP A C 1
ATOM 5705 O O . TRP A 1 734 ? 17.552 39.445 -14.716 1.00 24.97 734 TRP A O 1
ATOM 5715 N N . PRO A 1 735 ? 17.896 40.814 -16.474 1.00 28.03 735 PRO A N 1
ATOM 5716 C CA . PRO A 1 735 ? 16.770 41.699 -16.206 1.00 28.03 735 PRO A CA 1
ATOM 5717 C C . PRO A 1 735 ? 15.505 41.188 -16.910 1.00 28.03 735 PRO A C 1
ATOM 5719 O O . PRO A 1 735 ? 15.570 40.686 -18.033 1.00 28.03 735 PRO A O 1
ATOM 5722 N N . THR A 1 736 ? 14.352 41.374 -16.276 1.00 28.66 736 THR A N 1
ATOM 5723 C CA . THR A 1 736 ? 13.057 41.421 -16.969 1.00 28.66 736 THR A CA 1
ATOM 5724 C C . THR A 1 736 ? 12.705 42.864 -17.342 1.00 28.66 736 THR A C 1
ATOM 5726 O O . THR A 1 736 ? 13.129 43.796 -16.668 1.00 28.66 736 THR A O 1
ATOM 5729 N N . GLU A 1 737 ? 11.890 42.999 -18.391 1.00 29.36 737 GLU A N 1
ATOM 5730 C CA . GLU A 1 737 ? 11.228 44.226 -18.872 1.00 29.36 737 GLU A CA 1
ATOM 5731 C C . GLU A 1 737 ? 12.092 45.350 -19.481 1.00 29.36 737 GLU A C 1
ATOM 5733 O O . GLU A 1 737 ? 12.933 45.981 -18.847 1.00 29.36 737 GLU A O 1
ATOM 5738 N N . SER A 1 738 ? 11.747 45.691 -20.728 1.00 25.19 738 SER A N 1
ATOM 5739 C CA . SER A 1 738 ? 11.860 47.053 -21.258 1.00 25.19 738 SER A CA 1
ATOM 5740 C C . SER A 1 738 ? 10.784 47.275 -22.331 1.00 25.19 738 SER A C 1
ATOM 5742 O O . SER A 1 738 ? 10.988 46.969 -23.507 1.00 25.19 738 SER A O 1
ATOM 5744 N N . THR A 1 739 ? 9.617 47.776 -21.930 1.00 28.69 739 THR A N 1
ATOM 5745 C CA . THR A 1 739 ? 8.582 48.286 -22.847 1.00 28.69 739 THR A CA 1
ATOM 5746 C C . THR A 1 739 ? 8.971 49.656 -23.400 1.00 28.69 739 THR A C 1
ATOM 5748 O O . THR A 1 739 ? 9.403 50.495 -22.616 1.00 28.69 739 THR A O 1
ATOM 5751 N N . HIS A 1 740 ? 8.695 49.947 -24.675 1.00 28.42 740 HIS A N 1
ATOM 5752 C CA . HIS A 1 740 ? 8.463 51.321 -25.153 1.00 28.42 740 HIS A CA 1
ATOM 5753 C C . HIS A 1 740 ? 7.448 51.338 -26.323 1.00 28.42 740 HIS A C 1
ATOM 5755 O O . HIS A 1 740 ? 7.247 50.286 -26.933 1.00 28.42 740 HIS A O 1
ATOM 5761 N N . PRO A 1 741 ? 6.727 52.459 -26.557 1.00 33.88 741 PRO A N 1
ATOM 5762 C CA . PRO A 1 741 ? 5.314 52.396 -26.957 1.00 33.88 741 PRO A CA 1
ATOM 5763 C C . PRO A 1 741 ? 4.959 53.292 -28.171 1.00 33.88 741 PRO A C 1
ATOM 5765 O O . PRO A 1 741 ? 5.860 53.745 -28.870 1.00 33.88 741 PRO A O 1
ATOM 5768 N N . VAL A 1 742 ? 3.652 53.581 -28.322 1.00 26.16 742 VAL A N 1
ATOM 5769 C CA . VAL A 1 742 ? 2.973 54.482 -29.292 1.00 26.16 742 VAL A CA 1
ATOM 5770 C C . VAL A 1 742 ? 3.079 54.078 -30.781 1.00 26.16 742 VAL A C 1
ATOM 5772 O O . VAL A 1 742 ? 4.006 53.384 -31.180 1.00 26.16 742 VAL A O 1
ATOM 5775 N N . ASP A 1 743 ? 2.095 54.364 -31.646 1.00 24.19 743 ASP A N 1
ATOM 5776 C CA . ASP A 1 743 ? 0.962 55.310 -31.541 1.00 24.19 743 ASP A CA 1
ATOM 5777 C C . ASP A 1 743 ? -0.451 54.689 -31.634 1.00 24.19 743 ASP A C 1
ATOM 5779 O O . ASP A 1 743 ? -0.643 53.552 -32.067 1.00 24.19 743 ASP A O 1
ATOM 5783 N N . VAL A 1 744 ? -1.448 55.493 -31.244 1.00 29.70 744 VAL A N 1
ATOM 5784 C CA . VAL A 1 744 ? -2.882 55.332 -31.548 1.00 29.70 744 VAL A CA 1
ATOM 5785 C C . VAL A 1 744 ? -3.310 56.555 -32.359 1.00 29.70 744 VAL A C 1
ATOM 5787 O O . VAL A 1 744 ? -3.006 57.669 -31.941 1.00 29.70 744 VAL A O 1
ATOM 5790 N N . ASP A 1 745 ? -4.039 56.374 -33.465 1.00 25.97 745 ASP A N 1
ATOM 5791 C CA . ASP A 1 745 ? -4.597 57.496 -34.236 1.00 25.97 745 ASP A CA 1
ATOM 5792 C C . ASP A 1 745 ? -5.962 57.138 -34.867 1.00 25.97 745 ASP A C 1
ATOM 5794 O O . ASP A 1 745 ? -6.122 56.070 -35.464 1.00 25.97 745 ASP A O 1
ATOM 5798 N N . GLU A 1 746 ? -6.957 58.023 -34.734 1.00 33.00 746 GLU A N 1
ATOM 5799 C CA . GLU A 1 746 ? -8.309 57.877 -35.309 1.00 33.00 746 GLU A CA 1
ATOM 5800 C C . GLU A 1 746 ? -8.480 58.831 -36.510 1.00 33.00 746 GLU A C 1
ATOM 5802 O O . GLU A 1 746 ? -8.736 60.024 -36.346 1.00 33.00 746 GLU A O 1
ATOM 5807 N N . GLY A 1 747 ? -8.357 58.308 -37.742 1.00 26.53 747 GLY A N 1
ATOM 5808 C CA . GLY A 1 747 ? -7.961 59.123 -38.909 1.00 26.53 747 GLY A CA 1
ATOM 5809 C C . GLY A 1 747 ? -8.796 59.064 -40.206 1.00 26.53 747 GLY A C 1
ATOM 5810 O O . GLY A 1 747 ? -8.226 59.207 -41.277 1.00 26.53 747 GLY A O 1
ATOM 5811 N N . ALA A 1 748 ? -10.122 58.892 -40.143 1.00 26.42 748 ALA A N 1
ATOM 5812 C CA . ALA A 1 748 ? -11.110 59.293 -41.176 1.00 26.42 748 ALA A CA 1
ATOM 5813 C C . ALA A 1 748 ? -10.999 58.858 -42.684 1.00 26.42 748 ALA A C 1
ATOM 5815 O O . ALA A 1 748 ? -10.170 59.327 -43.451 1.00 26.42 748 ALA A O 1
ATOM 5816 N N . LYS A 1 749 ? -12.089 58.222 -43.164 1.00 27.67 749 LYS A N 1
ATOM 5817 C CA . LYS A 1 749 ? -12.760 58.410 -44.488 1.00 27.67 749 LYS A CA 1
ATOM 5818 C C . LYS A 1 749 ? -12.026 58.083 -45.815 1.00 27.67 749 LYS A C 1
ATOM 5820 O O . LYS A 1 749 ? -11.355 58.933 -46.388 1.00 27.67 749 LYS A O 1
ATOM 5825 N N . THR A 1 750 ? -12.409 56.961 -46.442 1.00 28.62 750 THR A N 1
ATOM 5826 C CA . THR A 1 750 ? -12.863 56.776 -47.861 1.00 28.62 750 THR A CA 1
ATOM 5827 C C . THR A 1 750 ? -13.045 55.263 -48.125 1.00 28.62 750 THR A C 1
ATOM 5829 O O . THR A 1 750 ? -12.365 54.471 -47.490 1.00 28.62 750 THR A O 1
ATOM 5832 N N . GLY A 1 751 ? -13.933 54.742 -48.985 1.00 25.59 751 GLY A N 1
ATOM 5833 C CA . GLY A 1 751 ? -15.065 55.323 -49.724 1.00 25.59 751 GLY A CA 1
ATOM 5834 C C . GLY A 1 751 ? -15.276 54.638 -51.092 1.00 25.59 751 GLY A C 1
ATOM 5835 O O . GLY A 1 751 ? -14.381 54.758 -51.917 1.00 25.59 751 GLY A O 1
ATOM 5836 N N . VAL A 1 752 ? -16.464 54.043 -51.356 1.00 28.45 752 VAL A N 1
ATOM 5837 C CA . VAL A 1 752 ? -16.898 53.419 -52.653 1.00 28.45 752 VAL A CA 1
ATOM 5838 C C . VAL A 1 752 ? -16.207 52.049 -52.947 1.00 28.45 752 VAL A C 1
ATOM 5840 O O . VAL A 1 752 ? -15.023 51.921 -52.672 1.00 28.45 752 VAL A O 1
ATOM 5843 N N . SER A 1 753 ? -16.827 50.957 -53.448 1.00 28.27 753 SER A N 1
ATOM 5844 C CA . SER A 1 753 ? -18.217 50.621 -53.864 1.00 28.27 753 SER A CA 1
ATOM 5845 C C . SER A 1 753 ? -18.591 49.127 -53.680 1.00 28.27 753 SER A C 1
ATOM 5847 O O . SER A 1 753 ? -17.733 48.250 -53.696 1.00 28.27 753 SER A O 1
ATOM 5849 N N . ASP A 1 754 ? -19.906 48.882 -53.628 1.00 27.98 754 ASP A N 1
ATOM 5850 C CA . ASP A 1 754 ? -20.693 47.647 -53.899 1.00 27.98 754 ASP A CA 1
ATOM 5851 C C . ASP A 1 754 ? -20.546 47.127 -55.376 1.00 27.98 754 ASP A C 1
ATOM 5853 O O . ASP A 1 754 ? -19.827 47.790 -56.134 1.00 27.98 754 ASP A O 1
ATOM 5857 N N . PRO A 1 755 ? -21.267 46.088 -55.903 1.00 49.00 755 PRO A N 1
ATOM 5858 C CA . PRO A 1 755 ? -22.085 45.026 -55.268 1.00 49.00 755 PRO A CA 1
ATOM 5859 C C . PRO A 1 755 ? -22.026 43.587 -55.895 1.00 49.00 755 PRO A C 1
ATOM 5861 O O . PRO A 1 755 ? -21.615 43.378 -57.030 1.00 49.00 755 PRO A O 1
ATOM 5864 N N . SER A 1 756 ? -22.637 42.617 -55.189 1.00 29.16 756 SER A N 1
ATOM 5865 C CA . SER A 1 756 ? -23.508 41.502 -55.677 1.00 29.16 756 SER A CA 1
ATOM 5866 C C . SER A 1 756 ? -23.128 40.511 -56.811 1.00 29.16 756 SER A C 1
ATOM 5868 O O . SER A 1 756 ? -22.825 40.902 -57.934 1.00 29.16 756 SER A O 1
ATOM 5870 N N . SER A 1 757 ? -23.423 39.214 -56.589 1.00 28.59 757 SER A N 1
ATOM 5871 C CA . SER A 1 757 ? -24.292 38.312 -57.416 1.00 28.59 757 SER A CA 1
ATOM 5872 C C . SER A 1 757 ? -24.020 36.822 -57.091 1.00 28.59 757 SER A C 1
ATOM 5874 O O . SER A 1 757 ? -22.934 36.499 -56.630 1.00 28.59 757 SER A O 1
ATOM 5876 N N . SER A 1 758 ? -24.909 35.833 -57.285 1.00 28.36 758 SER A N 1
ATOM 5877 C CA . SER A 1 758 ? -26.389 35.781 -57.370 1.00 28.36 758 SER A CA 1
ATOM 5878 C C . SER A 1 758 ? -26.871 34.340 -57.015 1.00 28.36 758 SER A C 1
ATOM 5880 O O . SER A 1 758 ? -26.052 33.509 -56.624 1.00 28.36 758 SER A O 1
ATOM 5882 N N . ARG A 1 759 ? -28.181 34.028 -57.064 1.00 31.89 759 ARG A N 1
ATOM 5883 C CA . ARG A 1 759 ? -28.798 32.802 -56.482 1.00 31.89 759 ARG A CA 1
ATOM 5884 C C . ARG A 1 759 ? -29.647 32.014 -57.508 1.00 31.89 759 ARG A C 1
ATOM 5886 O O . ARG A 1 759 ? -30.199 32.631 -58.410 1.00 31.89 759 ARG A O 1
ATOM 5893 N N . ALA A 1 760 ? -29.852 30.710 -57.242 1.00 30.39 760 ALA A N 1
ATOM 5894 C CA . ALA A 1 760 ? -30.717 29.714 -57.933 1.00 30.39 760 ALA A CA 1
ATOM 5895 C C . ALA A 1 760 ? -30.131 29.005 -59.188 1.00 30.39 760 ALA A C 1
ATOM 5897 O O . ALA A 1 760 ? -29.289 29.574 -59.868 1.00 30.39 760 ALA A O 1
ATOM 5898 N N . GLY A 1 761 ? -30.531 27.765 -59.540 1.00 27.89 761 GLY A N 1
ATOM 5899 C CA . GLY A 1 761 ? -31.318 26.766 -58.777 1.00 27.89 761 GLY A CA 1
ATOM 5900 C C . GLY A 1 761 ? -31.935 25.600 -59.604 1.00 27.89 761 GLY A C 1
ATOM 5901 O O . GLY A 1 761 ? -32.124 25.743 -60.802 1.00 27.89 761 GLY A O 1
ATOM 5902 N N . LEU A 1 762 ? -32.312 24.500 -58.915 1.00 28.41 762 LEU A N 1
ATOM 5903 C CA . LEU A 1 762 ? -33.341 23.468 -59.251 1.00 28.41 762 LEU A CA 1
ATOM 5904 C C . LEU A 1 762 ? -33.258 22.613 -60.558 1.00 28.41 762 LEU A C 1
ATOM 5906 O O . LEU A 1 762 ? -33.600 23.119 -61.621 1.00 28.41 762 LEU A O 1
ATOM 5910 N N . LYS A 1 763 ? -33.059 21.271 -60.455 1.00 27.44 763 LYS A N 1
ATOM 5911 C CA . LYS A 1 763 ? -34.126 20.216 -60.596 1.00 27.44 763 LYS A CA 1
ATOM 5912 C C . LYS A 1 763 ? -33.667 18.723 -60.654 1.00 27.44 763 LYS A C 1
ATOM 5914 O O . LYS A 1 763 ? -32.762 18.365 -61.390 1.00 27.44 763 LYS A O 1
ATOM 5919 N N . GLU A 1 764 ? -34.383 17.889 -59.883 1.00 30.66 764 GLU A N 1
ATOM 5920 C CA . GLU A 1 764 ? -34.957 16.525 -60.111 1.00 30.66 764 GLU A CA 1
ATOM 5921 C C . GLU A 1 764 ? -34.309 15.428 -61.024 1.00 30.66 764 GLU A C 1
ATOM 5923 O O . GLU A 1 764 ? -34.343 15.538 -62.243 1.00 30.66 764 GLU A O 1
ATOM 5928 N N . LEU A 1 765 ? -33.894 14.306 -60.385 1.00 35.72 765 LEU A N 1
ATOM 5929 C CA . LEU A 1 765 ? -34.196 12.850 -60.610 1.00 35.72 765 LEU A CA 1
ATOM 5930 C C . LEU A 1 765 ? -34.270 12.217 -62.037 1.00 35.72 765 LEU A C 1
ATOM 5932 O O . LEU A 1 765 ? -34.921 12.770 -62.920 1.00 35.72 765 LEU A O 1
ATOM 5936 N N . PRO A 1 766 ? -33.726 10.981 -62.254 1.00 39.56 766 PRO A N 1
ATOM 5937 C CA . PRO A 1 766 ? -34.426 9.724 -61.876 1.00 39.56 766 PRO A CA 1
ATOM 5938 C C . PRO A 1 766 ? -33.519 8.557 -61.357 1.00 39.56 766 PRO A C 1
ATOM 5940 O O . PRO A 1 766 ? -32.479 8.801 -60.758 1.00 39.56 766 PRO A O 1
ATOM 5943 N N . VAL A 1 767 ? -33.959 7.288 -61.493 1.00 30.05 767 VAL A N 1
ATOM 5944 C CA . VAL A 1 767 ? -33.599 6.102 -60.661 1.00 30.05 767 VAL A CA 1
ATOM 5945 C C . VAL A 1 767 ? -33.035 4.916 -61.483 1.00 30.05 767 VAL A C 1
ATOM 5947 O O . VAL A 1 767 ? -33.564 4.680 -62.566 1.00 30.05 767 VAL A O 1
ATOM 5950 N N . SER A 1 768 ? -32.067 4.119 -60.964 1.00 30.27 768 SER A N 1
ATOM 5951 C CA . SER A 1 768 ? -32.109 2.616 -60.880 1.00 30.27 768 SER A CA 1
ATOM 5952 C C . SER A 1 768 ? -30.766 1.835 -60.714 1.00 30.27 768 SER A C 1
ATOM 5954 O O . SER A 1 768 ? -29.741 2.190 -61.274 1.00 30.27 768 SER A O 1
ATOM 5956 N N . GLU A 1 769 ? -30.859 0.728 -59.950 1.00 31.81 769 GLU A N 1
ATOM 5957 C CA . GLU A 1 769 ? -30.144 -0.583 -59.973 1.00 31.81 769 GLU A CA 1
ATOM 5958 C C . GLU A 1 769 ? -28.592 -0.775 -59.893 1.00 31.81 769 GLU A C 1
ATOM 5960 O O . GLU A 1 769 ? -27.857 -0.593 -60.855 1.00 31.81 769 GLU A O 1
ATOM 5965 N N . LYS A 1 770 ? -28.182 -1.443 -58.790 1.00 29.78 770 LYS A N 1
ATOM 5966 C CA . LYS A 1 770 ? -27.296 -2.643 -58.677 1.00 29.78 770 LYS A CA 1
ATOM 5967 C C . LYS A 1 770 ? -25.829 -2.644 -59.182 1.00 29.78 770 LYS A C 1
ATOM 5969 O O . LYS A 1 770 ? -25.569 -2.906 -60.351 1.00 29.78 770 LYS A O 1
ATOM 5974 N N . THR A 1 771 ? -24.897 -2.782 -58.225 1.00 28.47 771 THR A N 1
ATOM 5975 C CA . THR A 1 771 ? -23.780 -3.766 -58.288 1.00 28.47 771 THR A CA 1
ATOM 5976 C C . THR A 1 771 ? -23.465 -4.336 -56.895 1.00 28.47 771 THR A C 1
ATOM 5978 O O . THR A 1 771 ? -23.812 -3.724 -55.892 1.00 28.47 771 THR A O 1
ATOM 5981 N N . LYS A 1 772 ? -22.875 -5.540 -56.846 1.00 28.41 772 LYS A N 1
ATOM 5982 C CA . LYS A 1 772 ? -22.698 -6.382 -55.643 1.00 28.41 772 LYS A CA 1
ATOM 5983 C C . LYS A 1 772 ? -21.554 -5.928 -54.724 1.00 28.41 772 LYS A C 1
ATOM 5985 O O . LYS A 1 772 ? -20.525 -5.478 -55.219 1.00 28.41 772 LYS A O 1
ATOM 5990 N N . GLU A 1 773 ? -21.689 -6.205 -53.428 1.00 30.88 773 GLU A N 1
ATOM 5991 C CA . GLU A 1 773 ? -20.569 -6.309 -52.478 1.00 30.88 773 GLU A CA 1
ATOM 5992 C C . GLU A 1 773 ? -19.849 -7.670 -52.602 1.00 30.88 773 GLU A C 1
ATOM 5994 O O . GLU A 1 773 ? -20.376 -8.612 -53.204 1.00 30.88 773 GLU A O 1
ATOM 5999 N N . VAL A 1 774 ? -18.635 -7.768 -52.047 1.00 31.77 774 VAL A N 1
ATOM 6000 C CA . VAL A 1 774 ? -17.791 -8.978 -52.020 1.00 31.77 774 VAL A CA 1
ATOM 6001 C C . VAL A 1 774 ? -17.079 -9.061 -50.665 1.00 31.77 774 VAL A C 1
ATOM 6003 O O . VAL A 1 774 ? -16.453 -8.090 -50.246 1.00 31.77 774 VAL A O 1
ATOM 6006 N N . GLU A 1 775 ? -17.162 -10.210 -49.991 1.00 33.66 775 GLU A N 1
ATOM 6007 C CA . GLU A 1 775 ? -16.500 -10.464 -48.701 1.00 33.66 775 GLU A CA 1
ATOM 6008 C C . GLU A 1 775 ? -14.988 -10.768 -48.844 1.00 33.66 775 GLU A C 1
ATOM 6010 O O . GLU A 1 775 ? -14.557 -11.286 -49.880 1.00 33.66 775 GLU A O 1
ATOM 6015 N N . PRO A 1 776 ? -14.167 -10.491 -47.809 1.00 35.59 776 PRO A N 1
ATOM 6016 C CA . PRO A 1 776 ? -12.751 -10.865 -47.775 1.00 35.59 776 PRO A CA 1
ATOM 6017 C C . PRO A 1 776 ? -12.531 -12.370 -47.480 1.00 35.59 776 PRO A C 1
ATOM 6019 O O . PRO A 1 776 ? -13.388 -13.020 -46.879 1.00 35.59 776 PRO A O 1
ATOM 6022 N N . PRO A 1 777 ? -11.380 -12.949 -47.881 1.00 39.56 777 PRO A N 1
ATOM 6023 C CA . PRO A 1 777 ? -11.117 -14.389 -47.782 1.00 39.56 777 PRO A CA 1
ATOM 6024 C C . PRO A 1 777 ? -10.647 -14.857 -46.391 1.00 39.56 777 PRO A C 1
ATOM 6026 O O . PRO A 1 777 ? -10.114 -14.080 -45.601 1.00 39.56 777 PRO A O 1
ATOM 6029 N N . LYS A 1 778 ? -10.774 -16.168 -46.137 1.00 32.78 778 LYS A N 1
ATOM 6030 C CA . LYS A 1 778 ? -10.148 -16.888 -45.010 1.00 32.78 778 LYS A CA 1
ATOM 6031 C C . LYS A 1 778 ? -8.897 -17.650 -45.464 1.00 32.78 778 LYS A C 1
ATOM 6033 O O . LYS A 1 778 ? -8.869 -18.156 -46.585 1.00 32.78 778 LYS A O 1
ATOM 6038 N N . GLU A 1 779 ? -7.924 -17.800 -44.568 1.00 35.78 779 GLU A N 1
ATOM 6039 C CA . GLU A 1 779 ? -6.773 -18.707 -44.729 1.00 35.78 779 GLU A CA 1
ATOM 6040 C C . GLU A 1 779 ? -7.032 -20.098 -44.089 1.00 35.78 779 GLU A C 1
ATOM 6042 O O . GLU A 1 779 ? -7.990 -20.234 -43.320 1.00 35.78 779 GLU A O 1
ATOM 6047 N N . PRO A 1 780 ? -6.254 -21.150 -44.436 1.00 43.75 780 PRO A N 1
ATOM 6048 C CA . PRO A 1 780 ? -6.548 -22.539 -44.061 1.00 43.75 780 PRO A CA 1
ATOM 6049 C C . PRO A 1 780 ? -5.680 -23.103 -42.916 1.00 43.75 780 PRO A C 1
ATOM 6051 O O . PRO A 1 780 ? -4.499 -22.785 -42.797 1.00 43.75 780 PRO A O 1
ATOM 6054 N N . GLU A 1 781 ? -6.237 -24.047 -42.151 1.00 32.94 781 GLU A N 1
ATOM 6055 C CA . GLU A 1 781 ? -5.521 -24.848 -41.140 1.00 32.94 781 GLU A CA 1
ATOM 6056 C C . GLU A 1 781 ? -5.194 -26.277 -41.630 1.00 32.94 781 GLU A C 1
ATOM 6058 O O . GLU A 1 781 ? -5.743 -26.755 -42.626 1.00 32.94 781 GLU A O 1
ATOM 6063 N N . ALA A 1 782 ? -4.300 -26.973 -40.913 1.00 32.78 782 ALA A N 1
ATOM 6064 C CA . ALA A 1 782 ? -3.846 -28.339 -41.206 1.00 32.78 782 ALA A CA 1
ATOM 6065 C C . ALA A 1 782 ? -4.167 -29.326 -40.048 1.00 32.78 782 ALA A C 1
ATOM 6067 O O . ALA A 1 782 ? -4.293 -28.889 -38.905 1.00 32.78 782 ALA A O 1
ATOM 6068 N N . PRO A 1 783 ? -4.318 -30.646 -40.306 1.00 47.09 783 PRO A N 1
ATOM 6069 C CA . PRO A 1 783 ? -5.049 -31.548 -39.404 1.00 47.09 783 PRO A CA 1
ATOM 6070 C C . PRO A 1 783 ? -4.191 -32.423 -38.467 1.00 47.09 783 PRO A C 1
ATOM 6072 O O . PRO A 1 783 ? -3.062 -32.795 -38.784 1.00 47.09 783 PRO A O 1
ATOM 6075 N N . VAL A 1 784 ? -4.807 -32.861 -37.360 1.00 32.50 784 VAL A N 1
ATOM 6076 C CA . VAL A 1 784 ? -4.326 -33.880 -36.396 1.00 32.50 784 VAL A CA 1
ATOM 6077 C C . VAL A 1 784 ? -5.523 -34.811 -36.045 1.00 32.50 784 VAL A C 1
ATOM 6079 O O . VAL A 1 784 ? -6.655 -34.326 -36.064 1.00 32.50 784 VAL A O 1
ATOM 6082 N N . PRO A 1 785 ? -5.351 -36.141 -35.838 1.00 43.25 785 PRO A N 1
ATOM 6083 C CA . PRO A 1 785 ? -6.449 -37.118 -35.989 1.00 43.25 785 PRO A CA 1
ATOM 6084 C C . PRO A 1 785 ? -7.294 -37.412 -34.726 1.00 43.25 785 PRO A C 1
ATOM 6086 O O . PRO A 1 785 ? -7.004 -36.941 -33.631 1.00 43.25 785 PRO A O 1
ATOM 6089 N N . ALA A 1 786 ? -8.355 -38.213 -34.907 1.00 31.89 786 ALA A N 1
ATOM 6090 C CA . ALA A 1 786 ? -9.495 -38.358 -33.989 1.00 31.89 786 ALA A CA 1
ATOM 6091 C C . ALA A 1 786 ? -9.620 -39.721 -33.261 1.00 31.89 786 ALA A C 1
ATOM 6093 O O . ALA A 1 786 ? -8.978 -40.707 -33.623 1.00 31.89 786 ALA A O 1
ATOM 6094 N N . ALA A 1 787 ? -10.545 -39.771 -32.292 1.00 28.67 787 ALA A N 1
ATOM 6095 C CA . ALA A 1 787 ? -11.106 -40.968 -31.645 1.00 28.67 787 ALA A CA 1
ATOM 6096 C C . ALA A 1 787 ? -12.666 -40.866 -31.599 1.00 28.67 787 ALA A C 1
ATOM 6098 O O . ALA A 1 787 ? -13.183 -39.768 -31.815 1.00 28.67 787 ALA A O 1
ATOM 6099 N N . PRO A 1 788 ? -13.430 -41.971 -31.422 1.00 43.16 788 PRO A N 1
ATOM 6100 C CA . PRO A 1 788 ? -14.791 -42.093 -31.989 1.00 43.16 788 PRO A CA 1
ATOM 6101 C C . PRO A 1 788 ? -15.997 -41.769 -31.068 1.00 43.16 788 PRO A C 1
ATOM 6103 O O . PRO A 1 788 ? -15.865 -41.569 -29.865 1.00 43.16 788 PRO A O 1
ATOM 6106 N N . SER A 1 789 ? -17.193 -41.760 -31.680 1.00 34.56 789 SER A N 1
ATOM 6107 C CA . SER A 1 789 ? -18.520 -41.330 -31.182 1.00 34.56 789 SER A CA 1
ATOM 6108 C C . SER A 1 789 ? -19.606 -42.433 -31.247 1.00 34.56 789 SER A C 1
ATOM 6110 O O . SER A 1 789 ? -19.385 -43.408 -31.960 1.00 34.56 789 SER A O 1
ATOM 6112 N N . VAL A 1 790 ? -20.790 -42.243 -30.606 1.00 32.75 790 VAL A N 1
ATOM 6113 C CA . VAL A 1 790 ? -22.129 -42.836 -30.956 1.00 32.75 790 VAL A CA 1
ATOM 6114 C C . VAL A 1 790 ? -23.318 -41.938 -30.469 1.00 32.75 790 VAL A C 1
ATOM 6116 O O . VAL A 1 790 ? -23.173 -41.221 -29.484 1.00 32.75 790 VAL A O 1
ATOM 6119 N N . GLU A 1 791 ? -24.466 -41.985 -31.181 1.00 29.73 791 GLU A N 1
ATOM 6120 C CA . GLU A 1 791 ? -25.775 -41.254 -31.073 1.00 29.73 791 GLU A CA 1
ATOM 6121 C C . GLU A 1 791 ? -26.572 -41.386 -29.735 1.00 29.73 791 GLU A C 1
ATOM 6123 O O . GLU A 1 791 ? -26.269 -42.285 -28.959 1.00 29.73 791 GLU A O 1
ATOM 6128 N N . SER A 1 792 ? -27.572 -40.565 -29.314 1.00 33.06 792 SER A N 1
ATOM 6129 C CA . SER A 1 792 ? -28.583 -39.599 -29.885 1.00 33.06 792 SER A CA 1
ATOM 6130 C C . SER A 1 792 ? -30.014 -40.191 -30.159 1.00 33.06 792 SER A C 1
ATOM 6132 O O . SER A 1 792 ? -30.126 -41.405 -30.266 1.00 33.06 792 SER A O 1
ATOM 6134 N N . VAL A 1 793 ? -31.187 -39.498 -30.174 1.00 33.50 793 VAL A N 1
ATOM 6135 C CA . VAL A 1 793 ? -31.521 -38.066 -30.449 1.00 33.50 793 VAL A CA 1
ATOM 6136 C C . VAL A 1 793 ? -32.590 -37.325 -29.554 1.00 33.50 793 VAL A C 1
ATOM 6138 O O . VAL A 1 793 ? -32.201 -36.305 -28.988 1.00 33.50 793 VAL A O 1
ATOM 6141 N N . PRO A 1 794 ? -33.926 -37.634 -29.503 1.00 38.94 794 PRO A N 1
ATOM 6142 C CA . PRO A 1 794 ? -34.927 -36.541 -29.693 1.00 38.94 794 PRO A CA 1
ATOM 6143 C C . PRO A 1 794 ? -35.951 -36.140 -28.578 1.00 38.94 794 PRO A C 1
ATOM 6145 O O . PRO A 1 794 ? -36.297 -36.900 -27.681 1.00 38.94 794 PRO A O 1
ATOM 6148 N N . LYS A 1 795 ? -36.482 -34.906 -28.749 1.00 32.16 795 LYS A N 1
ATOM 6149 C CA . LYS A 1 795 ? -37.549 -34.118 -28.040 1.00 32.16 795 LYS A CA 1
ATOM 6150 C C . LYS A 1 795 ? -39.006 -34.549 -28.404 1.00 32.16 795 LYS A C 1
ATOM 6152 O O . LYS A 1 795 ? -39.124 -35.207 -29.439 1.00 32.16 795 LYS A O 1
ATOM 6157 N N . PRO A 1 796 ? -40.110 -34.156 -27.682 1.00 38.69 796 PRO A N 1
ATOM 6158 C CA . PRO A 1 796 ? -40.864 -32.901 -28.014 1.00 38.69 796 PRO A CA 1
ATOM 6159 C C . PRO A 1 796 ? -41.846 -32.220 -26.974 1.00 38.69 796 PRO A C 1
ATOM 6161 O O . PRO A 1 796 ? -42.347 -32.832 -26.042 1.00 38.69 796 PRO A O 1
ATOM 6164 N N . THR A 1 797 ? -42.138 -30.922 -27.220 1.00 28.05 797 THR A N 1
ATOM 6165 C CA . THR A 1 797 ? -43.393 -30.090 -27.069 1.00 28.05 797 THR A CA 1
ATOM 6166 C C . THR A 1 797 ? -44.438 -30.154 -25.905 1.00 28.05 797 THR A C 1
ATOM 6168 O O . THR A 1 797 ? -45.313 -31.009 -25.906 1.00 28.05 797 THR A O 1
ATOM 6171 N N . SER A 1 798 ? -44.465 -29.084 -25.076 1.00 30.19 798 SER A N 1
ATOM 6172 C CA . SER A 1 798 ? -45.536 -28.055 -24.808 1.00 30.19 798 SER A CA 1
ATOM 6173 C C . SER A 1 798 ? -47.024 -28.304 -24.377 1.00 30.19 798 SER A C 1
ATOM 6175 O O . SER A 1 798 ? -47.709 -29.184 -24.879 1.00 30.19 798 SER A O 1
ATOM 6177 N N . THR A 1 799 ? -47.547 -27.290 -23.634 1.00 29.11 799 THR A N 1
ATOM 6178 C CA . THR A 1 799 ? -48.935 -26.708 -23.493 1.00 29.11 799 THR A CA 1
ATOM 6179 C C . THR A 1 799 ? -49.988 -27.161 -22.432 1.00 29.11 799 THR A C 1
ATOM 6181 O O . THR A 1 799 ? -50.592 -28.214 -22.558 1.00 29.11 799 THR A O 1
ATOM 6184 N N . ASN A 1 800 ? -50.306 -26.204 -21.526 1.00 29.95 800 ASN A N 1
ATOM 6185 C CA . ASN A 1 800 ? -51.594 -25.746 -20.916 1.00 29.95 800 ASN A CA 1
ATOM 6186 C C . ASN A 1 800 ? -52.524 -26.629 -20.023 1.00 29.95 800 ASN A C 1
ATOM 6188 O O . ASN A 1 800 ? -52.890 -27.742 -20.379 1.00 29.95 800 ASN A O 1
ATOM 6192 N N . GLY A 1 801 ? -53.038 -26.021 -18.928 1.00 27.50 801 GLY A N 1
ATOM 6193 C CA . GLY A 1 801 ? -54.153 -26.480 -18.057 1.00 27.50 801 GLY A CA 1
ATOM 6194 C C . GLY A 1 801 ? -54.420 -25.537 -16.847 1.00 27.50 801 GLY A C 1
ATOM 6195 O O . GLY A 1 801 ? -53.510 -24.810 -16.454 1.00 27.50 801 GLY A O 1
ATOM 6196 N N . GLU A 1 802 ? -55.632 -25.517 -16.259 1.00 30.48 802 GLU A N 1
ATOM 6197 C CA . GLU A 1 802 ? -56.106 -24.500 -15.272 1.00 30.48 802 GLU A CA 1
ATOM 6198 C C . GLU A 1 802 ? -56.554 -25.061 -13.882 1.00 30.48 802 GLU A C 1
ATOM 6200 O O . GLU A 1 802 ? -57.271 -26.054 -13.829 1.00 30.48 802 GLU A O 1
ATOM 6205 N N . VAL A 1 803 ? -56.111 -24.429 -12.768 1.00 33.69 803 VAL A N 1
ATOM 6206 C CA . VAL A 1 803 ? -56.871 -23.705 -11.682 1.00 33.69 803 VAL A CA 1
ATOM 6207 C C . VAL A 1 803 ? -58.310 -24.204 -11.285 1.00 33.69 803 VAL A C 1
ATOM 6209 O O . VAL A 1 803 ? -59.052 -24.483 -12.221 1.00 33.69 803 VAL A O 1
ATOM 6212 N N . PRO A 1 804 ? -58.846 -24.199 -10.004 1.00 40.47 804 PRO A N 1
ATOM 6213 C CA . PRO A 1 804 ? -58.378 -23.717 -8.669 1.00 40.47 804 PRO A CA 1
ATOM 6214 C C . PRO A 1 804 ? -58.498 -24.745 -7.447 1.00 40.47 804 PRO A C 1
ATOM 6216 O O . PRO A 1 804 ? -57.785 -25.740 -7.515 1.00 40.47 804 PRO A O 1
ATOM 6219 N N . PRO A 1 805 ? -59.207 -24.557 -6.277 1.00 54.12 805 PRO A N 1
ATOM 6220 C CA . PRO A 1 805 ? -58.549 -24.500 -4.936 1.00 54.12 805 PRO A CA 1
ATOM 6221 C C . PRO A 1 805 ? -59.181 -25.308 -3.744 1.00 54.12 805 PRO A C 1
ATOM 6223 O O . PRO A 1 805 ? -60.350 -25.680 -3.799 1.00 54.12 805 PRO A O 1
ATOM 6226 N N . ILE A 1 806 ? -58.486 -25.473 -2.591 1.00 32.94 806 ILE A N 1
ATOM 6227 C CA . ILE A 1 806 ? -59.061 -26.040 -1.326 1.00 32.94 806 ILE A CA 1
ATOM 6228 C C . ILE A 1 806 ? -58.538 -25.369 -0.016 1.00 32.94 806 ILE A C 1
ATOM 6230 O O . ILE A 1 806 ? -57.368 -25.007 0.089 1.00 32.94 806 ILE A O 1
ATOM 6234 N N . LYS A 1 807 ? -59.426 -25.257 0.995 1.00 28.42 807 LYS A N 1
ATOM 6235 C CA . LYS A 1 807 ? -59.253 -25.043 2.467 1.00 28.42 807 LYS A CA 1
ATOM 6236 C C . LYS A 1 807 ? -60.477 -25.707 3.187 1.00 28.42 807 LYS A C 1
ATOM 6238 O O . LYS A 1 807 ? -61.454 -25.947 2.480 1.00 28.42 807 LYS A O 1
ATOM 6243 N N . PRO A 1 808 ? -60.589 -25.804 4.538 1.00 52.44 808 PRO A N 1
ATOM 6244 C CA . PRO A 1 808 ? -59.731 -26.462 5.551 1.00 52.44 808 PRO A CA 1
ATOM 6245 C C . PRO A 1 808 ? -60.554 -27.333 6.578 1.00 52.44 808 PRO A C 1
ATOM 6247 O O . PRO A 1 808 ? -61.752 -27.511 6.380 1.00 52.44 808 PRO A O 1
ATOM 6250 N N . ALA A 1 809 ? -59.951 -27.737 7.722 1.00 34.50 809 ALA A N 1
ATOM 6251 C CA . ALA A 1 809 ? -60.592 -28.255 8.975 1.00 34.50 809 ALA A CA 1
ATOM 6252 C C . ALA A 1 809 ? -61.185 -29.704 8.933 1.00 34.50 809 ALA A C 1
ATOM 6254 O O . ALA A 1 809 ? -61.293 -30.235 7.825 1.00 34.50 809 ALA A O 1
ATOM 6255 N N . PRO A 1 810 ? -61.567 -30.378 10.065 1.00 43.94 810 PRO A N 1
ATOM 6256 C CA . PRO A 1 810 ? -61.705 -29.918 11.474 1.00 43.94 810 PRO A CA 1
ATOM 6257 C C . PRO A 1 810 ? -61.138 -30.844 12.607 1.00 43.94 810 PRO A C 1
ATOM 6259 O O . PRO A 1 810 ? -60.517 -31.870 12.339 1.00 43.94 810 PRO A O 1
ATOM 6262 N N . ASP A 1 811 ? -61.388 -30.469 13.875 1.00 35.75 811 ASP A N 1
ATOM 6263 C CA . ASP A 1 811 ? -60.928 -31.076 15.154 1.00 35.75 811 ASP A CA 1
ATOM 6264 C C . ASP A 1 811 ? -61.924 -32.055 15.852 1.00 35.75 811 ASP A C 1
ATOM 6266 O O . ASP A 1 811 ? -63.099 -32.067 15.482 1.00 35.75 811 ASP A O 1
ATOM 6270 N N . ILE A 1 812 ? -61.488 -32.781 16.919 1.00 33.62 812 ILE A N 1
ATOM 6271 C CA . ILE A 1 812 ? -62.098 -32.896 18.298 1.00 33.62 812 ILE A CA 1
ATOM 6272 C C . ILE A 1 812 ? -61.627 -34.140 19.137 1.00 33.62 812 ILE A C 1
ATOM 6274 O O . ILE A 1 812 ? -61.336 -35.203 18.598 1.00 33.62 812 ILE A O 1
ATOM 6278 N N . VAL A 1 813 ? -61.545 -33.953 20.474 1.00 32.53 813 VAL A N 1
ATOM 6279 C CA . VAL A 1 813 ? -61.134 -34.835 21.629 1.00 32.53 813 VAL A CA 1
ATOM 6280 C C . VAL A 1 813 ? -62.253 -35.841 22.090 1.00 32.53 813 VAL A C 1
ATOM 6282 O O . VAL A 1 813 ? -63.265 -35.811 21.387 1.00 32.53 813 VAL A O 1
ATOM 6285 N N . PRO A 1 814 ? -62.219 -36.700 23.180 1.00 42.62 814 PRO A N 1
ATOM 6286 C CA . PRO A 1 814 ? -61.563 -36.582 24.529 1.00 42.62 814 PRO A CA 1
ATOM 6287 C C . PRO A 1 814 ? -61.099 -37.874 25.322 1.00 42.62 814 PRO A C 1
ATOM 6289 O O . PRO A 1 814 ? -61.286 -38.990 24.856 1.00 42.62 814 PRO A O 1
ATOM 6292 N N . SER A 1 815 ? -60.561 -37.653 26.553 1.00 31.81 815 SER A N 1
ATOM 6293 C CA . SER A 1 815 ? -60.591 -38.471 27.823 1.00 31.81 815 SER A CA 1
ATOM 6294 C C . SER A 1 815 ? -59.965 -39.907 27.897 1.00 31.81 815 SER A C 1
ATOM 6296 O O . SER A 1 815 ? -59.793 -40.551 26.873 1.00 31.81 815 SER A O 1
ATOM 6298 N N . GLU A 1 816 ? -59.537 -40.494 29.047 1.00 32.19 816 GLU A N 1
ATOM 6299 C CA . GLU A 1 816 ? -59.597 -40.142 30.501 1.00 32.19 816 GLU A CA 1
ATOM 6300 C C . GLU A 1 816 ? -58.432 -40.752 31.375 1.00 32.19 816 GLU A C 1
ATOM 6302 O O . GLU A 1 816 ? -57.470 -41.279 30.825 1.00 32.19 816 GLU A O 1
ATOM 6307 N N . SER A 1 817 ? -58.508 -40.615 32.717 1.00 33.91 817 SER A N 1
ATOM 6308 C CA . SER A 1 817 ? -57.509 -40.726 33.836 1.00 33.91 817 SER A CA 1
ATOM 6309 C C . SER A 1 817 ? -57.059 -42.159 34.302 1.00 33.91 817 SER A C 1
ATOM 6311 O O . SER A 1 817 ? -57.385 -43.118 33.613 1.00 33.91 817 SER A O 1
ATOM 6313 N N . GLU A 1 818 ? -56.273 -42.459 35.374 1.00 34.28 818 GLU A N 1
ATOM 6314 C CA . GLU A 1 818 ? -55.891 -41.819 36.678 1.00 34.28 818 GLU A CA 1
ATOM 6315 C C . GLU A 1 818 ? -54.462 -42.190 37.218 1.00 34.28 818 GLU A C 1
ATOM 6317 O O . GLU A 1 818 ? -53.937 -43.252 36.896 1.00 34.28 818 GLU A O 1
ATOM 6322 N N . ASP A 1 819 ? -53.881 -41.304 38.057 1.00 36.25 819 ASP A N 1
ATOM 6323 C CA . ASP A 1 819 ? -53.070 -41.437 39.310 1.00 36.25 819 ASP A CA 1
ATOM 6324 C C . ASP A 1 819 ? -52.297 -42.729 39.731 1.00 36.25 819 ASP A C 1
ATOM 6326 O O . ASP A 1 819 ? -52.701 -43.852 39.462 1.00 36.25 819 ASP A O 1
ATOM 6330 N N . ALA A 1 820 ? -51.224 -42.689 40.556 1.00 32.53 820 ALA A N 1
ATOM 6331 C CA . ALA A 1 820 ? -50.332 -41.607 41.034 1.00 32.53 820 ALA A CA 1
ATOM 6332 C C . ALA A 1 820 ? -49.112 -42.166 41.822 1.00 32.53 820 ALA A C 1
ATOM 6334 O O . ALA A 1 820 ? -49.199 -43.230 42.439 1.00 32.53 820 ALA A O 1
ATOM 6335 N N . ASN A 1 821 ? -48.013 -41.395 41.913 1.00 31.92 821 ASN A N 1
ATOM 6336 C CA . ASN A 1 821 ? -47.289 -41.131 43.178 1.00 31.92 821 ASN A CA 1
ATOM 6337 C C . ASN A 1 821 ? -46.215 -40.037 43.017 1.00 31.92 821 ASN A C 1
ATOM 6339 O O . ASN A 1 821 ? -45.569 -39.945 41.976 1.00 31.92 821 ASN A O 1
ATOM 6343 N N . LEU A 1 822 ? -46.013 -39.216 44.055 1.00 28.98 822 LEU A N 1
ATOM 6344 C CA . LEU A 1 822 ? -45.162 -38.020 44.008 1.00 28.98 822 LEU A CA 1
ATOM 6345 C C . LEU A 1 822 ? -43.884 -38.188 44.850 1.00 28.98 822 LEU A C 1
ATOM 6347 O O . LEU A 1 822 ? -43.963 -38.512 46.033 1.00 28.98 822 LEU A O 1
ATOM 6351 N N . VAL A 1 823 ? -42.717 -37.877 44.277 1.00 31.36 823 VAL A N 1
ATOM 6352 C CA . VAL A 1 823 ? -41.465 -37.623 45.016 1.00 31.36 823 VAL A CA 1
ATOM 6353 C C . VAL A 1 823 ? -40.831 -36.360 44.434 1.00 31.36 823 VAL A C 1
ATOM 6355 O O . VAL A 1 823 ? -40.716 -36.234 43.219 1.00 31.36 823 VAL A O 1
ATOM 6358 N N . VAL A 1 824 ? -40.459 -35.409 45.295 1.00 40.19 824 VAL A N 1
ATOM 6359 C CA . VAL A 1 824 ? -40.076 -34.041 44.901 1.00 40.19 824 VAL A CA 1
ATOM 6360 C C . VAL A 1 824 ? -38.575 -33.803 45.120 1.00 40.19 824 VAL A C 1
ATOM 6362 O O . VAL A 1 824 ? -38.131 -33.831 46.269 1.00 40.19 824 VAL A O 1
ATOM 6365 N N . PRO A 1 825 ? -37.793 -33.514 44.062 1.00 28.25 825 PRO A N 1
ATOM 6366 C CA . PRO A 1 825 ? -36.501 -32.832 44.164 1.00 28.25 825 PRO A CA 1
ATOM 6367 C C . PRO A 1 825 ? -36.700 -31.316 44.391 1.00 28.25 825 PRO A C 1
ATOM 6369 O O . PRO A 1 825 ? -37.732 -30.773 43.993 1.00 28.25 825 PRO A O 1
ATOM 6372 N N . PRO A 1 826 ? -35.747 -30.609 45.025 1.00 27.98 826 PRO A N 1
ATOM 6373 C CA . PRO A 1 826 ? -35.923 -29.209 45.419 1.00 27.98 826 PRO A CA 1
ATOM 6374 C C . PRO A 1 826 ? -35.874 -28.222 44.241 1.00 27.98 826 PRO A C 1
ATOM 6376 O O . PRO A 1 826 ? -35.211 -28.458 43.232 1.00 27.98 826 PRO A O 1
ATOM 6379 N N . SER A 1 827 ? -36.538 -27.076 44.411 1.00 33.56 827 SER A N 1
ATOM 6380 C CA . SER A 1 827 ? -36.539 -25.963 43.455 1.00 33.56 827 SER A CA 1
ATOM 6381 C C . SER A 1 827 ? -35.128 -25.405 43.202 1.00 33.56 827 SER A C 1
ATOM 6383 O O . SER A 1 827 ? -34.408 -25.161 44.175 1.00 33.56 827 SER A O 1
ATOM 6385 N N . PRO A 1 828 ? -34.751 -25.099 41.945 1.00 33.75 828 PRO A N 1
ATOM 6386 C CA . PRO A 1 828 ? -33.550 -24.321 41.653 1.00 33.75 828 PRO A CA 1
ATOM 6387 C C . PRO A 1 828 ? -33.612 -22.938 42.316 1.00 33.75 828 PRO A C 1
ATOM 6389 O O . PRO A 1 828 ? -34.636 -22.255 42.260 1.00 33.75 828 PRO A O 1
ATOM 6392 N N . THR A 1 829 ? -32.519 -22.529 42.956 1.00 31.27 829 THR A N 1
ATOM 6393 C CA . THR A 1 829 ? -32.386 -21.215 43.595 1.00 31.27 829 THR A CA 1
ATOM 6394 C C . THR A 1 829 ? -32.163 -20.106 42.571 1.00 31.27 829 THR A C 1
ATOM 6396 O O . THR A 1 829 ? -31.512 -20.297 41.546 1.00 31.27 829 THR A O 1
ATOM 6399 N N . THR A 1 830 ? -32.668 -18.910 42.874 1.00 34.28 830 THR A N 1
ATOM 6400 C CA . THR A 1 830 ? -32.510 -17.720 42.030 1.00 34.28 830 THR A CA 1
ATOM 6401 C C . THR A 1 830 ? -31.084 -17.163 42.109 1.00 34.28 830 THR A C 1
ATOM 6403 O O . THR A 1 830 ? -30.828 -16.205 42.835 1.00 34.28 830 THR A O 1
ATOM 6406 N N . HIS A 1 831 ? -30.155 -17.748 41.353 1.00 33.88 831 HIS A N 1
ATOM 6407 C CA . HIS A 1 831 ? -28.841 -17.166 41.085 1.00 33.88 831 HIS A CA 1
ATOM 6408 C C . HIS A 1 831 ? -28.682 -16.882 39.591 1.00 33.88 831 HIS A C 1
ATOM 6410 O O . HIS A 1 831 ? -28.853 -17.762 38.752 1.00 33.88 831 HIS A O 1
ATOM 6416 N N . VAL A 1 832 ? -28.372 -15.624 39.279 1.00 37.41 832 VAL A N 1
ATOM 6417 C CA . VAL A 1 832 ? -27.971 -15.178 37.941 1.00 37.41 832 VAL A CA 1
ATOM 6418 C C . VAL A 1 832 ? -26.484 -15.501 37.767 1.00 37.41 832 VAL A C 1
ATOM 6420 O O . VAL A 1 832 ? -25.727 -15.389 38.733 1.00 37.41 832 VAL A O 1
ATOM 6423 N N . LEU A 1 833 ? -26.075 -15.911 36.564 1.00 33.72 833 LEU A N 1
ATOM 6424 C CA . LEU A 1 833 ? -24.661 -16.128 36.234 1.00 33.72 833 LEU A CA 1
ATOM 6425 C C . LEU A 1 833 ? -23.865 -14.810 36.358 1.00 33.72 833 LEU A C 1
ATOM 6427 O O . LEU A 1 833 ? -24.430 -13.750 36.069 1.00 33.72 833 LEU A O 1
ATOM 6431 N N . PRO A 1 834 ? -22.578 -14.844 36.752 1.00 34.91 834 PRO A N 1
ATOM 6432 C CA . PRO A 1 834 ? -21.701 -13.675 36.688 1.00 34.91 834 PRO A CA 1
ATOM 6433 C C . PRO A 1 834 ? -21.604 -13.109 35.264 1.00 34.91 834 PRO A C 1
ATOM 6435 O O . PRO A 1 834 ? -21.674 -13.853 34.283 1.00 34.91 834 PRO A O 1
ATOM 6438 N N . GLU A 1 835 ? -21.402 -11.793 35.136 1.00 36.38 835 GLU A N 1
ATOM 6439 C CA . GLU A 1 835 ? -21.269 -11.132 33.824 1.00 36.38 835 GLU A CA 1
ATOM 6440 C C . GLU A 1 835 ? -20.060 -11.670 33.026 1.00 36.38 835 GLU A C 1
ATOM 6442 O O . GLU A 1 835 ? -20.090 -11.703 31.792 1.00 36.38 835 GLU A O 1
ATOM 6447 N N . ASP A 1 836 ? -19.051 -12.183 33.735 1.00 38.28 836 ASP A N 1
ATOM 6448 C CA . ASP A 1 836 ? -17.794 -12.726 33.209 1.00 38.28 836 ASP A CA 1
ATOM 6449 C C . ASP A 1 836 ? -17.990 -13.939 32.273 1.00 38.28 836 ASP A C 1
ATOM 6451 O O . ASP A 1 836 ? -17.220 -14.134 31.333 1.00 38.28 836 ASP A O 1
ATOM 6455 N N . GLU A 1 837 ? -19.049 -14.735 32.470 1.00 39.97 837 GLU A N 1
ATOM 6456 C CA . GLU A 1 837 ? -19.294 -15.973 31.705 1.00 39.97 837 GLU A CA 1
ATOM 6457 C C . GLU A 1 837 ? -20.059 -15.752 30.386 1.00 39.97 837 GLU A C 1
ATOM 6459 O O . GLU A 1 837 ? -20.177 -16.664 29.563 1.00 39.97 837 GLU A O 1
ATOM 6464 N N . THR A 1 838 ? -20.585 -14.546 30.144 1.00 38.66 838 THR A N 1
ATOM 6465 C CA . THR A 1 838 ? -21.343 -14.242 28.912 1.00 38.66 838 THR A CA 1
ATOM 6466 C C . THR A 1 838 ? -20.473 -13.710 27.770 1.00 38.66 838 THR A C 1
ATOM 6468 O O . THR A 1 838 ? -20.798 -13.914 26.598 1.00 38.66 838 THR A O 1
ATOM 6471 N N . ALA A 1 839 ? -19.306 -13.142 28.084 1.00 36.12 839 ALA A N 1
ATOM 6472 C CA . ALA A 1 839 ? -18.398 -12.492 27.135 1.00 36.12 839 ALA A CA 1
ATOM 6473 C C . ALA A 1 839 ? -17.575 -13.458 26.239 1.00 36.12 839 ALA A C 1
ATOM 6475 O O . ALA A 1 839 ? -16.544 -13.069 25.693 1.00 36.12 839 ALA A O 1
ATOM 6476 N N . GLY A 1 840 ? -18.002 -14.718 26.078 1.00 39.47 840 GLY A N 1
ATOM 6477 C CA . GLY A 1 840 ? -17.160 -15.803 25.549 1.00 39.47 840 GLY A CA 1
ATOM 6478 C C . GLY A 1 840 ? -17.559 -16.437 24.208 1.00 39.47 840 GLY A C 1
ATOM 6479 O O . GLY A 1 840 ? -16.836 -17.317 23.739 1.00 39.47 840 GLY A O 1
ATOM 6480 N N . VAL A 1 841 ? -18.685 -16.061 23.593 1.00 32.12 841 VAL A N 1
ATOM 6481 C CA . VAL A 1 841 ? -19.361 -16.897 22.568 1.00 32.12 841 VAL A CA 1
ATOM 6482 C C . VAL A 1 841 ? -18.987 -16.577 21.106 1.00 32.12 841 VAL A C 1
ATOM 6484 O O . VAL A 1 841 ? -19.755 -16.880 20.203 1.00 32.12 841 VAL A O 1
ATOM 6487 N N . THR A 1 842 ? -17.829 -15.965 20.816 1.00 34.72 842 THR A N 1
ATOM 6488 C CA . THR A 1 842 ? -17.429 -15.676 19.417 1.00 34.72 842 THR A CA 1
ATOM 6489 C C . THR A 1 842 ? -16.065 -16.247 19.034 1.00 34.72 842 THR A C 1
ATOM 6491 O O . THR A 1 842 ? -15.068 -15.735 19.533 1.00 34.72 842 THR A O 1
ATOM 6494 N N . SER A 1 843 ? -16.049 -17.181 18.072 1.00 36.66 843 SER A N 1
ATOM 6495 C CA . SER A 1 843 ? -14.921 -17.576 17.201 1.00 36.66 843 SER A CA 1
ATOM 6496 C C . SER A 1 843 ? -13.567 -17.783 17.897 1.00 36.66 843 SER A C 1
ATOM 6498 O O . SER A 1 843 ? -12.836 -16.821 18.134 1.00 36.66 843 SER A O 1
ATOM 6500 N N . GLY A 1 844 ? -13.197 -19.042 18.144 1.00 30.33 844 GLY A N 1
ATOM 6501 C CA . GLY A 1 844 ? -11.903 -19.441 18.714 1.00 30.33 844 GLY A CA 1
ATOM 6502 C C . GLY A 1 844 ? -10.712 -19.308 17.756 1.00 30.33 844 GLY A C 1
ATOM 6503 O O . GLY A 1 844 ? -9.999 -20.279 17.550 1.00 30.33 844 GLY A O 1
ATOM 6504 N N . ALA A 1 845 ? -10.495 -18.126 17.173 1.00 29.20 845 ALA A N 1
ATOM 6505 C CA . ALA A 1 845 ? -9.370 -17.881 16.271 1.00 29.20 845 ALA A CA 1
ATOM 6506 C C . ALA A 1 845 ? -8.043 -17.853 17.045 1.00 29.20 845 ALA A C 1
ATOM 6508 O O . ALA A 1 845 ? -7.803 -16.938 17.841 1.00 29.20 845 ALA A O 1
ATOM 6509 N N . VAL A 1 846 ? -7.178 -18.844 16.812 1.00 27.33 846 VAL A N 1
ATOM 6510 C CA . VAL A 1 846 ? -5.884 -18.960 17.500 1.00 27.33 846 VAL A CA 1
ATOM 6511 C C . VAL A 1 846 ? -4.775 -18.261 16.709 1.00 27.33 846 VAL A C 1
ATOM 6513 O O . VAL A 1 846 ? -4.683 -18.344 15.487 1.00 27.33 846 VAL A O 1
ATOM 6516 N N . VAL A 1 847 ? -3.910 -17.543 17.427 1.00 26.70 847 VAL A N 1
ATOM 6517 C CA . VAL A 1 847 ? -2.747 -16.851 16.856 1.00 26.70 847 VAL A CA 1
ATOM 6518 C C . VAL A 1 847 ? -1.663 -17.876 16.474 1.00 26.70 847 VAL A C 1
ATOM 6520 O O . VAL A 1 847 ? -1.364 -18.751 17.289 1.00 26.70 847 VAL A O 1
ATOM 6523 N N . PRO A 1 848 ? -1.019 -17.772 15.292 1.00 22.84 848 PRO A N 1
ATOM 6524 C CA . PRO A 1 848 ? 0.038 -18.702 14.890 1.00 22.84 848 PRO A CA 1
ATOM 6525 C C . PRO A 1 848 ? 1.204 -18.786 15.900 1.00 22.84 848 PRO A C 1
ATOM 6527 O O . PRO A 1 848 ? 1.541 -17.772 16.522 1.00 22.84 848 PRO A O 1
ATOM 6530 N N . PRO A 1 849 ? 1.881 -19.946 16.037 1.00 23.62 849 PRO A N 1
ATOM 6531 C CA . PRO A 1 849 ? 2.921 -20.145 17.049 1.00 23.62 849 PRO A CA 1
ATOM 6532 C C . PRO A 1 849 ? 4.088 -19.155 16.916 1.00 23.62 849 PRO A C 1
ATOM 6534 O O . PRO A 1 849 ? 4.809 -19.155 15.917 1.00 23.62 849 PRO A O 1
ATOM 6537 N N . GLY A 1 850 ? 4.305 -18.317 17.938 1.00 27.28 850 GLY A N 1
ATOM 6538 C CA . GLY A 1 850 ? 5.409 -17.346 17.918 1.00 27.28 850 GLY A CA 1
ATOM 6539 C C . GLY A 1 850 ? 5.449 -16.256 18.999 1.00 27.28 850 GLY A C 1
ATOM 6540 O O . GLY A 1 850 ? 6.346 -15.410 18.943 1.00 27.28 850 GLY A O 1
ATOM 6541 N N . SER A 1 851 ? 4.525 -16.232 19.967 1.00 24.95 851 SER A N 1
ATOM 6542 C CA . SER A 1 851 ? 4.451 -15.184 21.002 1.00 24.95 851 SER A CA 1
ATOM 6543 C C . SER A 1 851 ? 4.239 -15.744 22.414 1.00 24.95 851 SER A C 1
ATOM 6545 O O . SER A 1 851 ? 3.110 -16.022 22.805 1.00 24.95 851 SER A O 1
ATOM 6547 N N . THR A 1 852 ? 5.308 -15.846 23.206 1.00 30.77 852 THR A N 1
ATOM 6548 C CA . THR A 1 852 ? 5.265 -16.244 24.626 1.00 30.77 852 THR A CA 1
ATOM 6549 C C . THR A 1 852 ? 4.987 -15.059 25.565 1.00 30.77 852 THR A C 1
ATOM 6551 O O . THR A 1 852 ? 5.421 -13.936 25.305 1.00 30.77 852 THR A O 1
ATOM 6554 N N . GLY A 1 853 ? 4.247 -15.315 26.652 1.00 28.66 853 GLY A N 1
ATOM 6555 C CA . GLY A 1 853 ? 3.722 -14.326 27.612 1.00 28.66 853 GLY A CA 1
ATOM 6556 C C . GLY A 1 853 ? 2.208 -14.532 27.805 1.00 28.66 853 GLY A C 1
ATOM 6557 O O . GLY A 1 853 ? 1.476 -14.361 26.835 1.00 28.66 853 GLY A O 1
ATOM 6558 N N . VAL A 1 854 ? 1.661 -15.012 28.927 1.00 31.53 854 VAL A N 1
ATOM 6559 C CA . VAL A 1 854 ? 1.898 -14.720 30.362 1.00 31.53 854 VAL A CA 1
ATOM 6560 C C . VAL A 1 854 ? 1.330 -13.355 30.787 1.00 31.53 854 VAL A C 1
ATOM 6562 O O . VAL A 1 854 ? 1.869 -12.297 30.459 1.00 31.53 854 VAL A O 1
ATOM 6565 N N . GLU A 1 855 ? 0.208 -13.443 31.505 1.00 28.64 855 GLU A N 1
ATOM 6566 C CA . GLU A 1 855 ? -0.558 -12.418 32.241 1.00 28.64 855 GLU A CA 1
ATOM 6567 C C . GLU A 1 855 ? 0.079 -12.207 33.650 1.00 28.64 855 GLU A C 1
ATOM 6569 O O . GLU A 1 855 ? 1.035 -12.901 33.974 1.00 28.64 855 GLU A O 1
ATOM 6574 N N . GLY A 1 856 ? -0.321 -11.317 34.574 1.00 35.31 856 GLY A N 1
ATOM 6575 C CA . GLY A 1 856 ? -1.332 -10.245 34.625 1.00 35.31 856 GLY A CA 1
ATOM 6576 C C . GLY A 1 856 ? -1.669 -9.859 36.094 1.00 35.31 856 GLY A C 1
ATOM 6577 O O . GLY A 1 856 ? -1.718 -10.740 36.944 1.00 35.31 856 GLY A O 1
ATOM 6578 N N . GLY A 1 857 ? -1.921 -8.570 36.398 1.00 29.77 857 GLY A N 1
ATOM 6579 C CA . GLY A 1 857 ? -2.244 -8.033 37.754 1.00 29.77 857 GLY A CA 1
ATOM 6580 C C . GLY A 1 857 ? -1.007 -7.550 38.551 1.00 29.77 857 GLY A C 1
ATOM 6581 O O . GLY A 1 857 ? 0.024 -8.207 38.499 1.00 29.77 857 GLY A O 1
ATOM 6582 N N . GLU A 1 858 ? -0.907 -6.371 39.194 1.00 32.88 858 GLU A N 1
ATOM 6583 C CA . GLU A 1 858 ? -1.820 -5.484 39.977 1.00 32.88 858 GLU A CA 1
ATOM 6584 C C . GLU A 1 858 ? -2.060 -5.953 41.438 1.00 32.88 858 GLU A C 1
ATOM 6586 O O . GLU A 1 858 ? -2.491 -7.079 41.649 1.00 32.88 858 GLU A O 1
ATOM 6591 N N . GLU A 1 859 ? -1.831 -5.160 42.506 1.00 32.41 859 GLU A N 1
ATOM 6592 C CA . GLU A 1 859 ? -1.202 -3.823 42.632 1.00 32.41 859 GLU A CA 1
ATOM 6593 C C . GLU A 1 859 ? -0.607 -3.583 44.060 1.00 32.41 859 GLU A C 1
ATOM 6595 O O . GLU A 1 859 ? -1.116 -4.103 45.049 1.00 32.41 859 GLU A O 1
ATOM 6600 N N . SER A 1 860 ? 0.453 -2.762 44.161 1.00 32.81 860 SER A N 1
ATOM 6601 C CA . SER A 1 860 ? 1.000 -2.061 45.360 1.00 32.81 860 SER A CA 1
ATOM 6602 C C . SER A 1 860 ? 1.215 -2.785 46.720 1.00 32.81 860 SER A C 1
ATOM 6604 O O . SER A 1 860 ? 0.305 -2.871 47.537 1.00 32.81 860 SER A O 1
ATOM 6606 N N . GLU A 1 861 ? 2.479 -3.035 47.090 1.00 27.16 861 GLU A N 1
ATOM 6607 C CA . GLU A 1 861 ? 3.297 -2.095 47.899 1.00 27.16 861 GLU A CA 1
ATOM 6608 C C . GLU A 1 861 ? 4.775 -2.204 47.452 1.00 27.16 861 GLU A C 1
ATOM 6610 O O . GLU A 1 861 ? 5.248 -3.282 47.097 1.00 27.16 861 GLU A O 1
ATOM 6615 N N . GLU A 1 862 ? 5.504 -1.085 47.382 1.00 39.88 862 GLU A N 1
ATOM 6616 C CA . GLU A 1 862 ? 6.781 -1.002 46.645 1.00 39.88 862 GLU A CA 1
ATOM 6617 C C . GLU A 1 862 ? 8.031 -1.081 47.555 1.00 39.88 862 GLU A C 1
ATOM 6619 O O . GLU A 1 862 ? 8.026 -0.613 48.692 1.00 39.88 862 GLU A O 1
ATOM 6624 N N . SER A 1 863 ? 9.149 -1.584 47.001 1.00 34.75 863 SER A N 1
ATOM 6625 C CA . SER A 1 863 ? 10.519 -1.542 47.565 1.00 34.75 863 SER A CA 1
ATOM 6626 C C . SER A 1 863 ? 11.003 -2.687 48.493 1.00 34.75 863 SER A C 1
ATOM 6628 O O . SER A 1 863 ? 11.842 -2.446 49.369 1.00 34.75 863 SER A O 1
ATOM 6630 N N . SER A 1 864 ? 10.641 -3.952 48.228 1.00 33.47 864 SER A N 1
ATOM 6631 C CA . SER A 1 864 ? 11.502 -5.099 48.629 1.00 33.47 864 SER A CA 1
ATOM 6632 C C . SER A 1 864 ? 11.508 -6.340 47.714 1.00 33.47 864 SER A C 1
ATOM 6634 O O . SER A 1 864 ? 12.398 -7.170 47.864 1.00 33.47 864 SER A O 1
ATOM 6636 N N . MET A 1 865 ? 10.574 -6.478 46.765 1.00 31.56 865 MET A N 1
ATOM 6637 C CA . MET A 1 865 ? 10.236 -7.769 46.124 1.00 31.56 865 MET A CA 1
ATOM 6638 C C . MET A 1 865 ? 11.110 -8.253 44.945 1.00 31.56 865 MET A C 1
ATOM 6640 O O . MET A 1 865 ? 10.846 -9.317 44.396 1.00 31.56 865 MET A O 1
ATOM 6644 N N . LEU A 1 866 ? 12.181 -7.545 44.566 1.00 39.09 866 LEU A N 1
ATOM 6645 C CA . LEU A 1 866 ? 12.968 -7.851 43.350 1.00 39.09 866 LEU A CA 1
ATOM 6646 C C . LEU A 1 866 ? 13.780 -9.170 43.367 1.00 39.09 866 LEU A C 1
ATOM 6648 O O . LEU A 1 866 ? 14.505 -9.427 42.414 1.00 39.09 866 LEU A O 1
ATOM 6652 N N . GLY A 1 867 ? 13.699 -9.985 44.425 1.00 38.44 867 GLY A N 1
ATOM 6653 C CA . GLY A 1 867 ? 14.244 -11.354 44.435 1.00 38.44 867 GLY A CA 1
ATOM 6654 C C . GLY A 1 867 ? 13.183 -12.427 44.167 1.00 38.44 867 GLY A C 1
ATOM 6655 O O . GLY A 1 867 ? 13.407 -13.347 43.388 1.00 38.44 867 GLY A O 1
ATOM 6656 N N . GLU A 1 868 ? 11.996 -12.273 44.760 1.00 37.91 868 GLU A N 1
ATOM 6657 C CA . GLU A 1 868 ? 10.955 -13.311 44.774 1.00 37.91 868 GLU A CA 1
ATOM 6658 C C . GLU A 1 868 ? 10.189 -13.442 43.443 1.00 37.91 868 GLU A C 1
ATOM 6660 O O . GLU A 1 868 ? 9.462 -14.415 43.252 1.00 37.91 868 GLU A O 1
ATOM 6665 N N . GLU A 1 869 ? 10.318 -12.471 42.530 1.00 40.81 869 GLU A N 1
ATOM 6666 C CA . GLU A 1 869 ? 9.753 -12.539 41.170 1.00 40.81 869 GLU A CA 1
ATOM 6667 C C . GLU A 1 869 ? 10.658 -13.268 40.162 1.00 40.81 869 GLU A C 1
ATOM 6669 O O . GLU A 1 869 ? 10.153 -13.770 39.157 1.00 40.81 869 GLU A O 1
ATOM 6674 N N . GLU A 1 870 ? 11.977 -13.316 40.391 1.00 41.34 870 GLU A N 1
ATOM 6675 C CA . GLU A 1 870 ? 12.886 -14.134 39.572 1.00 41.34 870 GLU A CA 1
ATOM 6676 C C . GLU A 1 870 ? 12.850 -15.598 40.034 1.00 41.34 870 GLU A C 1
ATOM 6678 O O . GLU A 1 870 ? 12.826 -16.491 39.191 1.00 41.34 870 GLU A O 1
ATOM 6683 N N . GLU A 1 871 ? 12.736 -15.851 41.346 1.00 41.97 871 GLU A N 1
ATOM 6684 C CA . GLU A 1 871 ? 12.516 -17.204 41.880 1.00 41.97 871 GLU A CA 1
ATOM 6685 C C . GLU A 1 871 ? 11.178 -17.791 41.388 1.00 41.97 871 GLU A C 1
ATOM 6687 O O . GLU A 1 871 ? 11.179 -18.878 40.813 1.00 41.97 871 GLU A O 1
ATOM 6692 N N . ARG A 1 872 ? 10.061 -17.046 41.478 1.00 47.47 872 ARG A N 1
ATOM 6693 C CA . ARG A 1 872 ? 8.751 -17.512 40.975 1.00 47.47 872 ARG A CA 1
ATOM 6694 C C . ARG A 1 872 ? 8.726 -17.818 39.480 1.00 47.47 872 ARG A C 1
ATOM 6696 O O . ARG A 1 872 ? 8.145 -18.819 39.089 1.00 47.47 872 ARG A O 1
ATOM 6703 N N . LYS A 1 873 ? 9.386 -17.021 38.634 1.00 46.66 873 LYS A N 1
ATOM 6704 C CA . LYS A 1 873 ? 9.453 -17.324 37.190 1.00 46.66 873 LYS A CA 1
ATOM 6705 C C . LYS A 1 873 ? 10.242 -18.591 36.885 1.00 46.66 873 LYS A C 1
ATOM 6707 O O . LYS A 1 873 ? 9.914 -19.278 35.927 1.00 46.66 873 LYS A O 1
ATOM 6712 N N . MET A 1 874 ? 11.238 -18.915 37.707 1.00 45.34 874 MET A N 1
ATOM 6713 C CA . MET A 1 874 ? 11.938 -20.192 37.603 1.00 45.34 874 MET A CA 1
ATOM 6714 C C . MET A 1 874 ? 11.018 -21.350 38.029 1.00 45.34 874 MET A C 1
ATOM 6716 O O . MET A 1 874 ? 10.944 -22.344 37.318 1.00 45.34 874 MET A O 1
ATOM 6720 N N . GLU A 1 875 ? 10.229 -21.184 39.101 1.00 53.34 875 GLU A N 1
ATOM 6721 C CA . GLU A 1 875 ? 9.198 -22.155 39.519 1.00 53.34 875 GLU A CA 1
ATOM 6722 C C . GLU A 1 875 ? 8.051 -22.320 38.484 1.00 53.34 875 GLU A C 1
ATOM 6724 O O . GLU A 1 875 ? 7.509 -23.414 38.336 1.00 53.34 875 GLU A O 1
ATOM 6729 N N . GLU A 1 876 ? 7.692 -21.268 37.736 1.00 55.78 876 GLU A N 1
ATOM 6730 C CA . GLU A 1 876 ? 6.636 -21.255 36.698 1.00 55.78 876 GLU A CA 1
ATOM 6731 C C . GLU A 1 876 ? 7.077 -21.828 35.331 1.00 55.78 876 GLU A C 1
ATOM 6733 O O . GLU A 1 876 ? 6.237 -22.296 34.547 1.00 55.78 876 GLU A O 1
ATOM 6738 N N . GLU A 1 877 ? 8.376 -21.774 35.014 1.00 57.00 877 GLU A N 1
ATOM 6739 C CA . GLU A 1 877 ? 8.971 -22.510 33.888 1.00 57.00 877 GLU A CA 1
ATOM 6740 C C . GLU A 1 877 ? 9.194 -23.985 34.279 1.00 57.00 877 GLU A C 1
ATOM 6742 O O . GLU A 1 877 ? 8.797 -24.874 33.519 1.00 57.00 877 GLU A O 1
ATOM 6747 N N . ASP A 1 878 ? 9.669 -24.253 35.507 1.00 64.94 878 ASP A N 1
ATOM 6748 C CA . ASP A 1 878 ? 9.746 -25.601 36.092 1.00 64.94 878 ASP A CA 1
ATOM 6749 C C . ASP A 1 878 ? 8.368 -26.300 36.117 1.00 64.94 878 ASP A C 1
ATOM 6751 O O . ASP A 1 878 ? 8.302 -27.508 35.892 1.00 64.94 878 ASP A O 1
ATOM 6755 N N . GLU A 1 879 ? 7.253 -25.598 36.382 1.00 72.62 879 GLU A N 1
ATOM 6756 C CA . GLU A 1 879 ? 5.915 -26.218 36.402 1.00 72.62 879 GLU A CA 1
ATOM 6757 C C . GLU A 1 879 ? 5.421 -26.645 35.009 1.00 72.62 879 GLU A C 1
ATOM 6759 O O . GLU A 1 879 ? 4.835 -27.723 34.883 1.00 72.62 879 GLU A O 1
ATOM 6764 N N . GLU A 1 880 ? 5.672 -25.860 33.956 1.00 75.50 880 GLU A N 1
ATOM 6765 C CA . GLU A 1 880 ? 5.287 -26.239 32.587 1.00 75.50 880 GLU A CA 1
ATOM 6766 C C . GLU A 1 880 ? 6.125 -27.423 32.090 1.00 75.50 880 GLU A C 1
ATOM 6768 O O . GLU A 1 880 ? 5.558 -28.423 31.640 1.00 75.50 880 GLU A O 1
ATOM 6773 N N . GLU A 1 881 ? 7.455 -27.371 32.253 1.00 74.62 881 GLU A N 1
ATOM 6774 C CA . GLU A 1 881 ? 8.323 -28.497 31.890 1.00 74.62 881 GLU A CA 1
ATOM 6775 C C . GLU A 1 881 ? 7.961 -29.744 32.712 1.00 74.62 881 GLU A C 1
ATOM 6777 O O . GLU A 1 881 ? 7.869 -30.839 32.161 1.00 74.62 881 GLU A O 1
ATOM 6782 N N . ARG A 1 882 ? 7.628 -29.595 34.001 1.00 80.31 882 ARG A N 1
ATOM 6783 C CA . ARG A 1 882 ? 7.136 -30.686 34.856 1.00 80.31 882 ARG A CA 1
ATOM 6784 C C . ARG A 1 882 ? 5.784 -31.245 34.410 1.00 80.31 882 ARG A C 1
ATOM 6786 O O . ARG A 1 882 ? 5.604 -32.459 34.496 1.00 80.31 882 ARG A O 1
ATOM 6793 N N . LEU A 1 883 ? 4.821 -30.430 33.978 1.00 81.94 883 LEU A N 1
ATOM 6794 C CA . LEU A 1 883 ? 3.534 -30.926 33.469 1.00 81.94 883 LEU A CA 1
ATOM 6795 C C . LEU A 1 883 ? 3.727 -31.714 32.169 1.00 81.94 883 LEU A C 1
ATOM 6797 O O . LEU A 1 883 ? 3.154 -32.792 32.025 1.00 81.94 883 LEU A O 1
ATOM 6801 N N . ILE A 1 884 ? 4.602 -31.248 31.275 1.00 80.69 884 ILE A N 1
ATOM 6802 C CA . ILE A 1 884 ? 4.981 -31.978 30.057 1.00 80.69 884 ILE A CA 1
ATOM 6803 C C . ILE A 1 884 ? 5.710 -33.288 30.417 1.00 80.69 884 ILE A C 1
ATOM 6805 O O . ILE A 1 884 ? 5.347 -34.350 29.914 1.00 80.69 884 ILE A O 1
ATOM 6809 N N . LEU A 1 885 ? 6.671 -33.259 31.349 1.00 75.75 885 LEU A N 1
ATOM 6810 C CA . LEU A 1 885 ? 7.442 -34.440 31.770 1.00 75.75 885 LEU A CA 1
ATOM 6811 C C . LEU A 1 885 ? 6.586 -35.511 32.473 1.00 75.75 885 LEU A C 1
ATOM 6813 O O . LEU A 1 885 ? 6.914 -36.696 32.419 1.00 75.75 885 LEU A O 1
ATOM 6817 N N . ASN A 1 886 ? 5.497 -35.105 33.136 1.00 80.56 886 ASN A N 1
ATOM 6818 C CA . ASN A 1 886 ? 4.519 -36.013 33.747 1.00 80.56 886 ASN A CA 1
ATOM 6819 C C . ASN A 1 886 ? 3.422 -36.478 32.769 1.00 80.56 886 ASN A C 1
ATOM 6821 O O . ASN A 1 886 ? 2.668 -37.388 33.112 1.00 80.56 886 ASN A O 1
ATOM 6825 N N . GLY A 1 887 ? 3.331 -35.887 31.571 1.00 80.56 887 GLY A N 1
ATOM 6826 C CA . GLY A 1 887 ? 2.276 -36.170 30.599 1.00 80.56 887 GLY A CA 1
ATOM 6827 C C . GLY A 1 887 ? 0.909 -35.623 31.019 1.00 80.56 887 GLY A C 1
ATOM 6828 O O . GLY A 1 887 ? -0.068 -36.368 31.025 1.00 80.56 887 GLY A O 1
ATOM 6829 N N . GLY A 1 888 ? 0.836 -34.339 31.382 1.00 88.06 888 GLY A N 1
ATOM 6830 C CA . GLY A 1 888 ? -0.388 -33.642 31.792 1.00 88.06 888 GLY A CA 1
ATOM 6831 C C . GLY A 1 888 ? -0.617 -33.591 33.308 1.00 88.06 888 GLY A C 1
ATOM 6832 O O . GLY A 1 888 ? 0.240 -33.973 34.106 1.00 88.06 888 GLY A O 1
ATOM 6833 N N . ALA A 1 889 ? -1.789 -33.095 33.717 1.00 87.88 889 ALA A N 1
ATOM 6834 C CA . ALA A 1 889 ? -2.175 -32.966 35.126 1.00 87.88 889 ALA A CA 1
ATOM 6835 C C . ALA A 1 889 ? -2.716 -34.277 35.738 1.00 87.88 889 ALA A C 1
ATOM 6837 O O . ALA A 1 889 ? -2.789 -34.408 36.962 1.00 87.88 889 ALA A O 1
ATOM 6838 N N . GLY A 1 890 ? -3.073 -35.258 34.903 1.00 89.19 890 GLY A N 1
ATOM 6839 C CA . GLY A 1 890 ? -3.673 -36.528 35.309 1.00 89.19 890 GLY A CA 1
ATOM 6840 C C . GLY A 1 890 ? -5.185 -36.447 35.542 1.00 89.19 890 GLY A C 1
ATOM 6841 O O . GLY A 1 890 ? -5.791 -35.378 35.528 1.00 89.19 890 GLY A O 1
ATOM 6842 N N . ILE A 1 891 ? -5.816 -37.608 35.753 1.00 91.44 891 ILE A N 1
ATOM 6843 C CA . ILE A 1 891 ? -7.277 -37.727 35.905 1.00 91.44 891 ILE A CA 1
ATOM 6844 C C . ILE A 1 891 ? -7.792 -36.807 37.036 1.00 91.44 891 ILE A C 1
ATOM 6846 O O . ILE A 1 891 ? -7.363 -36.982 38.182 1.00 91.44 891 ILE A O 1
ATOM 6850 N N . PRO A 1 892 ? -8.751 -35.894 36.762 1.00 88.06 892 PRO A N 1
ATOM 6851 C CA . PRO A 1 892 ? -9.302 -34.982 37.761 1.00 88.06 892 PRO A CA 1
ATOM 6852 C C . PRO A 1 892 ? -9.855 -35.709 38.988 1.00 88.06 892 PRO A C 1
ATOM 6854 O O . PRO A 1 892 ? -10.493 -36.755 38.875 1.00 88.06 892 PRO A O 1
ATOM 6857 N N . ILE A 1 893 ? -9.649 -35.146 40.178 1.00 87.62 893 ILE A N 1
ATOM 6858 C CA . ILE A 1 893 ? -10.130 -35.724 41.438 1.00 87.62 893 ILE A CA 1
ATOM 6859 C C . ILE A 1 893 ? -11.366 -34.948 41.902 1.00 87.62 893 ILE A C 1
ATOM 6861 O O . ILE A 1 893 ? -11.336 -33.726 42.028 1.00 87.62 893 ILE A O 1
ATOM 6865 N N . GLY A 1 894 ? -12.467 -35.658 42.151 1.00 82.56 894 GLY A N 1
ATOM 6866 C CA . GLY A 1 894 ? -13.706 -35.060 42.641 1.00 82.56 894 GLY A CA 1
ATOM 6867 C C . GLY A 1 894 ? -13.612 -34.555 44.090 1.00 82.56 894 GLY A C 1
ATOM 6868 O O . GLY A 1 894 ? -12.703 -34.943 44.826 1.00 82.56 894 GLY A O 1
ATOM 6869 N N . PRO A 1 895 ? -14.589 -33.751 44.561 1.00 80.56 895 PRO A N 1
ATOM 6870 C CA . PRO A 1 895 ? -14.645 -33.273 45.953 1.00 80.56 895 PRO A CA 1
ATOM 6871 C C . PRO A 1 895 ? -14.744 -34.385 47.016 1.00 80.56 895 PRO A C 1
ATOM 6873 O O . PRO A 1 895 ? -14.603 -34.129 48.208 1.00 80.56 895 PRO A O 1
ATOM 6876 N N . ASP A 1 896 ? -15.015 -35.615 46.582 1.00 88.44 896 ASP A N 1
ATOM 6877 C CA . ASP A 1 896 ? -15.057 -36.859 47.351 1.00 88.44 896 ASP A CA 1
ATOM 6878 C C . ASP A 1 896 ? -13.716 -37.621 47.378 1.00 88.44 896 ASP A C 1
ATOM 6880 O O . ASP A 1 896 ? -13.627 -38.683 47.994 1.00 88.44 896 ASP A O 1
ATOM 6884 N N . GLY A 1 897 ? -12.671 -37.104 46.722 1.00 85.12 897 GLY A N 1
ATOM 6885 C CA . GLY A 1 897 ? -11.371 -37.766 46.588 1.00 85.12 897 GLY A CA 1
ATOM 6886 C C . GLY A 1 897 ? -11.340 -38.884 45.539 1.00 85.12 897 GLY A C 1
ATOM 6887 O O . GLY A 1 897 ? -10.357 -39.621 45.466 1.00 85.12 897 GLY A O 1
ATOM 6888 N N . VAL A 1 898 ? -12.397 -39.034 44.733 1.00 89.00 898 VAL A N 1
ATOM 6889 C CA . VAL A 1 898 ? -12.513 -40.091 43.719 1.00 89.00 898 VAL A CA 1
ATOM 6890 C C . VAL A 1 898 ? -12.025 -39.569 42.359 1.00 89.00 898 VAL A C 1
ATOM 6892 O O . VAL A 1 898 ? -12.491 -38.510 41.935 1.00 89.00 898 VAL A O 1
ATOM 6895 N N . PRO A 1 899 ? -11.135 -40.282 41.639 1.00 89.19 899 PRO A N 1
ATOM 6896 C CA . PRO A 1 899 ? -10.770 -39.934 40.266 1.00 89.19 899 PRO A CA 1
ATOM 6897 C C . PRO A 1 899 ? -11.978 -39.989 39.319 1.00 89.19 899 PRO A C 1
ATOM 6899 O O . PRO A 1 899 ? -12.725 -40.969 39.299 1.00 89.19 899 PRO A O 1
ATOM 6902 N N . ARG A 1 900 ? -12.159 -38.934 38.527 1.00 91.88 900 ARG A N 1
ATOM 6903 C CA . ARG A 1 900 ? -13.273 -38.708 37.601 1.00 91.88 900 ARG A CA 1
ATOM 6904 C C . ARG A 1 900 ? -12.710 -38.281 36.237 1.00 91.88 900 ARG A C 1
ATOM 6906 O O . ARG A 1 900 ? -12.460 -37.093 36.045 1.00 91.88 900 ARG A O 1
ATOM 6913 N N . PRO A 1 901 ? -12.472 -39.219 35.304 1.00 94.88 901 PRO A N 1
ATOM 6914 C CA . PRO A 1 901 ? -12.063 -38.864 33.948 1.00 94.88 901 PRO A CA 1
ATOM 6915 C C . PRO A 1 901 ? -13.169 -38.095 33.214 1.00 94.88 901 PRO A C 1
ATOM 6917 O O . PRO A 1 901 ? -14.353 -38.267 33.509 1.00 94.88 901 PRO A O 1
ATOM 6920 N N . LEU A 1 902 ? -12.774 -37.272 32.239 1.00 94.94 902 LEU A N 1
ATOM 6921 C CA . LEU A 1 902 ? -13.685 -36.477 31.409 1.00 94.94 902 LEU A CA 1
ATOM 6922 C C . LEU A 1 902 ? -14.597 -37.355 30.538 1.00 94.94 902 LEU A C 1
ATOM 6924 O O . LEU A 1 902 ? -15.724 -36.961 30.244 1.00 94.94 902 LEU A O 1
ATOM 6928 N N . LEU A 1 903 ? -14.133 -38.547 30.142 1.00 96.06 903 LEU A N 1
ATOM 6929 C CA . LEU A 1 903 ? -14.931 -39.518 29.394 1.00 96.06 903 LEU A CA 1
ATOM 6930 C C . LEU A 1 903 ? -15.423 -40.650 30.314 1.00 96.06 903 LEU A C 1
ATOM 6932 O O . LEU A 1 903 ? -14.676 -41.113 31.182 1.00 96.06 903 LEU A O 1
ATOM 6936 N N . PRO A 1 904 ? -16.646 -41.173 30.104 1.00 94.25 904 PRO A N 1
ATOM 6937 C CA . PRO A 1 904 ? -17.110 -42.376 30.789 1.00 94.25 904 PRO A CA 1
ATOM 6938 C C . PRO A 1 904 ? -16.276 -43.614 30.390 1.00 94.25 904 PRO A C 1
ATOM 6940 O O . PRO A 1 904 ? -15.503 -43.567 29.423 1.00 94.25 904 PRO A O 1
ATOM 6943 N N . PRO A 1 905 ? -16.434 -44.751 31.099 1.00 91.75 905 PRO A N 1
ATOM 6944 C CA . PRO A 1 905 ? -15.829 -46.022 30.704 1.00 91.75 905 PRO A CA 1
ATOM 6945 C C . PRO A 1 905 ? -16.147 -46.387 29.247 1.00 91.75 905 PRO A C 1
ATOM 6947 O O . PRO A 1 905 ? -17.290 -46.247 28.810 1.00 91.75 905 PRO A O 1
ATOM 6950 N N . LEU A 1 906 ? -15.133 -46.872 28.523 1.00 92.06 906 LEU A N 1
ATOM 6951 C CA . LEU A 1 906 ? -15.196 -47.198 27.094 1.00 92.06 906 LEU A CA 1
ATOM 6952 C C . LEU A 1 906 ? -16.407 -48.087 26.761 1.00 92.06 906 LEU A C 1
ATOM 6954 O O . LEU A 1 906 ? -16.548 -49.193 27.293 1.00 92.06 906 LEU A O 1
ATOM 6958 N N . ALA A 1 907 ? -17.278 -47.617 25.865 1.00 91.56 907 ALA A N 1
ATOM 6959 C CA . ALA A 1 907 ? -18.469 -48.366 25.477 1.00 91.56 907 ALA A CA 1
ATOM 6960 C C . ALA A 1 907 ? -18.092 -49.633 24.673 1.00 91.56 907 ALA A C 1
ATOM 6962 O O . ALA A 1 907 ? -17.175 -49.575 23.851 1.00 91.56 907 ALA A O 1
ATOM 6963 N N . PRO A 1 908 ? -18.815 -50.768 24.812 1.00 92.44 908 PRO A N 1
ATOM 6964 C CA . PRO A 1 908 ? -18.443 -52.036 24.166 1.00 92.44 908 PRO A CA 1
ATOM 6965 C C . PRO A 1 908 ? -18.281 -51.975 22.638 1.00 92.44 908 PRO A C 1
ATOM 6967 O O . PRO A 1 908 ? -17.515 -52.746 22.071 1.00 92.44 908 PRO A O 1
ATOM 6970 N N . GLN A 1 909 ? -18.975 -51.047 21.976 1.00 90.75 909 GLN A N 1
ATOM 6971 C CA . GLN A 1 909 ? -18.895 -50.792 20.531 1.00 90.75 909 GLN A CA 1
ATOM 6972 C C . GLN A 1 909 ? -17.564 -50.166 20.063 1.00 90.75 909 GLN A C 1
ATOM 6974 O O . GLN A 1 909 ? -17.242 -50.229 18.879 1.00 90.75 909 GLN A O 1
ATOM 6979 N N . HIS A 1 910 ? -16.796 -49.573 20.984 1.00 92.62 910 HIS A N 1
ATOM 6980 C CA . HIS A 1 910 ? -15.484 -48.969 20.737 1.00 92.62 910 HIS A CA 1
ATOM 6981 C C . HIS A 1 910 ? -14.336 -49.809 21.331 1.00 92.62 910 HIS A C 1
ATOM 6983 O O . HIS A 1 910 ? -13.177 -49.406 21.271 1.00 92.62 910 HIS A O 1
ATOM 6989 N N . ALA A 1 911 ? -14.626 -50.989 21.893 1.00 91.12 911 ALA A N 1
ATOM 6990 C CA . ALA A 1 911 ? -13.612 -51.869 22.464 1.00 91.12 911 ALA A CA 1
ATOM 6991 C C . ALA A 1 911 ? -12.574 -52.293 21.406 1.00 91.12 911 ALA A C 1
ATOM 6993 O O . ALA A 1 911 ? -12.928 -52.844 20.364 1.00 91.12 911 ALA A O 1
ATOM 6994 N N . GLY A 1 912 ? -11.291 -52.049 21.691 1.00 89.88 912 GLY A N 1
ATOM 6995 C CA . GLY A 1 912 ? -10.189 -52.311 20.758 1.00 89.88 912 GLY A CA 1
ATOM 6996 C C . GLY A 1 912 ? -9.964 -51.223 19.701 1.00 89.88 912 GLY A C 1
ATOM 6997 O O . GLY A 1 912 ? -9.188 -51.450 18.778 1.00 89.88 912 GLY A O 1
ATOM 6998 N N . ARG A 1 913 ? -10.621 -50.061 19.818 1.00 95.12 913 ARG A N 1
ATOM 6999 C CA . ARG A 1 913 ? -10.303 -48.856 19.041 1.00 95.12 913 ARG A CA 1
ATOM 7000 C C . ARG A 1 913 ? -9.454 -47.893 19.868 1.00 95.12 913 ARG A C 1
ATOM 7002 O O . ARG A 1 913 ? -9.657 -47.777 21.075 1.00 95.12 913 ARG A O 1
ATOM 7009 N N . LYS A 1 914 ? -8.566 -47.162 19.194 1.00 97.56 914 LYS A N 1
ATOM 7010 C CA . LYS A 1 914 ? -7.883 -45.981 19.740 1.00 97.56 914 LYS A CA 1
ATOM 7011 C C . LYS A 1 914 ? -8.858 -44.796 19.880 1.00 97.56 914 LYS A C 1
ATOM 7013 O O . LYS A 1 914 ? -9.936 -44.798 19.278 1.00 97.56 914 LYS A O 1
ATOM 7018 N N . CYS A 1 915 ? -8.471 -43.778 20.643 1.00 98.31 915 CYS A N 1
ATOM 7019 C CA . CYS A 1 915 ? -9.194 -42.515 20.798 1.00 98.31 915 CYS A CA 1
ATOM 7020 C C . CYS A 1 915 ? -8.659 -41.471 19.803 1.00 98.31 915 CYS A C 1
ATOM 7022 O O . CYS A 1 915 ? -7.451 -41.231 19.752 1.00 98.31 915 CYS A O 1
ATOM 7024 N N . LEU A 1 916 ? -9.545 -40.839 19.029 1.00 98.50 916 LEU A N 1
ATOM 7025 C CA . LEU A 1 916 ? -9.208 -39.706 18.164 1.00 98.50 916 LEU A CA 1
ATOM 7026 C C . LEU A 1 916 ? -9.959 -38.461 18.631 1.00 98.50 916 LEU A C 1
ATOM 7028 O O . LEU A 1 916 ? -11.178 -38.358 18.482 1.00 98.50 916 LEU A O 1
ATOM 7032 N N . VAL A 1 917 ? -9.200 -37.515 19.170 1.00 98.69 917 VAL A N 1
ATOM 7033 C CA . VAL A 1 917 ? -9.662 -36.194 19.579 1.00 98.69 917 VAL A CA 1
ATOM 7034 C C . VAL A 1 917 ? -9.580 -35.239 18.389 1.00 98.69 917 VAL A C 1
ATOM 7036 O O . VAL A 1 917 ? -8.546 -35.153 17.732 1.00 98.69 917 VAL A O 1
ATOM 7039 N N . LEU A 1 918 ? -10.657 -34.510 18.113 1.00 98.62 918 LEU A N 1
ATOM 7040 C CA . LEU A 1 918 ? -10.752 -33.515 17.043 1.00 98.62 918 LEU A CA 1
ATOM 7041 C C . LEU A 1 918 ? -11.119 -32.148 17.637 1.00 98.62 918 LEU A C 1
ATOM 7043 O O . LEU A 1 918 ? -12.042 -32.076 18.451 1.00 98.62 918 LEU A O 1
ATOM 7047 N N . ASP A 1 919 ? -10.468 -31.061 17.210 1.00 98.38 919 ASP A N 1
ATOM 7048 C CA . ASP A 1 919 ? -11.069 -29.725 17.353 1.00 98.38 919 ASP A CA 1
ATOM 7049 C C . ASP A 1 919 ? -12.244 -29.526 16.365 1.00 98.38 919 ASP A C 1
ATOM 7051 O O . ASP A 1 919 ? -12.518 -30.376 15.519 1.00 98.38 919 ASP A O 1
ATOM 7055 N N . LEU A 1 920 ? -12.969 -28.413 16.492 1.00 97.38 920 LEU A N 1
ATOM 7056 C CA . LEU A 1 920 ? -14.133 -28.044 15.701 1.00 97.38 920 LEU A CA 1
ATOM 7057 C C . LEU A 1 920 ? -13.864 -26.825 14.801 1.00 97.38 920 LEU A C 1
ATOM 7059 O O . LEU A 1 920 ? -14.021 -26.931 13.583 1.00 97.38 920 LEU A O 1
ATOM 7063 N N . ASP A 1 921 ? -13.493 -25.683 15.385 1.00 95.38 921 ASP A N 1
ATOM 7064 C CA . ASP A 1 921 ? -13.378 -24.399 14.688 1.00 95.38 921 ASP A CA 1
ATOM 7065 C C . ASP A 1 921 ? -12.012 -24.289 13.994 1.00 95.38 921 ASP A C 1
ATOM 7067 O O . ASP A 1 921 ? -10.979 -24.597 14.569 1.00 95.38 921 ASP A O 1
ATOM 7071 N N . GLU A 1 922 ? -11.996 -23.871 12.730 1.00 95.94 922 GLU A N 1
ATOM 7072 C CA . GLU A 1 922 ? -10.821 -23.855 11.837 1.00 95.94 922 GLU A CA 1
ATOM 7073 C C . GLU A 1 922 ? -10.214 -25.246 11.530 1.00 95.94 922 GLU A C 1
ATOM 7075 O O . GLU A 1 922 ? -9.533 -25.398 10.516 1.00 95.94 922 GLU A O 1
ATOM 7080 N N . THR A 1 923 ? -10.521 -26.288 12.313 1.00 97.31 923 THR A N 1
ATOM 7081 C CA . THR A 1 923 ? -10.130 -27.684 12.045 1.00 97.31 923 THR A CA 1
ATOM 7082 C C . THR A 1 923 ? -11.156 -28.442 11.184 1.00 97.31 923 THR A C 1
ATOM 7084 O O . THR A 1 923 ? -10.778 -28.985 10.143 1.00 97.31 923 THR A O 1
ATOM 7087 N N . LEU A 1 924 ? -12.446 -28.468 11.563 1.00 97.75 924 LEU A N 1
ATOM 7088 C CA . LEU A 1 924 ? -13.520 -29.193 10.846 1.00 97.75 924 LEU A CA 1
ATOM 7089 C C . LEU A 1 924 ? -14.513 -28.263 10.125 1.00 97.75 924 LEU A C 1
ATOM 7091 O O . LEU A 1 924 ? -15.076 -28.626 9.088 1.00 97.75 924 LEU A O 1
ATOM 7095 N N . VAL A 1 925 ? -14.756 -27.075 10.678 1.00 97.50 925 VAL A N 1
ATOM 7096 C CA . VAL A 1 925 ? -15.665 -26.050 10.141 1.00 97.50 925 VAL A CA 1
ATOM 7097 C C . VAL A 1 925 ? -15.077 -24.659 10.350 1.00 97.50 925 VAL A C 1
ATOM 7099 O O . VAL A 1 925 ? -14.267 -24.454 11.247 1.00 97.50 925 VAL A O 1
ATOM 7102 N N . HIS A 1 926 ? -15.536 -23.674 9.585 1.00 96.06 926 HIS A N 1
ATOM 7103 C CA . HIS A 1 926 ? -15.333 -22.264 9.910 1.00 96.06 926 HIS A CA 1
ATOM 7104 C C . HIS A 1 926 ? -16.681 -21.606 10.216 1.00 96.06 926 HIS A C 1
ATOM 7106 O O . HIS A 1 926 ? -17.686 -21.862 9.546 1.00 96.06 926 HIS A O 1
ATOM 7112 N N . SER A 1 927 ? -16.706 -20.772 11.254 1.00 92.12 927 SER A N 1
ATOM 7113 C CA . SER A 1 927 ? -17.917 -20.199 11.835 1.00 92.12 927 SER A CA 1
ATOM 7114 C C . SER A 1 927 ? -17.827 -18.675 11.929 1.00 92.12 927 SER A C 1
ATOM 7116 O O . SER A 1 927 ? -16.782 -18.102 12.234 1.00 92.12 927 SER A O 1
ATOM 7118 N N . SER A 1 928 ? -18.935 -17.982 11.657 1.00 88.00 928 SER A N 1
ATOM 7119 C CA . SER A 1 928 ? -18.972 -16.519 11.696 1.00 88.00 928 SER A CA 1
ATOM 7120 C C . SER A 1 928 ? -20.300 -15.961 12.185 1.00 88.00 928 SER A C 1
ATOM 7122 O O . SER A 1 928 ? -21.375 -16.439 11.840 1.00 88.00 928 SER A O 1
ATOM 7124 N N . PHE A 1 929 ? -20.225 -14.868 12.941 1.00 82.25 929 PHE A N 1
ATOM 7125 C CA . PHE A 1 929 ? -21.382 -14.061 13.346 1.00 82.25 929 PHE A CA 1
ATOM 7126 C C . PHE A 1 929 ? -21.826 -13.064 12.262 1.00 82.25 929 PHE A C 1
ATOM 7128 O O . PHE A 1 929 ? -22.809 -12.346 12.437 1.00 82.25 929 PHE A O 1
ATOM 7135 N N . LYS A 1 930 ? -21.099 -13.004 11.138 1.00 82.00 930 LYS A N 1
ATOM 7136 C CA . LYS A 1 930 ? -21.497 -12.282 9.926 1.00 82.00 930 LYS A CA 1
ATOM 7137 C C . LYS A 1 930 ? -22.130 -13.248 8.932 1.00 82.00 930 LYS A C 1
ATOM 7139 O O . LYS A 1 930 ? -21.737 -14.408 8.867 1.00 82.00 930 LYS A O 1
ATOM 7144 N N . SER A 1 931 ? -23.044 -12.742 8.105 1.00 79.25 931 SER A N 1
ATOM 7145 C CA . SER A 1 931 ? -23.613 -13.524 7.007 1.00 79.25 931 SER A CA 1
ATOM 7146 C C . SER A 1 931 ? -22.532 -13.946 6.007 1.00 79.25 931 SER A C 1
ATOM 7148 O O . SER A 1 931 ? -21.826 -13.101 5.457 1.00 79.25 931 SER A O 1
ATOM 7150 N N . ILE A 1 932 ? -22.421 -15.255 5.771 1.00 82.94 932 ILE A N 1
ATOM 7151 C CA . ILE A 1 932 ? -21.611 -15.847 4.702 1.00 82.94 932 ILE A CA 1
ATOM 7152 C C . ILE A 1 932 ? -22.571 -16.212 3.564 1.00 82.94 932 ILE A C 1
ATOM 7154 O O . ILE A 1 932 ? -23.519 -16.967 3.780 1.00 82.94 932 ILE A O 1
ATOM 7158 N N . GLN A 1 933 ? -22.333 -15.695 2.352 1.00 72.50 933 GLN A N 1
ATOM 7159 C CA . GLN A 1 933 ? -23.238 -15.872 1.198 1.00 72.50 933 GLN A CA 1
ATOM 7160 C C . GLN A 1 933 ? -23.431 -17.342 0.777 1.00 72.50 933 GLN A C 1
ATOM 7162 O O . GLN A 1 933 ? -24.426 -17.678 0.136 1.00 72.50 933 GLN A O 1
ATOM 7167 N N . HIS A 1 934 ? -22.488 -18.214 1.142 1.00 83.56 934 HIS A N 1
ATOM 7168 C CA . HIS A 1 934 ? -22.491 -19.648 0.850 1.00 83.56 934 HIS A CA 1
ATOM 7169 C C . HIS A 1 934 ? -22.311 -20.489 2.125 1.00 83.56 934 HIS A C 1
ATOM 7171 O O . HIS A 1 934 ? -21.567 -21.461 2.123 1.00 83.56 934 HIS A O 1
ATOM 7177 N N . ALA A 1 935 ? -22.967 -20.101 3.226 1.00 90.69 935 ALA A N 1
ATOM 7178 C CA . ALA A 1 935 ? -23.045 -20.934 4.428 1.00 90.69 935 ALA A CA 1
ATOM 7179 C C . ALA A 1 935 ? -23.730 -22.282 4.131 1.00 90.69 935 ALA A C 1
ATOM 7181 O O . ALA A 1 935 ? -24.854 -22.292 3.626 1.00 90.69 935 ALA A O 1
ATOM 7182 N N . ASP A 1 936 ? -23.098 -23.400 4.503 1.00 94.69 936 ASP A N 1
ATOM 7183 C CA . ASP A 1 936 ? -23.706 -24.738 4.443 1.00 94.69 936 ASP A CA 1
ATOM 7184 C C . ASP A 1 936 ? -24.933 -24.825 5.357 1.00 94.69 936 ASP A C 1
ATOM 7186 O O . ASP A 1 936 ? -25.946 -25.441 5.021 1.00 94.69 936 ASP A O 1
ATOM 7190 N N . TYR A 1 937 ? -24.850 -24.188 6.528 1.00 95.19 937 TYR A N 1
ATOM 7191 C CA . TYR A 1 937 ? -25.977 -24.032 7.436 1.00 95.19 937 TYR A CA 1
ATOM 7192 C C . TYR A 1 937 ? -25.823 -22.831 8.371 1.00 95.19 937 TYR A C 1
ATOM 7194 O O . TYR A 1 937 ? -24.739 -22.294 8.596 1.00 95.19 937 TYR A O 1
ATOM 7202 N N . VAL A 1 938 ? -26.954 -22.420 8.946 1.00 92.94 938 VAL A N 1
ATOM 7203 C CA . VAL A 1 938 ? -27.033 -21.372 9.968 1.00 92.94 938 VAL A CA 1
ATOM 7204 C C . VAL A 1 938 ? -27.509 -21.984 11.283 1.00 92.94 938 VAL A C 1
ATOM 7206 O O . VAL A 1 938 ? -28.406 -22.835 11.305 1.00 92.94 938 VAL A O 1
ATOM 7209 N N . VAL A 1 939 ? -26.890 -21.551 12.376 1.00 91.44 939 VAL A N 1
ATOM 7210 C CA . VAL A 1 939 ? -27.130 -22.000 13.746 1.00 91.44 939 VAL A CA 1
ATOM 7211 C C . VAL A 1 939 ? -27.585 -20.804 14.587 1.00 91.44 939 VAL A C 1
ATOM 7213 O O . VAL A 1 939 ? -26.810 -19.863 14.755 1.00 91.44 939 VAL A O 1
ATOM 7216 N N . PRO A 1 940 ? -28.819 -20.796 15.115 1.00 89.38 940 PRO A N 1
ATOM 7217 C CA . PRO A 1 940 ? -29.246 -19.783 16.069 1.00 89.38 940 PRO A CA 1
ATOM 7218 C C . PRO A 1 940 ? -28.676 -20.115 17.460 1.00 89.38 940 PRO A C 1
ATOM 7220 O O . PRO A 1 940 ? -28.919 -21.199 17.985 1.00 89.38 940 PRO A O 1
ATOM 7223 N N . VAL A 1 941 ? -27.926 -19.185 18.053 1.00 86.12 941 VAL A N 1
ATOM 7224 C CA . VAL A 1 941 ? -27.291 -19.309 19.379 1.00 86.12 941 VAL A CA 1
ATOM 7225 C C . VAL A 1 941 ? -27.778 -18.179 20.284 1.00 86.12 941 VAL A C 1
ATOM 7227 O O . VAL A 1 941 ? -27.789 -17.019 19.871 1.00 86.12 941 VAL A O 1
ATOM 7230 N N . GLU A 1 942 ? -28.157 -18.494 21.523 1.00 82.38 942 GLU A N 1
ATOM 7231 C CA . GLU A 1 942 ? -28.523 -17.486 22.524 1.00 82.38 942 GLU A CA 1
ATOM 7232 C C . GLU A 1 942 ? -27.284 -16.976 23.285 1.00 82.38 942 GLU A C 1
ATOM 7234 O O . GLU A 1 942 ? -26.545 -17.746 23.904 1.00 82.38 942 GLU A O 1
ATOM 7239 N N . ILE A 1 943 ? -27.067 -15.659 23.250 1.00 77.50 943 ILE A N 1
ATOM 7240 C CA . ILE A 1 943 ? -25.959 -14.940 23.896 1.00 77.50 943 ILE A CA 1
ATOM 7241 C C . ILE A 1 943 ? -26.554 -13.719 24.596 1.00 77.50 943 ILE A C 1
ATOM 7243 O O . ILE A 1 943 ? -27.282 -12.964 23.964 1.00 77.50 943 ILE A O 1
ATOM 7247 N N . GLU A 1 944 ? -26.271 -13.508 25.886 1.00 75.25 944 GLU A N 1
ATOM 7248 C CA . GLU A 1 944 ? -26.782 -12.344 26.644 1.00 75.25 944 GLU A CA 1
ATOM 7249 C C . GLU A 1 944 ? -28.319 -12.144 26.483 1.00 75.25 944 GLU A C 1
ATOM 7251 O O . GLU A 1 944 ? -28.808 -11.021 26.367 1.00 75.25 944 GLU A O 1
ATOM 7256 N N . TYR A 1 945 ? -29.089 -13.247 26.447 1.00 75.38 945 TYR A N 1
ATOM 7257 C CA . TYR A 1 945 ? -30.548 -13.310 26.193 1.00 75.38 945 TYR A CA 1
ATOM 7258 C C . TYR A 1 945 ? -31.013 -12.808 24.807 1.00 75.38 945 TYR A C 1
ATOM 7260 O O . TYR A 1 945 ? -32.190 -12.507 24.599 1.00 75.38 945 TYR A O 1
ATOM 7268 N N . HIS A 1 946 ? -30.094 -12.718 23.845 1.00 67.62 946 HIS A N 1
ATOM 7269 C CA . HIS A 1 946 ? -30.347 -12.352 22.455 1.00 67.62 946 HIS A CA 1
ATOM 7270 C C . HIS A 1 946 ? -30.001 -13.518 21.525 1.00 67.62 946 HIS A C 1
ATOM 7272 O O . HIS A 1 946 ? -29.012 -14.221 21.718 1.00 67.62 946 HIS A O 1
ATOM 7278 N N . TRP A 1 947 ? -30.808 -13.719 20.483 1.00 85.19 947 TRP A N 1
ATOM 7279 C CA . TRP A 1 947 ? -30.571 -14.760 19.484 1.00 85.19 947 TRP A CA 1
ATOM 7280 C C . TRP A 1 947 ? -29.689 -14.238 18.350 1.00 85.19 947 TRP A C 1
ATOM 7282 O O . TRP A 1 947 ? -30.058 -13.301 17.641 1.00 85.19 947 TRP A O 1
ATOM 7292 N N . HIS A 1 948 ? -28.536 -14.875 18.163 1.00 83.62 948 HIS A N 1
ATOM 7293 C CA . HIS A 1 948 ? -27.567 -14.571 17.118 1.00 83.62 948 HIS A CA 1
ATOM 7294 C C . HIS A 1 948 ? -27.484 -15.719 16.112 1.00 83.62 948 HIS A C 1
ATOM 7296 O O . HIS A 1 948 ? -27.352 -16.880 16.490 1.00 83.62 948 HIS A O 1
ATOM 7302 N N . ASN A 1 949 ? -27.514 -15.396 14.819 1.00 90.69 949 ASN A N 1
ATOM 7303 C CA . ASN A 1 949 ? -27.275 -16.372 13.760 1.00 90.69 949 ASN A CA 1
ATOM 7304 C C . ASN A 1 949 ? -25.769 -16.532 13.532 1.00 90.69 949 ASN A C 1
ATOM 7306 O O . ASN A 1 949 ? -25.107 -15.581 13.111 1.00 90.69 949 ASN A O 1
ATOM 7310 N N . VAL A 1 950 ? -25.254 -17.737 13.764 1.00 91.81 950 VAL A N 1
ATOM 7311 C CA . VAL A 1 950 ? -23.904 -18.150 13.374 1.00 91.81 950 VAL A CA 1
ATOM 7312 C C . VAL A 1 950 ? -23.982 -18.871 12.036 1.00 91.81 950 VAL A C 1
ATOM 7314 O O . VAL A 1 950 ? -24.716 -19.845 11.880 1.00 91.81 950 VAL A O 1
ATOM 7317 N N . TYR A 1 951 ? -23.243 -18.373 11.058 1.00 94.31 951 TYR A N 1
ATOM 7318 C CA . TYR A 1 951 ? -23.139 -18.919 9.714 1.00 94.31 951 TYR A CA 1
ATOM 7319 C C . TYR A 1 951 ? -21.934 -19.852 9.690 1.00 94.31 951 TYR A C 1
ATOM 7321 O O . TYR A 1 951 ? -20.841 -19.448 10.087 1.00 94.31 951 TYR A O 1
ATOM 7329 N N . VAL A 1 952 ? -22.141 -21.095 9.267 1.00 96.06 952 VAL A N 1
ATOM 7330 C CA . VAL A 1 952 ? -21.120 -22.145 9.298 1.00 96.06 952 VAL A CA 1
ATOM 7331 C C . VAL A 1 952 ? -20.880 -22.651 7.885 1.00 96.06 952 VAL A C 1
ATOM 7333 O O . VAL A 1 952 ? -21.829 -22.896 7.136 1.00 96.06 952 VAL A O 1
ATOM 7336 N N . ILE A 1 953 ? -19.606 -22.813 7.541 1.00 96.62 953 ILE A N 1
ATOM 7337 C CA . ILE A 1 953 ? -19.144 -23.506 6.339 1.00 96.62 953 ILE A CA 1
ATOM 7338 C C . ILE A 1 953 ? -18.277 -24.697 6.731 1.00 96.62 953 ILE A C 1
ATOM 7340 O O . ILE A 1 953 ? -17.528 -24.656 7.709 1.00 96.62 953 ILE A O 1
ATOM 7344 N N . LYS A 1 954 ? -18.425 -25.786 5.985 1.00 97.38 954 LYS A N 1
ATOM 7345 C CA . LYS A 1 954 ? -17.803 -27.081 6.255 1.00 97.38 954 LYS A CA 1
ATOM 7346 C C . LYS A 1 954 ? -16.461 -27.172 5.542 1.00 97.38 954 LYS A C 1
ATOM 7348 O O . LYS A 1 954 ? -16.378 -26.854 4.356 1.00 97.38 954 LYS A O 1
ATOM 7353 N N . ARG A 1 955 ? -15.423 -27.669 6.223 1.00 97.81 955 ARG A N 1
ATOM 7354 C CA . ARG A 1 955 ? -14.145 -27.944 5.556 1.00 97.81 955 ARG A CA 1
ATOM 7355 C C . ARG A 1 955 ? -14.352 -29.019 4.474 1.00 97.81 955 ARG A C 1
ATOM 7357 O O . ARG A 1 955 ? -15.022 -30.022 4.750 1.00 97.81 955 ARG A O 1
ATOM 7364 N N . PRO A 1 956 ? -13.819 -28.853 3.249 1.00 97.50 956 PRO A N 1
ATOM 7365 C CA . PRO A 1 956 ? -13.948 -29.850 2.195 1.00 97.50 956 PRO A CA 1
ATOM 7366 C C . PRO A 1 956 ? -13.577 -31.265 2.661 1.00 97.50 956 PRO A C 1
ATOM 7368 O O . PRO A 1 956 ? -12.574 -31.498 3.333 1.00 97.50 956 PRO A O 1
ATOM 7371 N N . GLY A 1 957 ? -14.435 -32.231 2.329 1.00 96.31 957 GLY A N 1
ATOM 7372 C CA . GLY A 1 957 ? -14.260 -33.634 2.710 1.00 96.31 957 GLY A CA 1
ATOM 7373 C C . GLY A 1 957 ? -14.654 -34.004 4.148 1.00 96.31 957 GLY A C 1
ATOM 7374 O O . GLY A 1 957 ? -14.643 -35.198 4.448 1.00 96.31 957 GLY A O 1
ATOM 7375 N N . VAL A 1 958 ? -15.056 -33.060 5.016 1.00 97.75 958 VAL A N 1
ATOM 7376 C CA . VAL A 1 958 ? -15.309 -33.332 6.450 1.00 97.75 958 VAL A CA 1
ATOM 7377 C C . VAL A 1 958 ? -16.326 -34.452 6.720 1.00 97.75 958 VAL A C 1
ATOM 7379 O O . VAL A 1 958 ? -16.116 -35.247 7.632 1.00 97.75 958 VAL A O 1
ATOM 7382 N N . ASP A 1 959 ? -17.374 -34.601 5.902 1.00 97.31 959 ASP A N 1
ATOM 7383 C CA . ASP A 1 959 ? -18.346 -35.704 6.040 1.00 97.31 959 ASP A CA 1
ATOM 7384 C C . ASP A 1 959 ? -17.698 -37.078 5.812 1.00 97.31 959 ASP A C 1
ATOM 7386 O O . ASP A 1 959 ? -17.884 -38.016 6.590 1.00 97.31 959 ASP A O 1
ATOM 7390 N N . THR A 1 960 ? -16.885 -37.188 4.758 1.00 96.56 960 THR A N 1
ATOM 7391 C CA . THR A 1 960 ? -16.139 -38.407 4.416 1.00 96.56 960 THR A CA 1
ATOM 7392 C C . THR A 1 960 ? -15.078 -38.711 5.472 1.00 96.56 960 THR A C 1
ATOM 7394 O O . THR A 1 960 ? -14.894 -39.876 5.833 1.00 96.56 960 THR A O 1
ATOM 7397 N N . PHE A 1 961 ? -14.416 -37.672 5.989 1.00 98.12 961 PHE A N 1
ATOM 7398 C CA . PHE A 1 961 ? -13.455 -37.762 7.084 1.00 98.12 961 PHE A CA 1
ATOM 7399 C C . PHE A 1 961 ? -14.114 -38.305 8.356 1.00 98.12 961 PHE A C 1
ATOM 7401 O O . PHE A 1 961 ? -13.730 -39.377 8.823 1.00 98.12 961 PHE A O 1
ATOM 7408 N N . LEU A 1 962 ? -15.150 -37.631 8.870 1.00 98.25 962 LEU A N 1
ATOM 7409 C CA . LEU A 1 962 ? -15.863 -38.036 10.084 1.00 98.25 962 LEU A CA 1
ATOM 7410 C C . LEU A 1 962 ? -16.417 -39.457 9.951 1.00 98.25 962 LEU A C 1
ATOM 7412 O O . LEU A 1 962 ? -16.174 -40.281 10.832 1.00 98.25 962 LEU A O 1
ATOM 7416 N N . LYS A 1 963 ? -17.064 -39.793 8.824 1.00 97.56 963 LYS A N 1
ATOM 7417 C CA . LYS A 1 963 ? -17.547 -41.160 8.570 1.00 97.56 963 LYS A CA 1
ATOM 7418 C C . LYS A 1 963 ? -16.426 -42.191 8.694 1.00 97.56 963 LYS A C 1
ATOM 7420 O O . LYS A 1 963 ? -16.577 -43.175 9.412 1.00 97.56 963 LYS A O 1
ATOM 7425 N N . ARG A 1 964 ? -15.306 -41.974 7.992 1.00 96.94 964 ARG A N 1
ATOM 7426 C CA . ARG A 1 964 ? -14.181 -42.917 7.965 1.00 96.94 964 ARG A CA 1
ATOM 7427 C C . ARG A 1 964 ? -13.516 -43.033 9.333 1.00 96.94 964 ARG A C 1
ATOM 7429 O O . ARG A 1 964 ? -13.220 -44.145 9.749 1.00 96.94 964 ARG A O 1
ATOM 7436 N N . MET A 1 965 ? -13.315 -41.925 10.045 1.00 97.56 965 MET A N 1
ATOM 7437 C CA . MET A 1 965 ? -12.747 -41.950 11.395 1.00 97.56 965 MET A CA 1
ATOM 7438 C C . MET A 1 965 ? -13.678 -42.671 12.380 1.00 97.56 965 MET A C 1
ATOM 7440 O O . MET A 1 965 ? -13.214 -43.503 13.154 1.00 97.56 965 MET A O 1
ATOM 7444 N N . GLY A 1 966 ? -14.994 -42.459 12.286 1.00 96.38 966 GLY A N 1
ATOM 7445 C CA . GLY A 1 966 ? -16.006 -43.165 13.079 1.00 96.38 966 GLY A CA 1
ATOM 7446 C C . GLY A 1 966 ? -16.116 -44.673 12.817 1.00 96.38 966 GLY A C 1
ATOM 7447 O O . GLY A 1 966 ? -16.672 -45.405 13.638 1.00 96.38 966 GLY A O 1
ATOM 7448 N N . GLU A 1 967 ? -15.566 -45.177 11.711 1.00 95.88 967 GLU A N 1
ATOM 7449 C CA . GLU A 1 967 ? -15.460 -46.617 11.442 1.00 95.88 967 GLU A CA 1
ATOM 7450 C C . GLU A 1 967 ? -14.285 -47.272 12.199 1.00 95.88 967 GLU A C 1
ATOM 7452 O O . GLU A 1 967 ? -14.385 -48.454 12.536 1.00 95.88 967 GLU A O 1
ATOM 7457 N N . ILE A 1 968 ? -13.223 -46.521 12.530 1.00 96.50 968 ILE A N 1
ATOM 7458 C CA . ILE A 1 968 ? -11.956 -47.056 13.077 1.00 96.50 968 ILE A CA 1
ATOM 7459 C C . ILE A 1 968 ? -11.591 -46.567 14.495 1.00 96.50 968 ILE A C 1
ATOM 7461 O O . ILE A 1 968 ? -10.974 -47.323 15.242 1.00 96.50 968 ILE A O 1
ATOM 7465 N N . TYR A 1 969 ? -12.013 -45.368 14.908 1.00 98.19 969 TYR A N 1
ATOM 7466 C CA . TYR A 1 969 ? -11.702 -44.755 16.210 1.00 98.19 969 TYR A CA 1
ATOM 7467 C C . TYR A 1 969 ? -12.917 -44.705 17.156 1.00 98.19 969 TYR A C 1
ATOM 7469 O O . TYR A 1 969 ? -14.067 -44.902 16.750 1.00 98.19 969 TYR A O 1
ATOM 7477 N N . GLU A 1 970 ? -12.673 -44.442 18.438 1.00 98.19 970 GLU A N 1
ATOM 7478 C CA . GLU A 1 970 ? -13.603 -43.690 19.285 1.00 98.19 970 GLU A CA 1
ATOM 7479 C C . GLU A 1 970 ? -13.375 -42.198 18.997 1.00 98.19 970 GLU A C 1
ATOM 7481 O O . GLU A 1 970 ? -12.301 -41.675 19.292 1.00 98.19 970 GLU A O 1
ATOM 7486 N N . VAL A 1 971 ? -14.338 -41.524 18.358 1.00 98.38 971 VAL A N 1
ATOM 7487 C CA . VAL A 1 971 ? -14.191 -40.108 17.976 1.00 98.38 971 VAL A CA 1
ATOM 7488 C C . VAL A 1 971 ? -14.716 -39.211 19.092 1.00 98.38 971 VAL A C 1
ATOM 7490 O O . VAL A 1 971 ? -15.878 -39.315 19.492 1.00 98.38 971 VAL A O 1
ATOM 7493 N N . VAL A 1 972 ? -13.866 -38.302 19.559 1.00 98.56 972 VAL A N 1
ATOM 7494 C CA . VAL A 1 972 ? -14.171 -37.296 20.578 1.00 98.56 972 VAL A CA 1
ATOM 7495 C C . VAL A 1 972 ? -13.976 -35.922 19.953 1.00 98.56 972 VAL A C 1
ATOM 7497 O O . VAL A 1 972 ? -12.886 -35.619 19.480 1.00 98.56 972 VAL A O 1
ATOM 7500 N N . VAL A 1 973 ? -14.991 -35.060 19.963 1.00 98.50 973 VAL A N 1
ATOM 7501 C CA . VAL A 1 973 ? -14.761 -33.639 19.658 1.00 98.50 973 VAL A CA 1
ATOM 7502 C C . VAL A 1 973 ? -14.414 -32.941 20.962 1.00 98.50 973 VAL A C 1
ATOM 7504 O O . VAL A 1 973 ? -15.205 -32.985 21.900 1.00 98.50 973 VAL A O 1
ATOM 7507 N N . PHE A 1 974 ? -13.244 -32.311 21.029 1.00 98.19 974 PHE A N 1
ATOM 7508 C CA . PHE A 1 974 ? -12.789 -31.535 22.179 1.00 98.19 974 PHE A CA 1
ATOM 7509 C C . PHE A 1 974 ? -12.351 -30.162 21.685 1.00 98.19 974 PHE A C 1
ATOM 7511 O O . PHE A 1 974 ? -11.314 -30.031 21.034 1.00 98.19 974 PHE A O 1
ATOM 7518 N N . THR A 1 975 ? -13.149 -29.137 21.980 1.00 97.19 975 THR A N 1
ATOM 7519 C CA . THR A 1 975 ? -12.920 -27.777 21.484 1.00 97.19 975 THR A CA 1
ATOM 7520 C C . THR A 1 975 ? -12.837 -26.741 22.598 1.00 97.19 975 THR A C 1
ATOM 7522 O O . THR A 1 975 ? -13.492 -26.856 23.629 1.00 97.19 975 THR A O 1
ATOM 7525 N N . ALA A 1 976 ? -12.050 -25.688 22.366 1.00 93.75 976 ALA A N 1
ATOM 7526 C CA . ALA A 1 976 ? -11.991 -24.507 23.228 1.00 93.75 976 ALA A CA 1
ATOM 7527 C C . ALA A 1 976 ? -13.208 -23.569 23.055 1.00 93.75 976 ALA A C 1
ATOM 7529 O O . ALA A 1 976 ? -13.253 -22.491 23.657 1.00 93.75 976 ALA A O 1
ATOM 7530 N N . SER A 1 977 ? -14.196 -23.944 22.239 1.00 92.50 977 SER A N 1
ATOM 7531 C CA . SER A 1 977 ? -15.489 -23.264 22.105 1.00 92.50 977 SER A CA 1
ATOM 7532 C C . SER A 1 977 ? -16.492 -23.674 23.198 1.00 92.50 977 SER A C 1
ATOM 7534 O O . SER A 1 977 ? -16.401 -24.751 23.782 1.00 92.50 977 SER A O 1
ATOM 7536 N N . LEU A 1 978 ? -17.449 -22.788 23.502 1.00 90.38 978 LEU A N 1
ATOM 7537 C CA . LEU A 1 978 ? -18.493 -23.026 24.511 1.00 90.38 978 LEU A CA 1
ATOM 7538 C C . LEU A 1 978 ? -19.573 -23.986 23.996 1.00 90.38 978 LEU A C 1
ATOM 7540 O O . LEU A 1 978 ? -20.047 -23.833 22.865 1.00 90.38 978 LEU A O 1
ATOM 7544 N N . SER A 1 979 ? -20.040 -24.867 24.884 1.00 91.38 979 SER A N 1
ATOM 7545 C CA . SER A 1 979 ? -21.168 -25.795 24.688 1.00 91.38 979 SER A CA 1
ATOM 7546 C C . SER A 1 979 ? -22.343 -25.193 23.899 1.00 91.38 979 SER A C 1
ATOM 7548 O O . SER A 1 979 ? -22.703 -25.690 22.834 1.00 91.38 979 SER A O 1
ATOM 7550 N N . LYS A 1 980 ? -22.873 -24.048 24.357 1.00 88.00 980 LYS A N 1
ATOM 7551 C CA . LYS A 1 980 ? -24.025 -23.321 23.771 1.00 88.00 980 LYS A CA 1
ATOM 7552 C C . LYS A 1 980 ? -23.925 -23.034 22.266 1.00 88.00 980 LYS A C 1
ATOM 7554 O O . LYS A 1 980 ? -24.954 -22.870 21.618 1.00 88.00 980 LYS A O 1
ATOM 7559 N N . TYR A 1 981 ? -22.710 -22.923 21.731 1.00 91.00 981 TYR A N 1
ATOM 7560 C CA . TYR A 1 981 ? -22.454 -22.743 20.302 1.00 91.00 981 TYR A CA 1
ATOM 7561 C C . TYR A 1 981 ? -22.055 -24.071 19.637 1.00 91.00 981 TYR A C 1
ATOM 7563 O O . TYR A 1 981 ? -22.594 -24.412 18.584 1.00 91.00 981 TYR A O 1
ATOM 7571 N N . ALA A 1 982 ? -21.148 -24.830 20.255 1.00 93.19 982 ALA A N 1
ATOM 7572 C CA . ALA A 1 982 ? -20.557 -26.016 19.646 1.00 93.19 982 ALA A CA 1
ATOM 7573 C C . ALA A 1 982 ? -21.537 -27.201 19.524 1.00 93.19 982 ALA A C 1
ATOM 7575 O O . ALA A 1 982 ? -21.519 -27.879 18.498 1.00 93.19 982 ALA A O 1
ATOM 7576 N N . ASP A 1 983 ? -22.435 -27.428 20.494 1.00 93.62 983 ASP A N 1
ATOM 7577 C CA . ASP A 1 983 ? -23.453 -28.492 20.411 1.00 93.62 983 ASP A CA 1
ATOM 7578 C C . ASP A 1 983 ? -24.388 -28.299 19.193 1.00 93.62 983 ASP A C 1
ATOM 7580 O O . ASP A 1 983 ? -24.429 -29.186 18.336 1.00 93.62 983 ASP A O 1
ATOM 7584 N N . PRO A 1 984 ? -25.059 -27.138 19.007 1.00 93.25 984 PRO A N 1
ATOM 7585 C CA . PRO A 1 984 ? -25.913 -26.901 17.836 1.00 93.25 984 PRO A CA 1
ATOM 7586 C C . PRO A 1 984 ? -25.193 -26.879 16.473 1.00 93.25 984 PRO A C 1
ATOM 7588 O O . PRO A 1 984 ? -25.850 -26.998 15.433 1.00 93.25 984 PRO A O 1
ATOM 7591 N N . VAL A 1 985 ? -23.862 -26.720 16.448 1.00 95.56 985 VAL A N 1
ATOM 7592 C CA . VAL A 1 985 ? -23.036 -26.936 15.244 1.00 95.56 985 VAL A CA 1
ATOM 7593 C C . VAL A 1 985 ? -22.801 -28.423 15.008 1.00 95.56 985 VAL A C 1
ATOM 7595 O O . VAL A 1 985 ? -22.980 -28.891 13.883 1.00 95.56 985 VAL A O 1
ATOM 7598 N N . LEU A 1 986 ? -22.436 -29.174 16.048 1.00 96.75 986 LEU A N 1
ATOM 7599 C CA . LEU A 1 986 ? -22.180 -30.612 15.970 1.00 96.75 986 LEU A CA 1
ATOM 7600 C C . LEU A 1 986 ? -23.439 -31.410 15.611 1.00 96.75 986 LEU A C 1
ATOM 7602 O O . LEU A 1 986 ? -23.346 -32.347 14.824 1.00 96.75 986 LEU A O 1
ATOM 7606 N N . ASP A 1 987 ? -24.617 -30.972 16.061 1.00 95.38 987 ASP A N 1
ATOM 7607 C CA . ASP A 1 987 ? -25.927 -31.523 15.671 1.00 95.38 987 ASP A CA 1
ATOM 7608 C C . ASP A 1 987 ? -26.243 -31.388 14.167 1.00 95.38 987 ASP A C 1
ATOM 7610 O O . ASP A 1 987 ? -27.156 -32.040 13.657 1.00 95.38 987 ASP A O 1
ATOM 7614 N N . LYS A 1 988 ? -25.508 -30.531 13.445 1.00 95.25 988 LYS A N 1
ATOM 7615 C CA . LYS A 1 988 ? -25.602 -30.362 11.984 1.00 95.25 988 LYS A CA 1
ATOM 7616 C C . LYS A 1 988 ? -24.392 -30.917 11.234 1.00 95.25 988 LYS A C 1
ATOM 7618 O O . LYS A 1 988 ? -24.522 -31.255 10.058 1.00 95.25 988 LYS A O 1
ATOM 7623 N N . LEU A 1 989 ? -23.235 -30.987 11.891 1.00 97.19 989 LEU A N 1
ATOM 7624 C CA . LEU A 1 989 ? -21.996 -31.508 11.321 1.00 97.19 989 LEU A CA 1
ATOM 7625 C C . LEU A 1 989 ? -21.980 -33.039 11.314 1.00 97.19 989 LEU A C 1
ATOM 7627 O O . LEU A 1 989 ? -21.695 -33.641 10.282 1.00 97.19 989 LEU A O 1
ATOM 7631 N N . ASP A 1 990 ? -22.312 -33.670 12.443 1.00 96.62 990 ASP A N 1
ATOM 7632 C CA . ASP A 1 990 ? -22.243 -35.122 12.613 1.00 96.62 990 ASP A CA 1
ATOM 7633 C C . ASP A 1 990 ? -23.500 -35.831 12.081 1.00 96.62 990 ASP A C 1
ATOM 7635 O O . ASP A 1 990 ? -24.237 -36.520 12.788 1.00 96.62 990 ASP A O 1
ATOM 7639 N N . ILE A 1 991 ? -23.724 -35.699 10.772 1.00 95.88 991 ILE A N 1
ATOM 7640 C CA . ILE A 1 991 ? -24.804 -36.379 10.040 1.00 95.88 991 ILE A CA 1
ATOM 7641 C C . ILE A 1 991 ? -24.683 -37.916 10.054 1.00 95.88 991 ILE A C 1
ATOM 7643 O O . ILE A 1 991 ? -25.578 -38.618 9.577 1.00 95.88 991 ILE A O 1
ATOM 7647 N N . HIS A 1 992 ? -23.578 -38.453 10.580 1.00 95.94 992 HIS A N 1
ATOM 7648 C CA . HIS A 1 992 ? -23.293 -39.882 10.668 1.00 95.94 992 HIS A CA 1
ATOM 7649 C C . HIS A 1 992 ? -23.386 -40.442 12.096 1.00 95.94 992 HIS A C 1
ATOM 7651 O O . HIS A 1 992 ? -23.404 -41.662 12.241 1.00 95.94 992 HIS A O 1
ATOM 7657 N N . ASN A 1 993 ? -23.566 -39.587 13.111 1.00 96.19 993 ASN A N 1
ATOM 7658 C CA . ASN A 1 993 ? -23.635 -39.940 14.535 1.00 96.19 993 ASN A CA 1
ATOM 7659 C C . ASN A 1 993 ? -22.391 -40.733 14.992 1.00 96.19 993 ASN A C 1
ATOM 7661 O O . ASN A 1 993 ? -22.503 -41.770 15.650 1.00 96.19 993 ASN A O 1
ATOM 7665 N N . VAL A 1 994 ? -21.204 -40.275 14.581 1.00 96.88 994 VAL A N 1
ATOM 7666 C CA . VAL A 1 994 ? -19.907 -40.906 14.881 1.00 96.88 994 VAL A CA 1
ATOM 7667 C C . VAL A 1 994 ? -19.194 -40.318 16.100 1.00 96.88 994 VAL A C 1
ATOM 7669 O O . VAL A 1 994 ? -18.319 -40.983 16.656 1.00 96.88 994 VAL A O 1
ATOM 7672 N N . VAL A 1 995 ? -19.537 -39.097 16.520 1.00 97.69 995 VAL A N 1
ATOM 7673 C CA . VAL A 1 995 ? -18.918 -38.421 17.665 1.00 97.69 995 VAL A CA 1
ATOM 7674 C C . VAL A 1 995 ? -19.468 -39.031 18.954 1.00 97.69 995 VAL A C 1
ATOM 7676 O O . VAL A 1 995 ? -20.579 -38.727 19.386 1.00 97.69 995 VAL A O 1
ATOM 7679 N N . ALA A 1 996 ? -18.680 -39.907 19.578 1.00 97.00 996 ALA A N 1
ATOM 7680 C CA . ALA A 1 996 ? -19.061 -40.619 20.796 1.00 97.00 996 ALA A CA 1
ATOM 7681 C C . ALA A 1 996 ? -19.172 -39.673 22.002 1.00 97.00 996 ALA A C 1
ATOM 7683 O O . ALA A 1 996 ? -20.059 -39.833 22.846 1.00 97.00 996 ALA A O 1
ATOM 7684 N N . HIS A 1 997 ? -18.282 -38.679 22.076 1.00 97.62 997 HIS A N 1
ATOM 7685 C CA . HIS A 1 997 ? -18.208 -37.715 23.172 1.00 97.62 997 HIS A CA 1
ATOM 7686 C C . HIS A 1 997 ? -17.929 -36.298 22.657 1.00 97.62 997 HIS A C 1
ATOM 7688 O O . HIS A 1 997 ? -17.159 -36.105 21.715 1.00 97.62 997 HIS A O 1
ATOM 7694 N N . ARG A 1 998 ? -18.546 -35.306 23.307 1.00 98.00 998 ARG A N 1
ATOM 7695 C CA . ARG A 1 998 ? -18.341 -33.875 23.060 1.00 98.00 998 ARG A CA 1
ATOM 7696 C C . ARG A 1 998 ? -17.792 -33.236 24.337 1.00 98.00 998 ARG A C 1
ATOM 7698 O O . ARG A 1 998 ? -18.391 -33.393 25.399 1.00 98.00 998 ARG A O 1
ATOM 7705 N N . LEU A 1 999 ? -16.658 -32.558 24.227 1.00 97.50 999 LEU A N 1
ATOM 7706 C CA . LEU A 1 999 ? -15.988 -31.811 25.286 1.00 97.50 999 LEU A CA 1
ATOM 7707 C C . LEU A 1 999 ? -15.777 -30.368 24.815 1.00 97.50 999 LEU A C 1
ATOM 7709 O O . LEU A 1 999 ? -15.446 -30.111 23.654 1.00 97.50 999 LEU A O 1
ATOM 7713 N N . PHE A 1 1000 ? -15.974 -29.426 25.728 1.00 96.75 1000 PHE A N 1
ATOM 7714 C CA . PHE A 1 1000 ? -16.039 -27.994 25.431 1.00 96.75 1000 PHE A CA 1
ATOM 7715 C C . PHE A 1 1000 ? -15.034 -27.214 26.281 1.00 96.75 1000 PHE A C 1
ATOM 7717 O O . PHE A 1 1000 ? -14.288 -27.807 27.064 1.00 96.75 1000 PHE A O 1
ATOM 7724 N N . ARG A 1 1001 ? -15.034 -25.880 26.173 1.00 93.75 1001 ARG A N 1
ATOM 7725 C CA . ARG A 1 1001 ? -14.202 -24.971 26.985 1.00 93.75 1001 ARG A CA 1
ATOM 7726 C C . ARG A 1 1001 ? -14.240 -25.299 28.479 1.00 93.75 1001 ARG A C 1
ATOM 7728 O O . ARG A 1 1001 ? -13.215 -25.241 29.147 1.00 93.75 1001 ARG A O 1
ATOM 7735 N N . GLU A 1 1002 ? -15.413 -25.677 28.977 1.00 90.56 1002 GLU A N 1
ATOM 7736 C CA . GLU A 1 1002 ? -15.698 -26.084 30.355 1.00 90.56 1002 GLU A CA 1
ATOM 7737 C C . GLU A 1 1002 ? -14.950 -27.367 30.793 1.00 90.56 1002 GLU A C 1
ATOM 7739 O O . GLU A 1 1002 ? -14.922 -27.692 31.977 1.00 90.56 1002 GLU A O 1
ATOM 7744 N N . SER A 1 1003 ? -14.355 -28.105 29.849 1.00 94.31 1003 SER A N 1
ATOM 7745 C CA . SER A 1 1003 ? -13.528 -29.306 30.056 1.00 94.31 1003 SER A CA 1
ATOM 7746 C C . SER A 1 1003 ? -12.033 -29.075 29.791 1.00 94.31 1003 SER A C 1
ATOM 7748 O O . SER A 1 1003 ? -11.235 -29.976 30.036 1.00 94.31 1003 SER A O 1
ATOM 7750 N N . CYS A 1 1004 ? -11.635 -27.906 29.277 1.00 94.06 1004 CYS A N 1
ATOM 7751 C CA . CYS A 1 1004 ? -10.229 -27.585 29.028 1.00 94.06 1004 CYS A CA 1
ATOM 7752 C C . CYS A 1 1004 ? -9.503 -27.204 30.326 1.00 94.06 1004 CYS A C 1
ATOM 7754 O O . CYS A 1 1004 ? -10.037 -26.487 31.173 1.00 94.06 1004 CYS A O 1
ATOM 7756 N N . TYR A 1 1005 ? -8.234 -27.592 30.438 1.00 90.81 1005 TYR A N 1
ATOM 7757 C CA . TYR A 1 1005 ? -7.343 -27.105 31.484 1.00 90.81 1005 TYR A CA 1
ATOM 7758 C C . TYR A 1 1005 ? -6.861 -25.691 31.126 1.00 90.81 1005 TYR A C 1
ATOM 7760 O O . TYR A 1 1005 ? -6.268 -25.486 30.068 1.00 90.81 1005 TYR A O 1
ATOM 7768 N N . ASN A 1 1006 ? -7.115 -24.701 31.986 1.00 84.69 1006 ASN A N 1
ATOM 7769 C CA . ASN A 1 1006 ? -6.634 -23.335 31.766 1.00 84.69 1006 ASN A CA 1
ATOM 7770 C C . ASN A 1 1006 ? -5.159 -23.218 32.187 1.00 84.69 1006 ASN A C 1
ATOM 7772 O O . ASN A 1 1006 ? -4.844 -23.354 33.369 1.00 84.69 1006 ASN A O 1
ATOM 7776 N N . HIS A 1 1007 ? -4.266 -22.951 31.233 1.00 83.19 1007 HIS A N 1
ATOM 7777 C CA . HIS A 1 1007 ? -2.838 -22.748 31.477 1.00 83.19 1007 HIS A CA 1
ATOM 7778 C C . HIS A 1 1007 ? -2.346 -21.459 30.808 1.00 83.19 1007 HIS A C 1
ATOM 7780 O O . HIS A 1 1007 ? -2.383 -21.323 29.582 1.00 83.19 1007 HIS A O 1
ATOM 7786 N N . LYS A 1 1008 ? -1.865 -20.506 31.619 1.00 81.12 1008 LYS A N 1
ATOM 7787 C CA . LYS A 1 1008 ? -1.297 -19.217 31.166 1.00 81.12 1008 LYS A CA 1
ATOM 7788 C C . LYS A 1 1008 ? -2.241 -18.448 30.206 1.00 81.12 1008 LYS A C 1
ATOM 7790 O O . LYS A 1 1008 ? -1.783 -17.870 29.222 1.00 81.12 1008 LYS A O 1
ATOM 7795 N N . GLY A 1 1009 ? -3.554 -18.516 30.467 1.00 75.62 1009 GLY A N 1
ATOM 7796 C CA . GLY A 1 1009 ? -4.628 -17.907 29.666 1.00 75.62 1009 GLY A CA 1
ATOM 7797 C C . GLY A 1 1009 ? -5.146 -18.761 28.495 1.00 75.62 1009 GLY A C 1
ATOM 7798 O O . GLY A 1 1009 ? -6.085 -18.360 27.808 1.00 75.62 1009 GLY A O 1
ATOM 7799 N N . ASN A 1 1010 ? -4.562 -19.940 28.252 1.00 82.31 1010 ASN A N 1
ATOM 7800 C CA . ASN A 1 1010 ? -4.895 -20.821 27.129 1.00 82.31 1010 ASN A CA 1
ATOM 7801 C C . ASN A 1 1010 ? -5.756 -22.008 27.576 1.00 82.31 1010 ASN A C 1
ATOM 7803 O O . ASN A 1 1010 ? -5.526 -22.598 28.631 1.00 82.31 1010 ASN A O 1
ATOM 7807 N N . TYR A 1 1011 ? -6.701 -22.414 26.728 1.00 92.31 1011 TYR A N 1
ATOM 7808 C CA . TYR A 1 1011 ? -7.526 -23.605 26.936 1.00 92.31 1011 TYR A CA 1
ATOM 7809 C C . TYR A 1 1011 ? -6.827 -24.852 26.373 1.00 92.31 1011 TYR A C 1
ATOM 7811 O O . TYR A 1 1011 ? -6.946 -25.160 25.185 1.00 92.31 1011 TYR A O 1
ATOM 7819 N N . VAL A 1 1012 ? -6.095 -25.561 27.236 1.00 94.69 1012 VAL A N 1
ATOM 7820 C CA . VAL A 1 1012 ? -5.336 -26.775 26.903 1.00 94.69 1012 VAL A CA 1
ATOM 7821 C C . VAL A 1 1012 ? -6.219 -28.020 27.026 1.00 94.69 1012 VAL A C 1
ATOM 7823 O O . VAL A 1 1012 ? -6.944 -28.212 28.003 1.00 94.69 1012 VAL A O 1
ATOM 7826 N N . LYS A 1 1013 ? -6.134 -28.899 26.033 1.00 97.06 1013 LYS A N 1
ATOM 7827 C CA . LYS A 1 1013 ? -6.863 -30.164 25.921 1.00 97.06 1013 LYS A CA 1
ATOM 7828 C C . LYS A 1 1013 ? -6.003 -31.283 26.489 1.00 97.06 1013 LYS A C 1
ATOM 7830 O O . LYS A 1 1013 ? -5.350 -32.035 25.770 1.00 97.06 1013 LYS A O 1
ATOM 7835 N N . ASP A 1 1014 ? -5.946 -31.337 27.813 1.00 95.75 1014 ASP A N 1
ATOM 7836 C CA . ASP A 1 1014 ? -5.115 -32.295 28.534 1.00 95.75 1014 ASP A CA 1
ATOM 7837 C C . ASP A 1 1014 ? -5.644 -33.733 28.370 1.00 95.75 1014 ASP A C 1
ATOM 7839 O O . ASP A 1 1014 ? -6.574 -34.170 29.052 1.00 95.75 1014 ASP A O 1
ATOM 7843 N N . LEU A 1 1015 ? -5.019 -34.482 27.458 1.00 96.81 1015 LEU A N 1
ATOM 7844 C CA . LEU A 1 1015 ? -5.404 -35.845 27.091 1.00 96.81 1015 LEU A CA 1
ATOM 7845 C C . LEU A 1 1015 ? -5.349 -36.823 28.278 1.00 96.81 1015 LEU A C 1
ATOM 7847 O O . LEU A 1 1015 ? -6.113 -37.789 28.312 1.00 96.81 1015 LEU A O 1
ATOM 7851 N N . SER A 1 1016 ? -4.518 -36.550 29.292 1.00 95.12 1016 SER A N 1
ATOM 7852 C CA . SER A 1 1016 ? -4.414 -37.377 30.505 1.00 95.12 1016 SER A CA 1
ATOM 7853 C C . SER A 1 1016 ? -5.710 -37.416 31.324 1.00 95.12 1016 SER A C 1
ATOM 7855 O O . SER A 1 1016 ? -5.967 -38.374 32.058 1.00 95.12 1016 SER A O 1
ATOM 7857 N N . GLN A 1 1017 ? -6.566 -36.404 31.162 1.00 96.06 1017 GLN A N 1
ATOM 7858 C CA . GLN A 1 1017 ? -7.835 -36.279 31.874 1.00 96.06 1017 GLN A CA 1
ATOM 7859 C C . GLN A 1 1017 ? -8.951 -37.117 31.239 1.00 96.06 1017 GLN A C 1
ATOM 7861 O O . GLN A 1 1017 ? -9.962 -37.382 31.888 1.00 96.06 1017 GLN A O 1
ATOM 7866 N N . LEU A 1 1018 ? -8.779 -37.583 29.995 1.00 96.31 1018 LEU A N 1
ATOM 7867 C CA . LEU A 1 1018 ? -9.810 -38.304 29.242 1.00 96.31 1018 LEU A CA 1
ATOM 7868 C C . LEU A 1 1018 ? -10.127 -39.696 29.807 1.00 96.31 1018 LEU A C 1
ATOM 7870 O O . LEU A 1 1018 ? -11.204 -40.223 29.547 1.00 96.31 1018 LEU A O 1
ATOM 7874 N N . GLY A 1 1019 ? -9.218 -40.318 30.565 1.00 94.44 1019 GLY A N 1
ATOM 7875 C CA . GLY A 1 1019 ? -9.393 -41.711 30.995 1.00 94.44 1019 GLY A CA 1
ATOM 7876 C C . GLY A 1 1019 ? -9.325 -42.698 29.825 1.00 94.44 1019 GLY A C 1
ATOM 7877 O O . GLY A 1 1019 ? -10.140 -43.621 29.730 1.00 94.44 1019 GLY A O 1
ATOM 7878 N N . ARG A 1 1020 ? -8.366 -42.478 28.920 1.00 95.88 1020 ARG A N 1
ATOM 7879 C CA . ARG A 1 1020 ? -7.951 -43.378 27.833 1.00 95.88 1020 ARG A CA 1
ATOM 7880 C C . ARG A 1 1020 ? -6.424 -43.553 27.898 1.00 95.88 1020 ARG A C 1
ATOM 7882 O O . ARG A 1 1020 ? -5.767 -42.662 28.438 1.00 95.88 1020 ARG A O 1
ATOM 7889 N N . PRO A 1 1021 ? -5.846 -44.668 27.412 1.00 94.50 1021 PRO A N 1
ATOM 7890 C CA . PRO A 1 1021 ? -4.393 -44.817 27.353 1.00 94.50 1021 PRO A CA 1
ATOM 7891 C C . PRO A 1 1021 ? -3.798 -43.749 26.431 1.00 94.50 1021 PRO A C 1
ATOM 7893 O O . PRO A 1 1021 ? -4.371 -43.428 25.386 1.00 94.50 1021 PRO A O 1
ATOM 7896 N N . ILE A 1 1022 ? -2.664 -43.168 26.812 1.00 94.75 1022 ILE A N 1
ATOM 7897 C CA . ILE A 1 1022 ? -2.071 -42.052 26.066 1.00 94.75 1022 ILE A CA 1
ATOM 7898 C C . ILE A 1 1022 ? -1.335 -42.558 24.815 1.00 94.75 1022 ILE A C 1
ATOM 7900 O O . ILE A 1 1022 ? -1.347 -41.908 23.780 1.00 94.75 1022 ILE A O 1
ATOM 7904 N N . GLU A 1 1023 ? -0.813 -43.780 24.859 1.00 95.25 1023 GLU A N 1
ATOM 7905 C CA . GLU A 1 1023 ? -0.348 -44.586 23.723 1.00 95.25 1023 GLU A CA 1
ATOM 7906 C C . GLU A 1 1023 ? -1.454 -44.908 22.686 1.00 95.25 1023 GLU A C 1
ATOM 7908 O O . GLU A 1 1023 ? -1.169 -45.212 21.521 1.00 95.25 1023 GLU A O 1
ATOM 7913 N N . ASP A 1 1024 ? -2.724 -44.790 23.092 1.00 96.62 1024 ASP A N 1
ATOM 7914 C CA . ASP A 1 1024 ? -3.926 -45.010 22.278 1.00 96.62 1024 ASP A CA 1
ATOM 7915 C C . ASP A 1 1024 ? -4.673 -43.714 21.917 1.00 96.62 1024 ASP A C 1
ATOM 7917 O O . ASP A 1 1024 ? -5.735 -43.793 21.303 1.00 96.62 1024 ASP A O 1
ATOM 7921 N N . THR A 1 1025 ? -4.170 -42.529 22.279 1.00 97.56 1025 THR A N 1
ATOM 7922 C CA . THR A 1 1025 ? -4.895 -41.260 22.077 1.00 97.56 1025 THR A CA 1
ATOM 7923 C C . THR A 1 1025 ? -4.169 -40.346 21.090 1.00 97.56 1025 THR A C 1
ATOM 7925 O O . THR A 1 1025 ? -2.995 -40.041 21.266 1.00 97.56 1025 THR A O 1
ATOM 7928 N N . ILE A 1 1026 ? -4.876 -39.880 20.062 1.00 98.19 1026 ILE A N 1
ATOM 7929 C CA . ILE A 1 1026 ? -4.386 -38.933 19.047 1.00 98.19 1026 ILE A CA 1
ATOM 7930 C C . ILE A 1 1026 ? -5.210 -37.646 19.150 1.00 98.19 1026 ILE A C 1
ATOM 7932 O O . ILE A 1 1026 ? -6.415 -37.729 19.383 1.00 98.19 1026 ILE A O 1
ATOM 7936 N N . ILE A 1 1027 ? -4.606 -36.474 18.930 1.00 98.06 1027 ILE A N 1
ATOM 7937 C CA . ILE A 1 1027 ? -5.335 -35.207 18.764 1.00 98.06 1027 ILE A CA 1
ATOM 7938 C C . ILE A 1 1027 ? -5.060 -34.550 17.404 1.00 98.06 1027 ILE A C 1
ATOM 7940 O O . ILE A 1 1027 ? -3.913 -34.457 16.980 1.00 98.06 1027 ILE A O 1
ATOM 7944 N N . LEU A 1 1028 ? -6.117 -34.095 16.727 1.00 98.06 1028 LEU A N 1
ATOM 7945 C CA . LEU A 1 1028 ? -6.073 -33.304 15.495 1.00 98.06 1028 LEU A CA 1
ATOM 7946 C C . LEU A 1 1028 ? -6.528 -31.871 15.793 1.00 98.06 1028 LEU A C 1
ATOM 7948 O O . LEU A 1 1028 ? -7.674 -31.658 16.199 1.00 98.06 1028 LEU A O 1
ATOM 7952 N N . ASP A 1 1029 ? -5.628 -30.905 15.615 1.00 97.75 1029 ASP A N 1
ATOM 7953 C CA . ASP A 1 1029 ? -5.824 -29.525 16.068 1.00 97.75 1029 ASP A CA 1
ATOM 7954 C C . ASP A 1 1029 ? -4.913 -28.555 15.287 1.00 97.75 1029 ASP A C 1
ATOM 7956 O O . ASP A 1 1029 ? -3.763 -28.879 14.972 1.00 97.75 1029 ASP A O 1
ATOM 7960 N N . ASN A 1 1030 ? -5.414 -27.361 14.969 1.00 95.88 1030 ASN A N 1
ATOM 7961 C CA . ASN A 1 1030 ? -4.668 -26.290 14.299 1.00 95.88 1030 ASN A CA 1
ATOM 7962 C C . ASN A 1 1030 ? -3.854 -25.406 15.270 1.00 95.88 1030 ASN A C 1
ATOM 7964 O O . ASN A 1 1030 ? -3.082 -24.549 14.838 1.00 95.88 1030 ASN A O 1
ATOM 7968 N N . SER A 1 1031 ? -4.007 -25.613 16.581 1.00 93.69 1031 SER A N 1
ATOM 7969 C CA . SER A 1 1031 ? -3.408 -24.827 17.660 1.00 93.69 1031 SER A CA 1
ATOM 7970 C C . SER A 1 1031 ? -2.423 -25.652 18.504 1.00 93.69 1031 SER A C 1
ATOM 7972 O O . SER A 1 1031 ? -2.829 -26.387 19.406 1.00 93.69 1031 SER A O 1
ATOM 7974 N N . PRO A 1 1032 ? -1.099 -25.464 18.331 1.00 92.25 1032 PRO A N 1
ATOM 7975 C CA . PRO A 1 1032 ? -0.093 -26.071 19.210 1.00 92.25 1032 PRO A CA 1
ATOM 7976 C C . PRO A 1 1032 ? -0.192 -25.668 20.687 1.00 92.25 1032 PRO A C 1
ATOM 7978 O O . PRO A 1 1032 ? 0.265 -26.409 21.554 1.00 92.25 1032 PRO A O 1
ATOM 7981 N N . ALA A 1 1033 ? -0.825 -24.531 21.000 1.00 90.44 1033 ALA A N 1
ATOM 7982 C CA . ALA A 1 1033 ? -1.129 -24.158 22.382 1.00 90.44 1033 ALA A CA 1
ATOM 7983 C C . ALA A 1 1033 ? -2.214 -25.063 22.997 1.00 90.44 1033 ALA A C 1
ATOM 7985 O O . ALA A 1 1033 ? -2.192 -25.333 24.196 1.00 90.44 1033 ALA A O 1
ATOM 7986 N N . SER A 1 1034 ? -3.143 -25.575 22.184 1.00 93.38 1034 SER A N 1
ATOM 7987 C CA . SER A 1 1034 ? -4.254 -26.414 22.642 1.00 93.38 1034 SER A CA 1
ATOM 7988 C C . SER A 1 1034 ? -3.825 -27.827 23.036 1.00 93.38 1034 SER A C 1
ATOM 7990 O O . SER A 1 1034 ? -4.529 -28.454 23.818 1.00 93.38 1034 SER A O 1
ATOM 7992 N N . TYR A 1 1035 ? -2.666 -28.313 22.583 1.00 94.00 1035 TYR A N 1
ATOM 7993 C CA . TYR A 1 1035 ? -2.135 -29.640 22.930 1.00 94.00 1035 TYR A CA 1
ATOM 7994 C C . TYR A 1 1035 ? -0.740 -29.608 23.580 1.00 94.00 1035 TYR A C 1
ATOM 7996 O O . TYR A 1 1035 ? -0.045 -30.620 23.601 1.00 94.00 1035 TYR A O 1
ATOM 8004 N N . ILE A 1 1036 ? -0.332 -28.470 24.154 1.00 91.94 1036 ILE A N 1
ATOM 8005 C CA . ILE A 1 1036 ? 1.037 -28.227 24.652 1.00 91.94 1036 ILE A CA 1
ATOM 8006 C C . ILE A 1 1036 ? 1.557 -29.251 25.685 1.00 91.94 1036 ILE A C 1
ATOM 8008 O O . ILE A 1 1036 ? 2.755 -29.505 25.732 1.00 91.94 1036 ILE A O 1
ATOM 8012 N N . PHE A 1 1037 ? 0.680 -29.897 26.465 1.00 92.94 1037 PHE A N 1
ATOM 8013 C CA . PHE A 1 1037 ? 1.065 -30.970 27.402 1.00 92.94 1037 PHE A CA 1
ATOM 8014 C C . PHE A 1 1037 ? 1.295 -32.342 26.738 1.00 92.94 1037 PHE A C 1
ATOM 8016 O O . PHE A 1 1037 ? 1.875 -33.227 27.361 1.00 92.94 1037 PHE A O 1
ATOM 8023 N N . HIS A 1 1038 ? 0.836 -32.532 25.496 1.00 93.69 1038 HIS A N 1
ATOM 8024 C CA . HIS A 1 1038 ? 0.861 -33.806 24.762 1.00 93.69 1038 HIS A CA 1
ATOM 8025 C C . HIS A 1 1038 ? 1.338 -33.636 23.301 1.00 93.69 1038 HIS A C 1
ATOM 8027 O O . HIS A 1 1038 ? 0.668 -34.108 22.379 1.00 93.69 1038 HIS A O 1
ATOM 8033 N N . PRO A 1 1039 ? 2.483 -32.969 23.039 1.00 91.56 1039 PRO A N 1
ATOM 8034 C CA . PRO A 1 1039 ? 2.929 -32.667 21.674 1.00 91.56 1039 PRO A CA 1
ATOM 8035 C C . PRO A 1 1039 ? 3.155 -33.931 20.835 1.00 91.56 1039 PRO A C 1
ATOM 8037 O O . PRO A 1 1039 ? 2.774 -33.971 19.669 1.00 91.56 1039 PRO A O 1
ATOM 8040 N N . ASN A 1 1040 ? 3.673 -35.001 21.446 1.00 93.00 1040 ASN A N 1
ATOM 8041 C CA . ASN A 1 1040 ? 3.945 -36.278 20.779 1.00 93.00 1040 ASN A CA 1
ATOM 8042 C C . ASN A 1 1040 ? 2.673 -37.118 20.533 1.00 93.00 1040 ASN A C 1
ATOM 8044 O O . ASN A 1 1040 ? 2.770 -38.246 20.064 1.00 93.00 1040 ASN A O 1
ATOM 8048 N N . ASN A 1 1041 ? 1.482 -36.599 20.843 1.00 95.56 1041 ASN A N 1
ATOM 8049 C CA . ASN A 1 1041 ? 0.188 -37.207 20.519 1.00 95.56 1041 ASN A CA 1
ATOM 8050 C C . ASN A 1 1041 ? -0.573 -36.429 19.433 1.00 95.56 1041 ASN A C 1
ATOM 8052 O O . ASN A 1 1041 ? -1.681 -36.821 19.059 1.00 95.56 1041 ASN A O 1
ATOM 8056 N N . ALA A 1 1042 ? -0.008 -35.324 18.943 1.00 95.69 1042 ALA A N 1
ATOM 8057 C CA . ALA A 1 1042 ? -0.696 -34.397 18.064 1.00 95.69 1042 ALA A CA 1
ATOM 8058 C C . ALA A 1 1042 ? -0.367 -34.607 16.583 1.00 95.69 1042 ALA A C 1
ATOM 8060 O O . ALA A 1 1042 ? 0.780 -34.813 16.187 1.00 95.69 1042 ALA A O 1
ATOM 8061 N N . VAL A 1 1043 ? -1.396 -34.467 15.754 1.00 96.69 1043 VAL A N 1
ATOM 8062 C CA . VAL A 1 1043 ? -1.297 -34.283 14.310 1.00 96.69 1043 VAL A CA 1
ATOM 8063 C C . VAL A 1 1043 ? -1.635 -32.811 14.035 1.00 96.69 1043 VAL A C 1
ATOM 8065 O O . VAL A 1 1043 ? -2.805 -32.438 14.134 1.00 96.69 1043 VAL A O 1
ATOM 8068 N N . PRO A 1 1044 ? -0.643 -31.948 13.744 1.00 94.00 1044 PRO A N 1
ATOM 8069 C CA . PRO A 1 1044 ? -0.904 -30.544 13.438 1.00 94.00 1044 PRO A CA 1
ATOM 8070 C C . PRO A 1 1044 ? -1.630 -30.402 12.096 1.00 94.00 1044 PRO A C 1
ATOM 8072 O O . PRO A 1 1044 ? -1.269 -31.065 11.122 1.00 94.00 1044 PRO A O 1
ATOM 8075 N N . VAL A 1 1045 ? -2.602 -29.493 12.034 1.00 93.50 1045 VAL A N 1
ATOM 8076 C CA . VAL A 1 1045 ? -3.304 -29.100 10.798 1.00 93.50 1045 VAL A CA 1
ATOM 8077 C C . VAL A 1 1045 ? -3.247 -27.596 10.555 1.00 93.50 1045 VAL A C 1
ATOM 8079 O O . VAL A 1 1045 ? -2.954 -26.800 11.446 1.00 93.50 1045 VAL A O 1
ATOM 8082 N N . SER A 1 1046 ? -3.530 -27.197 9.321 1.00 91.94 1046 SER A N 1
ATOM 8083 C CA . SER A 1 1046 ? -3.674 -25.802 8.923 1.00 91.94 1046 SER A CA 1
ATOM 8084 C C . SER A 1 1046 ? -5.046 -25.264 9.355 1.00 91.94 1046 SER A C 1
ATOM 8086 O O . SER A 1 1046 ? -6.062 -25.924 9.120 1.00 91.94 1046 SER A O 1
ATOM 8088 N N . SER A 1 1047 ? -5.099 -24.048 9.922 1.00 93.12 1047 SER A N 1
ATOM 8089 C CA . SER A 1 1047 ? -6.366 -23.319 10.116 1.00 93.12 1047 SER A CA 1
ATOM 8090 C C . SER A 1 1047 ? -7.069 -23.128 8.772 1.00 93.12 1047 SER A C 1
ATOM 8092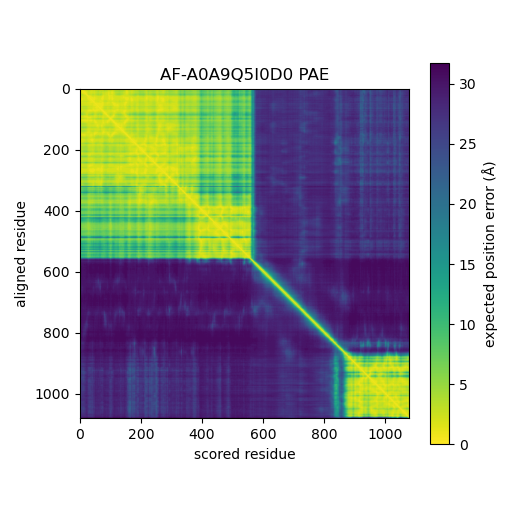 O O . SER A 1 1047 ? -6.553 -22.437 7.888 1.00 93.12 1047 SER A O 1
ATOM 8094 N N . TRP A 1 1048 ? -8.261 -23.699 8.628 1.00 95.50 1048 TRP A N 1
ATOM 8095 C CA . TRP A 1 1048 ? -9.095 -23.549 7.444 1.00 95.50 1048 TRP A CA 1
ATOM 8096 C C . TRP A 1 1048 ? -10.196 -22.508 7.654 1.00 95.50 1048 TRP A C 1
ATOM 8098 O O . TRP A 1 1048 ? -10.840 -22.450 8.700 1.00 95.50 1048 TRP A O 1
ATOM 8108 N N . PHE A 1 1049 ? -10.429 -21.698 6.620 1.00 89.62 1049 PHE A N 1
ATOM 8109 C CA . PHE A 1 1049 ? -11.394 -20.599 6.658 1.00 89.62 1049 PHE A CA 1
ATOM 8110 C C . PHE A 1 1049 ? -12.456 -20.714 5.566 1.00 89.62 1049 PHE A C 1
ATOM 8112 O O . PHE A 1 1049 ? -13.637 -20.740 5.880 1.00 89.62 1049 PHE A O 1
ATOM 8119 N N . ASN A 1 1050 ? -12.055 -20.727 4.288 1.00 89.19 1050 ASN A N 1
ATOM 8120 C CA . ASN A 1 1050 ? -12.981 -20.758 3.147 1.00 89.19 1050 ASN A CA 1
ATOM 8121 C C . ASN A 1 1050 ? -12.272 -21.124 1.820 1.00 89.19 1050 ASN A C 1
ATOM 8123 O O . ASN A 1 1050 ? -12.546 -20.510 0.789 1.00 89.19 1050 ASN A O 1
ATOM 8127 N N . ASP A 1 1051 ? -11.305 -22.053 1.827 1.00 88.50 1051 ASP A N 1
ATOM 8128 C CA . ASP A 1 1051 ? -10.734 -22.562 0.566 1.00 88.50 1051 ASP A CA 1
ATOM 8129 C C . ASP A 1 1051 ? -11.519 -23.802 0.102 1.00 88.50 1051 ASP A C 1
ATOM 8131 O O . ASP A 1 1051 ? -11.461 -24.831 0.783 1.00 88.50 1051 ASP A O 1
ATOM 8135 N N . PRO A 1 1052 ? -12.246 -23.747 -1.032 1.00 86.44 1052 PRO A N 1
ATOM 8136 C CA . PRO A 1 1052 ? -12.967 -24.898 -1.572 1.00 86.44 1052 PRO A CA 1
ATOM 8137 C C . PRO A 1 1052 ? -12.051 -25.958 -2.213 1.00 86.44 1052 PRO A C 1
ATOM 8139 O O . PRO A 1 1052 ? -12.550 -27.012 -2.604 1.00 86.44 1052 PRO A O 1
ATOM 8142 N N . HIS A 1 1053 ? -10.743 -25.700 -2.340 1.00 91.25 1053 HIS A N 1
ATOM 8143 C CA . HIS A 1 1053 ? -9.748 -26.647 -2.860 1.00 91.25 1053 HIS A CA 1
ATOM 8144 C C . HIS A 1 1053 ? -8.929 -27.337 -1.759 1.00 91.25 1053 HIS A C 1
ATOM 8146 O O . HIS A 1 1053 ? -8.001 -28.076 -2.082 1.00 91.25 1053 HIS A O 1
ATOM 8152 N N . ASP A 1 1054 ? -9.245 -27.099 -0.481 1.00 95.88 1054 ASP A N 1
ATOM 8153 C CA . ASP A 1 1054 ? -8.600 -27.785 0.640 1.00 95.88 1054 ASP A CA 1
ATOM 8154 C C . ASP A 1 1054 ? -8.765 -29.310 0.529 1.00 95.88 1054 ASP A C 1
ATOM 8156 O O . ASP A 1 1054 ? -9.840 -29.816 0.199 1.00 95.88 1054 ASP A O 1
ATOM 8160 N N . THR A 1 1055 ? -7.692 -30.049 0.807 1.00 95.69 1055 THR A N 1
ATOM 8161 C CA . THR A 1 1055 ? -7.695 -31.520 0.818 1.00 95.69 1055 THR A CA 1
ATOM 8162 C C . THR A 1 1055 ? -7.155 -32.113 2.115 1.00 95.69 1055 THR A C 1
ATOM 8164 O O . THR A 1 1055 ? -7.134 -33.334 2.240 1.00 95.69 1055 THR A O 1
ATOM 8167 N N . GLU A 1 1056 ? -6.773 -31.303 3.110 1.00 96.12 1056 GLU A N 1
ATOM 8168 C CA . GLU A 1 1056 ? -5.940 -31.739 4.244 1.00 96.12 1056 GLU A CA 1
ATOM 8169 C C . GLU A 1 1056 ? -6.604 -32.871 5.051 1.00 96.12 1056 GLU A C 1
ATOM 8171 O O . GLU A 1 1056 ? -5.983 -33.904 5.297 1.00 96.12 1056 GLU A O 1
ATOM 8176 N N . LEU A 1 1057 ? -7.908 -32.766 5.347 1.00 96.75 1057 LEU A N 1
ATOM 8177 C CA . LEU A 1 1057 ? -8.666 -33.851 5.996 1.00 96.75 1057 LEU A CA 1
ATOM 8178 C C . LEU A 1 1057 ? -8.727 -35.133 5.142 1.00 96.75 1057 LEU A C 1
ATOM 8180 O O . LEU A 1 1057 ? -8.713 -36.247 5.668 1.00 96.75 1057 LEU A O 1
ATOM 8184 N N . THR A 1 1058 ? -8.794 -35.003 3.816 1.00 94.81 1058 THR A N 1
ATOM 8185 C CA . THR A 1 1058 ? -8.833 -36.155 2.898 1.00 94.81 1058 THR A CA 1
ATOM 8186 C C . THR A 1 1058 ? -7.459 -36.823 2.801 1.00 94.81 1058 THR A C 1
ATOM 8188 O O . THR A 1 1058 ? -7.374 -38.051 2.844 1.00 94.81 1058 THR A O 1
ATOM 8191 N N . ASP A 1 1059 ? -6.388 -36.033 2.746 1.00 94.19 1059 ASP A N 1
ATOM 8192 C CA . ASP A 1 1059 ? -5.005 -36.507 2.650 1.00 94.19 1059 ASP A CA 1
ATOM 8193 C C . ASP A 1 1059 ? -4.493 -37.107 3.973 1.00 94.19 1059 ASP A C 1
ATOM 8195 O O . ASP A 1 1059 ? -3.645 -38.000 3.963 1.00 94.19 1059 ASP A O 1
ATOM 8199 N N . LEU A 1 1060 ? -5.070 -36.706 5.112 1.00 96.31 1060 LEU A N 1
ATOM 8200 C CA . LEU A 1 1060 ? -4.842 -37.322 6.424 1.00 96.31 1060 LEU A CA 1
ATOM 8201 C C . LEU A 1 1060 ? -5.560 -38.665 6.620 1.00 96.31 1060 LEU A C 1
ATOM 8203 O O . LEU A 1 1060 ? -5.144 -39.465 7.461 1.00 96.31 1060 LEU A O 1
ATOM 8207 N N . CYS A 1 1061 ? -6.624 -38.955 5.862 1.00 95.81 1061 CYS A N 1
ATOM 8208 C CA . CYS A 1 1061 ? -7.411 -40.180 6.042 1.00 95.81 1061 CYS A CA 1
ATOM 8209 C C . CYS A 1 1061 ? -6.590 -41.488 5.960 1.00 95.81 1061 CYS A C 1
ATOM 8211 O O . CYS A 1 1061 ? -6.872 -42.389 6.756 1.00 95.81 1061 CYS A O 1
ATOM 8213 N N . PRO A 1 1062 ? -5.616 -41.664 5.038 1.00 95.75 1062 PRO A N 1
ATOM 8214 C CA . PRO A 1 1062 ? -4.721 -42.822 5.032 1.00 95.75 1062 PRO A CA 1
ATOM 8215 C C . PRO A 1 1062 ? -3.817 -42.869 6.268 1.00 95.75 1062 PRO A C 1
ATOM 8217 O O . PRO A 1 1062 ? -3.821 -43.876 6.965 1.00 95.75 1062 PRO A O 1
ATOM 8220 N N . PHE A 1 1063 ? -3.137 -41.767 6.600 1.00 95.81 1063 PHE A N 1
ATOM 8221 C CA . PHE A 1 1063 ? -2.208 -41.687 7.734 1.00 95.81 1063 PHE A CA 1
ATOM 8222 C C . PHE A 1 1063 ? -2.885 -42.020 9.074 1.00 95.81 1063 PHE A C 1
ATOM 8224 O O . PHE A 1 1063 ? -2.395 -42.849 9.840 1.00 95.81 1063 PHE A O 1
ATOM 8231 N N . LEU A 1 1064 ? -4.077 -41.465 9.313 1.00 96.56 1064 LEU A N 1
ATOM 8232 C CA . LEU A 1 1064 ? -4.894 -41.803 10.480 1.00 96.56 1064 LEU A CA 1
ATOM 8233 C C . LEU A 1 1064 ? -5.457 -43.234 10.424 1.00 96.56 1064 LEU A C 1
ATOM 8235 O O . LEU A 1 1064 ? -5.765 -43.791 11.472 1.00 96.56 1064 LEU A O 1
ATOM 8239 N N . SER A 1 1065 ? -5.574 -43.866 9.250 1.00 95.81 1065 SER A N 1
ATOM 8240 C CA . SER A 1 1065 ? -5.923 -45.296 9.172 1.00 95.81 1065 SER A CA 1
ATOM 8241 C C . SER A 1 1065 ? -4.749 -46.193 9.569 1.00 95.81 1065 SER A C 1
ATOM 8243 O O . SER A 1 1065 ? -4.965 -47.210 10.221 1.00 95.81 1065 SER A O 1
ATOM 8245 N N . ASP A 1 1066 ? -3.521 -45.808 9.216 1.00 95.00 1066 ASP A N 1
ATOM 8246 C CA . ASP A 1 1066 ? -2.316 -46.565 9.558 1.00 95.00 1066 ASP A CA 1
ATOM 8247 C C . ASP A 1 1066 ? -2.005 -46.455 11.065 1.00 95.00 1066 ASP A C 1
ATOM 8249 O O . ASP A 1 1066 ? -1.778 -47.475 11.723 1.00 95.00 1066 ASP A O 1
ATOM 8253 N N . LEU A 1 1067 ? -2.102 -45.250 11.650 1.00 94.88 1067 LEU A N 1
ATOM 8254 C CA . LEU A 1 1067 ? -1.913 -45.007 13.093 1.00 94.88 1067 LEU A CA 1
ATOM 8255 C C . LEU A 1 1067 ? -2.860 -45.820 13.993 1.00 94.88 1067 LEU A C 1
ATOM 8257 O O . LEU A 1 1067 ? -2.478 -46.189 15.104 1.00 94.88 1067 LEU A O 1
ATOM 8261 N N . ALA A 1 1068 ? -4.056 -46.172 13.508 1.00 94.25 1068 ALA A N 1
ATOM 8262 C CA . ALA A 1 1068 ? -5.002 -47.019 14.237 1.00 94.25 1068 ALA A CA 1
ATOM 8263 C C . ALA A 1 1068 ? -4.476 -48.452 14.484 1.00 94.25 1068 ALA A C 1
ATOM 8265 O O . ALA A 1 1068 ? -5.056 -49.185 15.282 1.00 94.25 1068 ALA A O 1
ATOM 8266 N N . THR A 1 1069 ? -3.393 -48.857 13.806 1.00 93.31 1069 THR A N 1
ATOM 8267 C CA . THR A 1 1069 ? -2.796 -50.205 13.881 1.00 93.31 1069 THR A CA 1
ATOM 8268 C C . THR A 1 1069 ? -1.456 -50.269 14.625 1.00 93.31 1069 THR A C 1
ATOM 8270 O O . THR A 1 1069 ? -0.900 -51.355 14.780 1.00 93.31 1069 THR A O 1
ATOM 8273 N N . VAL A 1 1070 ? -0.930 -49.127 15.079 1.00 93.44 1070 VAL A N 1
ATOM 8274 C CA . VAL A 1 1070 ? 0.367 -49.019 15.770 1.00 93.44 1070 VAL A CA 1
ATOM 8275 C C . VAL A 1 1070 ? 0.191 -49.260 17.272 1.00 93.44 1070 VAL A C 1
ATOM 8277 O O . VAL A 1 1070 ? -0.773 -48.768 17.850 1.00 93.44 1070 VAL A O 1
ATOM 8280 N N . ASP A 1 1071 ? 1.128 -49.956 17.925 1.00 91.75 1071 ASP A N 1
ATOM 8281 C CA . ASP A 1 1071 ? 1.064 -50.207 19.376 1.00 91.75 1071 ASP A CA 1
ATOM 8282 C C . ASP A 1 1071 ? 1.004 -48.887 20.182 1.00 91.75 1071 ASP A C 1
ATOM 8284 O O . ASP A 1 1071 ? 0.019 -48.636 20.872 1.00 91.75 1071 ASP A O 1
ATOM 8288 N N . ASP A 1 1072 ? 1.993 -47.998 20.023 1.00 94.88 1072 ASP A N 1
ATOM 8289 C CA . ASP A 1 1072 ? 2.036 -46.660 20.641 1.00 94.88 1072 ASP A CA 1
ATOM 8290 C C . ASP A 1 1072 ? 2.165 -45.573 19.564 1.00 94.88 1072 ASP A C 1
ATOM 8292 O O . ASP A 1 1072 ? 3.161 -45.520 18.836 1.00 94.88 1072 ASP A O 1
ATOM 8296 N N . VAL A 1 1073 ? 1.164 -44.692 19.461 1.00 94.81 1073 VAL A N 1
ATOM 8297 C CA . VAL A 1 1073 ? 1.125 -43.634 18.431 1.00 94.81 1073 VAL A CA 1
ATOM 8298 C C . VAL A 1 1073 ? 2.261 -42.618 18.579 1.00 94.81 1073 VAL A C 1
ATOM 8300 O O . VAL A 1 1073 ? 2.722 -42.053 17.585 1.00 94.81 1073 VAL A O 1
ATOM 8303 N N . ARG A 1 1074 ? 2.772 -42.423 19.801 1.00 92.94 1074 ARG A N 1
ATOM 8304 C CA . ARG A 1 1074 ? 3.787 -41.406 20.106 1.00 92.94 1074 ARG A CA 1
ATOM 8305 C C . ARG A 1 1074 ? 5.132 -41.721 19.467 1.00 92.94 1074 ARG A C 1
ATOM 8307 O O . ARG A 1 1074 ? 5.850 -40.810 19.082 1.00 92.94 1074 ARG A O 1
ATOM 8314 N N . GLY A 1 1075 ? 5.439 -43.005 19.271 1.00 87.00 1075 GLY A N 1
ATOM 8315 C CA . GLY A 1 1075 ? 6.643 -43.449 18.559 1.00 87.00 1075 GLY A CA 1
ATOM 8316 C C . GLY A 1 1075 ? 6.640 -43.153 17.052 1.00 87.00 1075 GLY A C 1
ATOM 8317 O O . GLY A 1 1075 ? 7.657 -43.374 16.399 1.00 87.00 1075 GLY A O 1
ATOM 8318 N N . ILE A 1 1076 ? 5.515 -42.678 16.501 1.00 89.69 1076 ILE A N 1
ATOM 8319 C CA . ILE A 1 1076 ? 5.356 -42.261 15.097 1.00 89.69 1076 ILE A CA 1
ATOM 8320 C C . ILE A 1 1076 ? 5.124 -40.744 14.982 1.00 89.69 1076 ILE A C 1
ATOM 8322 O O . ILE A 1 1076 ? 5.487 -40.151 13.969 1.00 89.69 1076 ILE A O 1
ATOM 8326 N N . LEU A 1 1077 ? 4.535 -40.123 16.010 1.00 88.50 1077 LEU A N 1
ATOM 8327 C CA . LEU A 1 1077 ? 4.223 -38.689 16.072 1.00 88.50 1077 LEU A CA 1
ATOM 8328 C C . LEU A 1 1077 ? 5.315 -37.829 16.744 1.00 88.50 1077 LEU A C 1
ATOM 8330 O O . LEU A 1 1077 ? 5.198 -36.607 16.757 1.00 88.50 1077 LEU A O 1
ATOM 8334 N N . ASP A 1 1078 ? 6.378 -38.431 17.287 1.00 74.19 1078 ASP A N 1
ATOM 8335 C CA . ASP A 1 1078 ? 7.525 -37.705 17.849 1.00 74.19 1078 ASP A CA 1
ATOM 8336 C C . ASP A 1 1078 ? 8.239 -36.857 16.775 1.00 74.19 1078 ASP A C 1
ATOM 8338 O O . ASP A 1 1078 ? 8.889 -37.377 15.865 1.00 74.19 1078 ASP A O 1
ATOM 8342 N N . GLY A 1 1079 ? 8.128 -35.530 16.893 1.00 55.78 1079 GLY A N 1
ATOM 8343 C CA . GLY A 1 1079 ? 8.682 -34.552 15.950 1.00 55.78 1079 GLY A CA 1
ATOM 8344 C C . GLY A 1 1079 ? 10.204 -34.355 16.018 1.00 55.78 1079 GLY A C 1
ATOM 8345 O O . GLY A 1 1079 ? 10.714 -33.388 15.453 1.00 55.78 1079 GLY A O 1
ATOM 8346 N N . GLY A 1 1080 ? 10.937 -35.217 16.727 1.00 40.25 1080 GLY A N 1
ATOM 8347 C CA . GLY A 1 1080 ? 12.383 -35.120 16.951 1.00 40.25 1080 GLY A CA 1
ATOM 8348 C C . GLY A 1 1080 ? 13.291 -35.537 15.780 1.00 40.25 1080 GLY A C 1
ATOM 8349 O O . GLY A 1 1080 ? 14.169 -36.380 15.989 1.00 40.25 1080 GLY A O 1
ATOM 8350 N N . LEU A 1 1081 ? 13.135 -34.952 14.578 1.00 30.08 1081 LEU A N 1
ATOM 8351 C CA . LEU A 1 1081 ? 14.025 -35.177 13.414 1.00 30.08 1081 LEU A CA 1
ATOM 8352 C C . LEU A 1 1081 ? 14.360 -33.913 12.594 1.00 30.08 1081 LEU A C 1
ATOM 8354 O O . LEU A 1 1081 ? 13.425 -33.260 12.087 1.00 30.08 1081 LEU A O 1
#